Protein 3VWA (pdb70)

B-factor: mean 35.85, std 10.73, range [15.58, 88.43]

Organism: Saccharomyces cerevisiae (strain ATCC 204508 / S288c) (NCBI:txid559292)

Sequence (1046 aa):
PLHSISNFQFPYTIEETAITETALWQCFDGTRKADSLPVTVFKAKRSPENESLILNAVHKSKILKIPGLCTVLETFDSDPQSTFIVTERVVPFPWDNLGSLSQNKFGVELGISQLLATLGFLKNFVLGTLSKDSVFINIKGEWVLFGLELCSSKEGLSAFEFASRARSYYNIIGSQLPCEDPNTIDSGLGLLIKSLAPSCLPKDWIVNVNISDGKITIENFRKRLENTETWRSNPLINFYQELRELHIKDPQGKLVVSNLENLYLESREIFRNLTPGIENFIIPELCEIIKLLTQSISSNASHKLVPFLAIVLDLTSETNTFPVGFNDLITQSFKLPDRQVRFLLLIYLPKLIGPLSKSEISSRIYPHFIQGLTDSDATLRLQTLKTIPCIVSCLTERQLNNELLRFLAKTQVDSDVEIRTWTVIIISKISTILSTSVGNRSNILATAFTKSLKDPQVKPRLAALYGLEKSIELFDVNTIANKILTVIAPGLLDKSPIVRGRAKILFEEYLEKLEKEAQLIQTNPLHSISNFQFPYTIEETAITETALWQCFDGTRKADSLPVTVFKAKRSPENESLILNAVHKSKILKIPGLCTVLETFDSDPQSTFIVTERVVPFPWDNLGSLSQNKFGVELGISQLLATLGFLKNFVLGTLSKDSVFINIKGEWVLFGLELCSSKEGLSAFEFASRARSYYNIIGSQLPCEDPNTIDSGLGLLIKSLAPSCLPKDWIVNVNISDGKITIENFRKRLENTETWRSNPLINFYQELRELHIKDPQGKLVVSNLENLYLESREIFRNLTPGIENFIIPELCEIIKLLTQSISSASHKLVPFLAIVLDLTSETNTFPVGFNDLITQSFKLPDRQVRFLLLIYLPKLIGPLSKSEISSRIYPHFIQGLTDSDATLRLQTLKTIPCIVSCLTERQLNNELLRFLAKTQVDSDVEIRTWTVIIISKISTILSTSVGNRSNILATAFTKSLKDPQVKPRLAALYGLEKSIELFDVNTIANKILTVIAPGLLDKSPIVRGRAKILFEEYLEKLEKEAQLIQT

CATH classification: 3.30.200.20 (+2 more: 1.10.510.10, 1.25.10.10)

GO terms:
  GO:0000049 tRNA binding (F, IDA)
  GO:0005737 cytoplasm (C, IDA)
  GO:0005643 nuclear pore (C, IDA)
  GO:0006409 tRNA export from nucleus (P, IGI)
  GO:0005737 cytoplasm (C, HDA)
  GO:0006409 tRNA export from nucleus (P, IMP)
  GO:0006890 retrograde vesicle-mediated transport, Golgi to endoplasmic reticulum (P, IMP)
  GO:0005643 nuclear pore (C, IPI)
  GO:0006409 tRNA export from nucleus (P, IPI)
  GO:0005515 protein binding (F, IPI)

Radius of gyration: 46.36 Å; Cα contacts (8 Å, |Δi|>4): 1412; chains: 2; bounding box: 74×137×132 Å

Secondary structure (DSSP, 8-state):
----TTTSS-SEEE-SS-SEE-SSEEEEEEEETTT--EEEEEEE---TTTHHHHHHHHHHHHH---BTB--EEEEE-SSTTS-EEEEE--EE--GGGHHHHTT-HHHHHHHHHHHHHHHHHTTTEE----SGGGEEE-TTS-EEE---TT-EESTT--HHHHHHHHHHHHHHHT-----S-TTTS---HHHHHHH--TTTS-GGGHHHH--TTS-S-HHHHHHHHHHSHHHHH-HHHHHHHHHHTGGGS-HHHHHH--HHHHHHHH-GGGGSSPPP--TTTHHHHHHHHHHH--GGGG---GGGHHHHHHHHHHHHHHHT---TTHHHHHHHHHH---HHHHHHHHHHHHHHBTTB-HHHIIIIIHHHHHHGGG-SSHHHHHHHHHHHHHHGGG--HHIIIIIIHHHHHHHTT-SSHHHHHHHHHHHHHHGGGSSS-HHHHHHHHHHHHHHHHT-SSHHHHHHHHHHHHHTGGGS-HHHIIIIIHHHHGGGGG-SSHHHHHHHHHHHHHHHHHHHHHHHH----/----GGGSS-SEEE-SS-SEE-SSEEEEEEEETTTTEEEEEEEE---GGGHHHHHHHHHHHHH---TTB--EEEEE-SSTTS-EEEEE--EE--GGGHHHHTT-HHHHHHHHHHHHHHHHHTTTEE----SGGGEEE-TTS-EEE---SS-EESTT--HHHHHHHHHHHHHHHTS----S-TTTS---HHHHHHH--TTTS-GGGHHHH--TTS-S-HHHHHHHHHHSHHHHT-HHHHHHHHHHTGGGS-HHHHHH--HHHHHHHH-GGGGSSPPP--TTTHHHHHHHHHHH--TTT---GGGHHHHHHHHHHHHHHTT---TTHHHHHHHHHH---HHHHHHHHHHHHHHBTTB-HHHIIIIIHHHHHHGGG-S-HHHHHHHHHHHHHHGGGS-HHIIIIIHHHHHHHHTT-SSHHHHHHHHHHHHHHHTTSSS-HHHHHHHHHHHHHHHHT-SSHHHHHHHHHHHHHTGGGS-HHHIIIIIHHHHGGGGG-SSHHHHHHHHHHHHHHHHHHHHHHHH---

Solvent-accessible surface area: 51357 Å² total

Structure (mmCIF, N/CA/C/O backbone):
data_3VWA
#
_entry.id   3VWA
#
_cell.length_a   34.056
_cell.length_b   182.222
_cell.length_c   112.440
_cell.angle_alpha   90.000
_cell.angle_beta   98.690
_cell.angle_gamma   90.000
#
_symmetry.space_group_name_H-M   'P 1 21 1'
#
loop_
_entity.id
_entity.type
_entity.pdbx_description
1 polymer 'Cytoplasmic export protein 1'
2 water water
#
loop_
_atom_site.group_PDB
_atom_site.id
_atom_site.type_symbol
_atom_site.label_atom_id
_atom_site.label_alt_id
_atom_site.label_comp_id
_atom_site.label_asym_id
_atom_site.label_entity_id
_atom_site.label_seq_id
_atom_site.pdbx_PDB_ins_code
_atom_site.Cartn_x
_atom_site.Cartn_y
_atom_site.Cartn_z
_atom_site.occupancy
_atom_site.B_iso_or_equiv
_atom_site.auth_seq_id
_atom_site.auth_comp_id
_atom_site.auth_asym_id
_atom_site.auth_atom_id
_atom_site.pdbx_PDB_model_num
ATOM 1 N N . PRO A 1 1 ? 10.287 148.789 -45.536 1.00 68.00 5 PRO A N 1
ATOM 2 C CA . PRO A 1 1 ? 9.140 148.157 -46.205 1.00 64.22 5 PRO A CA 1
ATOM 3 C C . PRO A 1 1 ? 7.875 149.014 -46.126 1.00 53.83 5 PRO A C 1
ATOM 4 O O . PRO A 1 1 ? 7.537 149.519 -45.064 1.00 57.35 5 PRO A O 1
ATOM 8 N N . LEU A 1 2 ? 7.191 149.170 -47.253 1.00 60.02 6 LEU A N 1
ATOM 9 C CA . LEU A 1 2 ? 5.929 149.923 -47.350 1.00 48.60 6 LEU A CA 1
ATOM 10 C C . LEU A 1 2 ? 4.794 149.192 -46.702 1.00 45.66 6 LEU A C 1
ATOM 11 O O . LEU A 1 2 ? 4.021 149.767 -45.941 1.00 41.67 6 LEU A O 1
ATOM 16 N N . HIS A 1 3 ? 4.664 147.912 -47.052 1.00 44.69 7 HIS A N 1
ATOM 17 C CA . HIS A 1 3 ? 3.508 147.130 -46.643 1.00 43.39 7 HIS A CA 1
ATOM 18 C C . HIS A 1 3 ? 3.485 146.833 -45.163 1.00 43.17 7 HIS A C 1
ATOM 19 O O . HIS A 1 3 ? 4.499 146.444 -44.555 1.00 46.03 7 HIS A O 1
ATOM 34 N N . SER A 1 5 ? 2.603 145.039 -41.679 1.00 43.44 9 SER A N 1
ATOM 35 C CA . SER A 1 5 ? 2.888 143.654 -41.326 1.00 48.45 9 SER A CA 1
ATOM 36 C C . SER A 1 5 ? 1.658 142.939 -40.825 1.00 44.91 9 SER A C 1
ATOM 37 O O . SER A 1 5 ? 0.858 143.515 -40.080 1.00 49.72 9 SER A O 1
ATOM 40 N N . ILE A 1 6 ? 1.528 141.678 -41.234 1.00 43.81 10 ILE A N 1
ATOM 41 C CA . ILE A 1 6 ? 0.587 140.736 -40.617 1.00 45.47 10 ILE A CA 1
ATOM 42 C C . ILE A 1 6 ? 0.797 140.634 -39.080 1.00 48.85 10 ILE A C 1
ATOM 43 O O . ILE A 1 6 ? -0.188 140.690 -38.306 1.00 46.82 10 ILE A O 1
ATOM 48 N N . SER A 1 7 ? 2.068 140.521 -38.644 1.00 40.81 11 SER A N 1
ATOM 49 C CA . SER A 1 7 ? 2.406 140.531 -37.208 1.00 40.60 11 SER A CA 1
ATOM 50 C C . SER A 1 7 ? 1.982 141.780 -36.376 1.00 44.87 11 SER A C 1
ATOM 51 O O . SER A 1 7 ? 1.799 141.686 -35.147 1.00 39.53 11 SER A O 1
ATOM 54 N N . ASN A 1 8 ? 1.849 142.932 -37.036 1.00 42.33 12 ASN A N 1
ATOM 55 C CA . ASN A 1 8 ? 1.492 144.190 -36.359 1.00 45.01 12 ASN A CA 1
ATOM 56 C C . ASN A 1 8 ? 0.026 144.574 -36.507 1.00 43.90 12 ASN A C 1
ATOM 57 O O . ASN A 1 8 ? -0.398 145.550 -35.922 1.00 44.25 12 ASN A O 1
ATOM 62 N N . PHE A 1 9 ? -0.725 143.774 -37.255 1.00 46.08 13 PHE A N 1
ATOM 63 C CA . PHE A 1 9 ? -2.148 143.979 -37.526 1.00 51.16 13 PHE A CA 1
ATOM 64 C C . PHE A 1 9 ? -2.932 142.756 -37.071 1.00 52.08 13 PHE A C 1
ATOM 65 O O . PHE A 1 9 ? -2.844 141.689 -37.705 1.00 59.49 13 PHE A O 1
ATOM 73 N N . GLN A 1 10 ? -3.685 142.885 -35.984 1.00 49.01 14 GLN A N 1
ATOM 74 C CA . GLN A 1 10 ? -4.645 141.834 -35.582 1.00 49.55 14 GLN A CA 1
ATOM 75 C C . GLN A 1 10 ? -4.036 140.429 -35.321 1.00 49.57 14 GLN A C 1
ATOM 76 O O . GLN A 1 10 ? -4.751 139.409 -35.483 1.00 46.96 14 GLN A O 1
ATOM 82 N N . PHE A 1 11 ? -2.749 140.386 -34.937 1.00 41.30 15 PHE A N 1
ATOM 83 C CA . PHE A 1 11 ? -1.990 139.143 -34.804 1.00 44.14 15 PHE A CA 1
ATOM 84 C C . PHE A 1 11 ? -2.299 138.414 -33.476 1.00 43.53 15 PHE A C 1
ATOM 85 O O . PHE A 1 11 ? -2.216 138.982 -32.407 1.00 43.33 15 PHE A O 1
ATOM 93 N N . PRO A 1 12 ? -2.656 137.134 -33.554 1.00 42.82 16 PRO A N 1
ATOM 94 C CA . PRO A 1 12 ? -3.071 136.384 -32.347 1.00 40.45 16 PRO A CA 1
ATOM 95 C C . PRO A 1 12 ? -1.958 136.111 -31.285 1.00 42.33 16 PRO A C 1
ATOM 96 O O . PRO A 1 12 ? -2.253 135.548 -30.241 1.00 41.47 16 PRO A O 1
ATOM 100 N N . TYR A 1 13 ? -0.714 136.512 -31.531 1.00 34.61 17 TYR A N 1
ATOM 101 C CA . TYR A 1 13 ? 0.354 136.160 -30.622 1.00 36.45 17 TYR A CA 1
ATOM 102 C C . TYR A 1 13 ? 1.220 137.359 -30.372 1.00 39.44 17 TYR A C 1
ATOM 103 O O . TYR A 1 13 ? 1.328 138.252 -31.233 1.00 47.11 17 TYR A O 1
ATOM 112 N N . THR A 1 14 ? 1.816 137.424 -29.197 1.00 36.42 18 THR A N 1
ATOM 113 C CA . THR A 1 14 ? 2.877 138.410 -29.020 1.00 42.41 18 THR A CA 1
ATOM 114 C C . THR A 1 14 ? 4.217 137.709 -29.235 1.00 38.00 18 THR A C 1
ATOM 115 O O . THR A 1 14 ? 4.343 136.524 -28.965 1.00 36.51 18 THR A O 1
ATOM 119 N N . ILE A 1 15 ? 5.213 138.430 -29.700 1.00 35.94 19 ILE A N 1
ATOM 120 C CA . ILE A 1 15 ? 6.497 137.821 -30.005 1.00 37.03 19 ILE A CA 1
ATOM 121 C C . ILE A 1 15 ? 7.557 138.615 -29.302 1.00 38.56 19 ILE A C 1
ATOM 122 O O . ILE A 1 15 ? 7.603 139.865 -29.381 1.00 31.88 19 ILE A O 1
ATOM 127 N N . GLU A 1 16 ? 8.433 137.906 -28.614 1.00 38.04 20 GLU A N 1
ATOM 128 C CA . GLU A 1 16 ? 9.539 138.611 -27.984 1.00 44.81 20 GLU A CA 1
ATOM 129 C C . GLU A 1 16 ? 10.497 139.137 -29.040 1.00 43.30 20 GLU A C 1
ATOM 130 O O . GLU A 1 16 ? 10.513 138.657 -30.188 1.00 37.67 20 GLU A O 1
ATOM 136 N N . GLU A 1 17 ? 11.277 140.132 -28.637 1.00 45.02 21 GLU A N 1
ATOM 137 C CA . GLU A 1 17 ? 12.031 140.967 -29.556 1.00 53.00 21 GLU A CA 1
ATOM 138 C C . GLU A 1 17 ? 13.286 140.307 -30.122 1.00 53.91 21 GLU A C 1
ATOM 139 O O . GLU A 1 17 ? 13.657 140.588 -31.262 1.00 57.93 21 GLU A O 1
ATOM 145 N N . THR A 1 18 ? 13.951 139.463 -29.331 1.00 53.28 22 THR A N 1
ATOM 146 C CA . THR A 1 18 ? 15.202 138.806 -29.761 1.00 52.50 22 THR A CA 1
ATOM 147 C C . THR A 1 18 ? 15.043 137.280 -29.880 1.00 46.97 22 THR A C 1
ATOM 148 O O . THR A 1 18 ? 14.627 136.640 -28.919 1.00 42.21 22 THR A O 1
ATOM 152 N N . ALA A 1 19 ? 15.382 136.712 -31.045 1.00 42.56 23 ALA A N 1
ATOM 153 C CA . ALA A 1 19 ? 15.268 135.278 -31.269 1.00 46.18 23 ALA A CA 1
ATOM 154 C C . ALA A 1 19 ? 16.184 134.562 -30.299 1.00 45.77 23 ALA A C 1
ATOM 155 O O . ALA A 1 19 ? 17.185 135.136 -29.872 1.00 48.95 23 ALA A O 1
ATOM 157 N N . ILE A 1 20 ? 15.826 133.339 -29.913 1.00 46.95 24 ILE A N 1
ATOM 158 C CA . ILE A 1 20 ? 16.643 132.591 -28.949 1.00 48.92 24 ILE A CA 1
ATOM 159 C C . ILE A 1 20 ? 17.623 131.694 -29.705 1.00 49.72 24 ILE A C 1
ATOM 160 O O . ILE A 1 20 ? 18.699 131.363 -29.204 1.00 47.05 24 ILE A O 1
ATOM 165 N N . THR A 1 21 ? 17.209 131.288 -30.902 1.00 50.25 25 THR A N 1
ATOM 166 C CA . THR A 1 21 ? 18.041 130.565 -31.854 1.00 42.30 25 THR A CA 1
ATOM 167 C C . THR A 1 21 ? 17.709 131.144 -33.229 1.00 43.47 25 THR A C 1
ATOM 168 O O . THR A 1 21 ? 16.564 131.625 -33.475 1.00 39.17 25 THR A O 1
ATOM 172 N N . GLU A 1 22 ? 18.700 131.066 -34.109 1.00 41.34 26 GLU A N 1
ATOM 173 C CA . GLU A 1 22 ? 18.641 131.556 -35.457 1.00 45.80 26 GLU A CA 1
ATOM 174 C C . GLU A 1 22 ? 19.260 130.472 -36.293 1.00 47.08 26 GLU A C 1
ATOM 175 O O . GLU A 1 22 ? 20.160 129.808 -35.834 1.00 45.23 26 GLU A O 1
ATOM 181 N N . THR A 1 23 ? 18.808 130.330 -37.533 1.00 44.98 27 THR A N 1
ATOM 182 C CA . THR A 1 23 ? 19.344 129.360 -38.478 1.00 44.22 27 THR A CA 1
ATOM 183 C C . THR A 1 23 ? 19.309 130.075 -39.817 1.00 42.56 27 THR A C 1
ATOM 184 O O . THR A 1 23 ? 18.853 131.200 -39.883 1.00 44.40 27 THR A O 1
ATOM 188 N N . ALA A 1 24 ? 19.830 129.474 -40.872 1.00 46.23 28 ALA A N 1
ATOM 189 C CA . ALA A 1 24 ? 19.794 130.133 -42.158 1.00 45.78 28 ALA A CA 1
ATOM 190 C C . ALA A 1 24 ? 18.362 130.295 -42.657 1.00 48.77 28 ALA A C 1
ATOM 191 O O . ALA A 1 24 ? 18.107 131.190 -43.470 1.00 46.65 28 ALA A O 1
ATOM 193 N N . LEU A 1 25 ? 17.436 129.428 -42.213 1.00 43.26 29 LEU A N 1
ATOM 194 C CA . LEU A 1 25 ? 16.049 129.497 -42.717 1.00 40.22 29 LEU A CA 1
ATOM 195 C C . LEU A 1 25 ? 14.984 130.094 -41.776 1.00 40.29 29 LEU A C 1
ATOM 196 O O . LEU A 1 25 ? 13.899 130.463 -42.232 1.00 37.15 29 LEU A O 1
ATOM 201 N N . TRP A 1 26 ? 15.295 130.160 -40.483 1.00 36.21 30 TRP A N 1
ATOM 202 C CA . TRP A 1 26 ? 14.331 130.502 -39.447 1.00 35.91 30 TRP A CA 1
ATOM 203 C C . TRP A 1 26 ? 14.983 131.233 -38.318 1.00 38.55 30 TRP A C 1
ATOM 204 O O . TRP A 1 26 ? 16.132 130.930 -37.932 1.00 37.66 30 TRP A O 1
ATOM 215 N N . GLN A 1 27 ? 14.230 132.170 -37.750 1.00 33.84 31 GLN A N 1
ATOM 216 C CA . GLN A 1 27 ? 14.481 132.654 -36.379 1.00 35.29 31 GLN A CA 1
ATOM 217 C C . GLN A 1 27 ? 13.477 132.026 -35.428 1.00 34.86 31 GLN A C 1
ATOM 218 O O . GLN A 1 27 ? 12.305 131.840 -35.773 1.00 35.13 31 GLN A O 1
ATOM 224 N N . CYS A 1 28 ? 13.921 131.711 -34.230 1.00 33.94 32 CYS A N 1
ATOM 225 C CA . CYS A 1 28 ? 13.032 131.067 -33.287 1.00 35.78 32 CYS A CA 1
ATOM 226 C C . CYS A 1 28 ? 12.864 131.968 -32.065 1.00 36.34 32 CYS A C 1
ATOM 227 O O . CYS A 1 28 ? 13.845 132.300 -31.390 1.00 29.74 32 CYS A O 1
ATOM 230 N N . PHE A 1 29 ? 11.610 132.366 -31.821 1.00 33.98 33 PHE A N 1
ATOM 231 C CA . PHE A 1 29 ? 11.265 133.356 -30.796 1.00 36.56 33 PHE A CA 1
ATOM 232 C C . PHE A 1 29 ? 10.327 132.731 -29.776 1.00 35.84 33 PHE A C 1
ATOM 233 O O . PHE A 1 29 ? 9.419 131.986 -30.176 1.00 35.60 33 PHE A O 1
ATOM 241 N N . ASP A 1 30 ? 10.501 133.044 -28.480 1.00 36.14 34 ASP A N 1
ATOM 242 C CA . ASP A 1 30 ? 9.396 132.796 -27.512 1.00 38.69 34 ASP A CA 1
ATOM 243 C C . ASP A 1 30 ? 8.270 133.796 -27.767 1.00 40.92 34 ASP A C 1
ATOM 244 O O . ASP A 1 30 ? 8.521 134.928 -28.154 1.00 33.78 34 ASP A O 1
ATOM 249 N N . GLY A 1 31 ? 7.041 133.363 -27.503 1.00 40.15 35 GLY A N 1
ATOM 250 C CA . GLY A 1 31 ? 5.891 134.193 -27.603 1.00 39.07 35 GLY A CA 1
ATOM 251 C C . GLY A 1 31 ? 4.844 133.697 -26.637 1.00 45.53 35 GLY A C 1
ATOM 252 O O . GLY A 1 31 ? 5.084 132.742 -25.875 1.00 45.67 35 GLY A O 1
ATOM 253 N N . THR A 1 32 ? 3.676 134.339 -26.682 1.00 39.89 36 THR A N 1
ATOM 254 C CA . THR A 1 32 ? 2.553 133.956 -25.860 1.00 44.71 36 THR A CA 1
ATOM 255 C C . THR A 1 32 ? 1.350 134.185 -26.752 1.00 43.00 36 THR A C 1
ATOM 256 O O . THR A 1 32 ? 1.329 135.142 -27.549 1.00 44.43 36 THR A O 1
ATOM 260 N N . ARG A 1 33 ? 0.377 133.296 -26.639 1.00 37.59 37 ARG A N 1
ATOM 261 C CA . ARG A 1 33 ? -0.907 133.427 -27.320 1.00 40.22 37 ARG A CA 1
ATOM 262 C C . ARG A 1 33 ? -1.705 134.497 -26.567 1.00 41.88 37 ARG A C 1
ATOM 263 O O . ARG A 1 33 ? -1.823 134.438 -25.324 1.00 41.00 37 ARG A O 1
ATOM 271 N N . LYS A 1 34 ? -2.205 135.502 -27.294 1.00 40.80 38 LYS A N 1
ATOM 272 C CA . LYS A 1 34 ? -2.791 136.698 -26.633 1.00 44.27 38 LYS A CA 1
ATOM 273 C C . LYS A 1 34 ? -4.039 136.452 -25.799 1.00 41.04 38 LYS A C 1
ATOM 274 O O . LYS A 1 34 ? -4.040 136.703 -24.587 1.00 44.43 38 LYS A O 1
ATOM 280 N N . ALA A 1 35 ? -5.065 135.907 -26.443 1.00 42.07 39 ALA A N 1
ATOM 281 C CA . ALA A 1 35 ? -6.368 135.682 -25.816 1.00 45.48 39 ALA A CA 1
ATOM 282 C C . ALA A 1 35 ? -6.191 134.868 -24.547 1.00 50.42 39 ALA A C 1
ATOM 283 O O . ALA A 1 35 ? -6.682 135.224 -23.486 1.00 54.05 39 ALA A O 1
ATOM 285 N N . ASP A 1 36 ? -5.370 133.834 -24.686 1.00 58.46 40 ASP A N 1
ATOM 286 C CA . ASP A 1 36 ? -5.011 132.832 -23.682 1.00 56.47 40 ASP A CA 1
ATOM 287 C C . ASP A 1 36 ? -3.894 133.137 -22.668 1.00 56.59 40 ASP A C 1
ATOM 288 O O . ASP A 1 36 ? -3.875 132.598 -21.566 1.00 54.38 40 ASP A O 1
ATOM 293 N N . SER A 1 37 ? -2.921 133.927 -23.096 1.00 53.23 41 SER A N 1
ATOM 294 C CA . SER A 1 37 ? -1.568 133.891 -22.530 1.00 53.63 41 SER A CA 1
ATOM 295 C C . SER A 1 37 ? -0.887 132.474 -22.510 1.00 47.50 41 SER A C 1
ATOM 296 O O . SER A 1 37 ? 0.035 132.251 -21.739 1.00 45.30 41 SER A O 1
ATOM 299 N N . LEU A 1 38 ? -1.339 131.535 -23.347 1.00 40.60 42 LEU A N 1
ATOM 300 C CA . LEU A 1 38 ? -0.596 130.263 -23.549 1.00 41.86 42 LEU A CA 1
ATOM 301 C C . LEU A 1 38 ? 0.805 130.502 -24.171 1.00 38.95 42 LEU A C 1
ATOM 302 O O . LEU A 1 38 ? 0.874 131.006 -25.275 1.00 37.36 42 LEU A O 1
ATOM 307 N N . PRO A 1 39 ? 1.906 130.113 -23.468 1.00 37.52 43 PRO A N 1
ATOM 308 C CA . PRO A 1 39 ? 3.274 130.201 -24.013 1.00 34.04 43 PRO A CA 1
ATOM 309 C C . PRO A 1 39 ? 3.435 129.441 -25.317 1.00 32.44 43 PRO A C 1
ATOM 310 O O . PRO A 1 39 ? 3.039 128.301 -25.412 1.00 30.18 43 PRO A O 1
ATOM 314 N N . VAL A 1 40 ? 4.014 130.080 -26.327 1.00 35.38 44 VAL A N 1
ATOM 315 C CA . VAL A 1 40 ? 4.163 129.441 -27.628 1.00 31.22 44 VAL A CA 1
ATOM 316 C C . VAL A 1 40 ? 5.544 129.735 -28.161 1.00 28.07 44 VAL A C 1
ATOM 317 O O . VAL A 1 40 ? 6.266 130.576 -27.653 1.00 28.46 44 VAL A O 1
ATOM 321 N N . THR A 1 41 ? 5.911 129.042 -29.210 1.00 27.59 45 THR A N 1
ATOM 322 C CA . THR A 1 41 ? 7.158 129.358 -29.891 1.00 27.31 45 THR A CA 1
ATOM 323 C C . THR A 1 41 ? 6.784 129.722 -31.296 1.00 29.62 45 THR A C 1
ATOM 324 O O . THR A 1 41 ? 6.022 129.016 -31.938 1.00 35.25 45 THR A O 1
ATOM 328 N N . VAL A 1 42 ? 7.345 130.823 -31.764 1.00 30.19 46 VAL A N 1
ATOM 329 C CA . VAL A 1 42 ? 7.098 131.360 -33.072 1.00 28.28 46 VAL A CA 1
ATOM 330 C C . VAL A 1 42 ? 8.362 131.194 -33.945 1.00 29.01 46 VAL A C 1
ATOM 331 O O . VAL A 1 42 ? 9.454 131.739 -33.641 1.00 30.36 46 VAL A O 1
ATOM 335 N N . PHE A 1 43 ? 8.229 130.422 -35.018 1.00 28.64 47 PHE A N 1
ATOM 336 C CA . PHE A 1 43 ? 9.298 130.301 -35.993 1.00 29.36 47 PHE A CA 1
ATOM 337 C C . PHE A 1 43 ? 9.045 131.282 -37.152 1.00 32.44 47 PHE A C 1
ATOM 338 O O . PHE A 1 43 ? 8.013 131.227 -37.862 1.00 27.35 47 PHE A O 1
ATOM 346 N N . LYS A 1 44 ? 9.991 132.196 -37.314 1.00 31.50 48 LYS A N 1
ATOM 347 C CA . LYS A 1 44 ? 9.880 133.231 -38.310 1.00 33.74 48 LYS A CA 1
ATOM 348 C C . LYS A 1 44 ? 10.842 132.882 -39.434 1.00 36.00 48 LYS A C 1
ATOM 349 O O . LYS A 1 44 ? 12.045 132.745 -39.196 1.00 36.24 48 LYS A O 1
ATOM 355 N N . ALA A 1 45 ? 10.291 132.683 -40.631 1.00 34.70 49 ALA A N 1
ATOM 356 C CA . ALA A 1 45 ? 11.047 132.351 -41.842 1.00 36.19 49 ALA A CA 1
ATOM 357 C C . ALA A 1 45 ? 11.890 133.502 -42.321 1.00 41.68 49 ALA A C 1
ATOM 358 O O . ALA A 1 45 ? 11.441 134.671 -42.374 1.00 39.54 49 ALA A O 1
ATOM 360 N N . LYS A 1 46 ? 13.109 133.152 -42.702 1.00 43.18 50 LYS A N 1
ATOM 361 C CA . LYS A 1 46 ? 13.994 134.088 -43.356 1.00 45.37 50 LYS A CA 1
ATOM 362 C C . LYS A 1 46 ? 13.674 133.955 -44.829 1.00 40.06 50 LYS A C 1
ATOM 363 O O . LYS A 1 46 ? 14.462 133.411 -45.600 1.00 39.83 50 LYS A O 1
ATOM 369 N N . ARG A 1 47 ? 12.482 134.420 -45.199 1.00 39.77 51 ARG A N 1
ATOM 370 C CA . ARG A 1 47 ? 11.948 134.158 -46.526 1.00 39.28 51 ARG A CA 1
ATOM 371 C C . ARG A 1 47 ? 12.639 134.989 -47.598 1.00 41.22 51 ARG A C 1
ATOM 372 O O . ARG A 1 47 ? 12.828 136.188 -47.451 1.00 46.42 51 ARG A O 1
ATOM 380 N N . SER A 1 48 ? 13.020 134.337 -48.674 1.00 46.70 52 SER A N 1
ATOM 381 C CA . SER A 1 48 ? 13.712 135.017 -49.749 1.00 48.46 52 SER A CA 1
ATOM 382 C C . SER A 1 48 ? 13.357 134.260 -51.007 1.00 49.43 52 SER A C 1
ATOM 383 O O . SER A 1 48 ? 12.762 133.166 -50.928 1.00 46.67 52 SER A O 1
ATOM 386 N N . PRO A 1 49 ? 13.666 134.845 -52.174 1.00 49.87 53 PRO A N 1
ATOM 387 C CA . PRO A 1 49 ? 13.435 134.162 -53.455 1.00 52.68 53 PRO A CA 1
ATOM 388 C C . PRO A 1 49 ? 14.047 132.740 -53.565 1.00 52.56 53 PRO A C 1
ATOM 389 O O . PRO A 1 49 ? 13.407 131.830 -54.092 1.00 59.84 53 PRO A O 1
ATOM 393 N N . GLU A 1 50 ? 15.260 132.552 -53.065 1.00 51.30 54 GLU A N 1
ATOM 394 C CA . GLU A 1 50 ? 15.928 131.238 -53.131 1.00 53.69 54 GLU A CA 1
ATOM 395 C C . GLU A 1 50 ? 15.366 130.145 -52.181 1.00 49.85 54 GLU A C 1
ATOM 396 O O . GLU A 1 50 ? 15.314 128.977 -52.535 1.00 52.66 54 GLU A O 1
ATOM 402 N N . ASN A 1 51 ? 14.935 130.505 -50.982 1.00 40.80 55 ASN A N 1
ATOM 403 C CA . ASN A 1 51 ? 14.445 129.466 -50.082 1.00 41.88 55 ASN A CA 1
ATOM 404 C C . ASN A 1 51 ? 12.917 129.357 -50.060 1.00 43.30 55 ASN A C 1
ATOM 405 O O . ASN A 1 51 ? 12.360 128.500 -49.384 1.00 37.89 55 ASN A O 1
ATOM 410 N N . GLU A 1 52 ? 12.256 130.211 -50.836 1.00 39.44 56 GLU A N 1
ATOM 411 C CA . GLU A 1 52 ? 10.815 130.343 -50.779 1.00 42.81 56 GLU A CA 1
ATOM 412 C C . GLU A 1 52 ? 10.075 129.004 -50.922 1.00 40.05 56 GLU A C 1
ATOM 413 O O . GLU A 1 52 ? 9.143 128.743 -50.195 1.00 42.90 56 GLU A O 1
ATOM 419 N N . SER A 1 53 ? 10.505 128.141 -51.827 1.00 36.65 57 SER A N 1
ATOM 420 C CA . SER A 1 53 ? 9.849 126.826 -51.934 1.00 38.61 57 SER A CA 1
ATOM 421 C C . SER A 1 53 ? 10.016 125.908 -50.696 1.00 36.77 57 SER A C 1
ATOM 422 O O . SER A 1 53 ? 9.109 125.149 -50.308 1.00 34.41 57 SER A O 1
ATOM 425 N N . LEU A 1 54 ? 11.199 125.974 -50.103 1.00 37.66 58 LEU A N 1
ATOM 426 C CA . LEU A 1 54 ? 11.521 125.241 -48.877 1.00 39.29 58 LEU A CA 1
ATOM 427 C C . LEU A 1 54 ? 10.603 125.731 -47.730 1.00 34.59 58 LEU A C 1
ATOM 428 O O . LEU A 1 54 ? 9.931 124.929 -47.068 1.00 33.10 58 LEU A O 1
ATOM 433 N N . ILE A 1 55 ? 10.560 127.056 -47.564 1.00 31.36 59 ILE A N 1
ATOM 434 C CA . ILE A 1 55 ? 9.722 127.736 -46.582 1.00 35.94 59 ILE A CA 1
ATOM 435 C C . ILE A 1 55 ? 8.240 127.396 -46.723 1.00 35.33 59 ILE A C 1
ATOM 436 O O . ILE A 1 55 ? 7.596 127.106 -45.718 1.00 38.28 59 ILE A O 1
ATOM 441 N N . LEU A 1 56 ? 7.732 127.408 -47.956 1.00 36.65 60 LEU A N 1
ATOM 442 C CA . LEU A 1 56 ? 6.300 127.097 -48.271 1.00 40.42 60 LEU A CA 1
ATOM 443 C C . LEU A 1 56 ? 5.918 125.623 -48.055 1.00 36.30 60 LEU A C 1
ATOM 444 O O . LEU A 1 56 ? 4.838 125.311 -47.566 1.00 32.75 60 LEU A O 1
ATOM 449 N N . ASN A 1 57 ? 6.815 124.711 -48.423 1.00 36.94 61 ASN A N 1
ATOM 450 C CA . ASN A 1 57 ? 6.569 123.296 -48.137 1.00 33.63 61 ASN A CA 1
ATOM 451 C C . ASN A 1 57 ? 6.511 123.086 -46.621 1.00 35.52 61 ASN A C 1
ATOM 452 O O . ASN A 1 57 ? 5.572 122.429 -46.121 1.00 38.04 61 ASN A O 1
ATOM 457 N N . ALA A 1 58 ? 7.459 123.692 -45.882 1.00 33.95 62 ALA A N 1
ATOM 458 C CA . ALA A 1 58 ? 7.454 123.603 -44.417 1.00 33.87 62 ALA A CA 1
ATOM 459 C C . ALA A 1 58 ? 6.156 124.093 -43.828 1.00 32.29 62 ALA A C 1
ATOM 460 O O . ALA A 1 58 ? 5.586 123.402 -42.999 1.00 34.80 62 ALA A O 1
ATOM 462 N N . VAL A 1 59 ? 5.713 125.294 -44.191 1.00 31.71 63 VAL A N 1
ATOM 463 C CA . VAL A 1 59 ? 4.388 125.739 -43.792 1.00 31.37 63 VAL A CA 1
ATOM 464 C C . VAL A 1 59 ? 3.288 124.709 -44.059 1.00 32.95 63 VAL A C 1
ATOM 465 O O . VAL A 1 59 ? 2.477 124.425 -43.181 1.00 34.78 63 VAL A O 1
ATOM 469 N N . HIS A 1 60 ? 3.280 124.141 -45.260 1.00 35.02 64 HIS A N 1
ATOM 470 C CA . HIS A 1 60 ? 2.195 123.247 -45.678 1.00 41.29 64 HIS A CA 1
ATOM 471 C C . HIS A 1 60 ? 2.215 121.960 -44.880 1.00 38.65 64 HIS A C 1
ATOM 472 O O . HIS A 1 60 ? 1.198 121.493 -44.336 1.00 36.88 64 HIS A O 1
ATOM 479 N N . LYS A 1 61 ? 3.391 121.376 -44.759 1.00 38.53 65 LYS A N 1
ATOM 480 C CA . LYS A 1 61 ? 3.515 120.153 -43.951 1.00 35.93 65 LYS A CA 1
ATOM 481 C C . LYS A 1 61 ? 3.176 120.380 -42.467 1.00 31.83 65 LYS A C 1
ATOM 482 O O . LYS A 1 61 ? 2.496 119.601 -41.854 1.00 31.40 65 LYS A O 1
ATOM 488 N N . SER A 1 62 ? 3.618 121.489 -41.912 1.00 35.94 66 SER A N 1
ATOM 489 C CA . SER A 1 62 ? 3.179 121.890 -40.574 1.00 34.10 66 SER A CA 1
ATOM 490 C C . SER A 1 62 ? 1.658 121.854 -40.449 1.00 36.84 66 SER A C 1
ATOM 491 O O . SER A 1 62 ? 1.141 121.272 -39.503 1.00 38.34 66 SER A O 1
ATOM 494 N N . LYS A 1 63 ? 0.966 122.474 -41.406 1.00 36.95 67 LYS A N 1
ATOM 495 C CA . LYS A 1 63 ? -0.489 122.537 -41.401 1.00 43.04 67 LYS A CA 1
ATOM 496 C C . LYS A 1 63 ? -1.100 121.153 -41.479 1.00 42.39 67 LYS A C 1
ATOM 497 O O . LYS A 1 63 ? -2.036 120.863 -40.758 1.00 45.35 67 LYS A O 1
ATOM 503 N N . ILE A 1 64 ? -0.559 120.291 -42.325 1.00 44.41 68 ILE A N 1
ATOM 504 C CA . ILE A 1 64 ? -1.237 119.019 -42.604 1.00 46.15 68 ILE A CA 1
ATOM 505 C C . ILE A 1 64 ? -0.742 117.801 -41.833 1.00 43.88 68 ILE A C 1
ATOM 506 O O . ILE A 1 64 ? -1.464 116.800 -41.736 1.00 44.38 68 ILE A O 1
ATOM 511 N N . LEU A 1 65 ? 0.497 117.826 -41.347 1.00 40.63 69 LEU A N 1
ATOM 512 C CA . LEU A 1 65 ? 1.018 116.607 -40.708 1.00 43.87 69 LEU A CA 1
ATOM 513 C C . LEU A 1 65 ? 0.682 116.547 -39.213 1.00 40.68 69 LEU A C 1
ATOM 514 O O . LEU A 1 65 ? 0.960 117.490 -38.476 1.00 37.51 69 LEU A O 1
ATOM 519 N N . LYS A 1 66 ? 0.047 115.460 -38.794 1.00 39.43 70 LYS A N 1
ATOM 520 C CA . LYS A 1 66 ? -0.375 115.266 -37.407 1.00 45.01 70 LYS A CA 1
ATOM 521 C C . LYS A 1 66 ? 0.433 114.107 -36.873 1.00 47.92 70 LYS A C 1
ATOM 522 O O . LYS A 1 66 ? -0.038 112.955 -36.829 1.00 47.16 70 LYS A O 1
ATOM 528 N N . ILE A 1 67 ? 1.665 114.403 -36.494 1.00 42.03 71 ILE A N 1
ATOM 529 C CA . ILE A 1 67 ? 2.587 113.334 -36.165 1.00 40.88 71 ILE A CA 1
ATOM 530 C C . ILE A 1 67 ? 3.021 113.598 -34.734 1.00 37.47 71 ILE A C 1
ATOM 531 O O . ILE A 1 67 ? 3.595 114.643 -34.424 1.00 37.17 71 ILE A O 1
ATOM 536 N N . PRO A 1 68 ? 2.652 112.689 -33.833 1.00 36.32 72 PRO A N 1
ATOM 537 C CA . PRO A 1 68 ? 3.155 112.792 -32.491 1.00 33.08 72 PRO A CA 1
ATOM 538 C C . PRO A 1 68 ? 4.692 112.734 -32.592 1.00 32.27 72 PRO A C 1
ATOM 539 O O . PRO A 1 68 ? 5.254 111.835 -33.253 1.00 34.50 72 PRO A O 1
ATOM 543 N N . GLY A 1 69 ? 5.361 113.664 -31.944 1.00 30.35 73 GLY A N 1
ATOM 544 C CA . GLY A 1 69 ? 6.796 113.736 -32.032 1.00 32.12 73 GLY A CA 1
ATOM 545 C C . GLY A 1 69 ? 7.309 114.936 -32.796 1.00 31.82 73 GLY A C 1
ATOM 546 O O . GLY A 1 69 ? 8.424 115.356 -32.556 1.00 30.22 73 GLY A O 1
ATOM 547 N N . LEU A 1 70 ? 6.533 115.472 -33.746 1.00 30.46 74 LEU A N 1
ATOM 548 C CA . LEU A 1 70 ? 6.859 116.818 -34.271 1.00 32.11 74 LEU A CA 1
ATOM 549 C C . LEU A 1 70 ? 6.459 117.933 -33.300 1.00 30.37 74 LEU A C 1
ATOM 550 O O . LEU A 1 70 ? 5.589 117.747 -32.454 1.00 30.25 74 LEU A O 1
ATOM 555 N N . CYS A 1 71 ? 7.090 119.093 -33.416 1.00 30.26 75 CYS A N 1
ATOM 556 C CA . CYS A 1 71 ? 6.577 120.262 -32.701 1.00 31.08 75 CYS A CA 1
ATOM 557 C C . CYS A 1 71 ? 5.064 120.438 -33.020 1.00 29.82 75 CYS A C 1
ATOM 558 O O . CYS A 1 71 ? 4.656 120.451 -34.170 1.00 35.20 75 CYS A O 1
ATOM 561 N N . THR A 1 72 ? 4.230 120.556 -32.004 1.00 32.94 76 THR A N 1
ATOM 562 C CA . THR A 1 72 ? 2.755 120.482 -32.217 1.00 29.98 76 THR A CA 1
ATOM 563 C C . THR A 1 72 ? 2.355 121.866 -32.734 1.00 31.93 76 THR A C 1
ATOM 564 O O . THR A 1 72 ? 2.496 122.872 -32.001 1.00 24.84 76 THR A O 1
ATOM 568 N N . VAL A 1 73 ? 1.912 121.938 -33.996 1.00 30.93 77 VAL A N 1
ATOM 569 C CA . VAL A 1 73 ? 1.744 123.239 -34.604 1.00 34.04 77 VAL A CA 1
ATOM 570 C C . VAL A 1 73 ? 0.389 123.809 -34.201 1.00 36.21 77 VAL A C 1
ATOM 571 O O . VAL A 1 73 ? -0.574 123.076 -34.092 1.00 37.34 77 VAL A O 1
ATOM 575 N N . LEU A 1 74 ? 0.337 125.106 -33.920 1.00 37.50 78 LEU A N 1
ATOM 576 C CA . LEU A 1 74 ? -0.924 125.754 -33.514 1.00 36.44 78 LEU A CA 1
ATOM 577 C C . LEU A 1 74 ? -1.529 126.497 -34.683 1.00 34.74 78 LEU A C 1
ATOM 578 O O . LEU A 1 74 ? -2.720 126.355 -34.964 1.00 38.43 78 LEU A O 1
ATOM 583 N N . GLU A 1 75 ? -0.708 127.259 -35.397 1.00 34.75 79 GLU A N 1
ATOM 584 C CA . GLU A 1 75 ? -1.208 128.001 -36.537 1.00 34.31 79 GLU A CA 1
ATOM 585 C C . GLU A 1 75 ? -0.072 128.379 -37.485 1.00 33.96 79 GLU A C 1
ATOM 586 O O . GLU A 1 75 ? 1.049 128.510 -37.034 1.00 36.90 79 GLU A O 1
ATOM 592 N N . THR A 1 76 ? -0.372 128.572 -38.778 1.00 32.31 80 THR A N 1
ATOM 593 C CA . THR A 1 76 ? 0.590 129.075 -39.762 1.00 33.67 80 THR A CA 1
ATOM 594 C C . THR A 1 76 ? 0.118 130.362 -40.475 1.00 39.07 80 THR A C 1
ATOM 595 O O . THR A 1 76 ? -1.116 130.614 -40.565 1.00 37.69 80 THR A O 1
ATOM 599 N N . PHE A 1 77 ? 1.101 131.154 -40.951 1.00 39.18 81 PHE A N 1
ATOM 600 C CA . PHE A 1 77 ? 0.896 132.419 -41.714 1.00 41.32 81 PHE A CA 1
ATOM 601 C C . PHE A 1 77 ? 1.905 132.498 -42.854 1.00 41.79 81 PHE A C 1
ATOM 602 O O . PHE A 1 77 ? 3.092 132.337 -42.605 1.00 38.38 81 PHE A O 1
ATOM 610 N N . ASP A 1 78 ? 1.450 132.738 -44.083 1.00 39.24 82 ASP A N 1
ATOM 611 C CA . ASP A 1 78 ? 2.366 132.806 -45.245 1.00 40.03 82 ASP A CA 1
ATOM 612 C C . ASP A 1 78 ? 2.005 133.888 -46.284 1.00 40.68 82 ASP A C 1
ATOM 613 O O . ASP A 1 78 ? 2.629 133.976 -47.352 1.00 39.11 82 ASP A O 1
ATOM 618 N N . SER A 1 79 ? 0.997 134.699 -45.982 1.00 40.06 83 SER A N 1
ATOM 619 C CA . SER A 1 79 ? 0.598 135.802 -46.876 1.00 41.84 83 SER A CA 1
ATOM 620 C C . SER A 1 79 ? 1.701 136.829 -47.105 1.00 41.54 83 SER A C 1
ATOM 621 O O . SER A 1 79 ? 1.944 137.274 -48.217 1.00 40.72 83 SER A O 1
ATOM 624 N N . ASP A 1 80 ? 2.367 137.158 -46.016 1.00 42.62 84 ASP A N 1
ATOM 625 C CA . ASP A 1 80 ? 3.364 138.197 -45.933 1.00 44.76 84 ASP A CA 1
ATOM 626 C C . ASP A 1 80 ? 4.721 137.493 -45.677 1.00 43.58 84 ASP A C 1
ATOM 627 O O . ASP A 1 80 ? 4.887 136.804 -44.665 1.00 41.11 84 ASP A O 1
ATOM 632 N N . PRO A 1 81 ? 5.674 137.618 -46.631 1.00 45.59 85 PRO A N 1
ATOM 633 C CA . PRO A 1 81 ? 7.043 137.169 -46.345 1.00 43.13 85 PRO A CA 1
ATOM 634 C C . PRO A 1 81 ? 7.504 138.147 -45.282 1.00 47.05 85 PRO A C 1
ATOM 635 O O . PRO A 1 81 ? 6.911 139.206 -45.154 1.00 54.37 85 PRO A O 1
ATOM 639 N N . GLN A 1 82 ? 8.510 137.840 -44.497 1.00 52.33 86 GLN A N 1
ATOM 640 C CA . GLN A 1 82 ? 8.755 138.709 -43.315 1.00 57.09 86 GLN A CA 1
ATOM 641 C C . GLN A 1 82 ? 7.566 138.814 -42.288 1.00 47.95 86 GLN A C 1
ATOM 642 O O . GLN A 1 82 ? 7.743 139.378 -41.225 1.00 53.12 86 GLN A O 1
ATOM 648 N N . SER A 1 83 ? 6.387 138.283 -42.611 1.00 41.68 87 SER A N 1
ATOM 649 C CA . SER A 1 83 ? 5.445 137.791 -41.571 1.00 42.93 87 SER A CA 1
ATOM 650 C C . SER A 1 83 ? 5.112 136.300 -41.780 1.00 38.60 87 SER A C 1
ATOM 651 O O . SER A 1 83 ? 3.972 135.867 -41.575 1.00 34.38 87 SER A O 1
ATOM 654 N N . THR A 1 84 ? 6.099 135.522 -42.203 1.00 36.15 88 THR A N 1
ATOM 655 C CA . THR A 1 84 ? 5.864 134.092 -42.457 1.00 36.82 88 THR A CA 1
ATOM 656 C C . THR A 1 84 ? 6.234 133.259 -41.218 1.00 37.07 88 THR A C 1
ATOM 657 O O . THR A 1 84 ? 7.409 133.171 -40.832 1.00 37.96 88 THR A O 1
ATOM 661 N N . PHE A 1 85 ? 5.209 132.702 -40.575 1.00 33.98 89 PHE A N 1
ATOM 662 C CA . PHE A 1 85 ? 5.372 132.040 -39.283 1.00 33.96 89 PHE A CA 1
ATOM 663 C C . PHE A 1 85 ? 4.807 130.646 -39.240 1.00 31.85 89 PHE A C 1
ATOM 664 O O . PHE A 1 85 ? 3.845 130.312 -39.939 1.00 28.38 89 PHE A O 1
ATOM 672 N N . ILE A 1 86 ? 5.442 129.841 -38.392 1.00 31.33 90 ILE A N 1
ATOM 673 C CA . ILE A 1 86 ? 4.869 128.613 -37.865 1.00 31.04 90 ILE A CA 1
ATOM 674 C C . ILE A 1 86 ? 4.855 128.770 -36.343 1.00 30.05 90 ILE A C 1
ATOM 675 O O . ILE A 1 86 ? 5.914 128.950 -35.667 1.00 31.25 90 ILE A O 1
ATOM 680 N N . VAL A 1 87 ? 3.660 128.690 -35.782 1.00 28.89 91 VAL A N 1
ATOM 681 C CA . VAL A 1 87 ? 3.502 128.876 -34.340 1.00 30.06 91 VAL A CA 1
ATOM 682 C C . VAL A 1 87 ? 3.191 127.540 -33.677 1.00 33.32 91 VAL A C 1
ATOM 683 O O . VAL A 1 87 ? 2.229 126.830 -34.078 1.00 30.56 91 VAL A O 1
ATOM 687 N N . THR A 1 88 ? 4.010 127.180 -32.683 1.00 30.22 92 THR A N 1
ATOM 688 C CA . THR A 1 88 ? 3.907 125.800 -32.090 1.00 31.48 92 THR A CA 1
ATOM 689 C C . THR A 1 88 ? 3.768 125.919 -30.623 1.00 28.25 92 THR A C 1
ATOM 690 O O . THR A 1 88 ? 3.904 127.030 -30.080 1.00 30.11 92 THR A O 1
ATOM 694 N N . GLU A 1 89 ? 3.524 124.796 -29.955 1.00 32.00 93 GLU A N 1
ATOM 695 C CA . GLU A 1 89 ? 3.659 124.782 -28.480 1.00 32.74 93 GLU A CA 1
ATOM 696 C C . GLU A 1 89 ? 5.083 125.291 -28.093 1.00 32.84 93 GLU A C 1
ATOM 697 O O . GLU A 1 89 ? 6.017 125.264 -28.873 1.00 29.65 93 GLU A O 1
ATOM 703 N N . ARG A 1 90 ? 5.214 125.817 -26.898 1.00 31.24 94 ARG A N 1
ATOM 704 C CA . ARG A 1 90 ? 6.482 126.317 -26.486 1.00 32.95 94 ARG A CA 1
ATOM 705 C C . ARG A 1 90 ? 7.471 125.155 -26.537 1.00 33.74 94 ARG A C 1
ATOM 706 O O . ARG A 1 90 ? 7.269 124.120 -25.894 1.00 33.34 94 ARG A O 1
ATOM 714 N N . VAL A 1 91 ? 8.513 125.329 -27.319 1.00 28.92 95 VAL A N 1
ATOM 715 C CA . VAL A 1 91 ? 9.606 124.388 -27.334 1.00 32.62 95 VAL A CA 1
ATOM 716 C C . VAL A 1 91 ? 10.917 125.102 -27.000 1.00 32.72 95 VAL A C 1
ATOM 717 O O . VAL A 1 91 ? 10.987 126.340 -27.037 1.00 33.03 95 VAL A O 1
ATOM 721 N N . VAL A 1 92 ? 11.932 124.290 -26.697 1.00 30.79 96 VAL A N 1
ATOM 722 C CA . VAL A 1 92 ? 13.275 124.720 -26.309 1.00 31.45 96 VAL A CA 1
ATOM 723 C C . VAL A 1 92 ? 14.233 124.023 -27.267 1.00 30.05 96 VAL A C 1
ATOM 724 O O . VAL A 1 92 ? 14.129 122.814 -27.499 1.00 28.37 96 VAL A O 1
ATOM 728 N N . PRO A 1 93 ? 15.106 124.780 -27.922 1.00 30.20 97 PRO A N 1
ATOM 729 C CA . PRO A 1 93 ? 16.032 124.045 -28.785 1.00 30.77 97 PRO A CA 1
ATOM 730 C C . PRO A 1 93 ? 17.048 123.238 -27.958 1.00 27.28 97 PRO A C 1
ATOM 731 O O . PRO A 1 93 ? 17.474 123.676 -26.929 1.00 29.85 97 PRO A O 1
ATOM 735 N N . PHE A 1 94 ? 17.368 122.046 -28.396 1.00 27.62 98 PHE A N 1
ATOM 736 C CA . PHE A 1 94 ? 18.269 121.196 -27.692 1.00 29.88 98 PHE A CA 1
ATOM 737 C C . PHE A 1 94 ? 19.548 121.951 -27.337 1.00 31.76 98 PHE A C 1
ATOM 738 O O . PHE A 1 94 ? 20.133 122.602 -28.190 1.00 31.46 98 PHE A O 1
ATOM 746 N N . PRO A 1 95 ? 19.954 121.899 -26.060 1.00 34.70 99 PRO A N 1
ATOM 747 C CA . PRO A 1 95 ? 21.162 122.628 -25.584 1.00 36.41 99 PRO A CA 1
ATOM 748 C C . PRO A 1 95 ? 22.426 121.866 -25.915 1.00 33.10 99 PRO A C 1
ATOM 749 O O . PRO A 1 95 ? 22.971 121.113 -25.089 1.00 33.99 99 PRO A O 1
ATOM 753 N N . TRP A 1 96 ? 22.861 122.018 -27.150 1.00 34.09 100 TRP A N 1
ATOM 754 C CA . TRP A 1 96 ? 24.104 121.343 -27.588 1.00 37.90 100 TRP A CA 1
ATOM 755 C C . TRP A 1 96 ? 25.274 121.829 -26.802 1.00 36.90 100 TRP A C 1
ATOM 756 O O . TRP A 1 96 ? 26.138 121.044 -26.462 1.00 39.78 100 TRP A O 1
ATOM 767 N N . ASP A 1 97 ? 25.286 123.123 -26.467 1.00 40.97 101 ASP A N 1
ATOM 768 C CA . ASP A 1 97 ? 26.325 123.709 -25.589 1.00 45.20 101 ASP A CA 1
ATOM 769 C C . ASP A 1 97 ? 26.362 123.068 -24.214 1.00 45.32 101 ASP A C 1
ATOM 770 O O . ASP A 1 97 ? 27.218 123.419 -23.393 1.00 47.30 101 ASP A O 1
ATOM 775 N N . ASN A 1 98 ? 25.442 122.143 -23.948 1.00 40.13 102 ASN A N 1
ATOM 776 C CA . ASN A 1 98 ? 25.417 121.510 -22.637 1.00 35.67 102 ASN A CA 1
ATOM 777 C C . ASN A 1 98 ? 25.406 120.009 -22.777 1.00 32.84 102 ASN A C 1
ATOM 778 O O . ASN A 1 98 ? 25.185 119.258 -21.817 1.00 35.25 102 ASN A O 1
ATOM 783 N N . LEU A 1 99 ? 25.665 119.552 -23.991 1.00 33.06 103 LEU A N 1
ATOM 784 C CA . LEU A 1 99 ? 25.602 118.140 -24.269 1.00 31.16 103 LEU A CA 1
ATOM 785 C C . LEU A 1 99 ? 26.555 117.441 -23.299 1.00 36.37 103 LEU A C 1
ATOM 786 O O . LEU A 1 99 ? 26.336 116.307 -22.900 1.00 37.11 103 LEU A O 1
ATOM 791 N N . GLY A 1 100 ? 27.604 118.157 -22.896 1.00 42.95 104 GLY A N 1
ATOM 792 C CA . GLY A 1 100 ? 28.655 117.588 -22.055 1.00 44.70 104 GLY A CA 1
ATOM 793 C C . GLY A 1 100 ? 28.054 117.155 -20.747 1.00 43.88 104 GLY A C 1
ATOM 794 O O . GLY A 1 100 ? 28.347 116.076 -20.257 1.00 48.87 104 GLY A O 1
ATOM 795 N N . SER A 1 101 ? 27.190 117.998 -20.197 1.00 43.71 105 SER A N 1
ATOM 796 C CA . SER A 1 101 ? 26.445 117.630 -19.021 1.00 42.68 105 SER A CA 1
ATOM 797 C C . SER A 1 101 ? 25.509 116.491 -19.259 1.00 38.36 105 SER A C 1
ATOM 798 O O . SER A 1 101 ? 25.561 115.549 -18.499 1.00 36.88 105 SER A O 1
ATOM 801 N N . LEU A 1 102 ? 24.658 116.575 -20.290 1.00 37.75 106 LEU A N 1
ATOM 802 C CA . LEU A 1 102 ? 23.536 115.619 -20.460 1.00 33.72 106 LEU A CA 1
ATOM 803 C C . LEU A 1 102 ? 24.058 114.240 -20.790 1.00 31.87 106 LEU A C 1
ATOM 804 O O . LEU A 1 102 ? 23.453 113.271 -20.417 1.00 28.25 106 LEU A O 1
ATOM 809 N N . SER A 1 103 ? 25.209 114.199 -21.474 1.00 34.48 107 SER A N 1
ATOM 810 C CA . SER A 1 103 ? 25.975 112.982 -21.826 1.00 35.05 107 SER A CA 1
ATOM 811 C C . SER A 1 103 ? 26.317 112.170 -20.607 1.00 33.37 107 SER A C 1
ATOM 812 O O . SER A 1 103 ? 26.508 110.980 -20.695 1.00 37.08 107 SER A O 1
ATOM 815 N N . GLN A 1 104 ? 26.440 112.838 -19.463 1.00 35.42 108 GLN A N 1
ATOM 816 C CA . GLN A 1 104 ? 26.716 112.163 -18.196 1.00 34.23 108 GLN A CA 1
ATOM 817 C C . GLN A 1 104 ? 25.631 111.188 -17.746 1.00 34.59 108 GLN A C 1
ATOM 818 O O . GLN A 1 104 ? 25.912 110.231 -17.047 1.00 38.13 108 GLN A O 1
ATOM 824 N N . ASN A 1 105 ? 24.388 111.401 -18.168 1.00 36.00 109 ASN A N 1
ATOM 825 C CA . ASN A 1 105 ? 23.310 110.434 -17.887 1.00 27.43 109 ASN A CA 1
ATOM 826 C C . ASN A 1 105 ? 22.977 109.708 -19.179 1.00 29.12 109 ASN A C 1
ATOM 827 O O . ASN A 1 105 ? 22.101 110.141 -19.976 1.00 24.06 109 ASN A O 1
ATOM 832 N N . LYS A 1 106 ? 23.681 108.601 -19.415 1.00 27.14 110 LYS A N 1
ATOM 833 C CA . LYS A 1 106 ? 23.493 107.888 -20.671 1.00 29.47 110 LYS A CA 1
ATOM 834 C C . LYS A 1 106 ? 22.030 107.431 -20.845 1.00 26.17 110 LYS A C 1
ATOM 835 O O . LYS A 1 106 ? 21.557 107.345 -21.954 1.00 23.34 110 LYS A O 1
ATOM 841 N N . PHE A 1 107 ? 21.342 107.128 -19.744 1.00 25.40 111 PHE A N 1
ATOM 842 C CA . PHE A 1 107 ? 19.960 106.646 -19.837 1.00 26.19 111 PHE A CA 1
ATOM 843 C C . PHE A 1 107 ? 19.088 107.771 -20.397 1.00 23.77 111 PHE A C 1
ATOM 844 O O . PHE A 1 107 ? 18.190 107.506 -21.190 1.00 24.62 111 PHE A O 1
ATOM 852 N N . GLY A 1 108 ? 19.404 109.007 -19.998 1.00 22.87 112 GLY A N 1
ATOM 853 C CA . GLY A 1 108 ? 18.776 110.220 -20.547 1.00 22.21 112 GLY A CA 1
ATOM 854 C C . GLY A 1 108 ? 18.849 110.304 -22.054 1.00 26.32 112 GLY A C 1
ATOM 855 O O . GLY A 1 108 ? 17.810 110.464 -22.751 1.00 25.77 112 GLY A O 1
ATOM 856 N N . VAL A 1 109 ? 20.095 110.231 -22.565 1.00 28.27 113 VAL A N 1
ATOM 857 C CA . VAL A 1 109 ? 20.399 110.442 -23.975 1.00 26.10 113 VAL A CA 1
ATOM 858 C C . VAL A 1 109 ? 19.679 109.316 -24.744 1.00 25.55 113 VAL A C 1
ATOM 859 O O . VAL A 1 109 ? 19.078 109.549 -25.785 1.00 30.65 113 VAL A O 1
ATOM 863 N N . GLU A 1 110 ? 19.733 108.103 -24.215 1.00 23.78 114 GLU A N 1
ATOM 864 C CA . GLU A 1 110 ? 19.118 106.964 -24.842 1.00 25.75 114 GLU A CA 1
ATOM 865 C C . GLU A 1 110 ? 17.577 107.108 -24.853 1.00 24.82 114 GLU A C 1
ATOM 866 O O . GLU A 1 110 ? 16.930 106.750 -25.816 1.00 25.27 114 GLU A O 1
ATOM 872 N N . LEU A 1 111 ? 17.019 107.594 -23.759 1.00 26.07 115 LEU A N 1
ATOM 873 C CA . LEU A 1 111 ? 15.587 107.922 -23.692 1.00 29.51 115 LEU A CA 1
ATOM 874 C C . LEU A 1 111 ? 15.186 108.933 -24.770 1.00 28.22 115 LEU A C 1
ATOM 875 O O . LEU A 1 111 ? 14.215 108.717 -25.468 1.00 27.06 115 LEU A O 1
ATOM 880 N N . GLY A 1 112 ? 15.975 109.988 -24.974 1.00 29.13 116 GLY A N 1
ATOM 881 C CA . GLY A 1 112 ? 15.610 110.986 -26.000 1.00 25.91 116 GLY A CA 1
ATOM 882 C C . GLY A 1 112 ? 15.680 110.387 -27.383 1.00 27.99 116 GLY A C 1
ATOM 883 O O . GLY A 1 112 ? 14.803 110.571 -28.232 1.00 26.58 116 GLY A O 1
ATOM 884 N N . ILE A 1 113 ? 16.717 109.600 -27.606 1.00 28.65 117 ILE A N 1
ATOM 885 C CA . ILE A 1 113 ? 16.850 108.901 -28.893 1.00 26.79 117 ILE A CA 1
ATOM 886 C C . ILE A 1 113 ? 15.641 108.017 -29.147 1.00 25.79 117 ILE A C 1
ATOM 887 O O . ILE A 1 113 ? 15.152 107.947 -30.271 1.00 25.20 117 ILE A O 1
ATOM 892 N N . SER A 1 114 ? 15.160 107.354 -28.101 1.00 26.00 118 SER A N 1
ATOM 893 C CA . SER A 1 114 ? 13.954 106.510 -28.229 1.00 24.82 118 SER A CA 1
ATOM 894 C C . SER A 1 114 ? 12.689 107.354 -28.583 1.00 27.39 118 SER A C 1
ATOM 895 O O . SER A 1 114 ? 11.808 106.889 -29.325 1.00 26.33 118 SER A O 1
ATOM 898 N N . GLN A 1 115 ? 12.637 108.607 -28.124 1.00 24.23 119 GLN A N 1
ATOM 899 C CA . GLN A 1 115 ? 11.524 109.464 -28.458 1.00 26.10 119 GLN A CA 1
ATOM 900 C C . GLN A 1 115 ? 11.607 109.895 -29.924 1.00 30.03 119 GLN A C 1
ATOM 901 O O . GLN A 1 115 ? 10.588 109.956 -30.606 1.00 33.41 119 GLN A O 1
ATOM 907 N N . LEU A 1 116 ? 12.827 110.125 -30.423 1.00 30.51 120 LEU A N 1
ATOM 908 C CA . LEU A 1 116 ? 13.030 110.529 -31.811 1.00 27.62 120 LEU A CA 1
ATOM 909 C C . LEU A 1 116 ? 12.687 109.362 -32.747 1.00 27.45 120 LEU A C 1
ATOM 910 O O . LEU A 1 116 ? 12.141 109.576 -33.826 1.00 28.34 120 LEU A O 1
ATOM 915 N N . LEU A 1 117 ? 12.989 108.139 -32.311 1.00 24.82 121 LEU A N 1
ATOM 916 C CA . LEU A 1 117 ? 12.656 106.945 -33.063 1.00 24.61 121 LEU A CA 1
ATOM 917 C C . LEU A 1 117 ? 11.147 106.691 -33.152 1.00 25.54 121 LEU A C 1
ATOM 918 O O . LEU A 1 117 ? 10.653 106.281 -34.189 1.00 29.87 121 LEU A O 1
ATOM 923 N N . ALA A 1 118 ? 10.385 106.896 -32.090 1.00 24.00 122 ALA A N 1
ATOM 924 C CA . ALA A 1 118 ? 8.935 106.675 -32.225 1.00 28.09 122 ALA A CA 1
ATOM 925 C C . ALA A 1 118 ? 8.367 107.667 -33.269 1.00 29.81 122 ALA A C 1
ATOM 926 O O . ALA A 1 118 ? 7.484 107.301 -34.060 1.00 30.35 122 ALA A O 1
ATOM 928 N N . THR A 1 119 ? 8.899 108.899 -33.279 1.00 25.45 123 THR A N 1
ATOM 929 C CA . THR A 1 119 ? 8.446 109.898 -34.222 1.00 30.50 123 THR A CA 1
ATOM 930 C C . THR A 1 119 ? 8.787 109.555 -35.676 1.00 33.77 123 THR A C 1
ATOM 931 O O . THR A 1 119 ? 7.925 109.666 -36.547 1.00 31.87 123 THR A O 1
ATOM 935 N N . LEU A 1 120 ? 10.020 109.120 -35.906 1.00 31.59 124 LEU A N 1
ATOM 936 C CA . LEU A 1 120 ? 10.453 108.648 -37.230 1.00 36.25 124 LEU A CA 1
ATOM 937 C C . LEU A 1 120 ? 9.712 107.373 -37.669 1.00 37.03 124 LEU A C 1
ATOM 938 O O . LEU A 1 120 ? 9.619 107.071 -38.872 1.00 40.71 124 LEU A O 1
ATOM 943 N N . GLY A 1 121 ? 9.158 106.645 -36.706 1.00 34.62 125 GLY A N 1
ATOM 944 C CA . GLY A 1 121 ? 8.239 105.531 -37.018 1.00 35.93 125 GLY A CA 1
ATOM 945 C C . GLY A 1 121 ? 6.882 106.002 -37.565 1.00 36.04 125 GLY A C 1
ATOM 946 O O . GLY A 1 121 ? 6.323 105.385 -38.469 1.00 35.85 125 GLY A O 1
ATOM 947 N N . PHE A 1 122 ? 6.354 107.096 -37.022 1.00 36.98 126 PHE A N 1
ATOM 948 C CA . PHE A 1 122 ? 5.110 107.684 -37.538 1.00 38.72 126 PHE A CA 1
ATOM 949 C C . PHE A 1 122 ? 5.355 108.325 -38.905 1.00 39.78 126 PHE A C 1
ATOM 950 O O . PHE A 1 122 ? 4.454 108.420 -39.734 1.00 39.41 126 PHE A O 1
ATOM 958 N N . LEU A 1 123 ? 6.600 108.710 -39.155 1.00 37.05 127 LEU A N 1
ATOM 959 C CA . LEU A 1 123 ? 6.941 109.391 -40.383 1.00 37.06 127 LEU A CA 1
ATOM 960 C C . LEU A 1 123 ? 7.329 108.476 -41.522 1.00 42.06 127 LEU A C 1
ATOM 961 O O . LEU A 1 123 ? 7.720 108.959 -42.593 1.00 49.89 127 LEU A O 1
ATOM 966 N N . LYS A 1 124 ? 7.244 107.166 -41.319 1.00 41.89 128 LYS A N 1
ATOM 967 C CA . LYS A 1 124 ? 7.927 106.217 -42.225 1.00 45.72 128 LYS A CA 1
ATOM 968 C C . LYS A 1 124 ? 7.487 106.252 -43.697 1.00 49.43 128 LYS A C 1
ATOM 969 O O . LYS A 1 124 ? 8.295 105.953 -44.581 1.00 53.24 128 LYS A O 1
ATOM 975 N N . ASN A 1 125 ? 6.220 106.607 -43.934 1.00 51.07 129 ASN A N 1
ATOM 976 C CA . ASN A 1 125 ? 5.671 106.879 -45.270 1.00 53.83 129 ASN A CA 1
ATOM 977 C C . ASN A 1 125 ? 6.191 108.179 -45.885 1.00 56.73 129 ASN A C 1
ATOM 978 O O . ASN A 1 125 ? 5.969 108.426 -47.085 1.00 62.16 129 ASN A O 1
ATOM 983 N N . PHE A 1 126 ? 6.842 109.023 -45.081 1.00 46.64 130 PHE A N 1
ATOM 984 C CA . PHE A 1 126 ? 7.342 110.312 -45.585 1.00 45.17 130 PHE A CA 1
ATOM 985 C C . PHE A 1 126 ? 8.860 110.276 -45.658 1.00 43.52 130 PHE A C 1
ATOM 986 O O . PHE A 1 126 ? 9.487 109.385 -45.083 1.00 42.90 130 PHE A O 1
ATOM 994 N N . VAL A 1 127 ? 9.443 111.200 -46.427 1.00 44.30 131 VAL A N 1
ATOM 995 C CA . VAL A 1 127 ? 10.874 111.494 -46.336 1.00 43.79 131 VAL A CA 1
ATOM 996 C C . VAL A 1 127 ? 10.975 112.778 -45.551 1.00 41.51 131 VAL A C 1
ATOM 997 O O . VAL A 1 127 ? 10.147 113.693 -45.738 1.00 42.13 131 VAL A O 1
ATOM 1001 N N . LEU A 1 128 ? 11.980 112.857 -44.685 1.00 41.19 132 LEU A N 1
ATOM 1002 C CA . LEU A 1 128 ? 12.140 114.043 -43.845 1.00 36.59 132 LEU A CA 1
ATOM 1003 C C . LEU A 1 128 ? 13.242 114.845 -44.453 1.00 37.92 132 LEU A C 1
ATOM 1004 O O . LEU A 1 128 ? 13.031 115.991 -44.814 1.00 39.87 132 LEU A O 1
ATOM 1009 N N . GLY A 1 129 ? 14.425 114.235 -44.538 1.00 39.26 133 GLY A N 1
ATOM 1010 C CA . GLY A 1 129 ? 15.515 114.747 -45.325 1.00 35.06 133 GLY A CA 1
ATOM 1011 C C . GLY A 1 129 ? 16.397 115.778 -44.682 1.00 38.07 133 GLY A C 1
ATOM 1012 O O . GLY A 1 129 ? 17.522 116.039 -45.168 1.00 34.72 133 GLY A O 1
ATOM 1013 N N . THR A 1 130 ? 15.915 116.347 -43.576 1.00 38.06 134 THR A N 1
ATOM 1014 C CA . THR A 1 130 ? 16.547 117.501 -42.929 1.00 34.50 134 THR A CA 1
ATOM 1015 C C . THR A 1 130 ? 17.139 117.183 -41.525 1.00 35.48 134 THR A C 1
ATOM 1016 O O . THR A 1 130 ? 17.501 118.110 -40.789 1.00 30.98 134 THR A O 1
ATOM 1020 N N . LEU A 1 131 ? 17.195 115.914 -41.141 1.00 34.92 135 LEU A N 1
ATOM 1021 C CA . LEU A 1 131 ? 17.698 115.527 -39.791 1.00 39.63 135 LEU A CA 1
ATOM 1022 C C . LEU A 1 131 ? 19.077 116.107 -39.462 1.00 38.17 135 LEU A C 1
ATOM 1023 O O . LEU A 1 131 ? 20.049 115.858 -40.158 1.00 36.85 135 LEU A O 1
ATOM 1028 N N . SER A 1 132 ? 19.168 116.876 -38.389 1.00 40.15 136 SER A N 1
ATOM 1029 C CA . SER A 1 132 ? 20.425 117.530 -38.063 1.00 37.03 136 SER A CA 1
ATOM 1030 C C . SER A 1 132 ? 20.347 118.003 -36.613 1.00 35.16 136 SER A C 1
ATOM 1031 O O . SER A 1 132 ? 19.347 117.797 -35.931 1.00 33.67 136 SER A O 1
ATOM 1034 N N . LYS A 1 133 ? 21.381 118.671 -36.134 1.00 31.77 137 LYS A N 1
ATOM 1035 C CA . LYS A 1 133 ? 21.350 119.120 -34.777 1.00 34.30 137 LYS A CA 1
ATOM 1036 C C . LYS A 1 133 ? 20.248 120.162 -34.606 1.00 35.73 137 LYS A C 1
ATOM 1037 O O . LYS A 1 133 ? 19.615 120.263 -33.546 1.00 29.17 137 LYS A O 1
ATOM 1043 N N . ASP A 1 134 ? 19.989 120.873 -35.696 1.00 34.20 138 ASP A N 1
ATOM 1044 C CA . ASP A 1 134 ? 19.003 121.912 -35.715 1.00 36.56 138 ASP A CA 1
ATOM 1045 C C . ASP A 1 134 ? 17.586 121.336 -35.724 1.00 33.01 138 ASP A C 1
ATOM 1046 O O . ASP A 1 134 ? 16.621 122.070 -35.519 1.00 28.88 138 ASP A O 1
ATOM 1051 N N . SER A 1 135 ? 17.449 120.047 -36.006 1.00 28.67 139 SER A N 1
ATOM 1052 C CA . SER A 1 135 ? 16.129 119.469 -35.946 1.00 29.58 139 SER A CA 1
ATOM 1053 C C . SER A 1 135 ? 15.553 119.402 -34.538 1.00 32.87 139 SER A C 1
ATOM 1054 O O . SER A 1 135 ? 14.348 119.242 -34.397 1.00 32.28 139 SER A O 1
ATOM 1057 N N . VAL A 1 136 ? 16.396 119.458 -33.495 1.00 32.44 140 VAL A N 1
ATOM 1058 C CA . VAL A 1 136 ? 15.946 118.890 -32.216 1.00 30.59 140 VAL A CA 1
ATOM 1059 C C . VAL A 1 136 ? 15.476 119.896 -31.192 1.00 28.87 140 VAL A C 1
ATOM 1060 O O . VAL A 1 136 ? 16.225 120.812 -30.807 1.00 23.45 140 VAL A O 1
ATOM 1064 N N . PHE A 1 137 ? 14.234 119.694 -30.730 1.00 23.36 141 PHE A N 1
ATOM 1065 C CA . PHE A 1 137 ? 13.698 120.549 -29.679 1.00 25.80 141 PHE A CA 1
ATOM 1066 C C . PHE A 1 137 ? 13.149 119.713 -28.554 1.00 26.12 141 PHE A C 1
ATOM 1067 O O . PHE A 1 137 ? 12.881 118.522 -28.727 1.00 26.80 141 PHE A O 1
ATOM 1075 N N . ILE A 1 138 ? 12.971 120.359 -27.417 1.00 27.79 142 ILE A N 1
ATOM 1076 C CA . ILE A 1 138 ? 12.338 119.754 -26.226 1.00 29.17 142 ILE A CA 1
ATOM 1077 C C . ILE A 1 138 ? 10.996 120.420 -25.939 1.00 28.71 142 ILE A C 1
ATOM 1078 O O . ILE A 1 138 ? 10.933 121.645 -25.858 1.00 28.70 142 ILE A O 1
ATOM 1083 N N . ASN A 1 139 ? 9.952 119.641 -25.690 1.00 27.60 143 ASN A N 1
ATOM 1084 C CA . ASN A 1 139 ? 8.706 120.298 -25.290 1.00 31.07 143 ASN A CA 1
ATOM 1085 C C . ASN A 1 139 ? 8.721 120.620 -23.809 1.00 31.09 143 ASN A C 1
ATOM 1086 O O . ASN A 1 139 ? 9.763 120.377 -23.171 1.00 27.57 143 ASN A O 1
ATOM 1091 N N . ILE A 1 140 ? 7.594 121.113 -23.237 1.00 28.55 144 ILE A N 1
ATOM 1092 C CA . ILE A 1 140 ? 7.567 121.406 -21.784 1.00 30.84 144 ILE A CA 1
ATOM 1093 C C . ILE A 1 140 ? 7.720 120.154 -20.902 1.00 28.12 144 ILE A C 1
ATOM 1094 O O . ILE A 1 140 ? 8.073 120.279 -19.760 1.00 26.52 144 ILE A O 1
ATOM 1099 N N . LYS A 1 141 ? 7.405 118.976 -21.428 1.00 28.94 145 LYS A N 1
ATOM 1100 C CA . LYS A 1 141 ? 7.505 117.745 -20.649 1.00 28.43 145 LYS A CA 1
ATOM 1101 C C . LYS A 1 141 ? 8.843 117.055 -20.867 1.00 28.26 145 LYS A C 1
ATOM 1102 O O . LYS A 1 141 ? 9.021 115.888 -20.532 1.00 27.41 145 LYS A O 1
ATOM 1108 N N . GLY A 1 142 ? 9.794 117.766 -21.470 1.00 28.66 146 GLY A N 1
ATOM 1109 C CA . GLY A 1 142 ? 11.181 117.275 -21.522 1.00 26.36 146 GLY A CA 1
ATOM 1110 C C . GLY A 1 142 ? 11.396 116.244 -22.620 1.00 29.25 146 GLY A C 1
ATOM 1111 O O . GLY A 1 142 ? 12.479 115.667 -22.726 1.00 27.68 146 GLY A O 1
ATOM 1112 N N . GLU A 1 143 ? 10.375 116.040 -23.451 1.00 25.36 147 GLU A N 1
ATOM 1113 C CA . GLU A 1 143 ? 10.411 115.020 -24.473 1.00 28.69 147 GLU A CA 1
ATOM 1114 C C . GLU A 1 143 ? 10.985 115.657 -25.730 1.00 24.93 147 GLU A C 1
ATOM 1115 O O . GLU A 1 143 ? 10.727 116.841 -26.047 1.00 25.75 147 GLU A O 1
ATOM 1121 N N . TRP A 1 144 ? 11.679 114.833 -26.493 1.00 23.38 148 TRP A N 1
ATOM 1122 C CA . TRP A 1 144 ? 12.422 115.338 -27.653 1.00 26.91 148 TRP A CA 1
ATOM 1123 C C . TRP A 1 144 ? 11.487 115.338 -28.795 1.00 25.79 148 TRP A C 1
ATOM 1124 O O . TRP A 1 144 ? 10.951 114.286 -29.115 1.00 24.27 148 TRP A O 1
ATOM 1135 N N . VAL A 1 145 ? 11.320 116.517 -29.407 1.00 26.13 149 VAL A N 1
ATOM 1136 C CA . VAL A 1 145 ? 10.474 116.767 -30.586 1.00 26.14 149 VAL A CA 1
ATOM 1137 C C . VAL A 1 145 ? 11.242 117.325 -31.850 1.00 29.98 149 VAL A C 1
ATOM 1138 O O . VAL A 1 145 ? 12.340 117.883 -31.729 1.00 29.33 149 VAL A O 1
ATOM 1142 N N . LEU A 1 146 ? 10.646 117.189 -33.042 1.00 26.90 150 LEU A N 1
ATOM 1143 C CA . LEU A 1 146 ? 11.345 117.457 -34.292 1.00 28.95 150 LEU A CA 1
ATOM 1144 C C . LEU A 1 146 ? 10.765 118.634 -35.047 1.00 32.51 150 LEU A C 1
ATOM 1145 O O . LEU A 1 146 ? 9.555 118.847 -35.103 1.00 33.04 150 LEU A O 1
ATOM 1150 N N . PHE A 1 147 ? 11.673 119.415 -35.587 1.00 30.27 151 PHE A N 1
ATOM 1151 C CA . PHE A 1 147 ? 11.303 120.524 -36.393 1.00 32.48 151 PHE A CA 1
ATOM 1152 C C . PHE A 1 147 ? 11.974 120.434 -37.763 1.00 32.71 151 PHE A C 1
ATOM 1153 O O . PHE A 1 147 ? 13.003 119.768 -37.926 1.00 33.70 151 PHE A O 1
ATOM 1161 N N . GLY A 1 148 ? 11.406 121.127 -38.748 1.00 30.20 152 GLY A N 1
ATOM 1162 C CA . GLY A 1 148 ? 12.102 121.282 -40.027 1.00 28.45 152 GLY A CA 1
ATOM 1163 C C . GLY A 1 148 ? 11.574 120.408 -41.133 1.00 31.67 152 GLY A C 1
ATOM 1164 O O . GLY A 1 148 ? 12.149 119.362 -41.497 1.00 27.91 152 GLY A O 1
ATOM 1165 N N . LEU A 1 149 ? 10.535 120.925 -41.756 1.00 34.13 153 LEU A N 1
ATOM 1166 C CA . LEU A 1 149 ? 9.709 120.165 -42.652 1.00 31.95 153 LEU A CA 1
ATOM 1167 C C . LEU A 1 149 ? 9.929 120.689 -44.100 1.00 34.05 153 LEU A C 1
ATOM 1168 O O . LEU A 1 149 ? 9.176 120.360 -45.032 1.00 33.74 153 LEU A O 1
ATOM 1173 N N . GLU A 1 150 ? 11.001 121.466 -44.287 1.00 31.91 154 GLU A N 1
ATOM 1174 C CA . GLU A 1 150 ? 11.331 122.080 -45.604 1.00 36.11 154 GLU A CA 1
ATOM 1175 C C . GLU A 1 150 ? 11.332 121.120 -46.795 1.00 39.41 154 GLU A C 1
ATOM 1176 O O . GLU A 1 150 ? 10.854 121.458 -47.888 1.00 38.70 154 GLU A O 1
ATOM 1182 N N . LEU A 1 151 ? 11.876 119.927 -46.583 1.00 39.70 155 LEU A N 1
ATOM 1183 C CA . LEU A 1 151 ? 12.046 118.957 -47.658 1.00 38.73 155 LEU A CA 1
ATOM 1184 C C . LEU A 1 151 ? 10.981 117.858 -47.596 1.00 36.17 155 LEU A C 1
ATOM 1185 O O . LEU A 1 151 ? 10.916 116.996 -48.445 1.00 35.43 155 LEU A O 1
ATOM 1190 N N . CYS A 1 152 ? 10.159 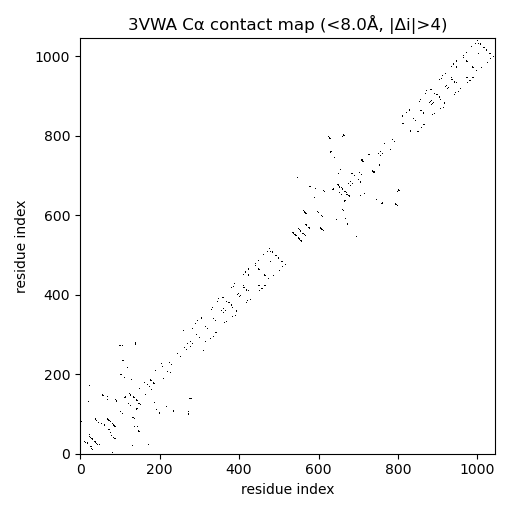117.888 -46.562 1.00 39.84 156 CYS A N 1
ATOM 1191 C CA . CYS A 1 152 ? 9.280 116.780 -46.267 1.00 41.02 156 CYS A CA 1
ATOM 1192 C C . CYS A 1 152 ? 8.244 116.537 -47.364 1.00 40.55 156 CYS A C 1
ATOM 1193 O O . CYS A 1 152 ? 7.510 117.453 -47.788 1.00 42.64 156 CYS A O 1
ATOM 1196 N N . SER A 1 153 ? 8.181 115.294 -47.797 1.00 37.88 157 SER A N 1
ATOM 1197 C CA . SER A 1 153 ? 7.175 114.831 -48.771 1.00 40.33 157 SER A CA 1
ATOM 1198 C C . SER A 1 153 ? 6.856 113.323 -48.580 1.00 46.87 157 SER A C 1
ATOM 1199 O O . SER A 1 153 ? 7.621 112.561 -47.950 1.00 42.91 157 SER A O 1
ATOM 1202 N N . SER A 1 154 ? 5.713 112.921 -49.119 1.00 47.97 158 SER A N 1
ATOM 1203 C CA . SER A 1 154 ? 5.261 111.545 -49.111 1.00 46.46 158 SER A CA 1
ATOM 1204 C C . SER A 1 154 ? 6.096 110.684 -50.052 1.00 49.35 158 SER A C 1
ATOM 1205 O O . SER A 1 154 ? 6.576 111.142 -51.088 1.00 52.06 158 SER A O 1
ATOM 1208 N N . LYS A 1 155 ? 6.298 109.429 -49.698 1.00 49.63 159 LYS A N 1
ATOM 1209 C CA . LYS A 1 155 ? 7.105 108.595 -50.563 1.00 49.65 159 LYS A CA 1
ATOM 1210 C C . LYS A 1 155 ? 6.292 108.130 -51.775 1.00 51.51 159 LYS A C 1
ATOM 1211 O O . LYS A 1 155 ? 6.859 107.868 -52.844 1.00 47.65 159 LYS A O 1
ATOM 1217 N N . GLU A 1 156 ? 4.965 108.096 -51.631 1.00 53.82 160 GLU A N 1
ATOM 1218 C CA . GLU A 1 156 ? 4.103 107.573 -52.700 1.00 57.57 160 GLU A CA 1
ATOM 1219 C C . GLU A 1 156 ? 4.064 108.511 -53.892 1.00 60.85 160 GLU A C 1
ATOM 1220 O O . GLU A 1 156 ? 3.676 109.686 -53.774 1.00 60.03 160 GLU A O 1
ATOM 1226 N N . GLY A 1 157 ? 4.502 107.982 -55.033 1.00 60.66 161 GLY A N 1
ATOM 1227 C CA . GLY A 1 157 ? 4.521 108.720 -56.277 1.00 58.13 161 GLY A CA 1
ATOM 1228 C C . GLY A 1 157 ? 5.538 109.825 -56.190 1.00 61.19 161 GLY A C 1
ATOM 1229 O O . GLY A 1 157 ? 5.213 111.001 -56.394 1.00 69.14 161 GLY A O 1
ATOM 1230 N N . LEU A 1 158 ? 6.768 109.458 -55.867 1.00 51.28 162 LEU A N 1
ATOM 1231 C CA . LEU A 1 158 ? 7.768 110.458 -55.583 1.00 48.72 162 LEU A CA 1
ATOM 1232 C C . LEU A 1 158 ? 8.967 110.238 -56.450 1.00 46.02 162 LEU A C 1
ATOM 1233 O O . LEU A 1 158 ? 9.551 109.151 -56.485 1.00 51.35 162 LEU A O 1
ATOM 1238 N N . SER A 1 159 ? 9.325 111.295 -57.161 1.00 46.11 163 SER A N 1
ATOM 1239 C CA . SER A 1 159 ? 10.415 111.253 -58.085 1.00 43.58 163 SER A CA 1
ATOM 1240 C C . SER A 1 159 ? 11.701 111.526 -57.321 1.00 43.46 163 SER A C 1
ATOM 1241 O O . SER A 1 159 ? 11.896 112.622 -56.784 1.00 43.64 163 SER A O 1
ATOM 1244 N N . ALA A 1 160 ? 12.551 110.511 -57.247 1.00 43.51 164 ALA A N 1
ATOM 1245 C CA . ALA A 1 160 ? 13.895 110.642 -56.707 1.00 48.91 164 ALA A CA 1
ATOM 1246 C C . ALA A 1 160 ? 14.604 111.856 -57.293 1.00 53.88 164 ALA A C 1
ATOM 1247 O O . ALA A 1 160 ? 15.289 112.618 -56.579 1.00 48.19 164 ALA A O 1
ATOM 1249 N N . PHE A 1 161 ? 14.456 112.014 -58.610 1.00 55.85 165 PHE A N 1
ATOM 1250 C CA . PHE A 1 161 ? 15.138 113.077 -59.330 1.00 60.19 165 PHE A CA 1
ATOM 1251 C C . PHE A 1 161 ? 14.715 114.447 -58.777 1.00 53.70 165 PHE A C 1
ATOM 1252 O O . PHE A 1 161 ? 15.543 115.274 -58.415 1.00 49.71 165 PHE A O 1
ATOM 1260 N N . GLU A 1 162 ? 13.412 114.651 -58.694 1.00 56.36 166 GLU A N 1
ATOM 1261 C CA . GLU A 1 162 ? 12.813 115.895 -58.205 1.00 59.15 166 GLU A CA 1
ATOM 1262 C C . GLU A 1 162 ? 13.306 116.231 -56.763 1.00 58.04 166 GLU A C 1
ATOM 1263 O O . GLU A 1 162 ? 13.757 117.357 -56.474 1.00 44.55 166 GLU A O 1
ATOM 1269 N N . PHE A 1 163 ? 13.265 115.224 -55.890 1.00 50.05 167 PHE A N 1
ATOM 1270 C CA . PHE A 1 163 ? 13.650 115.388 -54.496 1.00 43.98 167 PHE A CA 1
ATOM 1271 C C . PHE A 1 163 ? 15.147 115.753 -54.343 1.00 39.38 167 PHE A C 1
ATOM 1272 O O . PHE A 1 163 ? 15.510 116.597 -53.551 1.00 34.02 167 PHE A O 1
ATOM 1280 N N . ALA A 1 164 ? 15.993 115.081 -55.107 1.00 37.88 168 ALA A N 1
ATOM 1281 C CA . ALA A 1 164 ? 17.409 115.351 -55.117 1.00 40.34 168 ALA A CA 1
ATOM 1282 C C . ALA A 1 164 ? 17.772 116.829 -55.383 1.00 41.58 168 ALA A C 1
ATOM 1283 O O . ALA A 1 164 ? 18.732 117.325 -54.794 1.00 51.31 168 ALA A O 1
ATOM 1285 N N . SER A 1 165 ? 17.013 117.543 -56.224 1.00 40.53 169 SER A N 1
ATOM 1286 C CA . SER A 1 165 ? 17.323 118.963 -56.519 1.00 48.00 169 SER A CA 1
ATOM 1287 C C . SER A 1 165 ? 16.995 119.858 -55.323 1.00 43.92 169 SER A C 1
ATOM 1288 O O . SER A 1 165 ? 17.826 120.682 -54.902 1.00 46.60 169 SER A O 1
ATOM 1291 N N . ARG A 1 166 ? 15.797 119.658 -54.775 1.00 40.78 170 ARG A N 1
ATOM 1292 C CA . ARG A 1 166 ? 15.404 120.273 -53.525 1.00 41.27 170 ARG A CA 1
ATOM 1293 C C . ARG A 1 166 ? 16.441 119.970 -52.457 1.00 39.35 170 ARG A C 1
ATOM 1294 O O . ARG A 1 166 ? 17.007 120.877 -51.850 1.00 46.08 170 ARG A O 1
ATOM 1302 N N . ALA A 1 167 ? 16.745 118.699 -52.288 1.00 37.39 171 ALA A N 1
ATOM 1303 C CA . ALA A 1 167 ? 17.711 118.305 -51.288 1.00 41.22 171 ALA A CA 1
ATOM 1304 C C . ALA A 1 167 ? 19.064 119.005 -51.471 1.00 43.42 171 ALA A C 1
ATOM 1305 O O . ALA A 1 167 ? 19.619 119.515 -50.505 1.00 40.26 171 ALA A O 1
ATOM 1307 N N . ARG A 1 168 ? 19.557 119.056 -52.714 1.00 41.68 172 ARG A N 1
ATOM 1308 C CA . ARG A 1 168 ? 20.734 119.844 -53.052 1.00 43.79 172 ARG A CA 1
ATOM 1309 C C . ARG A 1 168 ? 20.565 121.345 -52.711 1.00 43.91 172 ARG A C 1
ATOM 1310 O O . ARG A 1 168 ? 21.416 121.945 -52.062 1.00 37.40 172 ARG A O 1
ATOM 1312 N N . SER A 1 169 ? 19.451 121.952 -53.102 1.00 48.36 173 SER A N 1
ATOM 1313 C CA . SER A 1 169 ? 19.321 123.399 -52.833 1.00 46.92 173 SER A CA 1
ATOM 1314 C C . SER A 1 169 ? 19.261 123.642 -51.301 1.00 46.30 173 SER A C 1
ATOM 1315 O O . SER A 1 169 ? 19.959 124.523 -50.767 1.00 45.70 173 SER A O 1
ATOM 1318 N N . TYR A 1 170 ? 18.479 122.814 -50.600 1.00 40.99 174 TYR A N 1
ATOM 1319 C CA . TYR A 1 170 ? 18.390 122.876 -49.133 1.00 38.19 174 TYR A CA 1
ATOM 1320 C C . TYR A 1 170 ? 19.766 122.820 -48.455 1.00 36.49 174 TYR A C 1
ATOM 1321 O O . TYR A 1 170 ? 20.138 123.708 -47.703 1.00 37.76 174 TYR A O 1
ATOM 1330 N N . TYR A 1 171 ? 20.523 121.777 -48.746 1.00 40.76 175 TYR A N 1
ATOM 1331 C CA . TYR A 1 171 ? 21.865 121.610 -48.177 1.00 45.88 175 TYR A CA 1
ATOM 1332 C C . TYR A 1 171 ? 22.853 122.696 -48.582 1.00 46.33 175 TYR A C 1
ATOM 1333 O O . TYR A 1 171 ? 23.709 123.058 -47.796 1.00 49.13 175 TYR A O 1
ATOM 1342 N N . ASN A 1 172 ? 22.701 123.235 -49.795 1.00 52.51 176 ASN A N 1
ATOM 1343 C CA . ASN A 1 172 ? 23.488 124.390 -50.236 1.00 49.17 176 ASN A CA 1
ATOM 1344 C C . ASN A 1 172 ? 23.160 125.663 -49.455 1.00 49.81 176 ASN A C 1
ATOM 1345 O O . ASN A 1 172 ? 24.062 126.450 -49.126 1.00 42.24 176 ASN A O 1
ATOM 1347 N N . ILE A 1 173 ? 21.867 125.866 -49.174 1.00 48.82 177 ILE A N 1
ATOM 1348 C CA . ILE A 1 173 ? 21.426 127.016 -48.404 1.00 45.43 177 ILE A CA 1
ATOM 1349 C C . ILE A 1 173 ? 21.999 126.885 -47.002 1.00 47.67 177 ILE A C 1
ATOM 1350 O O . ILE A 1 173 ? 22.633 127.805 -46.496 1.00 47.64 177 ILE A O 1
ATOM 1355 N N . ILE A 1 174 ? 21.802 125.726 -46.383 1.00 48.46 178 ILE A N 1
ATOM 1356 C CA . ILE A 1 174 ? 22.276 125.528 -45.020 1.00 49.38 178 ILE A CA 1
ATOM 1357 C C . ILE A 1 174 ? 23.801 125.433 -44.903 1.00 52.97 178 ILE A C 1
ATOM 1358 O O . ILE A 1 174 ? 24.320 125.463 -43.788 1.00 54.54 178 ILE A O 1
ATOM 1363 N N . GLY A 1 175 ? 24.511 125.334 -46.031 1.00 54.36 179 GLY A N 1
ATOM 1364 C CA . GLY A 1 175 ? 25.976 125.319 -46.007 1.00 55.69 179 GLY A CA 1
ATOM 1365 C C . GLY A 1 175 ? 26.406 124.068 -45.281 1.00 60.65 179 GLY A C 1
ATOM 1366 O O . GLY A 1 175 ? 27.234 124.106 -44.370 1.00 69.96 179 GLY A O 1
ATOM 1367 N N . SER A 1 176 ? 25.808 122.955 -45.688 1.00 60.05 180 SER A N 1
ATOM 1368 C CA . SER A 1 176 ? 25.993 121.668 -45.039 1.00 59.92 180 SER A CA 1
ATOM 1369 C C . SER A 1 176 ? 26.139 120.562 -46.077 1.00 58.79 180 SER A C 1
ATOM 1370 O O . SER A 1 176 ? 25.687 120.699 -47.236 1.00 53.15 180 SER A O 1
ATOM 1373 N N . GLN A 1 177 ? 26.744 119.466 -45.631 1.00 50.16 181 GLN A N 1
ATOM 1374 C CA . GLN A 1 177 ? 26.948 118.292 -46.451 1.00 58.42 181 GLN A CA 1
ATOM 1375 C C . GLN A 1 177 ? 25.673 117.474 -46.684 1.00 51.85 181 GLN A C 1
ATOM 1376 O O . GLN A 1 177 ? 25.107 116.927 -45.752 1.00 56.66 181 GLN A O 1
ATOM 1382 N N . LEU A 1 178 ? 25.255 117.360 -47.936 1.00 50.01 182 LEU A N 1
ATOM 1383 C CA . LEU A 1 178 ? 24.118 116.508 -48.290 1.00 54.32 182 LEU A CA 1
ATOM 1384 C C . LEU A 1 178 ? 24.526 115.072 -48.092 1.00 53.74 182 LEU A C 1
ATOM 1385 O O . LEU A 1 178 ? 25.450 114.620 -48.752 1.00 51.74 182 LEU A O 1
ATOM 1390 N N . PRO A 1 179 ? 23.843 114.344 -47.187 1.00 58.73 183 PRO A N 1
ATOM 1391 C CA . PRO A 1 179 ? 24.235 112.953 -46.883 1.00 55.16 183 PRO A CA 1
ATOM 1392 C C . PRO A 1 179 ? 24.108 112.034 -48.086 1.00 58.06 183 PRO A C 1
ATOM 1393 O O . PRO A 1 179 ? 24.897 111.101 -48.230 1.00 61.03 183 PRO A O 1
ATOM 1397 N N . CYS A 1 180 ? 23.134 112.292 -48.950 1.00 55.27 184 CYS A N 1
ATOM 1398 C CA . CYS A 1 180 ? 22.970 111.505 -50.166 1.00 57.24 184 CYS A CA 1
ATOM 1399 C C . CYS A 1 180 ? 21.804 112.066 -50.951 1.00 58.28 184 CYS A C 1
ATOM 1400 O O . CYS A 1 180 ? 21.118 112.981 -50.495 1.00 66.12 184 CYS A O 1
ATOM 1403 N N . GLU A 1 181 ? 21.568 111.500 -52.125 1.00 56.32 185 GLU A N 1
ATOM 1404 C CA . GLU A 1 181 ? 20.480 111.963 -52.981 1.00 54.36 185 GLU A CA 1
ATOM 1405 C C . GLU A 1 181 ? 19.335 110.968 -52.957 1.00 50.14 185 GLU A C 1
ATOM 1406 O O . GLU A 1 181 ? 18.271 111.196 -53.514 1.00 55.04 185 GLU A O 1
ATOM 1412 N N . ASP A 1 182 ? 19.566 109.848 -52.305 1.00 45.93 186 ASP A N 1
ATOM 1413 C CA . ASP A 1 182 ? 18.561 108.833 -52.274 1.00 47.02 186 ASP A CA 1
ATOM 1414 C C . ASP A 1 182 ? 17.569 109.174 -51.159 1.00 45.39 186 ASP A C 1
ATOM 1415 O O . ASP A 1 182 ? 17.954 109.259 -49.982 1.00 39.67 186 ASP A O 1
ATOM 1420 N N . PRO A 1 183 ? 16.307 109.419 -51.539 1.00 44.95 187 PRO A N 1
ATOM 1421 C CA . PRO A 1 183 ? 15.188 109.621 -50.621 1.00 49.51 187 PRO A CA 1
ATOM 1422 C C . PRO A 1 183 ? 14.915 108.431 -49.708 1.00 54.14 187 PRO A C 1
ATOM 1423 O O . PRO A 1 183 ? 14.247 108.588 -48.686 1.00 63.63 187 PRO A O 1
ATOM 1427 N N . ASN A 1 184 ? 15.415 107.248 -50.066 1.00 52.90 188 ASN A N 1
ATOM 1428 C CA . ASN A 1 184 ? 15.067 106.044 -49.330 1.00 50.92 188 ASN A CA 1
ATOM 1429 C C . ASN A 1 184 ? 16.062 105.728 -48.261 1.00 48.59 188 ASN A C 1
ATOM 1430 O O . ASN A 1 184 ? 15.843 104.858 -47.415 1.00 49.77 188 ASN A O 1
ATOM 1435 N N . THR A 1 185 ? 17.176 106.441 -48.328 1.00 48.26 189 THR A N 1
ATOM 1436 C CA . THR A 1 185 ? 18.285 106.234 -47.448 1.00 44.75 189 THR A CA 1
ATOM 1437 C C . THR A 1 185 ? 18.735 107.554 -46.800 1.00 46.08 189 THR A C 1
ATOM 1438 O O . THR A 1 185 ? 19.603 107.550 -45.895 1.00 43.85 189 THR A O 1
ATOM 1442 N N . ILE A 1 186 ? 18.199 108.683 -47.268 1.00 40.11 190 ILE A N 1
ATOM 1443 C CA . ILE A 1 186 ? 18.602 109.953 -46.664 1.00 39.88 190 ILE A CA 1
ATOM 1444 C C . ILE A 1 186 ? 18.248 110.041 -45.152 1.00 37.79 190 ILE A C 1
ATOM 1445 O O . ILE A 1 186 ? 19.056 110.512 -44.357 1.00 39.39 190 ILE A O 1
ATOM 1450 N N . ASP A 1 187 ? 17.083 109.554 -44.754 1.00 36.28 191 ASP A N 1
ATOM 1451 C CA . ASP A 1 187 ? 16.722 109.643 -43.328 1.00 39.14 191 ASP A CA 1
ATOM 1452 C C . ASP A 1 187 ? 17.566 108.746 -42.400 1.00 41.06 191 ASP A C 1
ATOM 1453 O O . ASP A 1 187 ? 18.039 109.218 -41.364 1.00 38.71 191 ASP A O 1
ATOM 1458 N N . SER A 1 188 ? 17.753 107.467 -42.774 1.00 42.49 192 SER A N 1
ATOM 1459 C CA . SER A 1 188 ? 18.681 106.567 -42.083 1.00 38.69 192 SER A CA 1
ATOM 1460 C C . SER A 1 188 ? 20.065 107.162 -41.922 1.00 40.99 192 SER A C 1
ATOM 1461 O O . SER A 1 188 ? 20.691 107.013 -40.861 1.00 40.05 192 SER A O 1
ATOM 1472 N N . GLY A 1 190 ? 20.866 110.390 -42.105 1.00 37.36 194 GLY A N 1
ATOM 1473 C CA . GLY A 1 190 ? 20.781 111.578 -41.254 1.00 35.39 194 GLY A CA 1
ATOM 1474 C C . GLY A 1 190 ? 20.580 111.227 -39.784 1.00 35.66 194 GLY A C 1
ATOM 1475 O O . GLY A 1 190 ? 21.082 111.923 -38.893 1.00 33.53 194 GLY A O 1
ATOM 1476 N N . LEU A 1 191 ? 19.869 110.129 -39.529 1.00 35.06 195 LEU A N 1
ATOM 1477 C CA . LEU A 1 191 ? 19.679 109.632 -38.162 1.00 35.90 195 LEU A CA 1
ATOM 1478 C C . LEU A 1 191 ? 21.016 109.200 -37.553 1.00 33.98 195 LEU A C 1
ATOM 1479 O O . LEU A 1 191 ? 21.297 109.533 -36.409 1.00 36.67 195 LEU A O 1
ATOM 1484 N N . GLY A 1 192 ? 21.835 108.475 -38.325 1.00 33.10 196 GLY A N 1
ATOM 1485 C CA . GLY A 1 192 ? 23.192 108.065 -37.881 1.00 32.50 196 GLY A CA 1
ATOM 1486 C C . GLY A 1 192 ? 24.075 109.245 -37.473 1.00 30.84 196 GLY A C 1
ATOM 1487 O O . GLY A 1 192 ? 24.619 109.285 -36.381 1.00 31.29 196 GLY A O 1
ATOM 1488 N N . LEU A 1 193 ? 24.193 110.229 -38.346 1.00 32.17 197 LEU A N 1
ATOM 1489 C CA . LEU A 1 193 ? 24.899 111.464 -38.000 1.00 35.46 197 LEU A CA 1
ATOM 1490 C C . LEU A 1 193 ? 24.444 112.059 -36.656 1.00 36.03 197 LEU A C 1
ATOM 1491 O O . LEU A 1 193 ? 25.283 112.398 -35.808 1.00 40.23 197 LEU A O 1
ATOM 1496 N N . LEU A 1 194 ? 23.125 112.176 -36.451 1.00 35.10 198 LEU A N 1
ATOM 1497 C CA . LEU A 1 194 ? 22.567 112.757 -35.210 1.00 33.49 198 LEU A CA 1
ATOM 1498 C C . LEU A 1 194 ? 22.911 111.969 -33.974 1.00 28.52 198 LEU A C 1
ATOM 1499 O O . LEU A 1 194 ? 23.314 112.532 -32.956 1.00 30.07 198 LEU A O 1
ATOM 1504 N N . ILE A 1 195 ? 22.706 110.657 -34.044 1.00 29.60 199 ILE A N 1
ATOM 1505 C CA . ILE A 1 195 ? 23.046 109.783 -32.920 1.00 29.85 199 ILE A CA 1
ATOM 1506 C C . ILE A 1 195 ? 24.534 109.858 -32.615 1.00 31.39 199 ILE A C 1
ATOM 1507 O O . ILE A 1 195 ? 24.932 109.923 -31.448 1.00 39.38 199 ILE A O 1
ATOM 1512 N N . LYS A 1 196 ? 25.361 109.905 -33.648 1.00 32.18 200 LYS A N 1
ATOM 1513 C CA . LYS A 1 196 ? 26.807 110.039 -33.409 1.00 34.81 200 LYS A CA 1
ATOM 1514 C C . LYS A 1 196 ? 27.107 111.370 -32.767 1.00 36.34 200 LYS A C 1
ATOM 1515 O O . LYS A 1 196 ? 27.993 111.433 -31.911 1.00 36.11 200 LYS A O 1
ATOM 1521 N N . SER A 1 197 ? 26.364 112.420 -33.145 1.00 33.87 201 SER A N 1
ATOM 1522 C CA . SER A 1 197 ? 26.595 113.738 -32.533 1.00 36.31 201 SER A CA 1
ATOM 1523 C C . SER A 1 197 ? 26.111 113.767 -31.077 1.00 37.05 201 SER A C 1
ATOM 1524 O O . SER A 1 197 ? 26.673 114.482 -30.262 1.00 36.46 201 SER A O 1
ATOM 1527 N N . LEU A 1 198 ? 25.067 112.998 -30.769 1.00 36.10 202 LEU A N 1
ATOM 1528 C CA . LEU A 1 198 ? 24.536 112.911 -29.408 1.00 33.95 202 LEU A CA 1
ATOM 1529 C C . LEU A 1 198 ? 25.460 112.163 -28.467 1.00 39.33 202 LEU A C 1
ATOM 1530 O O . LEU A 1 198 ? 25.558 112.518 -27.291 1.00 32.95 202 LEU A O 1
ATOM 1543 N N . ALA A 1 200 ? 29.270 110.548 -28.148 1.00 59.10 204 ALA A N 1
ATOM 1544 C CA . ALA A 1 200 ? 30.679 110.334 -28.572 1.00 64.12 204 ALA A CA 1
ATOM 1545 C C . ALA A 1 200 ? 31.098 108.830 -28.573 1.00 69.68 204 ALA A C 1
ATOM 1546 O O . ALA A 1 200 ? 30.616 108.053 -27.735 1.00 73.86 204 ALA A O 1
ATOM 1548 N N . PRO A 1 201 ? 31.982 108.411 -29.517 1.00 73.35 205 PRO A N 1
ATOM 1549 C CA . PRO A 1 201 ? 32.339 106.975 -29.702 1.00 74.39 205 PRO A CA 1
ATOM 1550 C C . PRO A 1 201 ? 32.765 106.181 -28.455 1.00 71.93 205 PRO A C 1
ATOM 1551 O O . PRO A 1 201 ? 32.685 104.948 -28.474 1.00 72.40 205 PRO A O 1
ATOM 1555 N N . SER A 1 202 ? 33.213 106.871 -27.401 1.00 74.83 206 SER A N 1
ATOM 1556 C CA . SER A 1 202 ? 33.472 106.229 -26.099 1.00 74.77 206 SER A CA 1
ATOM 1557 C C . SER A 1 202 ? 32.248 106.168 -25.153 1.00 76.43 206 SER A C 1
ATOM 1558 O O . SER A 1 202 ? 32.315 105.550 -24.089 1.00 69.33 206 SER A O 1
ATOM 1561 N N . CYS A 1 203 ? 31.142 106.804 -25.553 1.00 75.59 207 CYS A N 1
ATOM 1562 C CA . CYS A 1 203 ? 29.874 106.758 -24.808 1.00 70.55 207 CYS A CA 1
ATOM 1563 C C . CYS A 1 203 ? 28.733 106.014 -25.536 1.00 63.19 207 CYS A C 1
ATOM 1564 O O . CYS A 1 203 ? 27.649 105.847 -24.985 1.00 66.01 207 CYS A O 1
ATOM 1567 N N . LEU A 1 204 ? 28.994 105.574 -26.765 1.00 50.77 208 LEU A N 1
ATOM 1568 C CA . LEU A 1 204 ? 28.042 104.829 -27.571 1.00 47.42 208 LEU A CA 1
ATOM 1569 C C . LEU A 1 204 ? 28.039 103.386 -27.097 1.00 39.11 208 LEU A C 1
ATOM 1570 O O . LEU A 1 204 ? 29.081 102.796 -26.916 1.00 42.65 208 LEU A O 1
ATOM 1575 N N . PRO A 1 205 ? 26.855 102.811 -26.884 1.00 36.90 209 PRO A N 1
ATOM 1576 C CA . PRO A 1 205 ? 26.789 101.450 -26.413 1.00 37.38 209 PRO A CA 1
ATOM 1577 C C . PRO A 1 205 ? 27.525 100.535 -27.389 1.00 40.24 209 PRO A C 1
ATOM 1578 O O . PRO A 1 205 ? 27.377 100.677 -28.609 1.00 37.28 209 PRO A O 1
ATOM 1582 N N . LYS A 1 206 ? 28.288 99.600 -26.835 1.00 46.86 210 LYS A N 1
ATOM 1583 C CA . LYS A 1 206 ? 28.996 98.572 -27.606 1.00 45.86 210 LYS A CA 1
ATOM 1584 C C . LYS A 1 206 ? 28.009 97.866 -28.510 1.00 43.05 210 LYS A C 1
ATOM 1585 O O . LYS A 1 206 ? 28.246 97.749 -29.713 1.00 42.00 210 LYS A O 1
ATOM 1591 N N . ASP A 1 207 ? 26.875 97.462 -27.935 1.00 39.60 211 ASP A N 1
ATOM 1592 C CA . ASP A 1 207 ? 25.866 96.713 -28.686 1.00 37.19 211 ASP A CA 1
ATOM 1593 C C . ASP A 1 207 ? 25.028 97.588 -29.616 1.00 35.88 211 ASP A C 1
ATOM 1594 O O . ASP A 1 207 ? 24.088 97.101 -30.259 1.00 37.73 211 ASP A O 1
ATOM 1599 N N . TRP A 1 208 ? 25.369 98.870 -29.702 1.00 34.40 212 TRP A N 1
ATOM 1600 C CA . TRP A 1 208 ? 24.738 99.742 -30.696 1.00 36.77 212 TRP A CA 1
ATOM 1601 C C . TRP A 1 208 ? 25.681 100.108 -31.803 1.00 37.92 212 TRP A C 1
ATOM 1602 O O . TRP A 1 208 ? 25.278 100.729 -32.782 1.00 33.82 212 TRP A O 1
ATOM 1613 N N . ILE A 1 209 ? 26.961 99.756 -31.653 1.00 39.51 213 ILE A N 1
ATOM 1614 C CA . ILE A 1 209 ? 27.947 100.206 -32.631 1.00 40.53 213 ILE A CA 1
ATOM 1615 C C . ILE A 1 209 ? 27.586 99.816 -34.063 1.00 40.43 213 ILE A C 1
ATOM 1616 O O . ILE A 1 209 ? 27.636 100.640 -34.981 1.00 43.61 213 ILE A O 1
ATOM 1621 N N . VAL A 1 210 ? 27.169 98.579 -34.263 1.00 44.01 214 VAL A N 1
ATOM 1622 C CA . VAL A 1 210 ? 27.056 98.116 -35.632 1.00 44.83 214 VAL A CA 1
ATOM 1623 C C . VAL A 1 210 ? 25.785 98.679 -36.212 1.00 44.80 214 VAL A C 1
ATOM 1624 O O . VAL A 1 210 ? 25.764 99.134 -37.370 1.00 48.42 214 VAL A O 1
ATOM 1628 N N . ASN A 1 211 ? 24.723 98.624 -35.422 1.00 43.10 215 ASN A N 1
ATOM 1629 C CA . ASN A 1 211 ? 23.444 99.139 -35.870 1.00 41.64 215 ASN A CA 1
ATOM 1630 C C . ASN A 1 211 ? 23.559 100.589 -36.343 1.00 41.48 215 ASN A C 1
ATOM 1631 O O . ASN A 1 211 ? 23.125 100.920 -37.447 1.00 45.57 215 ASN A O 1
ATOM 1636 N N . VAL A 1 212 ? 24.200 101.437 -35.546 1.00 39.21 216 VAL A N 1
ATOM 1637 C CA . VAL A 1 212 ? 24.367 102.848 -35.900 1.00 40.82 216 VAL A CA 1
ATOM 1638 C C . VAL A 1 212 ? 25.173 103.033 -37.190 1.00 46.27 216 VAL A C 1
ATOM 1639 O O . VAL A 1 212 ? 24.892 103.955 -37.990 1.00 41.31 216 VAL A O 1
ATOM 1643 N N . ASN A 1 213 ? 26.177 102.166 -37.390 1.00 45.97 217 ASN A N 1
ATOM 1644 C CA . ASN A 1 213 ? 26.998 102.218 -38.595 1.00 44.34 217 ASN A CA 1
ATOM 1645 C C . ASN A 1 213 ? 26.201 101.894 -39.821 1.00 42.17 217 ASN A C 1
ATOM 1646 O O . ASN A 1 213 ? 26.363 102.516 -40.857 1.00 43.89 217 ASN A O 1
ATOM 1659 N N . ILE A 1 215 ? 22.918 102.337 -40.308 1.00 46.42 219 ILE A N 1
ATOM 1660 C CA . ILE A 1 215 ? 22.057 103.449 -40.717 1.00 47.05 219 ILE A CA 1
ATOM 1661 C C . ILE A 1 215 ? 22.918 104.610 -41.208 1.00 40.33 219 ILE A C 1
ATOM 1662 O O . ILE A 1 215 ? 22.503 105.370 -42.075 1.00 39.52 219 ILE A O 1
ATOM 1667 N N . SER A 1 216 ? 24.123 104.721 -40.671 1.00 40.18 220 SER A N 1
ATOM 1668 C CA . SER A 1 216 ? 25.041 105.805 -41.039 1.00 42.88 220 SER A CA 1
ATOM 1669 C C . SER A 1 216 ? 25.447 105.718 -42.496 1.00 45.22 220 SER A C 1
ATOM 1670 O O . SER A 1 216 ? 25.715 106.733 -43.120 1.00 43.21 220 SER A O 1
ATOM 1673 N N . ASP A 1 217 ? 25.458 104.496 -43.019 1.00 48.68 221 ASP A N 1
ATOM 1674 C CA . ASP A 1 217 ? 25.772 104.228 -44.417 1.00 52.87 221 ASP A CA 1
ATOM 1675 C C . ASP A 1 217 ? 24.532 103.886 -45.207 1.00 56.18 221 ASP A C 1
ATOM 1676 O O . ASP A 1 217 ? 24.649 103.431 -46.340 1.00 62.47 221 ASP A O 1
ATOM 1681 N N . GLY A 1 218 ? 23.358 104.061 -44.598 1.00 50.75 222 GLY A N 1
ATOM 1682 C CA . GLY A 1 218 ? 22.088 103.911 -45.304 1.00 54.22 222 GLY A CA 1
ATOM 1683 C C . GLY A 1 218 ? 21.799 102.492 -45.761 1.00 58.89 222 GLY A C 1
ATOM 1684 O O . GLY A 1 218 ? 21.036 102.271 -46.703 1.00 59.29 222 GLY A O 1
ATOM 1685 N N . LYS A 1 219 ? 22.393 101.524 -45.084 1.00 54.62 223 LYS A N 1
ATOM 1686 C CA . LYS A 1 219 ? 22.166 100.143 -45.439 1.00 55.10 223 LYS A CA 1
ATOM 1687 C C . LYS A 1 219 ? 20.805 99.655 -44.979 1.00 56.00 223 LYS A C 1
ATOM 1688 O O . LYS A 1 219 ? 20.193 98.853 -45.670 1.00 57.35 223 LYS A O 1
ATOM 1694 N N . ILE A 1 220 ? 20.314 100.123 -43.829 1.00 52.39 224 ILE A N 1
ATOM 1695 C CA . ILE A 1 220 ? 19.023 99.620 -43.319 1.00 47.56 224 ILE A CA 1
ATOM 1696 C C . ILE A 1 220 ? 18.009 100.730 -43.031 1.00 48.96 224 ILE A C 1
ATOM 1697 O O . ILE A 1 220 ? 18.380 101.907 -42.907 1.00 38.46 224 ILE A O 1
ATOM 1702 N N . THR A 1 221 ? 16.736 100.357 -42.915 1.00 44.16 225 THR A N 1
ATOM 1703 C CA . THR A 1 221 ? 15.699 101.365 -42.659 1.00 44.78 225 THR A CA 1
ATOM 1704 C C . THR A 1 221 ? 15.669 101.781 -41.188 1.00 47.87 225 THR A C 1
ATOM 1705 O O . THR A 1 221 ? 16.207 101.079 -40.305 1.00 47.18 225 THR A O 1
ATOM 1709 N N . ILE A 1 222 ? 15.028 102.920 -40.927 1.00 45.53 226 ILE A N 1
ATOM 1710 C CA . ILE A 1 222 ? 14.882 103.396 -39.575 1.00 41.15 226 ILE A CA 1
ATOM 1711 C C . ILE A 1 222 ? 14.099 102.379 -38.780 1.00 42.32 226 ILE A C 1
ATOM 1712 O O . ILE A 1 222 ? 14.534 101.986 -37.690 1.00 40.45 226 ILE A O 1
ATOM 1717 N N . GLU A 1 223 ? 12.964 101.937 -39.322 1.00 50.06 227 GLU A N 1
ATOM 1718 C CA . GLU A 1 223 ? 12.121 100.959 -38.607 1.00 53.12 227 GLU A CA 1
ATOM 1719 C C . GLU A 1 223 ? 12.908 99.675 -38.323 1.00 46.88 227 GLU A C 1
ATOM 1720 O O . GLU A 1 223 ? 12.708 99.042 -37.292 1.00 47.63 227 GLU A O 1
ATOM 1726 N N . ASN A 1 224 ? 13.817 99.319 -39.227 1.00 44.36 228 ASN A N 1
ATOM 1727 C CA . ASN A 1 224 ? 14.622 98.114 -39.054 1.00 40.17 228 ASN A CA 1
ATOM 1728 C C . ASN A 1 224 ? 15.608 98.367 -37.938 1.00 41.07 228 ASN A C 1
ATOM 1729 O O . ASN A 1 224 ? 15.769 97.531 -37.059 1.00 44.88 228 ASN A O 1
ATOM 1734 N N . PHE A 1 225 ? 16.237 99.554 -37.960 1.00 42.06 229 PHE A N 1
ATOM 1735 C CA . PHE A 1 225 ? 17.198 99.972 -36.930 1.00 40.86 229 PHE A CA 1
ATOM 1736 C C . PHE A 1 225 ? 16.535 99.970 -35.566 1.00 42.49 229 PHE A C 1
ATOM 1737 O O . PHE A 1 225 ? 17.125 99.549 -34.578 1.00 44.30 229 PHE A O 1
ATOM 1745 N N . ARG A 1 226 ? 15.275 100.371 -35.542 1.00 41.45 230 ARG A N 1
ATOM 1746 C CA . ARG A 1 226 ? 14.508 100.438 -34.312 1.00 43.36 230 ARG A CA 1
ATOM 1747 C C . ARG A 1 226 ? 14.288 99.038 -33.644 1.00 41.64 230 ARG A C 1
ATOM 1748 O O . ARG A 1 226 ? 14.488 98.868 -32.450 1.00 39.85 230 ARG A O 1
ATOM 1756 N N . LYS A 1 227 ? 13.851 98.052 -34.415 1.00 42.17 231 LYS A N 1
ATOM 1757 C CA . LYS A 1 227 ? 13.665 96.691 -33.904 1.00 44.81 231 LYS A CA 1
ATOM 1758 C C . LYS A 1 227 ? 14.963 96.062 -33.390 1.00 43.73 231 LYS A C 1
ATOM 1759 O O . LYS A 1 227 ? 14.910 95.224 -32.512 1.00 47.02 231 LYS A O 1
ATOM 1765 N N . ARG A 1 228 ? 16.116 96.462 -33.932 1.00 39.60 232 ARG A N 1
ATOM 1766 C CA . ARG A 1 228 ? 17.399 95.870 -33.522 1.00 43.09 232 ARG A CA 1
ATOM 1767 C C . ARG A 1 228 ? 17.794 96.393 -32.155 1.00 39.47 232 ARG A C 1
ATOM 1768 O O . ARG A 1 228 ? 18.126 95.629 -31.221 1.00 44.38 232 ARG A O 1
ATOM 1776 N N . LEU A 1 229 ? 17.717 97.711 -32.042 1.00 35.06 233 LEU A N 1
ATOM 1777 C CA . LEU A 1 229 ? 18.034 98.431 -30.835 1.00 32.77 233 LEU A CA 1
ATOM 1778 C C . LEU A 1 229 ? 17.092 97.995 -29.712 1.00 33.41 233 LEU A C 1
ATOM 1779 O O . LEU A 1 229 ? 17.525 97.745 -28.583 1.00 32.91 233 LEU A O 1
ATOM 1784 N N . GLU A 1 230 ? 15.805 97.880 -30.029 1.00 33.42 234 GLU A N 1
ATOM 1785 C CA . GLU A 1 230 ? 14.819 97.450 -29.039 1.00 37.52 234 GLU A CA 1
ATOM 1786 C C . GLU A 1 230 ? 15.167 96.093 -28.452 1.00 40.62 234 GLU A C 1
ATOM 1787 O O . GLU A 1 230 ? 14.788 95.776 -27.313 1.00 38.03 234 GLU A O 1
ATOM 1793 N N . ASN A 1 231 ? 15.924 95.319 -29.225 1.00 42.25 235 ASN A N 1
ATOM 1794 C CA . ASN A 1 231 ? 16.339 94.013 -28.799 1.00 44.18 235 ASN A CA 1
ATOM 1795 C C . ASN A 1 231 ? 17.614 93.970 -27.972 1.00 46.84 235 ASN A C 1
ATOM 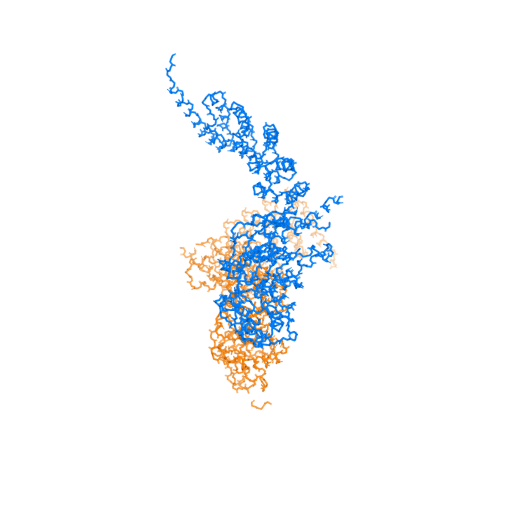1796 O O . ASN A 1 231 ? 17.884 92.970 -27.298 1.00 51.19 235 ASN A O 1
ATOM 1801 N N . THR A 1 232 ? 18.383 95.048 -27.987 1.00 41.48 236 THR A N 1
ATOM 1802 C CA . THR A 1 232 ? 19.693 94.983 -27.381 1.00 37.58 236 THR A CA 1
ATOM 1803 C C . THR A 1 232 ? 19.580 95.023 -25.854 1.00 41.18 236 THR A C 1
ATOM 1804 O O . THR A 1 232 ? 18.554 95.440 -25.293 1.00 41.23 236 THR A O 1
ATOM 1808 N N . GLU A 1 233 ? 20.641 94.590 -25.189 1.00 39.73 237 GLU A N 1
ATOM 1809 C CA . GLU A 1 233 ? 20.675 94.591 -23.730 1.00 41.11 237 GLU A CA 1
ATOM 1810 C C . GLU A 1 233 ? 20.584 96.034 -23.208 1.00 35.17 237 GLU A C 1
ATOM 1811 O O . GLU A 1 233 ? 19.920 96.286 -22.219 1.00 33.04 237 GLU A O 1
ATOM 1817 N N . THR A 1 234 ? 21.237 96.966 -23.900 1.00 34.45 238 THR A N 1
ATOM 1818 C CA . THR A 1 234 ? 21.223 98.392 -23.516 1.00 34.63 238 THR A CA 1
ATOM 1819 C C . THR A 1 234 ? 19.811 98.947 -23.412 1.00 32.62 238 THR A C 1
ATOM 1820 O O . THR A 1 234 ? 19.406 99.503 -22.385 1.00 27.76 238 THR A O 1
ATOM 1824 N N . TRP A 1 235 ? 19.063 98.762 -24.486 1.00 31.67 239 TRP A N 1
ATOM 1825 C CA . TRP A 1 235 ? 17.708 99.207 -24.535 1.00 32.76 239 TRP A CA 1
ATOM 1826 C C . TRP A 1 235 ? 16.863 98.678 -23.408 1.00 34.35 239 TRP A C 1
ATOM 1827 O O . TRP A 1 235 ? 16.106 99.431 -22.829 1.00 40.04 239 TRP A O 1
ATOM 1838 N N . ARG A 1 236 ? 16.999 97.394 -23.081 1.00 38.86 240 ARG A N 1
ATOM 1839 C CA . ARG A 1 236 ? 16.104 96.690 -22.167 1.00 37.92 240 ARG A CA 1
ATOM 1840 C C . ARG A 1 236 ? 16.533 96.943 -20.737 1.00 36.21 240 ARG A C 1
ATOM 1841 O O . ARG A 1 236 ? 15.741 96.802 -19.825 1.00 34.58 240 ARG A O 1
ATOM 1849 N N . SER A 1 237 ? 17.815 97.260 -20.556 1.00 34.49 241 SER A N 1
ATOM 1850 C CA . SER A 1 237 ? 18.398 97.691 -19.271 1.00 32.65 241 SER A CA 1
ATOM 1851 C C . SER A 1 237 ? 17.989 99.125 -18.865 1.00 33.24 241 SER A C 1
ATOM 1852 O O . SER A 1 237 ? 18.018 99.451 -17.671 1.00 28.95 241 SER A O 1
ATOM 1855 N N . ASN A 1 238 ? 17.623 99.966 -19.841 1.00 28.13 242 ASN A N 1
ATOM 1856 C CA . ASN A 1 238 ? 17.411 101.356 -19.549 1.00 25.91 242 ASN A CA 1
ATOM 1857 C C . ASN A 1 238 ? 16.125 101.493 -18.733 1.00 26.84 242 ASN A C 1
ATOM 1858 O O . ASN A 1 238 ? 15.038 101.267 -19.247 1.00 29.35 242 ASN A O 1
ATOM 1863 N N . PRO A 1 239 ? 16.252 101.825 -17.441 1.00 25.52 243 PRO A N 1
ATOM 1864 C CA . PRO A 1 239 ? 15.120 101.966 -16.557 1.00 26.14 243 PRO A CA 1
ATOM 1865 C C . PRO A 1 239 ? 14.297 103.227 -16.882 1.00 30.71 243 PRO A C 1
ATOM 1866 O O . PRO A 1 239 ? 13.144 103.312 -16.494 1.00 30.94 243 PRO A O 1
ATOM 1870 N N . LEU A 1 240 ? 14.884 104.204 -17.551 1.00 27.53 244 LEU A N 1
ATOM 1871 C CA . LEU A 1 240 ? 14.107 105.385 -17.906 1.00 32.83 244 LEU A CA 1
ATOM 1872 C C . LEU A 1 240 ? 13.232 105.074 -19.134 1.00 31.70 244 LEU A C 1
ATOM 1873 O O . LEU A 1 240 ? 12.143 105.535 -19.220 1.00 28.50 244 LEU A O 1
ATOM 1878 N N . ILE A 1 241 ? 13.697 104.239 -20.047 1.00 31.56 245 ILE A N 1
ATOM 1879 C CA . ILE A 1 241 ? 12.875 103.899 -21.190 1.00 34.56 245 ILE A CA 1
ATOM 1880 C C . ILE A 1 241 ? 11.554 103.237 -20.729 1.00 38.01 245 ILE A C 1
ATOM 1881 O O . ILE A 1 241 ? 10.453 103.640 -21.153 1.00 31.15 245 ILE A O 1
ATOM 1886 N N . ASN A 1 242 ? 11.672 102.261 -19.824 1.00 36.34 246 ASN A N 1
ATOM 1887 C CA . ASN A 1 242 ? 10.494 101.605 -19.249 1.00 37.02 246 ASN A CA 1
ATOM 1888 C C . ASN A 1 242 ? 9.663 102.559 -18.388 1.00 31.17 246 ASN A C 1
ATOM 1889 O O . ASN A 1 242 ? 8.447 102.563 -18.430 1.00 29.96 246 ASN A O 1
ATOM 1894 N N . PHE A 1 243 ? 10.306 103.355 -17.563 1.00 27.07 247 PHE A N 1
ATOM 1895 C CA . PHE A 1 243 ? 9.510 104.176 -16.683 1.00 25.80 247 PHE A CA 1
ATOM 1896 C C . PHE A 1 243 ? 8.667 105.227 -17.468 1.00 26.47 247 PHE A C 1
ATOM 1897 O O . PHE A 1 243 ? 7.502 105.491 -17.148 1.00 22.25 247 PHE A O 1
ATOM 1905 N N . TYR A 1 244 ? 9.260 105.758 -18.522 1.00 24.71 248 TYR A N 1
ATOM 1906 C CA . TYR A 1 244 ? 8.639 106.714 -19.348 1.00 26.79 248 TYR A CA 1
ATOM 1907 C C . TYR A 1 244 ? 7.362 106.124 -20.018 1.00 27.09 248 TYR A C 1
ATOM 1908 O O . TYR A 1 244 ? 6.368 106.773 -20.110 1.00 27.13 248 TYR A O 1
ATOM 1917 N N . GLN A 1 245 ? 7.415 104.888 -20.464 1.00 29.06 249 GLN A N 1
ATOM 1918 C CA . GLN A 1 245 ? 6.255 104.223 -20.977 1.00 34.71 249 GLN A CA 1
ATOM 1919 C C . GLN A 1 245 ? 5.091 104.124 -19.961 1.00 36.66 249 GLN A C 1
ATOM 1920 O O . GLN A 1 245 ? 3.928 104.334 -20.348 1.00 34.34 249 GLN A O 1
ATOM 1926 N N . GLU A 1 246 ? 5.407 103.797 -18.701 1.00 29.54 250 GLU A N 1
ATOM 1927 C CA . GLU A 1 246 ? 4.435 103.808 -17.611 1.00 31.39 250 GLU A CA 1
ATOM 1928 C C . GLU A 1 246 ? 3.849 105.197 -17.443 1.00 31.06 250 GLU A C 1
ATOM 1929 O O . GLU A 1 246 ? 2.626 105.359 -17.363 1.00 29.45 250 GLU A O 1
ATOM 1935 N N . LEU A 1 247 ? 4.729 106.197 -17.404 1.00 27.48 251 LEU A N 1
ATOM 1936 C CA . LEU A 1 247 ? 4.345 107.557 -17.172 1.00 29.42 251 LEU A CA 1
ATOM 1937 C C . LEU A 1 247 ? 3.357 108.045 -18.221 1.00 31.04 251 LEU A C 1
ATOM 1938 O O . LEU A 1 247 ? 2.298 108.587 -17.876 1.00 30.23 251 LEU A O 1
ATOM 1943 N N . ARG A 1 248 ? 3.707 107.849 -19.486 1.00 28.68 252 ARG A N 1
ATOM 1944 C CA . ARG A 1 248 ? 2.859 108.204 -20.614 1.00 35.34 252 ARG A CA 1
ATOM 1945 C C . ARG A 1 248 ? 1.478 107.589 -20.583 1.00 32.75 252 ARG A C 1
ATOM 1946 O O . ARG A 1 248 ? 0.593 108.138 -21.183 1.00 36.24 252 ARG A O 1
ATOM 1954 N N . GLU A 1 249 ? 1.337 106.443 -19.923 1.00 31.81 253 GLU A N 1
ATOM 1955 C CA . GLU A 1 249 ? 0.095 105.692 -19.855 1.00 31.78 253 GLU A CA 1
ATOM 1956 C C . GLU A 1 249 ? -0.598 105.942 -18.546 1.00 27.23 253 GLU A C 1
ATOM 1957 O O . GLU A 1 249 ? -1.626 105.338 -18.243 1.00 26.99 253 GLU A O 1
ATOM 1963 N N . LEU A 1 250 ? -0.042 106.845 -17.759 1.00 26.21 254 LEU A N 1
ATOM 1964 C CA . LEU A 1 250 ? -0.556 107.064 -16.431 1.00 28.39 254 LEU A CA 1
ATOM 1965 C C . LEU A 1 250 ? -2.075 107.258 -16.425 1.00 31.31 254 LEU A C 1
ATOM 1966 O O . LEU A 1 250 ? -2.743 106.683 -15.597 1.00 27.33 254 LEU A O 1
ATOM 1971 N N . HIS A 1 251 ? -2.606 108.055 -17.349 1.00 30.99 255 HIS A N 1
ATOM 1972 C CA . HIS A 1 251 ? -4.018 108.372 -17.284 1.00 36.25 255 HIS A CA 1
ATOM 1973 C C . HIS A 1 251 ? -4.970 107.378 -17.882 1.00 35.29 255 HIS A C 1
ATOM 1974 O O . HIS A 1 251 ? -6.146 107.625 -17.955 1.00 41.15 255 HIS A O 1
ATOM 1981 N N . ILE A 1 252 ? -4.473 106.242 -18.330 1.00 30.11 256 ILE A N 1
ATOM 1982 C CA . ILE A 1 252 ? -5.357 105.173 -18.679 1.00 28.91 256 ILE A CA 1
ATOM 1983 C C . ILE A 1 252 ? -5.383 104.103 -17.616 1.00 30.23 256 ILE A C 1
ATOM 1984 O O . ILE A 1 252 ? -6.136 103.175 -17.725 1.00 33.56 256 ILE A O 1
ATOM 1989 N N . LYS A 1 253 ? -4.603 104.260 -16.556 1.00 28.65 257 LYS A N 1
ATOM 1990 C CA . LYS A 1 253 ? -4.589 103.277 -15.512 1.00 28.29 257 LYS A CA 1
ATOM 1991 C C . LYS A 1 253 ? -5.656 103.631 -14.484 1.00 26.43 257 LYS A C 1
ATOM 1992 O O . LYS A 1 253 ? -5.949 104.773 -14.245 1.00 24.91 257 LYS A O 1
ATOM 1998 N N . ASP A 1 254 ? -6.150 102.627 -13.806 1.00 24.86 258 ASP A N 1
ATOM 1999 C CA . ASP A 1 254 ? -6.986 102.826 -12.625 1.00 27.09 258 ASP A CA 1
ATOM 2000 C C . ASP A 1 254 ? -6.154 103.353 -11.409 1.00 26.64 258 ASP A C 1
ATOM 2001 O O . ASP A 1 254 ? -4.929 103.418 -11.514 1.00 28.04 258 ASP A O 1
ATOM 2006 N N . PRO A 1 255 ? -6.798 103.751 -10.253 1.00 27.53 259 PRO A N 1
ATOM 2007 C CA . PRO A 1 255 ? -5.964 104.422 -9.207 1.00 26.08 259 PRO A CA 1
ATOM 2008 C C . PRO A 1 255 ? -4.856 103.533 -8.554 1.00 25.17 259 PRO A C 1
ATOM 2009 O O . PRO A 1 255 ? -3.783 104.030 -8.157 1.00 21.31 259 PRO A O 1
ATOM 2013 N N . GLN A 1 256 ? -5.097 102.249 -8.489 1.00 22.71 260 GLN A N 1
ATOM 2014 C CA . GLN A 1 256 ? -4.087 101.338 -7.953 1.00 23.91 260 GLN A CA 1
ATOM 2015 C C . GLN A 1 256 ? -2.910 101.191 -8.920 1.00 22.62 260 GLN A C 1
ATOM 2016 O O . GLN A 1 256 ? -1.762 101.076 -8.492 1.00 21.54 260 GLN A O 1
ATOM 2022 N N . GLY A 1 257 ? -3.228 101.231 -10.220 1.00 20.33 261 GLY A N 1
ATOM 2023 C CA . GLY A 1 257 ? -2.311 101.192 -11.295 1.00 19.60 261 GLY A CA 1
ATOM 2024 C C . GLY A 1 257 ? -1.379 102.408 -11.295 1.00 23.28 261 GLY A C 1
ATOM 2025 O O . GLY A 1 257 ? -0.151 102.268 -11.368 1.00 23.01 261 GLY A O 1
ATOM 2026 N N . LYS A 1 258 ? -1.953 103.590 -11.162 1.00 19.96 262 LYS A N 1
ATOM 2027 C CA . LYS A 1 258 ? -1.165 104.830 -11.018 1.00 21.99 262 LYS A CA 1
ATOM 2028 C C . LYS A 1 258 ? -0.197 104.856 -9.843 1.00 20.75 262 LYS A C 1
ATOM 2029 O O . LYS A 1 258 ? 0.949 105.329 -9.965 1.00 15.58 262 LYS A O 1
ATOM 2035 N N . LEU A 1 259 ? -0.712 104.376 -8.711 1.00 19.80 263 LEU A N 1
ATOM 2036 C CA . LEU A 1 259 ? 0.035 104.214 -7.503 1.00 21.98 263 LEU A CA 1
ATOM 2037 C C . LEU A 1 259 ? 1.238 103.267 -7.687 1.00 21.88 263 LEU A C 1
ATOM 2038 O O . LEU A 1 259 ? 2.300 103.473 -7.055 1.00 21.87 263 LEU A O 1
ATOM 2043 N N . VAL A 1 260 ? 1.076 102.205 -8.482 1.00 17.82 264 VAL A N 1
ATOM 2044 C CA . VAL A 1 260 ? 2.238 101.357 -8.781 1.00 19.34 264 VAL A CA 1
ATOM 2045 C C . VAL A 1 260 ? 3.346 102.150 -9.548 1.00 22.69 264 VAL A C 1
ATOM 2046 O O . VAL A 1 260 ? 4.537 102.015 -9.260 1.00 22.61 264 VAL A O 1
ATOM 2050 N N . VAL A 1 261 ? 2.939 102.927 -10.544 1.00 22.07 265 VAL A N 1
ATOM 2051 C CA . VAL A 1 261 ? 3.850 103.787 -11.315 1.00 22.13 265 VAL A CA 1
ATOM 2052 C C . VAL A 1 261 ? 4.658 104.701 -10.391 1.00 23.03 265 VAL A C 1
ATOM 2053 O O . VAL A 1 261 ? 5.877 104.804 -10.509 1.00 21.31 265 VAL A O 1
ATOM 2065 N N . SER A 1 263 ? 5.004 104.121 -7.117 1.00 22.05 267 SER A N 1
ATOM 2066 C CA . SER A 1 263 ? 5.849 103.162 -6.395 1.00 22.04 267 SER A CA 1
ATOM 2067 C C . SER A 1 263 ? 7.117 102.738 -7.136 1.00 19.84 267 SER A C 1
ATOM 2068 O O . SER A 1 263 ? 8.214 102.586 -6.527 1.00 19.39 267 SER A O 1
ATOM 2071 N N . ASN A 1 264 ? 6.987 102.567 -8.437 1.00 18.68 268 ASN A N 1
ATOM 2072 C CA . ASN A 1 264 ? 8.148 102.297 -9.277 1.00 21.91 268 ASN A CA 1
ATOM 2073 C C . ASN A 1 264 ? 9.083 103.511 -9.295 1.00 24.63 268 ASN A C 1
ATOM 2074 O O . ASN A 1 264 ? 10.315 103.374 -9.197 1.00 22.85 268 ASN A O 1
ATOM 2079 N N . LEU A 1 265 ? 8.485 104.705 -9.348 1.00 22.42 269 LEU A N 1
ATOM 2080 C CA . LEU A 1 265 ? 9.278 105.927 -9.336 1.00 22.23 269 LEU A CA 1
ATOM 2081 C C . LEU A 1 265 ? 10.056 106.002 -8.045 1.00 23.03 269 LEU A C 1
ATOM 2082 O O . LEU A 1 265 ? 11.246 106.297 -8.061 1.00 23.07 269 LEU A O 1
ATOM 2087 N N . GLU A 1 266 ? 9.390 105.731 -6.935 1.00 20.65 270 GLU A N 1
ATOM 2088 C CA . GLU A 1 266 ? 10.063 105.760 -5.655 1.00 23.38 270 GLU A CA 1
ATOM 2089 C C . GLU A 1 266 ? 11.258 104.794 -5.537 1.00 25.21 270 GLU A C 1
ATOM 2090 O O . GLU A 1 266 ? 12.209 105.120 -4.858 1.00 21.74 270 GLU A O 1
ATOM 2096 N N . ASN A 1 267 ? 11.161 103.590 -6.110 1.00 27.01 271 ASN A N 1
ATOM 2097 C CA . ASN A 1 267 ? 12.219 102.570 -5.925 1.00 29.79 271 ASN A CA 1
ATOM 2098 C C . ASN A 1 267 ? 13.454 102.918 -6.733 1.00 28.57 271 ASN A C 1
ATOM 2099 O O . ASN A 1 267 ? 14.594 102.681 -6.302 1.00 25.05 271 ASN A O 1
ATOM 2104 N N . LEU A 1 268 ? 13.202 103.416 -7.930 1.00 23.89 272 LEU A N 1
ATOM 2105 C CA . LEU A 1 268 ? 14.250 103.995 -8.743 1.00 26.05 272 LEU A CA 1
ATOM 2106 C C . LEU A 1 268 ? 14.937 105.207 -8.104 1.00 25.53 272 LEU A C 1
ATOM 2107 O O . LEU A 1 268 ? 16.161 105.396 -8.272 1.00 22.15 272 LEU A O 1
ATOM 2112 N N . TYR A 1 269 ? 14.142 106.073 -7.455 1.00 23.81 273 TYR A N 1
ATOM 2113 C CA . TYR A 1 269 ? 14.708 107.188 -6.683 1.00 29.19 273 TYR A CA 1
ATOM 2114 C C . TYR A 1 269 ? 15.577 106.739 -5.504 1.00 29.44 273 TYR A C 1
ATOM 2115 O O . TYR A 1 269 ? 16.639 107.299 -5.276 1.00 35.19 273 TYR A O 1
ATOM 2124 N N . LEU A 1 270 ? 15.117 105.735 -4.760 1.00 31.41 274 LEU A N 1
ATOM 2125 C CA . LEU A 1 270 ? 15.916 105.101 -3.703 1.00 32.39 274 LEU A CA 1
ATOM 2126 C C . LEU A 1 270 ? 17.197 104.335 -4.199 1.00 33.07 274 LEU A C 1
ATOM 2127 O O . LEU A 1 270 ? 18.327 104.588 -3.685 1.00 28.67 274 LEU A O 1
ATOM 2132 N N . GLU A 1 271 ? 17.031 103.481 -5.219 1.00 29.33 275 GLU A N 1
ATOM 2133 C CA . GLU A 1 271 ? 18.098 102.582 -5.659 1.00 31.27 275 GLU A CA 1
ATOM 2134 C C . GLU A 1 271 ? 19.091 103.206 -6.671 1.00 32.43 275 GLU A C 1
ATOM 2135 O O . GLU A 1 271 ? 20.221 102.705 -6.795 1.00 31.69 275 GLU A O 1
ATOM 2141 N N . SER A 1 272 ? 18.644 104.207 -7.439 1.00 27.13 276 SER A N 1
ATOM 2142 C CA . SER A 1 272 ? 19.462 104.927 -8.459 1.00 29.25 276 SER A CA 1
ATOM 2143 C C . SER A 1 272 ? 19.041 106.366 -8.615 1.00 26.15 276 SER A C 1
ATOM 2144 O O . SER A 1 272 ? 18.631 106.818 -9.696 1.00 25.38 276 SER A O 1
ATOM 2147 N N . ARG A 1 273 ? 19.174 107.085 -7.528 1.00 24.52 277 ARG A N 1
ATOM 2148 C CA . ARG A 1 273 ? 18.983 108.539 -7.564 1.00 24.96 277 ARG A CA 1
ATOM 2149 C C . ARG A 1 273 ? 19.592 109.206 -8.792 1.00 26.72 277 ARG A C 1
ATOM 2150 O O . ARG A 1 273 ? 18.970 110.113 -9.420 1.00 25.10 277 ARG A O 1
ATOM 2158 N N . GLU A 1 274 ? 20.805 108.757 -9.177 1.00 27.64 278 GLU A N 1
ATOM 2159 C CA . GLU A 1 274 ? 21.558 109.440 -10.262 1.00 25.99 278 GLU A CA 1
ATOM 2160 C C . GLU A 1 274 ? 20.812 109.443 -11.591 1.00 26.07 278 GLU A C 1
ATOM 2161 O O . GLU A 1 274 ? 21.034 110.313 -12.480 1.00 27.11 278 GLU A O 1
ATOM 2167 N N . ILE A 1 275 ? 19.898 108.500 -11.780 1.00 24.80 279 ILE A N 1
ATOM 2168 C CA . ILE A 1 275 ? 19.298 108.426 -13.097 1.00 23.76 279 ILE A CA 1
ATOM 2169 C C . ILE A 1 275 ? 18.341 109.622 -13.348 1.00 24.68 279 ILE A C 1
ATOM 2170 O O . ILE A 1 275 ? 18.009 109.911 -14.454 1.00 20.95 279 ILE A O 1
ATOM 2175 N N . PHE A 1 276 ? 18.022 110.368 -12.324 1.00 25.95 280 PHE A N 1
ATOM 2176 C CA . PHE A 1 276 ? 17.172 111.533 -12.495 1.00 27.03 280 PHE A CA 1
ATOM 2177 C C . PHE A 1 276 ? 17.993 112.836 -12.536 1.00 28.80 280 PHE A C 1
ATOM 2178 O O . PHE A 1 276 ? 17.423 113.940 -12.474 1.00 26.98 280 PHE A O 1
ATOM 2186 N N . ARG A 1 277 ? 19.307 112.733 -12.711 1.00 28.71 281 ARG A N 1
ATOM 2187 C CA . ARG A 1 277 ? 20.135 113.974 -12.768 1.00 31.32 281 ARG A CA 1
ATOM 2188 C C . ARG A 1 277 ? 20.640 114.125 -14.151 1.00 28.27 281 ARG A C 1
ATOM 2189 O O . ARG A 1 277 ? 20.765 113.128 -14.842 1.00 27.11 281 ARG A O 1
ATOM 2197 N N . ASN A 1 278 ? 20.920 115.365 -14.562 1.00 28.07 282 ASN A N 1
ATOM 2198 C CA . ASN A 1 278 ? 21.478 115.655 -15.888 1.00 30.13 282 ASN A CA 1
ATOM 2199 C C . ASN A 1 278 ? 20.527 115.204 -16.978 1.00 29.74 282 ASN A C 1
ATOM 2200 O O . ASN A 1 278 ? 20.960 114.799 -18.051 1.00 25.51 282 ASN A O 1
ATOM 2205 N N . LEU A 1 279 ? 19.222 115.271 -16.695 1.00 27.23 283 LEU A N 1
ATOM 2206 C CA . LEU A 1 279 ? 18.237 115.031 -17.760 1.00 27.60 283 LEU A CA 1
ATOM 2207 C C . LEU A 1 279 ? 17.863 116.329 -18.481 1.00 26.21 283 LEU A C 1
ATOM 2208 O O . LEU A 1 279 ? 17.970 117.421 -17.898 1.00 25.30 283 LEU A O 1
ATOM 2213 N N . THR A 1 280 ? 17.398 116.258 -19.726 1.00 30.80 284 THR A N 1
ATOM 2214 C CA . THR A 1 280 ? 16.812 117.488 -20.339 1.00 31.93 284 THR A CA 1
ATOM 2215 C C . THR A 1 280 ? 15.684 118.071 -19.502 1.00 28.40 284 THR A C 1
ATOM 2216 O O . THR A 1 280 ? 14.822 117.327 -18.995 1.00 30.37 284 THR A O 1
ATOM 2220 N N . PRO A 1 281 ? 15.738 119.387 -19.258 1.00 30.24 285 PRO A N 1
ATOM 2221 C CA . PRO A 1 281 ? 14.703 120.023 -18.447 1.00 29.08 285 PRO A CA 1
ATOM 2222 C C . PRO A 1 281 ? 13.311 119.738 -18.963 1.00 28.31 285 PRO A C 1
ATOM 2223 O O . PRO A 1 281 ? 13.068 119.684 -20.172 1.00 27.89 285 PRO A O 1
ATOM 2227 N N . GLY A 1 282 ? 12.398 119.518 -18.039 1.00 31.49 286 GLY A N 1
ATOM 2228 C CA . GLY A 1 282 ? 10.993 119.389 -18.413 1.00 27.11 286 GLY A CA 1
ATOM 2229 C C . GLY A 1 282 ? 10.393 118.155 -17.856 1.00 24.76 286 GLY A C 1
ATOM 2230 O O . GLY A 1 282 ? 9.293 118.236 -17.307 1.00 21.51 286 GLY A O 1
ATOM 2239 N N . ILE A 1 284 ? 11.268 116.104 -15.337 1.00 26.18 288 ILE A N 1
ATOM 2240 C CA . ILE A 1 284 ? 11.129 116.135 -13.901 1.00 27.24 288 ILE A CA 1
ATOM 2241 C C . ILE A 1 284 ? 10.169 117.243 -13.458 1.00 26.05 288 ILE A C 1
ATOM 2242 O O . ILE A 1 284 ? 9.206 116.984 -12.712 1.00 24.95 288 ILE A O 1
ATOM 2247 N N . GLU A 1 285 ? 10.449 118.464 -13.915 1.00 24.95 289 GLU A N 1
ATOM 2248 C CA . GLU A 1 285 ? 9.710 119.669 -13.510 1.00 23.63 289 GLU A CA 1
ATOM 2249 C C . GLU A 1 285 ? 8.251 119.643 -13.922 1.00 23.62 289 GLU A C 1
ATOM 2250 O O . GLU A 1 285 ? 7.385 119.997 -13.130 1.00 24.76 289 GLU A O 1
ATOM 2256 N N . ASN A 1 286 ? 7.969 119.255 -15.158 1.00 22.11 290 ASN A N 1
ATOM 2257 C CA . ASN A 1 286 ? 6.636 119.443 -15.712 1.00 24.20 290 ASN A CA 1
ATOM 2258 C C . ASN A 1 286 ? 5.908 118.155 -16.042 1.00 26.98 290 ASN A C 1
ATOM 2259 O O . ASN A 1 286 ? 4.813 118.208 -16.556 1.00 26.18 290 ASN A O 1
ATOM 2264 N N . PHE A 1 287 ? 6.496 117.000 -15.764 1.00 27.68 291 PHE A N 1
ATOM 2265 C CA . PHE A 1 287 ? 5.784 115.753 -16.007 1.00 27.31 291 PHE A CA 1
ATOM 2266 C C . PHE A 1 287 ? 5.760 115.007 -14.696 1.00 31.63 291 PHE A C 1
ATOM 2267 O O . PHE A 1 287 ? 4.682 114.832 -14.084 1.00 32.00 291 PHE A O 1
ATOM 2275 N N . ILE A 1 288 ? 6.946 114.590 -14.229 1.00 30.54 292 ILE A N 1
ATOM 2276 C CA . ILE A 1 288 ? 6.997 113.774 -13.018 1.00 27.73 292 ILE A CA 1
ATOM 2277 C C . ILE A 1 288 ? 6.403 114.458 -11.765 1.00 28.39 292 ILE A C 1
ATOM 2278 O O . ILE A 1 288 ? 5.504 113.903 -11.105 1.00 28.13 292 ILE A O 1
ATOM 2283 N N . ILE A 1 289 ? 6.907 115.644 -11.426 1.00 24.75 293 ILE A N 1
ATOM 2284 C CA . ILE A 1 289 ? 6.495 116.325 -10.192 1.00 24.03 293 ILE A CA 1
ATOM 2285 C C . ILE A 1 289 ? 4.977 116.629 -10.095 1.00 26.32 293 ILE A C 1
ATOM 2286 O O . ILE A 1 289 ? 4.374 116.399 -9.056 1.00 30.06 293 ILE A O 1
ATOM 2291 N N . PRO A 1 290 ? 4.380 117.238 -11.138 1.00 27.39 294 PRO A N 1
ATOM 2292 C CA . PRO A 1 290 ? 2.981 117.514 -11.067 1.00 26.09 294 PRO A CA 1
ATOM 2293 C C . PRO A 1 290 ? 2.130 116.254 -11.001 1.00 28.28 294 PRO A C 1
ATOM 2294 O O . PRO A 1 290 ? 1.135 116.274 -10.288 1.00 27.31 294 PRO A O 1
ATOM 2298 N N . GLU A 1 291 ? 2.499 115.173 -11.697 1.00 25.77 295 GLU A N 1
ATOM 2299 C CA . GLU A 1 291 ? 1.762 113.901 -11.530 1.00 27.12 295 GLU A CA 1
ATOM 2300 C C . GLU A 1 291 ? 1.866 113.309 -10.115 1.00 31.73 295 GLU A C 1
ATOM 2301 O O . GLU A 1 291 ? 0.838 112.880 -9.540 1.00 32.51 295 GLU A O 1
ATOM 2307 N N . LEU A 1 292 ? 3.075 113.290 -9.532 1.00 25.24 296 LEU A N 1
ATOM 2308 C CA . LEU A 1 292 ? 3.196 112.885 -8.123 1.00 25.93 296 LEU A CA 1
ATOM 2309 C C . LEU A 1 292 ? 2.352 113.736 -7.227 1.00 23.02 296 LEU A C 1
ATOM 2310 O O . LEU A 1 292 ? 1.645 113.245 -6.366 1.00 22.86 296 LEU A O 1
ATOM 2315 N N . CYS A 1 293 ? 2.476 115.035 -7.390 1.00 26.36 297 CYS A N 1
ATOM 2316 C CA . CYS A 1 293 ? 1.697 115.957 -6.570 1.00 28.66 297 CYS A CA 1
ATOM 2317 C C . CYS A 1 293 ? 0.217 115.596 -6.640 1.00 28.55 297 CYS A C 1
ATOM 2318 O O . CYS A 1 293 ? -0.424 115.465 -5.606 1.00 34.61 297 CYS A O 1
ATOM 2321 N N . GLU A 1 294 ? -0.310 115.360 -7.835 1.00 30.31 298 GLU A N 1
ATOM 2322 C CA . GLU A 1 294 ? -1.705 114.922 -7.967 1.00 31.64 298 GLU A CA 1
ATOM 2323 C C . GLU A 1 294 ? -1.989 113.650 -7.176 1.00 30.34 298 GLU A C 1
ATOM 2324 O O . GLU A 1 294 ? -3.041 113.518 -6.525 1.00 29.48 298 GLU A O 1
ATOM 2330 N N . ILE A 1 295 ? -1.066 112.681 -7.246 1.00 30.48 299 ILE A N 1
ATOM 2331 C CA . ILE A 1 295 ? -1.301 111.413 -6.534 1.00 26.99 299 ILE A CA 1
ATOM 2332 C C . ILE A 1 295 ? -1.218 111.607 -5.047 1.00 27.45 299 ILE A C 1
ATOM 2333 O O . ILE A 1 295 ? -1.998 111.007 -4.317 1.00 30.19 299 ILE A O 1
ATOM 2338 N N . ILE A 1 296 ? -0.331 112.509 -4.606 1.00 25.73 300 ILE A N 1
ATOM 2339 C CA . ILE A 1 296 ? -0.217 112.854 -3.197 1.00 26.91 300 ILE A CA 1
ATOM 2340 C C . ILE A 1 296 ? -1.494 113.485 -2.609 1.00 32.81 300 ILE A C 1
ATOM 2341 O O . ILE A 1 296 ? -1.923 113.133 -1.483 1.00 29.08 300 ILE A O 1
ATOM 2346 N N . LYS A 1 297 ? -2.085 114.427 -3.341 1.00 36.01 301 LYS A N 1
ATOM 2347 C CA . LYS A 1 297 ? -3.347 115.059 -2.882 1.00 36.18 301 LYS A CA 1
ATOM 2348 C C . LYS A 1 297 ? -4.428 114.001 -2.700 1.00 36.44 301 LYS A C 1
ATOM 2349 O O . LYS A 1 297 ? -5.122 113.994 -1.680 1.00 39.11 301 LYS A O 1
ATOM 2355 N N . LEU A 1 298 ? -4.551 113.085 -3.658 1.00 35.71 302 LEU A N 1
ATOM 2356 C CA . LEU A 1 298 ? -5.532 112.013 -3.516 1.00 40.54 302 LEU A CA 1
ATOM 2357 C C . LEU A 1 298 ? -5.314 111.233 -2.232 1.00 37.54 302 LEU A C 1
ATOM 2358 O O . LEU A 1 298 ? -6.246 111.022 -1.460 1.00 38.30 302 LEU A O 1
ATOM 2363 N N . LEU A 1 299 ? -4.075 110.825 -1.982 1.00 37.70 303 LEU A N 1
ATOM 2364 C CA . LEU A 1 299 ? -3.768 110.049 -0.788 1.00 34.60 303 LEU A CA 1
ATOM 2365 C C . LEU A 1 299 ? -4.069 110.813 0.511 1.00 34.17 303 LEU A C 1
ATOM 2366 O O . LEU A 1 299 ? -4.391 110.213 1.529 1.00 32.05 303 LEU A O 1
ATOM 2379 N N . THR A 1 301 ? -6.381 113.200 0.896 1.00 48.88 305 THR A N 1
ATOM 2380 C CA . THR A 1 301 ? -7.822 113.075 1.108 1.00 54.46 305 THR A CA 1
ATOM 2381 C C . THR A 1 301 ? -8.220 111.686 1.694 1.00 57.26 305 THR A C 1
ATOM 2382 O O . THR A 1 301 ? -9.033 111.604 2.621 1.00 62.46 305 THR A O 1
ATOM 2386 N N . GLN A 1 302 ? -7.620 110.612 1.181 1.00 61.26 306 GLN A N 1
ATOM 2387 C CA . GLN A 1 302 ? -7.801 109.257 1.720 1.00 63.49 306 GLN A CA 1
ATOM 2388 C C . GLN A 1 302 ? -7.449 109.174 3.195 1.00 70.03 306 GLN A C 1
ATOM 2389 O O . GLN A 1 302 ? -8.015 108.359 3.923 1.00 68.32 306 GLN A O 1
ATOM 2395 N N . SER A 1 303 ? -6.461 109.974 3.606 1.00 74.36 307 SER A N 1
ATOM 2396 C CA . SER A 1 303 ? -5.908 109.966 4.964 1.00 71.51 307 SER A CA 1
ATOM 2397 C C . SER A 1 303 ? -6.988 110.318 5.993 1.00 75.46 307 SER A C 1
ATOM 2398 O O . SER A 1 303 ? -7.039 109.736 7.077 1.00 76.81 307 SER A O 1
ATOM 2401 N N . ILE A 1 304 ? -7.855 111.265 5.634 1.00 83.41 308 ILE A N 1
ATOM 2402 C CA . ILE A 1 304 ? -8.978 111.686 6.486 1.00 85.16 308 ILE A CA 1
ATOM 2403 C C . ILE A 1 304 ? -10.198 110.736 6.395 1.00 84.61 308 ILE A C 1
ATOM 2404 O O . ILE A 1 304 ? -11.198 110.958 7.072 1.00 83.65 308 ILE A O 1
ATOM 2409 N N . SER A 1 305 ? -10.105 109.681 5.576 1.00 84.57 309 SER A N 1
ATOM 2410 C CA . SER A 1 305 ? -11.173 108.658 5.457 1.00 83.61 309 SER A CA 1
ATOM 2411 C C . SER A 1 305 ? -11.416 107.862 6.746 1.00 82.63 309 SER A C 1
ATOM 2412 O O . SER A 1 305 ? -12.495 107.296 6.936 1.00 79.43 309 SER A O 1
ATOM 2415 N N . SER A 1 306 ? -10.405 107.808 7.607 1.00 78.54 310 SER A N 1
ATOM 2416 C CA . SER A 1 306 ? -10.538 107.210 8.928 1.00 81.35 310 SER A CA 1
ATOM 2417 C C . SER A 1 306 ? -11.530 108.015 9.760 1.00 77.35 310 SER A C 1
ATOM 2418 O O . SER A 1 306 ? -12.731 107.759 9.729 1.00 74.08 310 SER A O 1
ATOM 2421 N N . ASN A 1 316 ? -6.027 103.623 2.758 1.00 52.38 320 ASN A N 1
ATOM 2422 C CA . ASN A 1 316 ? -5.752 102.918 1.515 1.00 51.33 320 ASN A CA 1
ATOM 2423 C C . ASN A 1 316 ? -4.268 102.818 1.153 1.00 45.64 320 ASN A C 1
ATOM 2424 O O . ASN A 1 316 ? -3.767 101.716 1.081 1.00 43.20 320 ASN A O 1
ATOM 2429 N N . ALA A 1 317 ? -3.566 103.933 0.919 1.00 42.30 321 ALA A N 1
ATOM 2430 C CA . ALA A 1 317 ? -2.098 103.852 0.689 1.00 42.56 321 ALA A CA 1
ATOM 2431 C C . ALA A 1 317 ? -1.335 104.958 1.365 1.00 43.75 321 ALA A C 1
ATOM 2432 O O . ALA A 1 317 ? -0.390 105.547 0.793 1.00 38.73 321 ALA A O 1
ATOM 2434 N N . SER A 1 318 ? -1.740 105.220 2.605 1.00 44.48 322 SER A N 1
ATOM 2435 C CA . SER A 1 318 ? -1.213 106.336 3.376 1.00 41.60 322 SER A CA 1
ATOM 2436 C C . SER A 1 318 ? 0.294 106.203 3.732 1.00 36.63 322 SER A C 1
ATOM 2437 O O . SER A 1 318 ? 0.956 107.186 4.014 1.00 35.83 322 SER A O 1
ATOM 2440 N N . HIS A 1 319 ? 0.845 105.006 3.649 1.00 31.04 323 HIS A N 1
ATOM 2441 C CA . HIS A 1 319 ? 2.277 104.786 3.933 1.00 33.31 323 HIS A CA 1
ATOM 2442 C C . HIS A 1 319 ? 3.172 105.339 2.836 1.00 31.23 323 HIS A C 1
ATOM 2443 O O . HIS A 1 319 ? 4.380 105.380 2.974 1.00 31.20 323 HIS A O 1
ATOM 2450 N N . LYS A 1 320 ? 2.598 105.688 1.694 1.00 27.70 324 LYS A N 1
ATOM 2451 C CA . LYS A 1 320 ? 3.368 106.328 0.642 1.00 29.96 324 LYS A CA 1
ATOM 2452 C C . LYS A 1 320 ? 3.437 107.865 0.796 1.00 28.27 324 LYS A C 1
ATOM 2453 O O . LYS A 1 320 ? 4.133 108.528 0.036 1.00 25.73 324 LYS A O 1
ATOM 2459 N N . LEU A 1 321 ? 2.716 108.416 1.775 1.00 29.45 325 LEU A N 1
ATOM 2460 C CA . LEU A 1 321 ? 2.699 109.880 1.974 1.00 29.92 325 LEU A CA 1
ATOM 2461 C C . LEU A 1 321 ? 4.072 110.495 2.197 1.00 27.30 325 LEU A C 1
ATOM 2462 O O . LEU A 1 321 ? 4.457 111.398 1.495 1.00 29.68 325 LEU A O 1
ATOM 2467 N N . VAL A 1 322 ? 4.787 110.004 3.190 1.00 29.22 326 VAL A N 1
ATOM 2468 C CA . VAL A 1 322 ? 6.171 110.412 3.485 1.00 28.74 326 VAL A CA 1
ATOM 2469 C C . VAL A 1 322 ? 7.124 110.177 2.309 1.00 27.54 326 VAL A C 1
ATOM 2470 O O . VAL A 1 322 ? 7.807 111.094 1.894 1.00 27.97 326 VAL A O 1
ATOM 2474 N N . PRO A 1 323 ? 7.162 108.957 1.730 1.00 28.23 327 PRO A N 1
ATOM 2475 C CA . PRO A 1 323 ? 8.169 108.810 0.645 1.00 27.58 327 PRO A CA 1
ATOM 2476 C C . PRO A 1 323 ? 7.913 109.666 -0.586 1.00 25.28 327 PRO A C 1
ATOM 2477 O O . PRO A 1 323 ? 8.845 110.276 -1.077 1.00 24.78 327 PRO A O 1
ATOM 2481 N N . PHE A 1 324 ? 6.661 109.729 -1.069 1.00 24.50 328 PHE A N 1
ATOM 2482 C CA . PHE A 1 324 ? 6.327 110.504 -2.242 1.00 24.24 328 PHE A CA 1
ATOM 2483 C C . PHE A 1 324 ? 6.558 111.995 -1.978 1.00 24.27 328 PHE A C 1
ATOM 2484 O O . PHE A 1 324 ? 7.056 112.702 -2.837 1.00 25.03 328 PHE A O 1
ATOM 2492 N N . LEU A 1 325 ? 6.173 112.477 -0.809 1.00 23.06 329 LEU A N 1
ATOM 2493 C CA . LEU A 1 325 ? 6.280 113.935 -0.534 1.00 21.62 329 LEU A CA 1
ATOM 2494 C C . LEU A 1 325 ? 7.770 114.260 -0.448 1.00 22.78 329 LEU A C 1
ATOM 2495 O O . LEU A 1 325 ? 8.202 115.383 -0.809 1.00 25.46 329 LEU A O 1
ATOM 2500 N N . ALA A 1 326 ? 8.574 113.303 0.029 1.00 22.10 330 ALA A N 1
ATOM 2501 C CA . ALA A 1 326 ? 10.053 113.500 0.113 1.00 23.48 330 ALA A CA 1
ATOM 2502 C C . ALA A 1 326 ? 10.640 113.711 -1.285 1.00 25.73 330 ALA A C 1
ATOM 2503 O O . ALA A 1 326 ? 11.469 114.625 -1.521 1.00 31.10 330 ALA A O 1
ATOM 2505 N N . ILE A 1 327 ? 10.129 112.958 -2.248 1.00 25.01 331 ILE A N 1
ATOM 2506 C CA . ILE A 1 327 ? 10.563 113.118 -3.616 1.00 25.15 331 ILE A CA 1
ATOM 2507 C C . ILE A 1 327 ? 10.183 114.477 -4.127 1.00 28.84 331 ILE A C 1
ATOM 2508 O O . ILE A 1 327 ? 10.948 115.129 -4.843 1.00 29.90 331 ILE A O 1
ATOM 2513 N N . VAL A 1 328 ? 8.960 114.905 -3.830 1.00 28.60 332 VAL A N 1
ATOM 2514 C CA . VAL A 1 328 ? 8.482 116.117 -4.432 1.00 27.90 332 VAL A CA 1
ATOM 2515 C C . VAL A 1 328 ? 9.311 117.287 -3.832 1.00 26.77 332 VAL A C 1
ATOM 2516 O O . VAL A 1 328 ? 9.752 118.177 -4.564 1.00 25.24 332 VAL A O 1
ATOM 2520 N N . LEU A 1 329 ? 9.496 117.267 -2.517 1.00 28.68 333 LEU A N 1
ATOM 2521 C CA . LEU A 1 329 ? 10.189 118.368 -1.804 1.00 28.97 333 LEU A CA 1
ATOM 2522 C C . LEU A 1 329 ? 11.627 118.445 -2.232 1.00 26.34 333 LEU A C 1
ATOM 2523 O O . LEU A 1 329 ? 12.137 119.545 -2.429 1.00 25.40 333 LEU A O 1
ATOM 2528 N N . ASP A 1 330 ? 12.258 117.281 -2.355 1.00 26.20 334 ASP A N 1
ATOM 2529 C CA . ASP A 1 330 ? 13.605 117.171 -2.942 1.00 28.70 334 ASP A CA 1
ATOM 2530 C C . ASP A 1 330 ? 13.674 117.695 -4.360 1.00 29.49 334 ASP A C 1
ATOM 2531 O O . ASP A 1 330 ? 14.447 118.584 -4.658 1.00 28.53 334 ASP A O 1
ATOM 2536 N N . LEU A 1 331 ? 12.860 117.164 -5.256 1.00 31.29 335 LEU A N 1
ATOM 2537 C CA . LEU A 1 331 ? 13.060 117.500 -6.668 1.00 30.80 335 LEU A CA 1
ATOM 2538 C C . LEU A 1 331 ? 12.634 118.925 -7.015 1.00 28.98 335 LEU A C 1
ATOM 2539 O O . LEU A 1 331 ? 13.200 119.511 -7.936 1.00 28.94 335 LEU A O 1
ATOM 2544 N N . THR A 1 332 ? 11.605 119.433 -6.329 1.00 29.94 336 THR A N 1
ATOM 2545 C CA . THR A 1 332 ? 11.101 120.804 -6.561 1.00 28.66 336 THR A CA 1
ATOM 2546 C C . THR A 1 332 ? 12.206 121.752 -6.136 1.00 31.59 336 THR A C 1
ATOM 2547 O O . THR A 1 332 ? 12.557 122.661 -6.881 1.00 37.28 336 THR A O 1
ATOM 2551 N N . SER A 1 333 ? 12.778 121.507 -4.970 1.00 34.31 337 SER A N 1
ATOM 2552 C CA . SER A 1 333 ? 13.876 122.330 -4.486 1.00 37.92 337 SER A CA 1
ATOM 2553 C C . SER A 1 333 ? 15.065 122.259 -5.438 1.00 42.08 337 SER A C 1
ATOM 2554 O O . SER A 1 333 ? 15.586 123.287 -5.837 1.00 37.16 337 SER A O 1
ATOM 2557 N N . GLU A 1 334 ? 15.480 121.043 -5.805 1.00 40.79 338 GLU A N 1
ATOM 2558 C CA . GLU A 1 334 ? 16.642 120.889 -6.640 1.00 38.82 338 GLU A CA 1
ATOM 2559 C C . GLU A 1 334 ? 16.482 121.656 -7.953 1.00 39.23 338 GLU A C 1
ATOM 2560 O O . GLU A 1 334 ? 17.437 122.273 -8.426 1.00 36.57 338 GLU A O 1
ATOM 2566 N N . THR A 1 335 ? 15.279 121.624 -8.530 1.00 34.72 339 THR A N 1
ATOM 2567 C CA . THR A 1 335 ? 15.040 122.233 -9.837 1.00 31.22 339 THR A CA 1
ATOM 2568 C C . THR A 1 335 ? 14.523 123.657 -9.674 1.00 33.90 339 THR A C 1
ATOM 2569 O O . THR A 1 335 ? 14.221 124.335 -10.652 1.00 35.57 339 THR A O 1
ATOM 2573 N N . ASN A 1 336 ? 14.362 124.102 -8.439 1.00 35.65 340 ASN A N 1
ATOM 2574 C CA . ASN A 1 336 ? 13.728 125.386 -8.231 1.00 38.81 340 ASN A CA 1
ATOM 2575 C C . ASN A 1 336 ? 12.469 125.626 -9.106 1.00 40.81 340 ASN A C 1
ATOM 2576 O O . ASN A 1 336 ? 12.307 126.709 -9.658 1.00 42.54 340 ASN A O 1
ATOM 2581 N N . THR A 1 337 ? 11.602 124.610 -9.221 1.00 37.34 341 THR A N 1
ATOM 2582 C CA . THR A 1 337 ? 10.308 124.698 -9.896 1.00 38.18 341 THR A CA 1
ATOM 2583 C C . THR A 1 337 ? 9.234 124.120 -8.974 1.00 34.56 341 THR A C 1
ATOM 2584 O O . THR A 1 337 ? 9.498 123.203 -8.222 1.00 33.98 341 THR A O 1
ATOM 2588 N N . PHE A 1 338 ? 8.011 124.597 -9.105 1.00 32.54 342 PHE A N 1
ATOM 2589 C CA . PHE A 1 338 ? 6.964 124.364 -8.134 1.00 35.30 342 PHE A CA 1
ATOM 2590 C C . PHE A 1 338 ? 5.667 124.419 -8.889 1.00 34.56 342 PHE A C 1
ATOM 2591 O O . PHE A 1 338 ? 5.400 125.411 -9.539 1.00 39.08 342 PHE A O 1
ATOM 2599 N N . PRO A 1 339 ? 4.860 123.355 -8.833 1.00 37.12 343 PRO A N 1
ATOM 2600 C CA . PRO A 1 339 ? 3.659 123.354 -9.687 1.00 37.74 343 PRO A CA 1
ATOM 2601 C C . PRO A 1 339 ? 2.537 124.204 -9.115 1.00 38.17 343 PRO A C 1
ATOM 2602 O O . PRO A 1 339 ? 2.513 124.473 -7.922 1.00 38.47 343 PRO A O 1
ATOM 2606 N N . VAL A 1 340 ? 1.610 124.612 -9.976 1.00 41.89 344 VAL A N 1
ATOM 2607 C CA . VAL A 1 340 ? 0.419 125.333 -9.545 1.00 41.63 344 VAL A CA 1
ATOM 2608 C C . VAL A 1 340 ? -0.235 124.551 -8.424 1.00 37.04 344 VAL A C 1
ATOM 2609 O O . VAL A 1 340 ? -0.497 123.375 -8.554 1.00 40.15 344 VAL A O 1
ATOM 2613 N N . GLY A 1 341 ? -0.441 125.207 -7.292 1.00 41.33 345 GLY A N 1
ATOM 2614 C CA . GLY A 1 341 ? -1.102 124.570 -6.162 1.00 35.95 345 GLY A CA 1
ATOM 2615 C C . GLY A 1 341 ? -0.165 123.880 -5.188 1.00 34.06 345 GLY A C 1
ATOM 2616 O O . GLY A 1 341 ? -0.623 123.319 -4.191 1.00 33.88 345 GLY A O 1
ATOM 2617 N N . PHE A 1 342 ? 1.139 123.888 -5.479 1.00 31.35 346 PHE A N 1
ATOM 2618 C CA . PHE A 1 342 ? 2.129 123.430 -4.537 1.00 28.98 346 PHE A CA 1
ATOM 2619 C C . PHE A 1 342 ? 1.814 124.049 -3.164 1.00 30.21 346 PHE A C 1
ATOM 2620 O O . PHE A 1 342 ? 1.718 123.366 -2.127 1.00 30.26 346 PHE A O 1
ATOM 2628 N N . ASN A 1 343 ? 1.600 125.355 -3.166 1.00 29.84 347 ASN A N 1
ATOM 2629 C CA . ASN A 1 343 ? 1.197 126.034 -1.959 1.00 33.59 347 ASN A CA 1
ATOM 2630 C C . ASN A 1 343 ? 0.053 125.292 -1.241 1.00 33.74 347 ASN A C 1
ATOM 2631 O O . ASN A 1 343 ? 0.161 125.057 -0.035 1.00 32.92 347 ASN A O 1
ATOM 2636 N N . ASP A 1 344 ? -1.004 124.871 -1.976 1.00 32.70 348 ASP A N 1
ATOM 2637 C CA . ASP A 1 344 ? -2.127 124.144 -1.358 1.00 31.36 348 ASP A CA 1
ATOM 2638 C C . ASP A 1 344 ? -1.743 122.768 -0.884 1.00 32.42 348 ASP A C 1
ATOM 2639 O O . ASP A 1 344 ? -2.241 122.304 0.138 1.00 33.88 348 ASP A O 1
ATOM 2644 N N . LEU A 1 345 ? -0.797 122.144 -1.587 1.00 34.43 349 LEU A N 1
ATOM 2645 C CA . LEU A 1 345 ? -0.293 120.824 -1.244 1.00 35.45 349 LEU A CA 1
ATOM 2646 C C . LEU A 1 345 ? 0.385 120.860 0.111 1.00 34.80 349 LEU A C 1
ATOM 2647 O O . LEU A 1 345 ? 0.138 120.023 0.968 1.00 33.10 349 LEU A O 1
ATOM 2652 N N . ILE A 1 346 ? 1.207 121.881 0.305 1.00 35.07 350 ILE A N 1
ATOM 2653 C CA . ILE A 1 346 ? 2.028 122.000 1.493 1.00 31.36 350 ILE A CA 1
ATOM 2654 C C . ILE A 1 346 ? 1.122 122.330 2.667 1.00 30.09 350 ILE A C 1
ATOM 2655 O O . ILE A 1 346 ? 1.260 121.749 3.714 1.00 27.89 350 ILE A O 1
ATOM 2660 N N . THR A 1 347 ? 0.151 123.204 2.446 1.00 32.01 351 THR A N 1
ATOM 2661 C CA . THR A 1 347 ? -0.930 123.472 3.450 1.00 30.56 351 THR A CA 1
ATOM 2662 C C . THR A 1 347 ? -1.672 122.245 3.961 1.00 27.88 351 THR A C 1
ATOM 2663 O O . THR A 1 347 ? -1.829 122.041 5.175 1.00 29.33 351 THR A O 1
ATOM 2667 N N . GLN A 1 348 ? -2.114 121.420 3.023 1.00 29.91 352 GLN A N 1
ATOM 2668 C CA . GLN A 1 348 ? -2.846 120.196 3.292 1.00 28.17 352 GLN A CA 1
ATOM 2669 C C . GLN A 1 348 ? -1.972 119.243 4.082 1.00 28.78 352 GLN A C 1
ATOM 2670 O O . GLN A 1 348 ? -2.392 118.576 5.062 1.00 25.32 352 GLN A O 1
ATOM 2676 N N . SER A 1 349 ? -0.706 119.185 3.688 1.00 29.15 353 SER A N 1
ATOM 2677 C CA . SER A 1 349 ? 0.192 118.307 4.387 1.00 27.10 353 SER A CA 1
ATOM 2678 C C . SER A 1 349 ? 0.489 118.751 5.824 1.00 28.29 353 SER A C 1
ATOM 2679 O O . SER A 1 349 ? 0.663 117.906 6.671 1.00 30.66 353 SER A O 1
ATOM 2682 N N . PHE A 1 350 ? 0.448 120.058 6.104 1.00 28.24 354 PHE A N 1
ATOM 2683 C CA . PHE A 1 350 ? 0.553 120.593 7.487 1.00 29.47 354 PHE A CA 1
ATOM 2684 C C . PHE A 1 350 ? -0.663 120.291 8.365 1.00 31.42 354 PHE A C 1
ATOM 2685 O O . PHE A 1 350 ? -0.528 120.081 9.577 1.00 29.86 354 PHE A O 1
ATOM 2693 N N . LYS A 1 351 ? -1.836 120.223 7.743 1.00 36.33 355 LYS A N 1
ATOM 2694 C CA . LYS A 1 351 ? -3.061 119.828 8.428 1.00 37.03 355 LYS A CA 1
ATOM 2695 C C . LYS A 1 351 ? -3.098 118.317 8.676 1.00 40.25 355 LYS A C 1
ATOM 2696 O O . LYS A 1 351 ? -3.890 117.858 9.481 1.00 40.67 355 LYS A O 1
ATOM 2702 N N . LEU A 1 352 ? -2.279 117.528 7.982 1.00 42.94 356 LEU A N 1
ATOM 2703 C CA . LEU A 1 352 ? -2.277 116.064 8.236 1.00 45.02 356 LEU A CA 1
ATOM 2704 C C . LEU A 1 352 ? -1.827 115.699 9.654 1.00 46.95 356 LEU A C 1
ATOM 2705 O O . LEU A 1 352 ? -0.827 116.196 10.125 1.00 46.85 356 LEU A O 1
ATOM 2710 N N . PRO A 1 353 ? -2.569 114.821 10.344 1.00 51.68 357 PRO A N 1
ATOM 2711 C CA . PRO A 1 353 ? -2.054 114.657 11.708 1.00 50.53 357 PRO A CA 1
ATOM 2712 C C . PRO A 1 353 ? -0.883 113.671 11.798 1.00 50.72 357 PRO A C 1
ATOM 2713 O O . PRO A 1 353 ? -0.418 113.385 12.905 1.00 58.65 357 PRO A O 1
ATOM 2717 N N . ASP A 1 354 ? -0.382 113.190 10.657 1.00 47.18 358 ASP A N 1
ATOM 2718 C CA . ASP A 1 354 ? 0.764 112.272 10.678 1.00 44.85 358 ASP A CA 1
ATOM 2719 C C . ASP A 1 354 ? 2.109 112.895 11.126 1.00 35.90 358 ASP A C 1
ATOM 2720 O O . ASP A 1 354 ? 2.585 113.837 10.535 1.00 33.35 358 ASP A O 1
ATOM 2725 N N . ARG A 1 355 ? 2.707 112.301 12.139 1.00 31.87 359 ARG A N 1
ATOM 2726 C CA . ARG A 1 355 ? 3.946 112.752 12.772 1.00 33.29 359 ARG A CA 1
ATOM 2727 C C . ARG A 1 355 ? 5.142 112.667 11.833 1.00 32.72 359 ARG A C 1
ATOM 2728 O O . ARG A 1 355 ? 5.976 113.549 11.792 1.00 37.40 359 ARG A O 1
ATOM 2736 N N . GLN A 1 356 ? 5.231 111.577 11.087 1.00 31.55 360 GLN A N 1
ATOM 2737 C CA . GLN A 1 356 ? 6.332 111.372 10.172 1.00 31.08 360 GLN A CA 1
ATOM 2738 C C . GLN A 1 356 ? 6.303 112.348 8.973 1.00 29.01 360 GLN A C 1
ATOM 2739 O O . GLN A 1 356 ? 7.342 112.695 8.397 1.00 26.48 360 GLN A O 1
ATOM 2745 N N . VAL A 1 357 ? 5.099 112.754 8.584 1.00 25.58 361 VAL A N 1
ATOM 2746 C CA . VAL A 1 357 ? 4.926 113.800 7.625 1.00 27.35 361 VAL A CA 1
ATOM 2747 C C . VAL A 1 357 ? 5.506 115.122 8.162 1.00 28.43 361 VAL A C 1
ATOM 2748 O O . VAL A 1 357 ? 6.287 115.788 7.493 1.00 27.11 361 VAL A O 1
ATOM 2752 N N . ARG A 1 358 ? 5.044 115.501 9.341 1.00 29.57 362 ARG A N 1
ATOM 2753 C CA . ARG A 1 358 ? 5.430 116.734 9.982 1.00 30.81 362 ARG A CA 1
ATOM 2754 C C . ARG A 1 358 ? 6.969 116.788 10.210 1.00 29.34 362 ARG A C 1
ATOM 2755 O O . ARG A 1 358 ? 7.575 117.812 9.936 1.00 27.33 362 ARG A O 1
ATOM 2763 N N . PHE A 1 359 ? 7.603 115.702 10.657 1.00 28.31 363 PHE A N 1
ATOM 2764 C CA . PHE A 1 359 ? 9.092 115.717 10.708 1.00 29.69 363 PHE A CA 1
ATOM 2765 C C . PHE A 1 359 ? 9.674 116.058 9.301 1.00 29.68 363 PHE A C 1
ATOM 2766 O O . PHE A 1 359 ? 10.655 116.810 9.142 1.00 25.40 363 PHE A O 1
ATOM 2774 N N . LEU A 1 360 ? 9.069 115.477 8.257 1.00 25.52 364 LEU A N 1
ATOM 2775 C CA . LEU A 1 360 ? 9.611 115.719 6.927 1.00 26.31 364 LEU A CA 1
ATOM 2776 C C . LEU A 1 360 ? 9.487 117.220 6.556 1.00 27.81 364 LEU A C 1
ATOM 2777 O O . LEU A 1 360 ? 10.444 117.796 5.977 1.00 22.96 364 LEU A O 1
ATOM 2782 N N . LEU A 1 361 ? 8.324 117.815 6.886 1.00 22.94 365 LEU A N 1
ATOM 2783 C CA . LEU A 1 361 ? 8.027 119.192 6.550 1.00 26.38 365 LEU A CA 1
ATOM 2784 C C . LEU A 1 361 ? 8.914 120.147 7.355 1.00 26.03 365 LEU A C 1
ATOM 2785 O O . LEU A 1 361 ? 9.339 121.195 6.867 1.00 27.22 365 LEU A O 1
ATOM 2790 N N . LEU A 1 362 ? 9.175 119.787 8.609 1.00 26.42 366 LEU A N 1
ATOM 2791 C CA . LEU A 1 362 ? 10.021 120.625 9.417 1.00 28.08 366 LEU A CA 1
ATOM 2792 C C . LEU A 1 362 ? 11.399 120.734 8.781 1.00 28.22 366 LEU A C 1
ATOM 2793 O O . LEU A 1 362 ? 11.926 121.828 8.728 1.00 30.49 366 LEU A O 1
ATOM 2798 N N . ILE A 1 363 ? 11.943 119.611 8.300 1.00 28.09 367 ILE A N 1
ATOM 2799 C CA . ILE A 1 363 ? 13.197 119.581 7.517 1.00 30.58 367 ILE A CA 1
ATOM 2800 C C . ILE A 1 363 ? 13.230 120.490 6.301 1.00 30.76 367 ILE A C 1
ATOM 2801 O O . ILE A 1 363 ? 14.274 121.059 6.032 1.00 28.74 367 ILE A O 1
ATOM 2806 N N . TYR A 1 364 ? 12.111 120.624 5.569 1.00 30.69 368 TYR A N 1
ATOM 2807 C CA . TYR A 1 364 ? 12.110 121.429 4.361 1.00 28.36 368 TYR A CA 1
ATOM 2808 C C . TYR A 1 364 ? 11.528 122.860 4.541 1.00 27.93 368 TYR A C 1
ATOM 2809 O O . TYR A 1 364 ? 11.480 123.573 3.568 1.00 31.28 368 TYR A O 1
ATOM 2818 N N . LEU A 1 365 ? 11.091 123.260 5.752 1.00 25.89 369 LEU A N 1
ATOM 2819 C CA . LEU A 1 365 ? 10.373 124.536 5.959 1.00 28.50 369 LEU A CA 1
ATOM 2820 C C . LEU A 1 365 ? 11.168 125.761 5.549 1.00 27.30 369 LEU A C 1
ATOM 2821 O O . LEU A 1 365 ? 10.643 126.596 4.842 1.00 30.72 369 LEU A O 1
ATOM 2826 N N . PRO A 1 366 ? 12.442 125.870 6.000 1.00 29.62 370 PRO A N 1
ATOM 2827 C CA . PRO A 1 366 ? 13.297 127.006 5.568 1.00 32.22 370 PRO A CA 1
ATOM 2828 C C . PRO A 1 366 ? 13.377 127.102 4.052 1.00 29.58 370 PRO A C 1
ATOM 2829 O O . PRO A 1 366 ? 13.261 128.158 3.509 1.00 37.02 370 PRO A O 1
ATOM 2833 N N . LYS A 1 367 ? 13.472 125.982 3.369 1.00 31.61 371 LYS A N 1
ATOM 2834 C CA . LYS A 1 367 ? 13.413 125.997 1.919 1.00 30.93 371 LYS A CA 1
ATOM 2835 C C . LYS A 1 367 ? 12.027 126.233 1.371 1.00 30.94 371 LYS A C 1
ATOM 2836 O O . LYS A 1 367 ? 11.923 126.522 0.219 1.00 29.11 371 LYS A O 1
ATOM 2842 N N . LEU A 1 368 ? 10.947 126.048 2.150 1.00 31.54 372 LEU A N 1
ATOM 2843 C CA . LEU A 1 368 ? 9.621 126.298 1.579 1.00 31.81 372 LEU A CA 1
ATOM 2844 C C . LEU A 1 368 ? 9.245 127.782 1.614 1.00 34.15 372 LEU A C 1
ATOM 2845 O O . LEU A 1 368 ? 8.274 128.200 1.012 1.00 30.77 372 LEU A O 1
ATOM 2850 N N . ILE A 1 369 ? 10.035 128.589 2.322 1.00 38.93 373 ILE A N 1
ATOM 2851 C CA . ILE A 1 369 ? 9.784 130.030 2.369 1.00 34.25 373 ILE A CA 1
ATOM 2852 C C . ILE A 1 369 ? 10.346 130.666 1.120 1.00 35.67 373 ILE A C 1
ATOM 2853 O O . ILE A 1 369 ? 11.552 130.644 0.900 1.00 37.74 373 ILE A O 1
ATOM 2858 N N . GLY A 1 370 ? 9.450 131.186 0.287 1.00 35.45 374 GLY A N 1
ATOM 2859 C CA . GLY A 1 370 ? 9.763 131.570 -1.068 1.00 34.77 374 GLY A CA 1
ATOM 2860 C C . GLY A 1 370 ? 8.726 130.965 -2.001 1.00 36.12 374 GLY A C 1
ATOM 2861 O O . GLY A 1 370 ? 7.794 131.633 -2.434 1.00 40.77 374 GLY A O 1
ATOM 2862 N N . PRO A 1 371 ? 8.890 129.683 -2.333 1.00 33.90 375 PRO A N 1
ATOM 2863 C CA . PRO A 1 371 ? 7.854 128.983 -3.046 1.00 35.69 375 PRO A CA 1
ATOM 2864 C C . PRO A 1 371 ? 6.513 129.374 -2.467 1.00 36.44 375 PRO A C 1
ATOM 2865 O O . PRO A 1 371 ? 5.522 129.522 -3.198 1.00 37.79 375 PRO A O 1
ATOM 2869 N N . LEU A 1 372 ? 6.481 129.478 -1.141 1.00 34.62 376 LEU A N 1
ATOM 2870 C CA . LEU A 1 372 ? 5.331 129.964 -0.426 1.00 33.84 376 LEU A CA 1
ATOM 2871 C C . LEU A 1 372 ? 5.693 131.346 0.128 1.00 32.49 376 LEU A C 1
ATOM 2872 O O . LEU A 1 372 ? 6.785 131.537 0.662 1.00 29.72 376 LEU A O 1
ATOM 2877 N N . SER A 1 373 ? 4.767 132.287 0.035 1.00 31.13 377 SER A N 1
ATOM 2878 C CA . SER A 1 373 ? 5.014 133.652 0.502 1.00 35.68 377 SER A CA 1
ATOM 2879 C C . SER A 1 373 ? 4.952 133.688 2.036 1.00 35.04 377 SER A C 1
ATOM 2880 O O . SER A 1 373 ? 4.300 132.847 2.646 1.00 36.25 377 SER A O 1
ATOM 2883 N N . LYS A 1 374 ? 5.603 134.689 2.628 1.00 35.56 378 LYS A N 1
ATOM 2884 C CA . LYS A 1 374 ? 5.500 135.012 4.061 1.00 34.17 378 LYS A CA 1
ATOM 2885 C C . LYS A 1 374 ? 4.068 135.112 4.594 1.00 35.36 378 LYS A C 1
ATOM 2886 O O . LYS A 1 374 ? 3.737 134.539 5.655 1.00 34.56 378 LYS A O 1
ATOM 2892 N N . SER A 1 375 ? 3.200 135.771 3.843 1.00 36.12 379 SER A N 1
ATOM 2893 C CA . SER A 1 375 ? 1.794 135.849 4.221 1.00 41.57 379 SER A CA 1
ATOM 2894 C C . SER A 1 375 ? 1.143 134.474 4.223 1.00 41.50 379 SER A C 1
ATOM 2895 O O . SER A 1 375 ? 0.341 134.152 5.107 1.00 37.28 379 SER A O 1
ATOM 2898 N N . GLU A 1 376 ? 1.487 133.640 3.246 1.00 43.59 380 GLU A N 1
ATOM 2899 C CA . GLU A 1 376 ? 0.961 132.263 3.214 1.00 38.80 380 GLU A CA 1
ATOM 2900 C C . GLU A 1 376 ? 1.534 131.434 4.378 1.00 36.08 380 GLU A C 1
ATOM 2901 O O . GLU A 1 376 ? 0.821 130.668 5.061 1.00 31.77 380 GLU A O 1
ATOM 2907 N N . ILE A 1 377 ? 2.828 131.594 4.629 1.00 34.69 381 ILE A N 1
ATOM 2908 C CA . ILE A 1 377 ? 3.423 130.861 5.751 1.00 34.61 381 ILE A CA 1
ATOM 2909 C C . ILE A 1 377 ? 2.761 131.206 7.094 1.00 33.45 381 ILE A C 1
ATOM 2910 O O . ILE A 1 377 ? 2.379 130.324 7.894 1.00 31.96 381 ILE A O 1
ATOM 2915 N N . SER A 1 378 ? 2.606 132.498 7.312 1.00 33.77 382 SER A N 1
ATOM 2916 C CA . SER A 1 378 ? 2.065 133.007 8.543 1.00 33.82 382 SER A CA 1
ATOM 2917 C C . SER A 1 378 ? 0.587 132.641 8.622 1.00 35.90 382 SER A C 1
ATOM 2918 O O . SER A 1 378 ? 0.075 132.186 9.648 1.00 35.53 382 SER A O 1
ATOM 2921 N N . SER A 1 379 ? -0.072 132.787 7.490 1.00 36.34 383 SER A N 1
ATOM 2922 C CA . SER A 1 379 ? -1.509 132.660 7.428 1.00 41.36 383 SER A CA 1
ATOM 2923 C C . SER A 1 379 ? -1.968 131.212 7.439 1.00 43.26 383 SER A C 1
ATOM 2924 O O . SER A 1 379 ? -2.869 130.863 8.187 1.00 39.72 383 SER A O 1
ATOM 2927 N N . ARG A 1 380 ? -1.321 130.365 6.637 1.00 39.53 384 ARG A N 1
ATOM 2928 C CA . ARG A 1 380 ? -1.802 129.007 6.457 1.00 38.73 384 ARG A CA 1
ATOM 2929 C C . ARG A 1 380 ? -0.905 127.924 7.086 1.00 36.27 384 ARG A C 1
ATOM 2930 O O . ARG A 1 380 ? -1.370 126.821 7.309 1.00 34.71 384 ARG A O 1
ATOM 2938 N N . ILE A 1 381 ? 0.366 128.230 7.362 1.00 34.38 385 ILE A N 1
ATOM 2939 C CA . ILE A 1 381 ? 1.318 127.203 7.779 1.00 32.59 385 ILE A CA 1
ATOM 2940 C C . ILE A 1 381 ? 1.610 127.240 9.268 1.00 33.69 385 ILE A C 1
ATOM 2941 O O . ILE A 1 381 ? 1.550 126.204 9.923 1.00 32.06 385 ILE A O 1
ATOM 2946 N N . TYR A 1 382 ? 1.894 128.435 9.799 1.00 29.42 386 TYR A N 1
ATOM 2947 C CA . TYR A 1 382 ? 2.315 128.582 11.175 1.00 28.42 386 TYR A CA 1
ATOM 2948 C C . TYR A 1 382 ? 1.332 128.007 12.185 1.00 30.86 386 TYR A C 1
ATOM 2949 O O . TYR A 1 382 ? 1.743 127.299 13.090 1.00 30.43 386 TYR A O 1
ATOM 2958 N N . PRO A 1 383 ? 0.029 128.323 12.055 1.00 32.72 387 PRO A N 1
ATOM 2959 C CA . PRO A 1 383 ? -0.895 127.867 13.085 1.00 33.74 387 PRO A CA 1
ATOM 2960 C C . PRO A 1 383 ? -0.855 126.344 13.261 1.00 33.81 387 PRO A C 1
ATOM 2961 O O . PRO A 1 383 ? -1.115 125.864 14.346 1.00 36.09 387 PRO A O 1
ATOM 2965 N N . HIS A 1 384 ? -0.531 125.587 12.225 1.00 33.04 388 HIS A N 1
ATOM 2966 C CA . HIS A 1 384 ? -0.413 124.112 12.396 1.00 33.95 388 HIS A CA 1
ATOM 2967 C C . HIS A 1 384 ? 0.973 123.779 12.804 1.00 29.05 388 HIS A C 1
ATOM 2968 O O . HIS A 1 384 ? 1.231 122.904 13.657 1.00 27.81 388 HIS A O 1
ATOM 2975 N N . PHE A 1 385 ? 1.916 124.488 12.199 1.00 30.48 389 PHE A N 1
ATOM 2976 C CA . PHE A 1 385 ? 3.295 124.292 12.541 1.00 29.75 389 PHE A CA 1
ATOM 2977 C C . PHE A 1 385 ? 3.505 124.315 14.063 1.00 34.12 389 PHE A C 1
ATOM 2978 O O . PHE A 1 385 ? 4.149 123.432 14.656 1.00 32.26 389 PHE A O 1
ATOM 2986 N N . ILE A 1 386 ? 2.931 125.331 14.690 1.00 31.95 390 ILE A N 1
ATOM 2987 C CA . ILE A 1 386 ? 3.228 125.649 16.085 1.00 31.68 390 ILE A CA 1
ATOM 2988 C C . ILE A 1 386 ? 2.620 124.681 17.080 1.00 29.25 390 ILE A C 1
ATOM 2989 O O . ILE A 1 386 ? 3.176 124.466 18.134 1.00 33.14 390 ILE A O 1
ATOM 2994 N N . GLN A 1 387 ? 1.485 124.093 16.736 1.00 34.05 391 GLN A N 1
ATOM 2995 C CA . GLN A 1 387 ? 0.868 123.035 17.553 1.00 36.21 391 GLN A CA 1
ATOM 2996 C C . GLN A 1 387 ? 1.841 121.903 17.718 1.00 34.42 391 GLN A C 1
ATOM 2997 O O . GLN A 1 387 ? 1.729 121.122 18.667 1.00 36.68 391 GLN A O 1
ATOM 3003 N N . GLY A 1 388 ? 2.800 121.794 16.807 1.00 29.96 392 GLY A N 1
ATOM 3004 C CA . GLY A 1 388 ? 3.886 120.791 17.023 1.00 35.49 392 GLY A CA 1
ATOM 3005 C C . GLY A 1 388 ? 4.454 120.854 18.449 1.00 35.42 392 GLY A C 1
ATOM 3006 O O . GLY A 1 388 ? 4.948 119.852 18.994 1.00 32.80 392 GLY A O 1
ATOM 3007 N N . LEU A 1 389 ? 4.354 122.023 19.086 1.00 32.95 393 LEU A N 1
ATOM 3008 C CA . LEU A 1 389 ? 4.996 122.162 20.425 1.00 33.61 393 LEU A CA 1
ATOM 3009 C C . LEU A 1 389 ? 4.242 121.454 21.493 1.00 32.50 393 LEU A C 1
ATOM 3010 O O . LEU A 1 389 ? 4.797 121.144 22.558 1.00 30.66 393 LEU A O 1
ATOM 3015 N N . THR A 1 390 ? 2.974 121.170 21.194 1.00 36.73 394 THR A N 1
ATOM 3016 C CA . THR A 1 390 ? 2.089 120.596 22.187 1.00 41.39 394 THR A CA 1
ATOM 3017 C C . THR A 1 390 ? 1.786 119.134 21.905 1.00 43.16 394 THR A C 1
ATOM 3018 O O . THR A 1 390 ? 0.992 118.531 22.611 1.00 50.16 394 THR A O 1
ATOM 3022 N N . ASP A 1 391 ? 2.420 118.569 20.879 1.00 44.76 395 ASP A N 1
ATOM 3023 C CA . ASP A 1 391 ? 2.295 117.153 20.510 1.00 39.38 395 ASP A CA 1
ATOM 3024 C C . ASP A 1 391 ? 2.892 116.269 21.617 1.00 39.81 395 ASP A C 1
ATOM 3025 O O . ASP A 1 391 ? 3.760 116.717 22.358 1.00 35.61 395 ASP A O 1
ATOM 3030 N N . SER A 1 392 ? 2.443 115.003 21.705 1.00 40.47 396 SER A N 1
ATOM 3031 C CA . SER A 1 392 ? 2.818 114.121 22.793 1.00 37.49 396 SER A CA 1
ATOM 3032 C C . SER A 1 392 ? 4.190 113.556 22.621 1.00 38.13 396 SER A C 1
ATOM 3033 O O . SER A 1 392 ? 4.807 113.157 23.595 1.00 34.54 396 SER A O 1
ATOM 3036 N N . ASP A 1 393 ? 4.663 113.481 21.381 1.00 42.00 397 ASP A N 1
ATOM 3037 C CA . ASP A 1 393 ? 6.007 112.958 21.103 1.00 37.32 397 ASP A CA 1
ATOM 3038 C C . ASP A 1 393 ? 7.020 114.103 21.364 1.00 38.73 397 ASP A C 1
ATOM 3039 O O . ASP A 1 393 ? 6.937 115.180 20.761 1.00 40.44 397 ASP A O 1
ATOM 3044 N N . ALA A 1 394 ? 7.953 113.885 22.287 1.00 38.75 398 ALA A N 1
ATOM 3045 C CA . ALA A 1 394 ? 8.880 114.923 22.721 1.00 32.99 398 ALA A CA 1
ATOM 3046 C C . ALA A 1 394 ? 9.817 115.306 21.597 1.00 35.37 398 ALA A C 1
ATOM 3047 O O . ALA A 1 394 ? 10.289 116.460 21.502 1.00 37.60 398 ALA A O 1
ATOM 3049 N N . THR A 1 395 ? 10.057 114.364 20.699 1.00 35.76 399 THR A N 1
ATOM 3050 C CA . THR A 1 395 ? 10.956 114.644 19.564 1.00 33.04 399 THR A CA 1
ATOM 3051 C C . THR A 1 395 ? 10.279 115.569 18.524 1.00 29.70 399 THR A C 1
ATOM 3052 O O . THR A 1 395 ? 10.955 116.460 17.917 1.00 24.79 399 THR A O 1
ATOM 3056 N N . LEU A 1 396 ? 8.961 115.420 18.330 1.00 30.62 400 LEU A N 1
ATOM 3057 C CA . LEU A 1 396 ? 8.280 116.388 17.454 1.00 29.85 400 LEU A CA 1
ATOM 3058 C C . LEU A 1 396 ? 8.283 117.779 18.125 1.00 29.68 400 LEU A C 1
ATOM 3059 O O . LEU A 1 396 ? 8.546 118.800 17.461 1.00 31.24 400 LEU A O 1
ATOM 3064 N N . ARG A 1 397 ? 8.001 117.824 19.426 1.00 27.87 401 ARG A N 1
ATOM 3065 C CA . ARG A 1 397 ? 8.064 119.118 20.158 1.00 28.38 401 ARG A CA 1
ATOM 3066 C C . ARG A 1 397 ? 9.433 119.759 20.081 1.00 25.69 401 ARG A C 1
ATOM 3067 O O . ARG A 1 397 ? 9.528 120.936 19.722 1.00 27.51 401 ARG A O 1
ATOM 3075 N N . LEU A 1 398 ? 10.488 119.005 20.386 1.00 25.08 402 LEU A N 1
ATOM 3076 C CA . LEU A 1 398 ? 11.857 119.532 20.242 1.00 26.46 402 LEU A CA 1
ATOM 3077 C C . LEU A 1 398 ? 12.133 120.018 18.820 1.00 26.60 402 LEU A C 1
ATOM 3078 O O . LEU A 1 398 ? 12.560 121.127 18.619 1.00 25.55 402 LEU A O 1
ATOM 3083 N N . GLN A 1 399 ? 11.869 119.199 17.813 1.00 31.46 403 GLN A N 1
ATOM 3084 C CA . GLN A 1 399 ? 12.159 119.698 16.471 1.00 28.52 403 GLN A CA 1
ATOM 3085 C C . GLN A 1 399 ? 11.344 120.921 16.108 1.00 26.77 403 GLN A C 1
ATOM 3086 O O . GLN A 1 399 ? 11.868 121.801 15.418 1.00 27.11 403 GLN A O 1
ATOM 3092 N N . THR A 1 400 ? 10.064 120.971 16.497 1.00 26.07 404 THR A N 1
ATOM 3093 C CA . THR A 1 400 ? 9.284 122.166 16.197 1.00 25.41 404 THR A CA 1
ATOM 3094 C C . THR A 1 400 ? 10.042 123.327 16.856 1.00 27.94 404 THR A C 1
ATOM 3095 O O . THR A 1 400 ? 10.312 124.327 16.235 1.00 34.65 404 THR A O 1
ATOM 3099 N N . LEU A 1 401 ? 10.415 123.154 18.116 1.00 30.57 405 LEU A N 1
ATOM 3100 C CA . LEU A 1 401 ? 11.094 124.182 18.855 1.00 30.42 405 LEU A CA 1
ATOM 3101 C C . LEU A 1 401 ? 12.318 124.717 18.140 1.00 28.87 405 LEU A C 1
ATOM 3102 O O . LEU A 1 401 ? 12.431 125.927 17.930 1.00 29.09 405 LEU A O 1
ATOM 3107 N N . LYS A 1 402 ? 13.186 123.828 17.710 1.00 28.94 406 LYS A N 1
ATOM 3108 C CA . LYS A 1 402 ? 14.437 124.214 17.039 1.00 29.34 406 LYS A CA 1
ATOM 3109 C C . LYS A 1 402 ? 14.225 124.848 15.654 1.00 30.63 406 LYS A C 1
ATOM 3110 O O . LYS A 1 402 ? 15.176 125.285 14.984 1.00 28.99 406 LYS A O 1
ATOM 3116 N N . THR A 1 403 ? 13.003 124.805 15.163 1.00 26.59 407 THR A N 1
ATOM 3117 C CA . THR A 1 403 ? 12.736 125.301 13.824 1.00 23.64 407 THR A CA 1
ATOM 3118 C C . THR A 1 403 ? 12.171 126.724 13.895 1.00 23.58 407 THR A C 1
ATOM 3119 O O . THR A 1 403 ? 12.058 127.368 12.891 1.00 23.94 407 THR A O 1
ATOM 3123 N N . ILE A 1 404 ? 11.791 127.189 15.084 1.00 22.65 408 ILE A N 1
ATOM 3124 C CA . ILE A 1 404 ? 11.109 128.465 15.250 1.00 25.66 408 ILE A CA 1
ATOM 3125 C C . ILE A 1 404 ? 11.918 129.633 14.691 1.00 26.19 408 ILE A C 1
ATOM 3126 O O . ILE A 1 404 ? 11.356 130.511 14.028 1.00 26.32 408 ILE A O 1
ATOM 3131 N N . PRO A 1 405 ? 13.234 129.655 14.954 1.00 25.25 409 PRO A N 1
ATOM 3132 C CA . PRO A 1 405 ? 14.012 130.754 14.426 1.00 26.68 409 PRO A CA 1
ATOM 3133 C C . PRO A 1 405 ? 13.970 130.912 12.900 1.00 30.26 409 PRO A C 1
ATOM 3134 O O . PRO A 1 405 ? 14.145 132.008 12.394 1.00 31.45 409 PRO A O 1
ATOM 3138 N N . CYS A 1 406 ? 13.789 129.835 12.163 1.00 32.75 410 CYS A N 1
ATOM 3139 C CA . CYS A 1 406 ? 13.809 129.922 10.686 1.00 33.19 410 CYS A CA 1
ATOM 3140 C C . CYS A 1 406 ? 12.492 130.487 10.138 1.00 32.47 410 CYS A C 1
ATOM 3141 O O . CYS A 1 406 ? 12.418 130.981 9.023 1.00 37.55 410 CYS A O 1
ATOM 3144 N N . ILE A 1 407 ? 11.411 130.413 10.876 1.00 31.08 411 ILE A N 1
ATOM 3145 C CA . ILE A 1 407 ? 10.209 130.957 10.244 1.00 30.89 411 ILE A CA 1
ATOM 3146 C C . ILE A 1 407 ? 9.731 132.254 10.855 1.00 32.47 411 ILE A C 1
ATOM 3147 O O . ILE A 1 407 ? 8.801 132.898 10.380 1.00 34.83 411 ILE A O 1
ATOM 3152 N N . VAL A 1 408 ? 10.419 132.660 11.892 1.00 30.68 412 VAL A N 1
ATOM 3153 C CA . VAL A 1 408 ? 9.999 133.797 12.659 1.00 32.92 412 VAL A CA 1
ATOM 3154 C C . VAL A 1 408 ? 9.902 135.086 11.825 1.00 30.25 412 VAL A C 1
ATOM 3155 O O . VAL A 1 408 ? 9.092 135.984 12.119 1.00 33.05 412 VAL A O 1
ATOM 3159 N N . SER A 1 409 ? 10.653 135.190 10.743 1.00 34.41 413 SER A N 1
ATOM 3160 C CA . SER A 1 409 ? 10.567 136.459 9.943 1.00 36.62 413 SER A CA 1
ATOM 3161 C C . SER A 1 409 ? 9.337 136.524 9.051 1.00 37.73 413 SER A C 1
ATOM 3162 O O . SER A 1 409 ? 8.990 137.580 8.505 1.00 40.89 413 SER A O 1
ATOM 3165 N N . CYS A 1 410 ? 8.647 135.399 8.934 1.00 33.01 414 CYS A N 1
ATOM 3166 C CA . CYS A 1 410 ? 7.339 135.403 8.332 1.00 34.97 414 CYS A CA 1
ATOM 3167 C C . CYS A 1 410 ? 6.195 135.934 9.194 1.00 31.74 414 CYS A C 1
ATOM 3168 O O . CYS A 1 410 ? 5.150 136.237 8.641 1.00 34.80 414 CYS A O 1
ATOM 3171 N N . LEU A 1 411 ? 6.331 135.984 10.522 1.00 30.33 415 LEU A N 1
ATOM 3172 C CA . LEU A 1 411 ? 5.108 136.090 11.391 1.00 31.82 415 LEU A CA 1
ATOM 3173 C C . LEU A 1 411 ? 4.515 137.472 11.521 1.00 36.91 415 LEU A C 1
ATOM 3174 O O . LEU A 1 411 ? 5.268 138.441 11.517 1.00 34.13 415 LEU A O 1
ATOM 3179 N N . THR A 1 412 ? 3.178 137.574 11.679 1.00 42.20 416 THR A N 1
ATOM 3180 C CA . THR A 1 412 ? 2.551 138.892 12.027 1.00 47.51 416 THR A CA 1
ATOM 3181 C C . THR A 1 412 ? 3.003 139.339 13.420 1.00 46.95 416 THR A C 1
ATOM 3182 O O . THR A 1 412 ? 3.665 138.579 14.142 1.00 43.30 416 THR A O 1
ATOM 3186 N N . GLU A 1 413 ? 2.631 140.561 13.797 1.00 51.53 417 GLU A N 1
ATOM 3187 C CA . GLU A 1 413 ? 3.059 141.158 15.069 1.00 52.69 417 GLU A CA 1
ATOM 3188 C C . GLU A 1 413 ? 2.372 140.519 16.244 1.00 42.76 417 GLU A C 1
ATOM 3189 O O . GLU A 1 413 ? 2.967 140.367 17.283 1.00 46.08 417 GLU A O 1
ATOM 3195 N N . ARG A 1 414 ? 1.107 140.179 16.080 1.00 49.16 418 ARG A N 1
ATOM 3196 C CA . ARG A 1 414 ? 0.411 139.359 17.055 1.00 50.34 418 ARG A CA 1
ATOM 3197 C C . ARG A 1 414 ? 1.119 138.000 17.277 1.00 46.76 418 ARG A C 1
ATOM 3198 O O . ARG A 1 414 ? 1.523 137.696 18.397 1.00 44.20 418 ARG A O 1
ATOM 3203 N N . GLN A 1 415 ? 1.258 137.204 16.216 1.00 42.52 419 GLN A N 1
ATOM 3204 C CA . GLN A 1 415 ? 1.975 135.914 16.261 1.00 40.15 419 GLN A CA 1
ATOM 3205 C C . GLN A 1 415 ? 3.279 135.945 17.015 1.00 35.89 419 GLN A C 1
ATOM 3206 O O . GLN A 1 415 ? 3.500 135.142 17.900 1.00 33.05 419 GLN A O 1
ATOM 3212 N N . LEU A 1 416 ? 4.116 136.915 16.692 1.00 38.11 420 LEU A N 1
ATOM 3213 C CA . LEU A 1 416 ? 5.462 136.963 17.247 1.00 35.79 420 LEU A CA 1
ATOM 3214 C C . LEU A 1 416 ? 5.527 137.472 18.703 1.00 38.91 420 LEU A C 1
ATOM 3215 O O . LEU A 1 416 ? 6.189 136.876 19.580 1.00 34.88 420 LEU A O 1
ATOM 3220 N N . ASN A 1 417 ? 4.816 138.571 18.937 1.00 36.09 421 ASN A N 1
ATOM 3221 C CA . ASN A 1 417 ? 5.024 139.420 20.080 1.00 41.85 421 ASN A CA 1
ATOM 3222 C C . ASN A 1 417 ? 4.040 139.154 21.165 1.00 42.08 421 ASN A C 1
ATOM 3223 O O . ASN A 1 417 ? 4.204 139.636 22.263 1.00 40.09 421 ASN A O 1
ATOM 3228 N N . ASN A 1 418 ? 3.010 138.386 20.849 1.00 40.88 422 ASN A N 1
ATOM 3229 C CA . ASN A 1 418 ? 1.993 138.080 21.808 1.00 40.99 422 ASN A CA 1
ATOM 3230 C C . ASN A 1 418 ? 2.017 136.597 22.047 1.00 37.38 422 ASN A C 1
ATOM 3231 O O . ASN A 1 418 ? 2.302 136.159 23.140 1.00 42.02 422 ASN A O 1
ATOM 3236 N N . GLU A 1 419 ? 1.756 135.824 21.008 1.00 41.99 423 GLU A N 1
ATOM 3237 C CA . GLU A 1 419 ? 1.543 134.395 21.185 1.00 44.97 423 GLU A CA 1
ATOM 3238 C C . GLU A 1 419 ? 2.844 133.594 21.344 1.00 38.05 423 GLU A C 1
ATOM 3239 O O . GLU A 1 419 ? 2.871 132.694 22.158 1.00 39.25 423 GLU A O 1
ATOM 3245 N N . LEU A 1 420 ? 3.900 133.914 20.588 1.00 37.45 424 LEU A N 1
ATOM 3246 C CA . LEU A 1 420 ? 5.133 133.072 20.579 1.00 36.83 424 LEU A CA 1
ATOM 3247 C C . LEU A 1 420 ? 5.701 132.808 21.953 1.00 31.01 424 LEU A C 1
ATOM 3248 O O . LEU A 1 420 ? 5.991 131.646 22.319 1.00 26.90 424 LEU A O 1
ATOM 3253 N N . LEU A 1 421 ? 5.885 133.878 22.708 1.00 25.30 425 LEU A N 1
ATOM 3254 C CA . LEU A 1 421 ? 6.433 133.725 24.049 1.00 28.04 425 LEU A CA 1
ATOM 3255 C C . LEU A 1 421 ? 5.520 132.965 25.028 1.00 29.30 425 LEU A C 1
ATOM 3256 O O . LEU A 1 421 ? 6.046 132.395 26.003 1.00 27.14 425 LEU A O 1
ATOM 3261 N N . ARG A 1 422 ? 4.189 132.976 24.806 1.00 28.26 426 ARG A N 1
ATOM 3262 C CA . ARG A 1 422 ? 3.263 132.153 25.652 1.00 31.09 426 ARG A CA 1
ATOM 3263 C C . ARG A 1 422 ? 3.542 130.673 25.442 1.00 31.55 426 ARG A C 1
ATOM 3264 O O . ARG A 1 422 ? 3.565 129.900 26.404 1.00 34.93 426 ARG A O 1
ATOM 3272 N N . PHE A 1 423 ? 3.816 130.292 24.192 1.00 30.30 427 PHE A N 1
ATOM 3273 C CA . PHE A 1 423 ? 4.226 128.921 23.886 1.00 32.85 427 PHE A CA 1
ATOM 3274 C C . PHE A 1 423 ? 5.570 128.594 24.557 1.00 32.76 427 PHE A C 1
ATOM 3275 O O . PHE A 1 423 ? 5.739 127.515 25.136 1.00 37.47 427 PHE A O 1
ATOM 3283 N N . LEU A 1 424 ? 6.524 129.516 24.456 1.00 28.50 428 LEU A N 1
ATOM 3284 C CA . LEU A 1 424 ? 7.877 129.257 24.958 1.00 28.31 428 LEU A CA 1
ATOM 3285 C C . LEU A 1 424 ? 7.907 129.182 26.483 1.00 26.35 428 LEU A C 1
ATOM 3286 O O . LEU A 1 424 ? 8.643 128.390 27.030 1.00 29.73 428 LEU A O 1
ATOM 3291 N N . ALA A 1 425 ? 7.099 129.997 27.152 1.00 24.90 429 ALA A N 1
ATOM 3292 C CA . ALA A 1 425 ? 6.942 129.921 28.594 1.00 29.26 429 ALA A CA 1
ATOM 3293 C C . ALA A 1 425 ? 6.475 128.532 29.019 1.00 32.44 429 ALA A C 1
ATOM 3294 O O . ALA A 1 425 ? 6.880 128.043 30.068 1.00 35.87 429 ALA A O 1
ATOM 3296 N N . LYS A 1 426 ? 5.659 127.883 28.185 1.00 37.88 430 LYS A N 1
ATOM 3297 C CA . LYS A 1 426 ? 5.245 126.527 28.476 1.00 39.21 430 LYS A CA 1
ATOM 3298 C C . LYS A 1 426 ? 6.339 125.512 28.225 1.00 34.41 430 LYS A C 1
ATOM 3299 O O . LYS A 1 426 ? 6.608 124.692 29.064 1.00 34.50 430 LYS A O 1
ATOM 3305 N N . THR A 1 427 ? 6.998 125.575 27.080 1.00 31.87 431 THR A N 1
ATOM 3306 C CA . THR A 1 427 ? 8.059 124.618 26.818 1.00 30.50 431 THR A CA 1
ATOM 3307 C C . THR A 1 427 ? 9.273 124.740 27.763 1.00 29.35 431 THR A C 1
ATOM 3308 O O . THR A 1 427 ? 10.035 123.832 27.892 1.00 27.57 431 THR A O 1
ATOM 3312 N N . GLN A 1 428 ? 9.410 125.854 28.454 1.00 30.77 432 GLN A N 1
ATOM 3313 C CA . GLN A 1 428 ? 10.451 125.997 29.434 1.00 33.02 432 GLN A CA 1
ATOM 3314 C C . GLN A 1 428 ? 10.202 125.126 30.699 1.00 36.75 432 GLN A C 1
ATOM 3315 O O . GLN A 1 428 ? 11.128 124.867 31.497 1.00 32.23 432 GLN A O 1
ATOM 3321 N N . VAL A 1 429 ? 8.967 124.666 30.878 1.00 36.43 433 VAL A N 1
ATOM 3322 C CA . VAL A 1 429 ? 8.662 123.776 32.019 1.00 40.36 433 VAL A CA 1
ATOM 3323 C C . VAL A 1 429 ? 8.307 122.344 31.511 1.00 42.18 433 VAL A C 1
ATOM 3324 O O . VAL A 1 429 ? 7.699 121.507 32.210 1.00 37.45 433 VAL A O 1
ATOM 3328 N N . ASP A 1 430 ? 8.703 122.073 30.271 1.00 36.37 434 ASP A N 1
ATOM 3329 C CA . ASP A 1 430 ? 8.343 120.839 29.604 1.00 32.78 434 ASP A CA 1
ATOM 3330 C C . ASP A 1 430 ? 8.913 119.690 30.381 1.00 34.37 434 ASP A C 1
ATOM 3331 O O . ASP A 1 430 ? 10.022 119.796 30.930 1.00 32.22 434 ASP A O 1
ATOM 3336 N N . SER A 1 431 ? 8.198 118.560 30.369 1.00 32.99 435 SER A N 1
ATOM 3337 C CA . SER A 1 431 ? 8.697 117.344 30.972 1.00 32.92 435 SER A CA 1
ATOM 3338 C C . SER A 1 431 ? 10.051 116.854 30.428 1.00 31.40 435 SER A C 1
ATOM 3339 O O . SER A 1 431 ? 10.805 116.250 31.164 1.00 33.00 435 SER A O 1
ATOM 3342 N N . ASP A 1 432 ? 10.379 117.136 29.167 1.00 28.98 436 ASP A N 1
ATOM 3343 C CA . ASP A 1 432 ? 11.681 116.785 28.607 1.00 28.47 436 ASP A CA 1
ATOM 3344 C C . ASP A 1 432 ? 12.779 117.859 28.878 1.00 30.30 436 ASP A C 1
ATOM 3345 O O . ASP A 1 432 ? 12.589 119.058 28.611 1.00 28.30 436 ASP A O 1
ATOM 3350 N N . VAL A 1 433 ? 13.925 117.415 29.407 1.00 29.38 437 VAL A N 1
ATOM 3351 C CA . VAL A 1 433 ? 15.033 118.301 29.758 1.00 34.18 437 VAL A CA 1
ATOM 3352 C C . VAL A 1 433 ? 15.621 118.948 28.507 1.00 32.39 437 VAL A C 1
ATOM 3353 O O . VAL A 1 433 ? 16.052 120.124 28.515 1.00 35.19 437 VAL A O 1
ATOM 3357 N N . GLU A 1 434 ? 15.626 118.184 27.421 1.00 30.42 438 GLU A N 1
ATOM 3358 C CA . GLU A 1 434 ? 16.181 118.672 26.175 1.00 29.08 438 GLU A CA 1
ATOM 3359 C C . GLU A 1 434 ? 15.380 119.927 25.648 1.00 27.70 438 GLU A C 1
ATOM 3360 O O . GLU A 1 434 ? 15.966 120.932 25.228 1.00 28.80 438 GLU A O 1
ATOM 3366 N N . ILE A 1 435 ? 14.069 119.880 25.794 1.00 25.54 439 ILE A N 1
ATOM 3367 C CA . ILE A 1 435 ? 13.176 120.925 25.378 1.00 25.07 439 ILE A CA 1
ATOM 3368 C C . ILE A 1 435 ? 13.336 122.114 26.274 1.00 24.81 439 ILE A C 1
ATOM 3369 O O . ILE A 1 435 ? 13.370 123.242 25.780 1.00 25.81 439 ILE A O 1
ATOM 3374 N N . ARG A 1 436 ? 13.429 121.880 27.589 1.00 25.09 440 ARG A N 1
ATOM 3375 C CA . ARG A 1 436 ? 13.780 122.967 28.537 1.00 24.03 440 ARG A CA 1
ATOM 3376 C C . ARG A 1 436 ? 15.080 123.700 28.233 1.00 24.12 440 ARG A C 1
ATOM 3377 O O . ARG A 1 436 ? 15.106 124.949 28.280 1.00 21.47 440 ARG A O 1
ATOM 3385 N N . THR A 1 437 ? 16.130 122.932 27.934 1.00 25.91 441 THR A N 1
ATOM 3386 C CA . THR A 1 437 ? 17.463 123.439 27.582 1.00 25.67 441 THR A CA 1
ATOM 3387 C C . THR A 1 437 ? 17.351 124.314 26.317 1.00 28.37 441 THR A C 1
ATOM 3388 O O . THR A 1 437 ? 17.792 125.486 26.308 1.00 28.08 441 THR A O 1
ATOM 3392 N N . TRP A 1 438 ? 16.727 123.776 25.268 1.00 27.30 442 TRP A N 1
ATOM 3393 C CA . TRP A 1 438 ? 16.637 124.478 23.992 1.00 24.92 442 TRP A CA 1
ATOM 3394 C C . TRP A 1 438 ? 15.716 125.691 24.070 1.00 27.76 442 TRP A C 1
ATOM 3395 O O . TRP A 1 438 ? 15.972 126.689 23.388 1.00 27.12 442 TRP A O 1
ATOM 3406 N N . THR A 1 439 ? 14.654 125.628 24.877 1.00 22.77 443 THR A N 1
ATOM 3407 C CA . THR A 1 439 ? 13.768 126.780 24.986 1.00 24.92 443 THR A CA 1
ATOM 3408 C C . THR A 1 439 ? 14.479 128.076 25.368 1.00 27.01 443 THR A C 1
ATOM 3409 O O . THR A 1 439 ? 14.194 129.134 24.800 1.00 25.34 443 THR A O 1
ATOM 3413 N N . VAL A 1 440 ? 15.393 127.997 26.331 1.00 27.05 444 VAL A N 1
ATOM 3414 C CA . VAL A 1 440 ? 16.096 129.210 26.752 1.00 30.71 444 VAL A CA 1
ATOM 3415 C C . VAL A 1 440 ? 17.060 129.776 25.656 1.00 29.32 444 VAL A C 1
ATOM 3416 O O . VAL A 1 440 ? 17.246 131.011 25.533 1.00 27.90 444 VAL A O 1
ATOM 3420 N N . ILE A 1 441 ? 17.640 128.862 24.888 1.00 30.19 445 ILE A N 1
ATOM 3421 C CA . ILE A 1 441 ? 18.479 129.155 23.701 1.00 31.49 445 ILE A CA 1
ATOM 3422 C C . ILE A 1 441 ? 17.602 129.862 22.687 1.00 29.18 445 ILE A C 1
ATOM 3423 O O . ILE A 1 441 ? 17.926 130.967 22.269 1.00 29.88 445 ILE A O 1
ATOM 3428 N N . ILE A 1 442 ? 16.426 129.290 22.390 1.00 26.84 446 ILE A N 1
ATOM 3429 C CA . ILE A 1 442 ? 15.547 129.889 21.361 1.00 26.21 446 ILE A CA 1
ATOM 3430 C C . ILE A 1 442 ? 15.036 131.267 21.789 1.00 27.53 446 ILE A C 1
ATOM 3431 O O . ILE A 1 442 ? 14.926 132.200 20.945 1.00 25.72 446 ILE A O 1
ATOM 3436 N N . ILE A 1 443 ? 14.664 131.385 23.071 1.00 23.35 447 ILE A N 1
ATOM 3437 C CA . ILE A 1 443 ? 14.219 132.672 23.560 1.00 24.19 447 ILE A CA 1
ATOM 3438 C C . ILE A 1 443 ? 15.357 133.747 23.438 1.00 27.78 447 ILE A C 1
ATOM 3439 O O . ILE A 1 443 ? 15.067 134.880 23.098 1.00 27.02 447 ILE A O 1
ATOM 3444 N N . SER A 1 444 ? 16.612 133.384 23.744 1.00 25.25 448 SER A N 1
ATOM 3445 C CA . SER A 1 444 ? 17.720 134.312 23.598 1.00 28.07 448 SER A CA 1
ATOM 3446 C C . SER A 1 444 ? 17.866 134.727 22.172 1.00 31.96 448 SER A C 1
ATOM 3447 O O . SER A 1 444 ? 17.978 135.917 21.857 1.00 33.62 448 SER A O 1
ATOM 3450 N N . LYS A 1 445 ? 17.806 133.724 21.301 1.00 35.01 449 LYS A N 1
ATOM 3451 C CA . LYS A 1 445 ? 17.904 133.919 19.884 1.00 34.75 449 LYS A CA 1
ATOM 3452 C C . LYS A 1 445 ? 16.918 134.953 19.356 1.00 35.40 449 LYS A C 1
ATOM 3453 O O . LYS A 1 445 ? 17.330 135.884 18.659 1.00 36.19 449 LYS A O 1
ATOM 3459 N N . ILE A 1 446 ? 15.641 134.825 19.707 1.00 33.39 450 ILE A N 1
ATOM 3460 C CA . ILE A 1 446 ? 14.618 135.666 19.129 1.00 34.20 450 ILE A CA 1
ATOM 3461 C C . ILE A 1 446 ? 14.321 136.982 19.864 1.00 31.51 450 ILE A C 1
ATOM 3462 O O . ILE A 1 446 ? 13.535 137.751 19.365 1.00 30.17 450 ILE A O 1
ATOM 3467 N N . SER A 1 447 ? 14.905 137.188 21.041 1.00 28.37 451 SER A N 1
ATOM 3468 C CA . SER A 1 447 ? 14.651 138.345 21.907 1.00 26.08 451 SER A CA 1
ATOM 3469 C C . SER A 1 447 ? 14.777 139.696 21.237 1.00 27.84 451 SER A C 1
ATOM 3470 O O . SER A 1 447 ? 13.988 140.577 21.503 1.00 31.17 451 SER A O 1
ATOM 3473 N N . THR A 1 448 ? 15.736 139.827 20.337 1.00 27.54 452 THR A N 1
ATOM 3474 C CA . THR A 1 448 ? 15.992 141.063 19.644 1.00 31.31 452 THR A CA 1
ATOM 3475 C C . THR A 1 448 ? 15.128 141.257 18.408 1.00 36.85 452 THR A C 1
ATOM 3476 O O . THR A 1 448 ? 15.226 142.334 17.797 1.00 30.52 452 THR A O 1
ATOM 3480 N N . ILE A 1 449 ? 14.334 140.251 17.997 1.00 31.90 453 ILE A N 1
ATOM 3481 C CA . ILE A 1 449 ? 13.380 140.516 16.874 1.00 35.70 453 ILE A CA 1
ATOM 3482 C C . ILE A 1 449 ? 11.929 140.768 17.291 1.00 37.54 453 ILE A C 1
ATOM 3483 O O . ILE A 1 449 ? 11.075 140.983 16.444 1.00 35.92 453 ILE A O 1
ATOM 3488 N N . LEU A 1 450 ? 11.667 140.746 18.586 1.00 41.41 454 LEU A N 1
ATOM 3489 C CA . LEU A 1 450 ? 10.391 141.189 19.093 1.00 44.01 454 LEU A CA 1
ATOM 3490 C C . LEU A 1 450 ? 10.217 142.686 18.804 1.00 49.14 454 LEU A C 1
ATOM 3491 O O . LEU A 1 450 ? 11.180 143.468 18.796 1.00 44.35 454 LEU A O 1
ATOM 3496 N N . SER A 1 451 ? 8.999 143.095 18.503 1.00 45.13 455 SER A N 1
ATOM 3497 C CA . SER A 1 451 ? 8.769 144.535 18.464 1.00 51.70 455 SER A CA 1
ATOM 3498 C C . SER A 1 451 ? 8.338 145.022 19.880 1.00 49.54 455 SER A C 1
ATOM 3499 O O . SER A 1 451 ? 7.170 145.260 20.152 1.00 56.13 455 SER A O 1
ATOM 3502 N N . THR A 1 452 ? 9.284 145.069 20.807 1.00 43.59 456 THR A N 1
ATOM 3503 C CA . THR A 1 452 ? 9.077 145.818 22.049 1.00 45.43 456 THR A CA 1
ATOM 3504 C C . THR A 1 452 ? 10.312 146.631 22.363 1.00 39.79 456 THR A C 1
ATOM 3505 O O . THR A 1 452 ? 11.304 146.598 21.638 1.00 39.19 456 THR A O 1
ATOM 3509 N N . SER A 1 453 ? 10.253 147.282 23.508 1.00 36.08 457 SER A N 1
ATOM 3510 C CA . SER A 1 453 ? 11.277 148.182 23.932 1.00 35.30 457 SER A CA 1
ATOM 3511 C C . SER A 1 453 ? 12.477 147.374 24.399 1.00 37.41 457 SER A C 1
ATOM 3512 O O . SER A 1 453 ? 12.387 146.175 24.702 1.00 34.07 457 SER A O 1
ATOM 3515 N N . VAL A 1 454 ? 13.614 148.038 24.426 1.00 37.08 458 VAL A N 1
ATOM 3516 C CA . VAL A 1 454 ? 14.799 147.453 25.021 1.00 35.35 458 VAL A CA 1
ATOM 3517 C C . VAL A 1 454 ? 14.416 147.016 26.458 1.00 30.85 458 VAL A C 1
ATOM 3518 O O . VAL A 1 454 ? 14.695 145.884 26.859 1.00 29.94 458 VAL A O 1
ATOM 3522 N N . GLY A 1 455 ? 13.722 147.888 27.191 1.00 32.62 459 GLY A N 1
ATOM 3523 C CA . GLY A 1 455 ? 13.307 147.589 28.600 1.00 31.00 459 GLY A CA 1
ATOM 3524 C C . GLY A 1 455 ? 12.598 146.230 28.683 1.00 35.16 459 GLY A C 1
ATOM 3525 O O . GLY A 1 455 ? 12.930 145.358 29.507 1.00 29.99 459 GLY A O 1
ATOM 3526 N N . ASN A 1 456 ? 11.628 146.033 27.806 1.00 30.10 460 ASN A N 1
ATOM 3527 C CA . ASN A 1 456 ? 10.868 144.817 27.900 1.00 33.03 460 ASN A CA 1
ATOM 3528 C C . ASN A 1 456 ? 11.660 143.625 27.409 1.00 28.00 460 ASN A C 1
ATOM 3529 O O . ASN A 1 456 ? 11.528 142.537 27.925 1.00 24.74 460 ASN A O 1
ATOM 3534 N N . ARG A 1 457 ? 12.500 143.849 26.417 1.00 25.11 461 ARG A N 1
ATOM 3535 C CA . ARG A 1 457 ? 13.398 142.785 25.970 1.00 24.54 461 ARG A CA 1
ATOM 3536 C C . ARG A 1 457 ? 14.213 142.282 27.152 1.00 23.01 461 ARG A C 1
ATOM 3537 O O . ARG A 1 457 ? 14.366 141.057 27.354 1.00 20.73 461 ARG A O 1
ATOM 3545 N N . SER A 1 458 ? 14.773 143.246 27.894 1.00 25.01 462 SER A N 1
ATOM 3546 C CA . SER A 1 458 ? 15.489 142.967 29.166 1.00 27.61 462 SER A CA 1
ATOM 3547 C C . SER A 1 458 ? 14.674 142.183 30.166 1.00 26.28 462 SER A C 1
ATOM 3548 O O . SER A 1 458 ? 15.181 141.224 30.766 1.00 24.66 462 SER A O 1
ATOM 3551 N N . ASN A 1 459 ? 13.423 142.581 30.373 1.00 27.18 463 ASN A N 1
ATOM 3552 C CA . ASN A 1 459 ? 12.524 141.813 31.286 1.00 27.90 463 ASN A CA 1
ATOM 3553 C C . ASN A 1 459 ? 12.258 140.396 30.810 1.00 25.45 463 ASN A C 1
ATOM 3554 O O . ASN A 1 459 ? 12.275 139.484 31.576 1.00 26.98 463 ASN A O 1
ATOM 3559 N N . ILE A 1 460 ? 12.014 140.242 29.527 1.00 25.53 464 ILE A N 1
ATOM 3560 C CA . ILE A 1 460 ? 11.929 138.934 28.913 1.00 28.32 464 ILE A CA 1
ATOM 3561 C C . ILE A 1 460 ? 13.152 138.049 29.129 1.00 27.84 464 ILE A C 1
ATOM 3562 O O . ILE A 1 460 ? 13.038 136.872 29.498 1.00 23.58 464 ILE A O 1
ATOM 3567 N N . LEU A 1 461 ? 14.328 138.614 28.919 1.00 26.40 465 LEU A N 1
ATOM 3568 C CA . LEU A 1 461 ? 15.523 137.811 29.105 1.00 25.62 465 LEU A CA 1
ATOM 3569 C C . LEU A 1 461 ? 15.749 137.462 30.574 1.00 26.06 465 LEU A C 1
ATOM 3570 O O . LEU A 1 461 ? 16.017 136.269 30.913 1.00 25.33 465 LEU A O 1
ATOM 3575 N N . ALA A 1 462 ? 15.659 138.478 31.447 1.00 26.91 466 ALA A N 1
ATOM 3576 C CA . ALA A 1 462 ? 15.940 138.242 32.891 1.00 27.26 466 ALA A CA 1
ATOM 3577 C C . ALA A 1 462 ? 15.025 137.184 33.421 1.00 27.31 466 ALA A C 1
ATOM 3578 O O . ALA A 1 462 ? 15.471 136.298 34.162 1.00 24.78 466 ALA A O 1
ATOM 3580 N N . THR A 1 463 ? 13.740 137.276 33.054 1.00 28.42 467 THR A N 1
ATOM 3581 C CA . THR A 1 463 ? 12.743 136.298 33.531 1.00 25.48 467 THR A CA 1
ATOM 3582 C C . THR A 1 463 ? 13.026 134.856 33.019 1.00 24.21 467 THR A C 1
ATOM 3583 O O . THR A 1 463 ? 12.898 133.874 33.752 1.00 24.58 467 THR A O 1
ATOM 3587 N N . ALA A 1 464 ? 13.343 134.734 31.745 1.00 24.38 468 ALA A N 1
ATOM 3588 C CA . ALA A 1 464 ? 13.596 133.429 31.160 1.00 25.99 468 ALA A CA 1
ATOM 3589 C C . ALA A 1 464 ? 14.856 132.801 31.756 1.00 27.59 468 ALA A C 1
ATOM 3590 O O . ALA A 1 464 ? 14.882 131.588 32.011 1.00 25.94 468 ALA A O 1
ATOM 3592 N N . PHE A 1 465 ? 15.902 133.610 31.966 1.00 25.45 469 PHE A N 1
ATOM 3593 C CA . PHE A 1 465 ? 17.151 133.091 32.543 1.00 25.74 469 PHE A CA 1
ATOM 3594 C C . PHE A 1 465 ? 17.023 132.710 34.033 1.00 26.51 469 PHE A C 1
ATOM 3595 O O . PHE A 1 465 ? 17.588 131.723 34.494 1.00 26.99 469 PHE A O 1
ATOM 3603 N N . THR A 1 466 ? 16.304 133.510 34.793 1.00 26.33 470 THR A N 1
ATOM 3604 C CA . THR A 1 466 ? 15.997 133.216 36.207 1.00 28.55 470 THR A CA 1
ATOM 3605 C C . THR A 1 466 ? 15.263 131.868 36.348 1.00 32.53 470 THR A C 1
ATOM 3606 O O . THR A 1 466 ? 15.657 131.018 37.165 1.00 32.46 470 THR A O 1
ATOM 3610 N N . LYS A 1 467 ? 14.226 131.675 35.520 1.00 30.04 471 LYS A N 1
ATOM 3611 C CA . LYS A 1 467 ? 13.512 130.390 35.448 1.00 32.73 471 LYS A CA 1
ATOM 3612 C C . LYS A 1 467 ? 14.420 129.188 35.189 1.00 28.59 471 LYS A C 1
ATOM 3613 O O . LYS A 1 467 ? 14.348 128.199 35.903 1.00 27.47 471 LYS A O 1
ATOM 3619 N N . SER A 1 468 ? 15.294 129.292 34.202 1.00 24.84 472 SER A N 1
ATOM 3620 C CA . SER A 1 468 ? 16.137 128.167 33.795 1.00 29.09 472 SER A CA 1
ATOM 3621 C C . SER A 1 468 ? 17.189 127.844 34.861 1.00 28.17 472 SER A C 1
ATOM 3622 O O . SER A 1 468 ? 17.573 126.695 35.021 1.00 28.37 472 SER A O 1
ATOM 3625 N N . LEU A 1 469 ? 17.614 128.847 35.594 1.00 29.44 473 LEU A N 1
ATOM 3626 C CA . LEU A 1 469 ? 18.675 128.651 36.599 1.00 30.12 473 LEU A CA 1
ATOM 3627 C C . LEU A 1 469 ? 18.140 128.079 37.897 1.00 30.21 473 LEU A C 1
ATOM 3628 O O . LEU A 1 469 ? 18.933 127.683 38.751 1.00 32.63 473 LEU A O 1
ATOM 3633 N N . LYS A 1 470 ? 16.812 128.015 38.028 1.00 27.32 474 LYS A N 1
ATOM 3634 C CA . LYS A 1 470 ? 16.175 127.225 39.072 1.00 30.99 474 LYS A CA 1
ATOM 3635 C C . LYS A 1 470 ? 15.896 125.802 38.598 1.00 34.98 474 LYS A C 1
ATOM 3636 O O . LYS A 1 470 ? 15.244 125.059 39.320 1.00 33.76 474 LYS A O 1
ATOM 3642 N N . ASP A 1 471 ? 16.328 125.411 37.403 1.00 31.81 475 ASP A N 1
ATOM 3643 C CA . ASP A 1 471 ? 15.854 124.119 36.888 1.00 33.90 475 ASP A CA 1
ATOM 3644 C C . ASP A 1 471 ? 16.465 123.015 37.771 1.00 31.35 475 ASP A C 1
ATOM 3645 O O . ASP A 1 471 ? 17.638 123.149 38.175 1.00 33.50 475 ASP A O 1
ATOM 3650 N N . PRO A 1 472 ? 15.690 121.945 38.069 1.00 32.15 476 PRO A N 1
ATOM 3651 C CA . PRO A 1 472 ? 16.244 120.756 38.775 1.00 35.38 476 PRO A CA 1
ATOM 3652 C C . PRO A 1 472 ? 17.393 120.085 38.014 1.00 39.33 476 PRO A C 1
ATOM 3653 O O . PRO A 1 472 ? 18.321 119.567 38.628 1.00 40.59 476 PRO A O 1
ATOM 3657 N N . GLN A 1 473 ? 17.353 120.102 36.686 1.00 37.58 477 GLN A N 1
ATOM 3658 C CA . GLN A 1 473 ? 18.446 119.512 35.940 1.00 35.25 477 GLN A CA 1
ATOM 3659 C C . GLN A 1 473 ? 19.532 120.522 35.615 1.00 34.70 477 GLN A C 1
ATOM 3660 O O . GLN A 1 473 ? 19.245 121.706 35.498 1.00 32.74 477 GLN A O 1
ATOM 3666 N N . VAL A 1 474 ? 20.774 120.042 35.486 1.00 31.51 478 VAL A N 1
ATOM 3667 C CA . VAL A 1 474 ? 21.942 120.884 35.244 1.00 31.48 478 VAL A CA 1
ATOM 3668 C C . VAL A 1 474 ? 21.957 121.479 33.832 1.00 33.65 478 VAL A C 1
ATOM 3669 O O . VAL A 1 474 ? 22.415 122.608 33.633 1.00 34.98 478 VAL A O 1
ATOM 3673 N N . LYS A 1 475 ? 21.434 120.760 32.850 1.00 29.56 479 LYS A N 1
ATOM 3674 C CA . LYS A 1 475 ? 21.608 121.200 31.472 1.00 30.44 479 LYS A CA 1
ATOM 3675 C C . LYS A 1 475 ? 20.974 122.581 31.164 1.00 27.59 479 LYS A C 1
ATOM 3676 O O . LYS A 1 475 ? 21.610 123.379 30.493 1.00 29.16 479 LYS A O 1
ATOM 3682 N N . PRO A 1 476 ? 19.736 122.844 31.626 1.00 24.87 480 PRO A N 1
ATOM 3683 C CA . PRO A 1 476 ? 19.067 124.135 31.373 1.00 27.36 480 PRO A CA 1
ATOM 3684 C C . PRO A 1 476 ? 19.678 125.309 32.143 1.00 30.16 480 PRO A C 1
ATOM 3685 O O . PRO A 1 476 ? 19.616 126.455 31.682 1.00 29.07 480 PRO A O 1
ATOM 3689 N N . ARG A 1 477 ? 20.321 125.013 33.271 1.00 31.88 481 ARG A N 1
ATOM 3690 C CA . ARG A 1 477 ? 21.074 126.018 34.017 1.00 29.02 481 ARG A CA 1
ATOM 3691 C C . ARG A 1 477 ? 22.278 126.444 33.206 1.00 29.24 481 ARG A C 1
ATOM 3692 O O . ARG A 1 477 ? 22.505 127.653 32.975 1.00 31.94 481 ARG A O 1
ATOM 3700 N N . LEU A 1 478 ? 23.023 125.463 32.702 1.00 29.51 482 LEU A N 1
ATOM 3701 C CA . LEU A 1 478 ? 24.148 125.732 31.799 1.00 27.72 482 LEU A CA 1
ATOM 3702 C C . LEU A 1 478 ? 23.725 126.489 30.543 1.00 28.13 482 LEU A C 1
ATOM 3703 O O . LEU A 1 478 ? 24.503 127.224 29.972 1.00 28.39 482 LEU A O 1
ATOM 3708 N N . ALA A 1 479 ? 22.509 126.249 30.070 1.00 27.62 483 ALA A N 1
ATOM 3709 C CA . ALA A 1 479 ? 22.024 126.928 28.895 1.00 28.89 483 ALA A CA 1
ATOM 3710 C C . ALA A 1 479 ? 21.670 128.384 29.261 1.00 27.01 483 ALA A C 1
ATOM 3711 O O . ALA A 1 479 ? 21.733 129.255 28.432 1.00 26.67 483 ALA A O 1
ATOM 3713 N N . ALA A 1 480 ? 21.231 128.636 30.476 1.00 26.70 484 ALA A N 1
ATOM 3714 C CA . ALA A 1 480 ? 20.993 130.022 30.891 1.00 25.11 484 ALA A CA 1
ATOM 3715 C C . ALA A 1 480 ? 22.306 130.812 30.899 1.00 24.53 484 ALA A C 1
ATOM 3716 O O . ALA A 1 480 ? 22.407 131.891 30.316 1.00 25.67 484 ALA A O 1
ATOM 3718 N N . LEU A 1 481 ? 23.324 130.238 31.516 1.00 23.89 485 LEU A N 1
ATOM 3719 C CA . LEU A 1 481 ? 24.602 130.926 31.625 1.00 25.12 485 LEU A CA 1
ATOM 3720 C C . LEU A 1 481 ? 25.123 131.227 30.252 1.00 27.15 485 LEU A C 1
ATOM 3721 O O . LEU A 1 481 ? 25.773 132.255 30.039 1.00 26.32 485 LEU A O 1
ATOM 3726 N N . TYR A 1 482 ? 24.855 130.314 29.317 1.00 28.28 486 TYR A N 1
ATOM 3727 C CA . TYR A 1 482 ? 25.327 130.516 27.939 1.00 30.34 486 TYR A CA 1
ATOM 3728 C C . TYR A 1 482 ? 24.646 131.731 27.277 1.00 29.94 486 TYR A C 1
ATOM 3729 O O . TYR A 1 482 ? 25.283 132.610 26.688 1.00 28.17 486 TYR A O 1
ATOM 3738 N N . GLY A 1 483 ? 23.325 131.742 27.356 1.00 27.84 487 GLY A N 1
ATOM 3739 C CA . GLY A 1 483 ? 22.569 132.829 26.782 1.00 28.30 487 GLY A CA 1
ATOM 3740 C C . GLY A 1 483 ? 22.871 134.130 27.462 1.00 25.90 487 GLY A C 1
ATOM 3741 O O . GLY A 1 483 ? 22.777 135.183 26.836 1.00 29.30 487 GLY A O 1
ATOM 3742 N N . LEU A 1 484 ? 23.239 134.090 28.743 1.00 28.70 488 LEU A N 1
ATOM 3743 C CA . LEU A 1 484 ? 23.659 135.335 29.451 1.00 26.52 488 LEU A CA 1
ATOM 3744 C C . LEU A 1 484 ? 25.001 135.828 28.969 1.00 28.66 488 LEU A C 1
ATOM 3745 O O . LEU A 1 484 ? 25.241 137.052 28.877 1.00 28.58 488 LEU A O 1
ATOM 3750 N N . GLU A 1 485 ? 25.897 134.888 28.646 1.00 27.54 489 GLU A N 1
ATOM 3751 C CA . GLU A 1 485 ? 27.201 135.294 28.107 1.00 30.75 489 GLU A CA 1
ATOM 3752 C C . GLU A 1 485 ? 26.999 135.986 26.759 1.00 30.63 489 GLU A C 1
ATOM 3753 O O . GLU A 1 485 ? 27.511 137.081 26.512 1.00 30.65 489 GLU A O 1
ATOM 3759 N N . LYS A 1 486 ? 26.215 135.349 25.897 1.00 28.71 490 LYS A N 1
ATOM 3760 C CA . LYS A 1 486 ? 25.920 135.945 24.619 1.00 30.49 490 LYS A CA 1
ATOM 3761 C C . LYS A 1 486 ? 25.059 137.198 24.724 1.00 28.25 490 LYS A C 1
ATOM 3762 O O . LYS A 1 486 ? 25.020 137.935 23.795 1.00 32.39 490 LYS A O 1
ATOM 3768 N N . SER A 1 487 ? 24.386 137.444 25.832 1.00 26.52 491 SER A N 1
ATOM 3769 C CA . SER A 1 487 ? 23.426 138.566 25.877 1.00 24.23 491 SER A CA 1
ATOM 3770 C C . SER A 1 487 ? 23.967 139.819 26.446 1.00 25.07 491 SER A C 1
ATOM 3771 O O . SER A 1 487 ? 23.243 140.818 26.534 1.00 23.65 491 SER A O 1
ATOM 3774 N N . ILE A 1 488 ? 25.234 139.771 26.857 1.00 25.78 492 ILE A N 1
ATOM 3775 C CA . ILE A 1 488 ? 25.813 140.882 27.586 1.00 24.80 492 ILE A CA 1
ATOM 3776 C C . ILE A 1 488 ? 25.719 142.165 26.777 1.00 24.55 492 ILE A C 1
ATOM 3777 O O . ILE A 1 488 ? 25.451 143.227 27.320 1.00 23.74 492 ILE A O 1
ATOM 3782 N N . GLU A 1 489 ? 25.917 142.076 25.474 1.00 25.75 493 GLU A N 1
ATOM 3783 C CA . GLU A 1 489 ? 25.779 143.276 24.647 1.00 29.83 493 GLU A CA 1
ATOM 3784 C C . GLU A 1 489 ? 24.362 143.829 24.581 1.00 29.45 493 GLU A C 1
ATOM 3785 O O . GLU A 1 489 ? 24.184 144.957 24.110 1.00 26.90 493 GLU A O 1
ATOM 3791 N N . LEU A 1 490 ? 23.365 143.050 25.027 1.00 28.14 494 LEU A N 1
ATOM 3792 C CA . LEU A 1 490 ? 21.958 143.546 25.005 1.00 28.94 494 LEU A CA 1
ATOM 3793 C C . LEU A 1 490 ? 21.531 144.201 26.321 1.00 27.89 494 LEU A C 1
ATOM 3794 O O . LEU A 1 490 ? 20.407 144.716 26.431 1.00 24.71 494 LEU A O 1
ATOM 3799 N N . PHE A 1 491 ? 22.421 144.150 27.316 1.00 25.41 495 PHE A N 1
ATOM 3800 C CA . PHE A 1 491 ? 22.200 144.805 28.608 1.00 25.84 495 PHE A CA 1
ATOM 3801 C C . PHE A 1 491 ? 23.162 145.965 28.802 1.00 27.73 495 PHE A C 1
ATOM 3802 O O . PHE A 1 491 ? 24.450 145.778 28.882 1.00 23.49 495 PHE A O 1
ATOM 3810 N N . ASP A 1 492 ? 22.589 147.167 28.867 1.00 24.35 496 ASP A N 1
ATOM 3811 C CA . ASP A 1 492 ? 23.408 148.328 29.233 1.00 26.75 496 ASP A CA 1
ATOM 3812 C C . ASP A 1 492 ? 23.701 148.261 30.751 1.00 29.64 496 ASP A C 1
ATOM 3813 O O . ASP A 1 492 ? 23.154 147.398 31.466 1.00 30.72 496 ASP A O 1
ATOM 3818 N N . VAL A 1 493 ? 24.578 149.137 31.242 1.00 26.28 497 VAL A N 1
ATOM 3819 C CA . VAL A 1 493 ? 25.112 148.937 32.586 1.00 27.65 497 VAL A CA 1
ATOM 3820 C C . VAL A 1 493 ? 24.054 149.223 33.582 1.00 26.68 497 VAL A C 1
ATOM 3821 O O . VAL A 1 493 ? 24.074 148.704 34.675 1.00 27.63 497 VAL A O 1
ATOM 3825 N N . ASN A 1 494 ? 23.140 150.091 33.210 1.00 27.25 498 ASN A N 1
ATOM 3826 C CA . ASN A 1 494 ? 22.019 150.338 34.049 1.00 28.78 498 ASN A CA 1
ATOM 3827 C C . ASN A 1 494 ? 21.170 149.090 34.344 1.00 25.07 498 ASN A C 1
ATOM 3828 O O . ASN A 1 494 ? 20.753 148.852 35.458 1.00 24.71 498 ASN A O 1
ATOM 3833 N N . THR A 1 495 ? 20.907 148.302 33.322 1.00 23.35 499 THR A N 1
ATOM 3834 C CA . THR A 1 495 ? 20.094 147.117 33.524 1.00 26.02 499 THR A CA 1
ATOM 3835 C C . THR A 1 495 ? 20.897 146.065 34.284 1.00 24.44 499 THR A C 1
ATOM 3836 O O . THR A 1 495 ? 20.384 145.435 35.161 1.00 28.35 499 THR A O 1
ATOM 3840 N N . ILE A 1 496 ? 22.181 145.937 33.972 1.00 24.74 500 ILE A N 1
ATOM 3841 C CA . ILE A 1 496 ? 23.065 145.088 34.729 1.00 24.27 500 ILE A CA 1
ATOM 3842 C C . ILE A 1 496 ? 22.945 145.349 36.224 1.00 23.61 500 ILE A C 1
ATOM 3843 O O . ILE A 1 496 ? 22.677 144.423 36.991 1.00 26.91 500 ILE A O 1
ATOM 3848 N N . ALA A 1 497 ? 23.126 146.604 36.610 1.00 24.72 501 ALA A N 1
ATOM 3849 C CA . ALA A 1 497 ? 23.080 147.088 37.976 1.00 25.66 501 ALA A CA 1
ATOM 3850 C C . ALA A 1 497 ? 21.701 147.023 38.624 1.00 27.79 501 ALA A C 1
ATOM 3851 O O . ALA A 1 497 ? 21.615 146.750 39.834 1.00 28.35 501 ALA A O 1
ATOM 3853 N N . ASN A 1 498 ? 20.653 147.307 37.838 1.00 26.19 502 ASN A N 1
ATOM 3854 C CA . ASN A 1 498 ? 19.262 147.307 38.322 1.00 31.34 502 ASN A CA 1
ATOM 3855 C C . ASN A 1 498 ? 18.826 145.867 38.519 1.00 30.21 502 ASN A C 1
ATOM 3856 O O . ASN A 1 498 ? 17.920 145.623 39.280 1.00 27.67 502 ASN A O 1
ATOM 3861 N N . LYS A 1 499 ? 19.375 144.932 37.740 1.00 29.83 503 LYS A N 1
ATOM 3862 C CA . LYS A 1 499 ? 18.656 143.667 37.548 1.00 27.72 503 LYS A CA 1
ATOM 3863 C C . LYS A 1 499 ? 19.483 142.422 37.262 1.00 25.83 503 LYS A C 1
ATOM 3864 O O . LYS A 1 499 ? 19.343 141.409 37.930 1.00 24.51 503 LYS A O 1
ATOM 3870 N N . ILE A 1 500 ? 20.335 142.472 36.239 1.00 24.91 504 ILE A N 1
ATOM 3871 C CA . ILE A 1 500 ? 21.034 141.239 35.753 1.00 22.70 504 ILE A CA 1
ATOM 3872 C C . ILE A 1 500 ? 22.035 140.623 36.765 1.00 25.47 504 ILE A C 1
ATOM 3873 O O . ILE A 1 500 ? 22.207 139.358 36.818 1.00 21.56 504 ILE A O 1
ATOM 3878 N N . LEU A 1 501 ? 22.689 141.465 37.584 1.00 23.13 505 LEU A N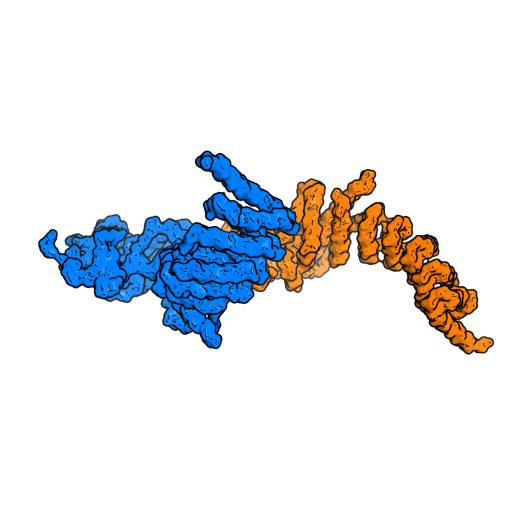 1
ATOM 3879 C CA . LEU A 1 501 ? 23.646 140.918 38.590 1.00 24.66 505 LEU A CA 1
ATOM 3880 C C . LEU A 1 501 ? 23.059 139.842 39.478 1.00 24.72 505 LEU A C 1
ATOM 3881 O O . LEU A 1 501 ? 23.693 138.823 39.672 1.00 27.61 505 LEU A O 1
ATOM 3886 N N . THR A 1 502 ? 21.852 140.088 39.993 1.00 23.64 506 THR A N 1
ATOM 3887 C CA . THR A 1 502 ? 21.122 139.154 40.813 1.00 24.04 506 THR A CA 1
ATOM 3888 C C . THR A 1 502 ? 20.387 138.034 40.061 1.00 25.61 506 THR A C 1
ATOM 3889 O O . THR A 1 502 ? 19.876 137.093 40.687 1.00 24.18 506 THR A O 1
ATOM 3893 N N . VAL A 1 503 ? 20.296 138.130 38.727 1.00 28.12 507 VAL A N 1
ATOM 3894 C CA . VAL A 1 503 ? 19.932 136.972 37.893 1.00 24.69 507 VAL A CA 1
ATOM 3895 C C . VAL A 1 503 ? 21.142 136.017 37.785 1.00 27.47 507 VAL A C 1
ATOM 3896 O O . VAL A 1 503 ? 20.993 134.807 37.851 1.00 25.29 507 VAL A O 1
ATOM 3900 N N . ILE A 1 504 ? 22.332 136.556 37.545 1.00 25.95 508 ILE A N 1
ATOM 3901 C CA . ILE A 1 504 ? 23.541 135.723 37.518 1.00 26.90 508 ILE A CA 1
ATOM 3902 C C . ILE A 1 504 ? 23.936 135.170 38.857 1.00 28.88 508 ILE A C 1
ATOM 3903 O O . ILE A 1 504 ? 24.146 133.960 38.998 1.00 31.26 508 ILE A O 1
ATOM 3908 N N . ALA A 1 505 ? 24.011 136.028 39.858 1.00 26.67 509 ALA A N 1
ATOM 3909 C CA . ALA A 1 505 ? 24.744 135.649 41.050 1.00 26.93 509 ALA A CA 1
ATOM 3910 C C . ALA A 1 505 ? 24.348 134.343 41.770 1.00 26.82 509 ALA A C 1
ATOM 3911 O O . ALA A 1 505 ? 25.193 133.695 42.346 1.00 27.33 509 ALA A O 1
ATOM 3913 N N . PRO A 1 506 ? 23.050 133.964 41.774 1.00 27.16 510 PRO A N 1
ATOM 3914 C CA . PRO A 1 506 ? 22.686 132.709 42.432 1.00 24.49 510 PRO A CA 1
ATOM 3915 C C . PRO A 1 506 ? 23.419 131.455 41.920 1.00 26.42 510 PRO A C 1
ATOM 3916 O O . PRO A 1 506 ? 23.616 130.476 42.665 1.00 27.09 510 PRO A O 1
ATOM 3920 N N . GLY A 1 507 ? 23.789 131.469 40.645 1.00 25.80 511 GLY A N 1
ATOM 3921 C CA . GLY A 1 507 ? 24.450 130.341 40.017 1.00 26.58 511 GLY A CA 1
ATOM 3922 C C . GLY A 1 507 ? 25.854 130.132 40.584 1.00 27.42 511 GLY A C 1
ATOM 3923 O O . GLY A 1 507 ? 26.396 129.002 40.546 1.00 23.86 511 GLY A O 1
ATOM 3924 N N . LEU A 1 508 ? 26.423 131.219 41.087 1.00 26.85 512 LEU A N 1
ATOM 3925 C CA . LEU A 1 508 ? 27.626 131.182 41.925 1.00 31.40 512 LEU A CA 1
ATOM 3926 C C . LEU A 1 508 ? 27.487 130.213 43.090 1.00 31.62 512 LEU A C 1
ATOM 3927 O O . LEU A 1 508 ? 28.502 129.637 43.554 1.00 28.44 512 LEU A O 1
ATOM 3932 N N . LEU A 1 509 ? 26.244 130.011 43.534 1.00 27.23 513 LEU A N 1
ATOM 3933 C CA . LEU A 1 509 ? 26.012 129.155 44.691 1.00 31.76 513 LEU A CA 1
ATOM 3934 C C . LEU A 1 509 ? 25.330 127.811 44.409 1.00 32.37 513 LEU A C 1
ATOM 3935 O O . LEU A 1 509 ? 24.817 127.144 45.332 1.00 28.82 513 LEU A O 1
ATOM 3940 N N . ASP A 1 510 ? 25.339 127.431 43.136 1.00 31.34 514 ASP A N 1
ATOM 3941 C CA . ASP A 1 510 ? 24.654 126.263 42.634 1.00 33.68 514 ASP A CA 1
ATOM 3942 C C . ASP A 1 510 ? 25.333 125.004 43.194 1.00 34.31 514 ASP A C 1
ATOM 3943 O O . ASP A 1 510 ? 26.537 125.018 43.434 1.00 31.84 514 ASP A O 1
ATOM 3948 N N . LYS A 1 511 ? 24.564 123.936 43.364 1.00 35.45 515 LYS A N 1
ATOM 3949 C CA . LYS A 1 511 ? 25.105 122.626 43.823 1.00 40.01 515 LYS A CA 1
ATOM 3950 C C . LYS A 1 511 ? 26.025 121.982 42.807 1.00 40.75 515 LYS A C 1
ATOM 3951 O O . LYS A 1 511 ? 26.832 121.130 43.157 1.00 43.02 515 LYS A O 1
ATOM 3957 N N . SER A 1 512 ? 25.900 122.361 41.538 1.00 40.55 516 SER A N 1
ATOM 3958 C CA . SER A 1 512 ? 26.678 121.711 40.493 1.00 38.27 516 SER A CA 1
ATOM 3959 C C . SER A 1 512 ? 28.029 122.410 40.351 1.00 36.69 516 SER A C 1
ATOM 3960 O O . SER A 1 512 ? 28.084 123.614 40.124 1.00 37.01 516 SER A O 1
ATOM 3963 N N . PRO A 1 513 ? 29.148 121.669 40.497 1.00 43.78 517 PRO A N 1
ATOM 3964 C CA . PRO A 1 513 ? 30.425 122.431 40.413 1.00 40.38 517 PRO A CA 1
ATOM 3965 C C . PRO A 1 513 ? 30.601 123.119 39.054 1.00 41.70 517 PRO A C 1
ATOM 3966 O O . PRO A 1 513 ? 31.196 124.208 38.964 1.00 43.23 517 PRO A O 1
ATOM 3970 N N . ILE A 1 514 ? 30.068 122.506 38.002 1.00 40.92 518 ILE A N 1
ATOM 3971 C CA . ILE A 1 514 ? 30.299 123.055 36.674 1.00 36.51 518 ILE A CA 1
ATOM 3972 C C . ILE A 1 514 ? 29.516 124.382 36.484 1.00 34.22 518 ILE A C 1
ATOM 3973 O O . ILE A 1 514 ? 29.999 125.298 35.832 1.00 29.52 518 ILE A O 1
ATOM 3978 N N . VAL A 1 515 ? 28.342 124.494 37.115 1.00 32.00 519 VAL A N 1
ATOM 3979 C CA . VAL A 1 515 ? 27.580 125.741 37.045 1.00 29.30 519 VAL A CA 1
ATOM 3980 C C . VAL A 1 515 ? 28.265 126.808 37.838 1.00 29.47 519 VAL A C 1
ATOM 3981 O O . VAL A 1 515 ? 28.368 127.957 37.374 1.00 28.99 519 VAL A O 1
ATOM 3985 N N . ARG A 1 516 ? 28.678 126.471 39.060 1.00 30.52 520 ARG A N 1
ATOM 3986 C CA . ARG A 1 516 ? 29.375 127.450 39.897 1.00 30.92 520 ARG A CA 1
ATOM 3987 C C . ARG A 1 516 ? 30.555 127.974 39.152 1.00 29.00 520 ARG A C 1
ATOM 3988 O O . ARG A 1 516 ? 30.808 129.163 39.183 1.00 26.87 520 ARG A O 1
ATOM 3996 N N . GLY A 1 517 ? 31.308 127.078 38.492 1.00 30.26 521 GLY A N 1
ATOM 3997 C CA . GLY A 1 517 ? 32.558 127.500 37.784 1.00 25.82 521 GLY A CA 1
ATOM 3998 C C . GLY A 1 517 ? 32.219 128.445 36.622 1.00 25.04 521 GLY A C 1
ATOM 3999 O O . GLY A 1 517 ? 32.833 129.512 36.440 1.00 22.89 521 GLY A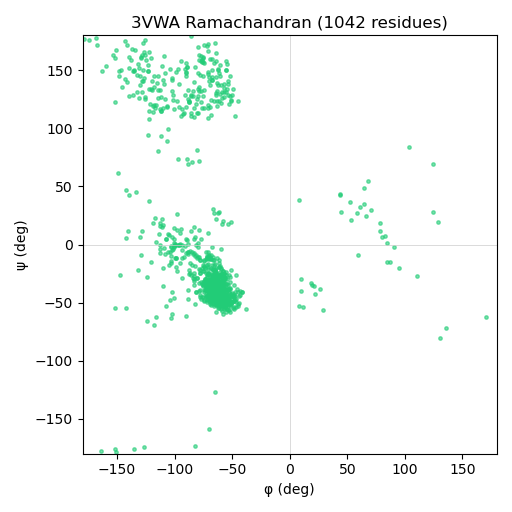 O 1
ATOM 4000 N N . ARG A 1 518 ? 31.236 128.063 35.804 1.00 26.82 522 ARG A N 1
ATOM 4001 C CA . ARG A 1 518 ? 30.848 128.963 34.688 1.00 27.55 522 ARG A CA 1
ATOM 4002 C C . ARG A 1 518 ? 30.201 130.233 35.170 1.00 25.88 522 ARG A C 1
ATOM 4003 O O . ARG A 1 518 ? 30.410 131.260 34.582 1.00 26.56 522 ARG A O 1
ATOM 4011 N N . ALA A 1 519 ? 29.450 130.182 36.268 1.00 27.55 523 ALA A N 1
ATOM 4012 C CA . ALA A 1 519 ? 28.719 131.373 36.693 1.00 26.72 523 ALA A CA 1
ATOM 4013 C C . ALA A 1 519 ? 29.714 132.404 37.168 1.00 30.90 523 ALA A C 1
ATOM 4014 O O . ALA A 1 519 ? 29.481 133.606 37.036 1.00 27.72 523 ALA A O 1
ATOM 4016 N N . LYS A 1 520 ? 30.779 131.936 37.825 1.00 32.52 524 LYS A N 1
ATOM 4017 C CA . LYS A 1 520 ? 31.793 132.858 38.348 1.00 34.05 524 LYS A CA 1
ATOM 4018 C C . LYS A 1 520 ? 32.464 133.648 37.203 1.00 31.06 524 LYS A C 1
ATOM 4019 O O . LYS A 1 520 ? 32.679 134.855 37.302 1.00 29.45 524 LYS A O 1
ATOM 4025 N N . ILE A 1 521 ? 32.731 132.964 36.100 1.00 31.37 525 ILE A N 1
ATOM 4026 C CA . ILE A 1 521 ? 33.450 133.574 35.006 1.00 31.83 525 ILE A CA 1
ATOM 4027 C C . ILE A 1 521 ? 32.517 134.580 34.323 1.00 30.63 525 ILE A C 1
ATOM 4028 O O . ILE A 1 521 ? 32.906 135.647 33.959 1.00 31.43 525 ILE A O 1
ATOM 4033 N N . LEU A 1 522 ? 31.254 134.220 34.202 1.00 32.34 526 LEU A N 1
ATOM 4034 C CA . LEU A 1 522 ? 30.244 135.064 33.614 1.00 29.45 526 LEU A CA 1
ATOM 4035 C C . LEU A 1 522 ? 30.021 136.312 34.432 1.00 25.85 526 LEU A C 1
ATOM 4036 O O . LEU A 1 522 ? 30.035 137.435 33.927 1.00 23.74 526 LEU A O 1
ATOM 4041 N N . PHE A 1 523 ? 29.802 136.104 35.726 1.00 24.67 527 PHE A N 1
ATOM 4042 C CA . PHE A 1 523 ? 29.659 137.170 36.686 1.00 23.58 527 PHE A CA 1
ATOM 4043 C C . PHE A 1 523 ? 30.760 138.214 36.609 1.00 27.20 527 PHE A C 1
ATOM 4044 O O . PHE A 1 523 ? 30.480 139.434 36.635 1.00 27.63 527 PHE A O 1
ATOM 4052 N N . GLU A 1 524 ? 32.015 137.759 36.572 1.00 27.32 528 GLU A N 1
ATOM 4053 C CA . GLU A 1 524 ? 33.156 138.707 36.517 1.00 31.88 528 GLU A CA 1
ATOM 4054 C C . GLU A 1 524 ? 33.101 139.544 35.271 1.00 29.75 528 GLU A C 1
ATOM 4055 O O . GLU A 1 524 ? 33.388 140.743 35.283 1.00 31.69 528 GLU A O 1
ATOM 4061 N N . GLU A 1 525 ? 32.779 138.899 34.163 1.00 30.49 529 GLU A N 1
ATOM 4062 C CA . GLU A 1 525 ? 32.713 139.647 32.917 1.00 28.59 529 GLU A CA 1
ATOM 4063 C C . GLU A 1 525 ? 31.594 140.743 32.996 1.00 29.63 529 GLU A C 1
ATOM 4064 O O . GLU A 1 525 ? 31.769 141.866 32.505 1.00 26.36 529 GLU A O 1
ATOM 4070 N N . TYR A 1 526 ? 30.478 140.455 33.686 1.00 26.65 530 TYR A N 1
ATOM 4071 C CA . TYR A 1 526 ? 29.414 141.471 33.812 1.00 26.70 530 TYR A CA 1
ATOM 4072 C C . TYR A 1 526 ? 29.816 142.564 34.791 1.00 26.62 530 TYR A C 1
ATOM 4073 O O . TYR A 1 526 ? 29.505 143.733 34.582 1.00 25.58 530 TYR A O 1
ATOM 4082 N N . LEU A 1 527 ? 30.477 142.159 35.878 1.00 25.00 531 LEU A N 1
ATOM 4083 C CA . LEU A 1 527 ? 31.089 143.073 36.840 1.00 27.64 531 LEU A CA 1
ATOM 4084 C C . LEU A 1 527 ? 32.083 144.028 36.222 1.00 28.55 531 LEU A C 1
ATOM 4085 O O . LEU A 1 527 ? 32.121 145.228 36.584 1.00 26.16 531 LEU A O 1
ATOM 4090 N N . GLU A 1 528 ? 32.908 143.478 35.337 1.00 28.99 532 GLU A N 1
ATOM 4091 C CA . GLU A 1 528 ? 33.929 144.267 34.619 1.00 30.13 532 GLU A CA 1
ATOM 4092 C C . GLU A 1 528 ? 33.263 145.281 33.738 1.00 25.68 532 GLU A C 1
ATOM 4093 O O . GLU A 1 528 ? 33.655 146.461 33.713 1.00 25.62 532 GLU A O 1
ATOM 4099 N N . LYS A 1 529 ? 32.213 144.847 33.026 1.00 26.14 533 LYS A N 1
ATOM 4100 C CA . LYS A 1 529 ? 31.489 145.791 32.189 1.00 25.18 533 LYS A CA 1
ATOM 4101 C C . LYS A 1 529 ? 30.932 146.944 33.020 1.00 24.93 533 LYS A C 1
ATOM 4102 O O . LYS A 1 529 ? 31.118 148.111 32.671 1.00 22.43 533 LYS A O 1
ATOM 4108 N N . LEU A 1 530 ? 30.312 146.616 34.158 1.00 27.75 534 LEU A N 1
ATOM 4109 C CA . LEU A 1 530 ? 29.759 147.639 35.073 1.00 27.57 534 LEU A CA 1
ATOM 4110 C C . LEU A 1 530 ? 30.813 148.541 35.643 1.00 30.46 534 LEU A C 1
ATOM 4111 O O . LEU A 1 530 ? 30.615 149.770 35.704 1.00 25.67 534 LEU A O 1
ATOM 4116 N N . GLU A 1 531 ? 31.914 147.935 36.097 1.00 29.69 535 GLU A N 1
ATOM 4117 C CA . GLU A 1 531 ? 33.025 148.702 36.688 1.00 29.83 535 GLU A CA 1
ATOM 4118 C C . GLU A 1 531 ? 33.620 149.735 35.723 1.00 32.43 535 GLU A C 1
ATOM 4119 O O . GLU A 1 531 ? 33.954 150.862 36.145 1.00 34.11 535 GLU A O 1
ATOM 4121 N N . LYS A 1 532 ? 33.737 149.344 34.447 1.00 36.32 536 LYS A N 1
ATOM 4122 C CA . LYS A 1 532 ? 34.329 150.184 33.400 1.00 37.99 536 LYS A CA 1
ATOM 4123 C C . LYS A 1 532 ? 33.483 151.402 33.134 1.00 38.30 536 LYS A C 1
ATOM 4124 O O . LYS A 1 532 ? 34.020 152.489 32.955 1.00 42.77 536 LYS A O 1
ATOM 4126 N N . GLU A 1 533 ? 32.163 151.213 33.089 1.00 36.41 537 GLU A N 1
ATOM 4127 C CA . GLU A 1 533 ? 31.288 152.330 32.806 1.00 36.12 537 GLU A CA 1
ATOM 4128 C C . GLU A 1 533 ? 31.229 153.287 34.001 1.00 38.64 537 GLU A C 1
ATOM 4129 O O . GLU A 1 533 ? 31.237 154.513 33.828 1.00 37.81 537 GLU A O 1
ATOM 4131 N N . ALA A 1 534 ? 31.222 152.730 35.216 1.00 36.24 538 ALA A N 1
ATOM 4132 C CA . ALA A 1 534 ? 31.210 153.558 36.418 1.00 37.72 538 ALA A CA 1
ATOM 4133 C C . ALA A 1 534 ? 32.448 154.468 36.487 1.00 39.29 538 ALA A C 1
ATOM 4134 O O . ALA A 1 534 ? 32.324 155.640 36.832 1.00 36.53 538 ALA A O 1
ATOM 4136 N N . GLN A 1 535 ? 33.630 153.905 36.175 1.00 38.34 539 GLN A N 1
ATOM 4137 C CA . GLN A 1 535 ? 34.882 154.634 36.268 1.00 42.28 539 GLN A CA 1
ATOM 4138 C C . GLN A 1 535 ? 34.925 155.819 35.284 1.00 45.90 539 GLN A C 1
ATOM 4139 O O . GLN A 1 535 ? 35.569 156.841 35.558 1.00 44.29 539 GLN A O 1
ATOM 4145 N N . LEU A 1 536 ? 34.237 155.674 34.150 1.00 43.56 540 LEU A N 1
ATOM 4146 C CA . LEU A 1 536 ? 34.243 156.697 33.124 1.00 42.67 540 LEU A CA 1
ATOM 4147 C C . LEU A 1 536 ? 33.340 157.857 33.459 1.00 46.70 540 LEU A C 1
ATOM 4148 O O . LEU A 1 536 ? 33.429 158.899 32.794 1.00 51.60 540 LEU A O 1
ATOM 4153 N N . ILE A 1 537 ? 32.460 157.719 34.457 1.00 42.55 541 ILE A N 1
ATOM 4154 C CA . ILE A 1 537 ? 31.674 158.902 34.824 1.00 43.20 541 ILE A CA 1
ATOM 4155 C C . ILE A 1 537 ? 32.517 159.900 35.619 1.00 47.07 541 ILE A C 1
ATOM 4156 O O . ILE A 1 537 ? 33.420 159.509 36.353 1.00 40.99 541 ILE A O 1
ATOM 4161 N N . GLN A 1 538 ? 32.282 161.196 35.426 1.00 51.61 542 GLN A N 1
ATOM 4162 C CA . GLN A 1 538 ? 33.123 162.183 36.108 1.00 52.65 542 GLN A CA 1
ATOM 4163 C C . GLN A 1 538 ? 32.432 163.468 36.479 1.00 56.05 542 GLN A C 1
ATOM 4164 O O . GLN A 1 538 ? 32.861 164.157 37.419 1.00 63.66 542 GLN A O 1
ATOM 4170 N N . THR A 1 539 ? 31.387 163.798 35.730 1.00 61.27 543 THR A N 1
ATOM 4171 C CA . THR A 1 539 ? 30.475 164.860 36.119 1.00 66.65 543 THR A CA 1
ATOM 4172 C C . THR A 1 539 ? 30.089 164.664 37.592 1.00 68.25 543 THR A C 1
ATOM 4173 O O . THR A 1 539 ? 29.440 163.675 37.979 1.00 61.07 543 THR A O 1
ATOM 4177 N N . ASN A 1 540 ? 30.589 165.596 38.400 1.00 75.61 544 ASN A N 1
ATOM 4178 C CA . ASN A 1 540 ? 30.365 165.617 39.830 1.00 77.35 544 ASN A CA 1
ATOM 4179 C C . ASN A 1 540 ? 29.280 166.635 40.208 1.00 77.57 544 ASN A C 1
ATOM 4180 O O . ASN A 1 540 ? 28.349 166.327 40.960 1.00 76.46 544 ASN A O 1
ATOM 4185 N N . PRO B 1 1 ? 40.501 43.877 -18.784 1.00 48.80 5 PRO B N 1
ATOM 4186 C CA . PRO B 1 1 ? 41.513 44.815 -18.255 1.00 58.90 5 PRO B CA 1
ATOM 4187 C C . PRO B 1 1 ? 42.893 44.114 -18.163 1.00 55.35 5 PRO B C 1
ATOM 4188 O O . PRO B 1 1 ? 43.297 43.603 -17.116 1.00 49.73 5 PRO B O 1
ATOM 4192 N N . LEU B 1 2 ? 43.586 44.096 -19.296 1.00 53.98 6 LEU B N 1
ATOM 4193 C CA . LEU B 1 2 ? 44.728 43.207 -19.500 1.00 46.15 6 LEU B CA 1
ATOM 4194 C C . LEU B 1 2 ? 46.037 43.820 -19.033 1.00 44.34 6 LEU B C 1
ATOM 4195 O O . LEU B 1 2 ? 46.863 43.160 -18.363 1.00 46.63 6 LEU B O 1
ATOM 4200 N N . HIS B 1 3 ? 46.255 45.069 -19.419 1.00 40.15 7 HIS B N 1
ATOM 4201 C CA . HIS B 1 3 ? 47.511 45.731 -19.079 1.00 47.45 7 HIS B CA 1
ATOM 4202 C C . HIS B 1 3 ? 47.626 45.905 -17.566 1.00 43.02 7 HIS B C 1
ATOM 4203 O O . HIS B 1 3 ? 46.593 46.003 -16.873 1.00 47.17 7 HIS B O 1
ATOM 4218 N N . SER B 1 5 ? 48.183 47.913 -14.152 1.00 34.94 9 SER B N 1
ATOM 4219 C CA . SER B 1 5 ? 47.981 49.335 -13.826 1.00 39.01 9 SER B CA 1
ATOM 4220 C C . SER B 1 5 ? 49.193 49.937 -13.134 1.00 38.40 9 SER B C 1
ATOM 4221 O O . SER B 1 5 ? 49.791 49.332 -12.222 1.00 40.91 9 SER B O 1
ATOM 4224 N N . ILE B 1 6 ? 49.514 51.145 -13.568 1.00 36.62 10 ILE B N 1
ATOM 4225 C CA . ILE B 1 6 ? 50.425 52.051 -12.891 1.00 36.68 10 ILE B CA 1
ATOM 4226 C C . ILE B 1 6 ? 50.157 52.236 -11.387 1.00 39.88 10 ILE B C 1
ATOM 4227 O O . ILE B 1 6 ? 51.110 52.390 -10.598 1.00 42.41 10 ILE B O 1
ATOM 4232 N N . SER B 1 7 ? 48.890 52.218 -10.971 1.00 39.74 11 SER B N 1
ATOM 4233 C CA . SER B 1 7 ? 48.574 52.276 -9.528 1.00 39.06 11 SER B CA 1
ATOM 4234 C C . SER B 1 7 ? 49.105 51.096 -8.663 1.00 40.39 11 SER B C 1
ATOM 4235 O O . SER B 1 7 ? 49.356 51.272 -7.464 1.00 41.64 11 SER B O 1
ATOM 4238 N N . ASN B 1 8 ? 49.275 49.905 -9.238 1.00 43.75 12 ASN B N 1
ATOM 4239 C CA . ASN B 1 8 ? 49.868 48.783 -8.462 1.00 41.67 12 ASN B CA 1
ATOM 4240 C C . ASN B 1 8 ? 51.352 48.577 -8.709 1.00 41.55 12 ASN B C 1
ATOM 4241 O O . ASN B 1 8 ? 51.895 47.547 -8.314 1.00 38.53 12 ASN B O 1
ATOM 4246 N N . PHE B 1 9 ? 51.996 49.542 -9.359 1.00 41.79 13 PHE B N 1
ATOM 4247 C CA . PHE B 1 9 ? 53.394 49.401 -9.768 1.00 44.61 13 PHE B CA 1
ATOM 4248 C C . PHE B 1 9 ? 54.276 50.518 -9.194 1.00 45.48 13 PHE B C 1
ATOM 4249 O O . PHE B 1 9 ? 54.372 51.621 -9.770 1.00 45.36 13 PHE B O 1
ATOM 4257 N N . GLN B 1 10 ? 54.900 50.240 -8.057 1.00 41.76 14 GLN B N 1
ATOM 4258 C CA . GLN B 1 10 ? 55.838 51.188 -7.431 1.00 43.11 14 GLN B CA 1
ATOM 4259 C C . GLN B 1 10 ? 55.174 52.565 -7.269 1.00 42.68 14 GLN B C 1
ATOM 4260 O O . GLN B 1 10 ? 55.825 53.614 -7.446 1.00 41.62 14 GLN B O 1
ATOM 4266 N N . PHE B 1 11 ? 53.881 52.549 -6.955 1.00 38.50 15 PHE B N 1
ATOM 4267 C CA . PHE B 1 11 ? 53.073 53.789 -6.913 1.00 42.05 15 PHE B CA 1
ATOM 4268 C C . PHE B 1 11 ? 53.172 54.497 -5.545 1.00 37.21 15 PHE B C 1
ATOM 4269 O O . PHE B 1 11 ? 52.936 53.878 -4.500 1.00 37.83 15 PHE B O 1
ATOM 4277 N N . PRO B 1 12 ? 53.503 55.797 -5.545 1.00 36.87 16 PRO B N 1
ATOM 4278 C CA . PRO B 1 12 ? 53.980 56.427 -4.301 1.00 36.73 16 PRO B CA 1
ATOM 4279 C C . PRO B 1 12 ? 52.888 56.597 -3.261 1.00 34.91 16 PRO B C 1
ATOM 4280 O O . PRO B 1 12 ? 53.172 56.985 -2.138 1.00 33.62 16 PRO B O 1
ATOM 4284 N N . TYR B 1 13 ? 51.651 56.288 -3.638 1.00 30.22 17 TYR B N 1
ATOM 4285 C CA . TYR B 1 13 ? 50.504 56.642 -2.818 1.00 31.83 17 TYR B CA 1
ATOM 4286 C C . TYR B 1 13 ? 49.614 55.462 -2.567 1.00 33.15 17 TYR B C 1
ATOM 4287 O O . TYR B 1 13 ? 49.350 54.672 -3.451 1.00 31.06 17 TYR B O 1
ATOM 4296 N N . THR B 1 14 ? 49.123 55.407 -1.348 1.00 32.85 18 THR B N 1
ATOM 4297 C CA . THR B 1 14 ? 48.096 54.488 -1.012 1.00 38.68 18 THR B CA 1
ATOM 4298 C C . THR B 1 14 ? 46.750 55.152 -1.255 1.00 40.22 18 THR B C 1
ATOM 4299 O O . THR B 1 14 ? 46.594 56.357 -1.071 1.00 39.85 18 THR B O 1
ATOM 4303 N N . ILE B 1 15 ? 45.773 54.358 -1.647 1.00 38.47 19 ILE B N 1
ATOM 4304 C CA . ILE B 1 15 ? 44.477 54.893 -2.045 1.00 38.51 19 ILE B CA 1
ATOM 4305 C C . ILE B 1 15 ? 43.371 54.129 -1.329 1.00 40.21 19 ILE B C 1
ATOM 4306 O O . ILE B 1 15 ? 43.304 52.885 -1.380 1.00 40.02 19 ILE B O 1
ATOM 4311 N N . GLU B 1 16 ? 42.505 54.855 -0.645 1.00 42.21 20 GLU B N 1
ATOM 4312 C CA . GLU B 1 16 ? 41.414 54.197 0.072 1.00 43.45 20 GLU B CA 1
ATOM 4313 C C . GLU B 1 16 ? 40.462 53.489 -0.943 1.00 44.77 20 GLU B C 1
ATOM 4314 O O . GLU B 1 16 ? 40.511 53.726 -2.148 1.00 39.26 20 GLU B O 1
ATOM 4320 N N . GLU B 1 17 ? 39.606 52.606 -0.453 1.00 50.08 21 GLU B N 1
ATOM 4321 C CA . GLU B 1 17 ? 38.798 51.775 -1.327 1.00 51.46 21 GLU B CA 1
ATOM 4322 C C . GLU B 1 17 ? 37.676 52.518 -2.019 1.00 52.62 21 GLU B C 1
ATOM 4323 O O . GLU B 1 17 ? 37.460 52.334 -3.212 1.00 59.72 21 GLU B O 1
ATOM 4329 N N . THR B 1 18 ? 36.981 53.376 -1.278 1.00 51.97 22 THR B N 1
ATOM 4330 C CA . THR B 1 18 ? 35.756 54.001 -1.757 1.00 50.10 22 THR B CA 1
ATOM 4331 C C . THR B 1 18 ? 35.908 55.513 -1.923 1.00 49.15 22 THR B C 1
ATOM 4332 O O . THR B 1 18 ? 36.424 56.191 -1.012 1.00 46.36 22 THR B O 1
ATOM 4336 N N . ALA B 1 19 ? 35.458 56.022 -3.081 1.00 45.43 23 ALA B N 1
ATOM 4337 C CA . ALA B 1 19 ? 35.457 57.463 -3.365 1.00 48.15 23 ALA B CA 1
ATOM 4338 C C . ALA B 1 19 ? 34.606 58.123 -2.324 1.00 48.46 23 ALA B C 1
ATOM 4339 O O . ALA B 1 19 ? 33.569 57.587 -1.933 1.00 51.23 23 ALA B O 1
ATOM 4341 N N . ILE B 1 20 ? 35.079 59.249 -1.811 1.00 48.20 24 ILE B N 1
ATOM 4342 C CA . ILE B 1 20 ? 34.257 60.033 -0.910 1.00 46.98 24 ILE B CA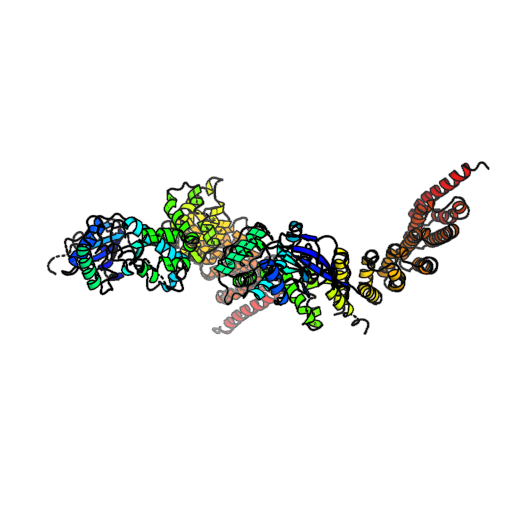 1
ATOM 4343 C C . ILE B 1 20 ? 33.353 60.881 -1.797 1.00 48.35 24 ILE B C 1
ATOM 4344 O O . ILE B 1 20 ? 32.263 61.234 -1.390 1.00 48.12 24 ILE B O 1
ATOM 4349 N N . THR B 1 21 ? 33.811 61.183 -3.016 1.00 44.99 25 THR B N 1
ATOM 4350 C CA . THR B 1 21 ? 33.017 61.952 -3.971 1.00 42.90 25 THR B CA 1
ATOM 4351 C C . THR B 1 21 ? 33.271 61.528 -5.439 1.00 41.03 25 THR B C 1
ATOM 4352 O O . THR B 1 21 ? 34.373 61.069 -5.816 1.00 38.29 25 THR B O 1
ATOM 4356 N N . GLU B 1 22 ? 32.238 61.678 -6.259 1.00 43.33 26 GLU B N 1
ATOM 4357 C CA . GLU B 1 22 ? 32.306 61.325 -7.676 1.00 42.81 26 GLU B CA 1
ATOM 4358 C C . GLU B 1 22 ? 31.535 62.341 -8.507 1.00 41.73 26 GLU B C 1
ATOM 4359 O O . GLU B 1 22 ? 30.470 62.784 -8.090 1.00 44.62 26 GLU B O 1
ATOM 4365 N N . THR B 1 23 ? 32.077 62.708 -9.672 1.00 34.36 27 THR B N 1
ATOM 4366 C CA . THR B 1 23 ? 31.381 63.528 -10.638 1.00 36.21 27 THR B CA 1
ATOM 4367 C C . THR B 1 23 ? 31.460 62.755 -11.923 1.00 32.80 27 THR B C 1
ATOM 4368 O O . THR B 1 23 ? 31.950 61.642 -11.931 1.00 34.55 27 THR B O 1
ATOM 4372 N N . ALA B 1 24 ? 30.993 63.325 -13.015 1.00 28.99 28 ALA B N 1
ATOM 4373 C CA . ALA B 1 24 ? 30.982 62.614 -14.291 1.00 30.60 28 ALA B CA 1
ATOM 4374 C C . ALA B 1 24 ? 32.377 62.376 -14.845 1.00 32.10 28 ALA B C 1
ATOM 4375 O O . ALA B 1 24 ? 32.561 61.626 -15.835 1.00 30.39 28 ALA B O 1
ATOM 4377 N N . LEU B 1 25 ? 33.360 63.041 -14.256 1.00 30.00 29 LEU B N 1
ATOM 4378 C CA . LEU B 1 25 ? 34.667 63.130 -14.891 1.00 31.15 29 LEU B CA 1
ATOM 4379 C C . LEU B 1 25 ? 35.741 62.599 -13.945 1.00 28.33 29 LEU B C 1
ATOM 4380 O O . LEU B 1 25 ? 36.717 61.995 -14.389 1.00 26.29 29 LEU B O 1
ATOM 4385 N N . TRP B 1 26 ? 35.482 62.714 -12.639 1.00 28.53 30 TRP B N 1
ATOM 4386 C CA . TRP B 1 26 ? 36.450 62.309 -11.621 1.00 30.64 30 TRP B CA 1
ATOM 4387 C C . TRP B 1 26 ? 35.896 61.507 -10.473 1.00 31.93 30 TRP B C 1
ATOM 4388 O O . TRP B 1 26 ? 34.745 61.712 -10.013 1.00 29.58 30 TRP B O 1
ATOM 4399 N N . GLN B 1 27 ? 36.714 60.624 -9.921 1.00 28.00 31 GLN B N 1
ATOM 4400 C CA . GLN B 1 27 ? 36.370 60.191 -8.564 1.00 30.39 31 GLN B CA 1
ATOM 4401 C C . GLN B 1 27 ? 37.358 60.772 -7.592 1.00 27.95 31 GLN B C 1
ATOM 4402 O O . GLN B 1 27 ? 38.575 60.857 -7.902 1.00 27.21 31 GLN B O 1
ATOM 4408 N N . CYS B 1 28 ? 36.889 61.057 -6.388 1.00 25.85 32 CYS B N 1
ATOM 4409 C CA . CYS B 1 28 ? 37.798 61.692 -5.413 1.00 30.30 32 CYS B CA 1
ATOM 4410 C C . CYS B 1 28 ? 38.022 60.783 -4.206 1.00 28.92 32 CYS B C 1
ATOM 4411 O O . CYS B 1 28 ? 37.070 60.478 -3.515 1.00 27.47 32 CYS B O 1
ATOM 4414 N N . PHE B 1 29 ? 39.280 60.353 -3.987 1.00 26.50 33 PHE B N 1
ATOM 4415 C CA . PHE B 1 29 ? 39.593 59.398 -2.913 1.00 30.13 33 PHE B CA 1
ATOM 4416 C C . PHE B 1 29 ? 40.471 60.065 -1.866 1.00 30.67 33 PHE B C 1
ATOM 4417 O O . PHE B 1 29 ? 41.348 60.880 -2.225 1.00 34.56 33 PHE B O 1
ATOM 4425 N N . ASP B 1 30 ? 40.284 59.704 -0.595 1.00 33.25 34 ASP B N 1
ATOM 4426 C CA . ASP B 1 30 ? 41.357 59.891 0.392 1.00 36.17 34 ASP B CA 1
ATOM 4427 C C . ASP B 1 30 ? 42.503 58.915 0.106 1.00 36.65 34 ASP B C 1
ATOM 4428 O O . ASP B 1 30 ? 42.292 57.774 -0.324 1.00 38.09 34 ASP B O 1
ATOM 4433 N N . GLY B 1 31 ? 43.718 59.396 0.349 1.00 36.97 35 GLY B N 1
ATOM 4434 C CA . GLY B 1 31 ? 44.939 58.622 0.148 1.00 33.35 35 GLY B CA 1
ATOM 4435 C C . GLY B 1 31 ? 46.036 59.070 1.099 1.00 32.16 35 GLY B C 1
ATOM 4436 O O . GLY B 1 31 ? 45.834 59.948 1.917 1.00 30.29 35 GLY B O 1
ATOM 4437 N N . THR B 1 32 ? 47.208 58.451 0.988 1.00 32.32 36 THR B N 1
ATOM 4438 C CA . THR B 1 32 ? 48.321 58.740 1.868 1.00 32.65 36 THR B CA 1
ATOM 4439 C C . THR B 1 32 ? 49.577 58.584 1.021 1.00 32.98 36 THR B C 1
ATOM 4440 O O . THR B 1 32 ? 49.663 57.677 0.192 1.00 33.01 36 THR B O 1
ATOM 4444 N N . ARG B 1 33 ? 50.500 59.528 1.157 1.00 30.53 37 ARG B N 1
ATOM 4445 C CA . ARG B 1 33 ? 51.842 59.394 0.611 1.00 35.43 37 ARG B CA 1
ATOM 4446 C C . ARG B 1 33 ? 52.641 58.346 1.407 1.00 36.13 37 ARG B C 1
ATOM 4447 O O . ARG B 1 33 ? 52.824 58.482 2.630 1.00 35.57 37 ARG B O 1
ATOM 4455 N N . LYS B 1 34 ? 53.053 57.264 0.747 1.00 37.41 38 LYS B N 1
ATOM 4456 C CA . LYS B 1 34 ? 53.649 56.119 1.515 1.00 39.37 38 LYS B CA 1
ATOM 4457 C C . LYS B 1 34 ? 54.893 56.509 2.302 1.00 36.34 38 LYS B C 1
ATOM 4458 O O . LYS B 1 34 ? 55.006 56.261 3.497 1.00 41.16 38 LYS B O 1
ATOM 4464 N N . ALA B 1 35 ? 55.795 57.179 1.630 1.00 38.40 39 ALA B N 1
ATOM 4465 C CA . ALA B 1 35 ? 57.095 57.495 2.207 1.00 45.82 39 ALA B CA 1
ATOM 4466 C C . ALA B 1 35 ? 56.989 58.382 3.471 1.00 51.85 39 ALA B C 1
ATOM 4467 O O . ALA B 1 35 ? 57.946 58.470 4.234 1.00 51.27 39 ALA B O 1
ATOM 4469 N N . ASP B 1 36 ? 55.805 58.960 3.717 1.00 47.68 40 ASP B N 1
ATOM 4470 C CA . ASP B 1 36 ? 55.646 60.176 4.533 1.00 45.46 40 ASP B CA 1
ATOM 4471 C C . ASP B 1 36 ? 54.556 59.940 5.524 1.00 40.74 40 ASP B C 1
ATOM 4472 O O . ASP B 1 36 ? 54.428 60.666 6.492 1.00 38.40 40 ASP B O 1
ATOM 4477 N N . SER B 1 37 ? 53.704 58.987 5.190 1.00 34.73 41 SER B N 1
ATOM 4478 C CA . SER B 1 37 ? 52.302 59.015 5.599 1.00 38.56 41 SER B CA 1
ATOM 4479 C C . SER B 1 37 ? 51.567 60.359 5.460 1.00 32.74 41 SER B C 1
ATOM 4480 O O . SER B 1 37 ? 50.658 60.659 6.234 1.00 32.69 41 SER B O 1
ATOM 4483 N N . LEU B 1 38 ? 51.996 61.190 4.522 1.00 30.99 42 LEU B N 1
ATOM 4484 C CA . LEU B 1 38 ? 51.309 62.489 4.339 1.00 36.75 42 LEU B CA 1
ATOM 4485 C C . LEU B 1 38 ? 49.849 62.241 3.831 1.00 29.97 42 LEU B C 1
ATOM 4486 O O . LEU B 1 38 ? 49.673 61.604 2.807 1.00 30.34 42 LEU B O 1
ATOM 4491 N N . PRO B 1 39 ? 48.818 62.748 4.534 1.00 30.80 43 PRO B N 1
ATOM 4492 C CA . PRO B 1 39 ? 47.464 62.600 3.938 1.00 30.18 43 PRO B CA 1
ATOM 4493 C C . PRO B 1 39 ? 47.345 63.356 2.624 1.00 30.35 43 PRO B C 1
ATOM 4494 O O . PRO B 1 39 ? 47.852 64.467 2.480 1.00 28.98 43 PRO B O 1
ATOM 4498 N N . VAL B 1 40 ? 46.687 62.733 1.660 1.00 31.92 44 VAL B N 1
ATOM 4499 C CA . VAL B 1 40 ? 46.675 63.223 0.292 1.00 28.72 44 VAL B CA 1
ATOM 4500 C C . VAL B 1 40 ? 45.269 63.059 -0.304 1.00 27.12 44 VAL B C 1
ATOM 4501 O O . VAL B 1 40 ? 44.455 62.328 0.227 1.00 25.44 44 VAL B O 1
ATOM 4505 N N . THR B 1 41 ? 44.957 63.769 -1.383 1.00 26.08 45 THR B N 1
ATOM 4506 C CA . THR B 1 41 ? 43.685 63.522 -2.032 1.00 23.54 45 THR B CA 1
ATOM 4507 C C . THR B 1 41 ? 44.033 63.056 -3.397 1.00 24.44 45 THR B C 1
ATOM 4508 O O . THR B 1 41 ? 44.904 63.619 -4.011 1.00 26.28 45 THR B O 1
ATOM 4512 N N . VAL B 1 42 ? 43.371 61.996 -3.864 1.00 29.55 46 VAL B N 1
ATOM 4513 C CA . VAL B 1 42 ? 43.671 61.420 -5.178 1.00 26.71 46 VAL B CA 1
ATOM 4514 C C . VAL B 1 42 ? 42.420 61.601 -6.047 1.00 26.98 46 VAL B C 1
ATOM 4515 O O . VAL B 1 42 ? 41.351 61.117 -5.700 1.00 24.92 46 VAL B O 1
ATOM 4519 N N . PHE B 1 43 ? 42.586 62.326 -7.158 1.00 26.41 47 PHE B N 1
ATOM 4520 C CA . PHE B 1 43 ? 41.557 62.513 -8.153 1.00 27.64 47 PHE B CA 1
ATOM 4521 C C . PHE B 1 43 ? 41.827 61.577 -9.319 1.00 29.28 47 PHE B C 1
ATOM 4522 O O . PHE B 1 43 ? 42.890 61.651 -10.008 1.00 27.14 47 PHE B O 1
ATOM 4530 N N . LYS B 1 44 ? 40.903 60.657 -9.528 1.00 26.91 48 LYS B N 1
ATOM 4531 C CA . LYS B 1 44 ? 41.108 59.666 -10.550 1.00 27.79 48 LYS B CA 1
ATOM 4532 C C . LYS B 1 44 ? 40.142 59.867 -11.692 1.00 27.61 48 LYS B C 1
ATOM 4533 O O . LYS B 1 44 ? 38.941 59.914 -11.478 1.00 24.87 48 LYS B O 1
ATOM 4539 N N . ALA B 1 45 ? 40.669 59.959 -12.905 1.00 27.09 49 ALA B N 1
ATOM 4540 C CA . ALA B 1 45 ? 39.827 60.263 -14.063 1.00 28.81 49 ALA B CA 1
ATOM 4541 C C . ALA B 1 45 ? 39.077 59.057 -14.534 1.00 31.78 49 ALA B C 1
ATOM 4542 O O . ALA B 1 45 ? 39.667 57.988 -14.692 1.00 28.59 49 ALA B O 1
ATOM 4544 N N . LYS B 1 46 ? 37.796 59.266 -14.819 1.00 32.17 50 LYS B N 1
ATOM 4545 C CA . LYS B 1 46 ? 36.976 58.316 -15.554 1.00 33.38 50 LYS B CA 1
ATOM 4546 C C . LYS B 1 46 ? 37.181 58.564 -17.064 1.00 34.61 50 LYS B C 1
ATOM 4547 O O . LYS B 1 46 ? 36.300 59.074 -17.772 1.00 40.29 50 LYS B O 1
ATOM 4553 N N . ARG B 1 47 ? 38.361 58.204 -17.534 1.00 34.00 51 ARG B N 1
ATOM 4554 C CA . ARG B 1 47 ? 38.881 58.607 -18.807 1.00 32.50 51 ARG B CA 1
ATOM 4555 C C . ARG B 1 47 ? 38.366 57.704 -19.927 1.00 35.87 51 ARG B C 1
ATOM 4556 O O . ARG B 1 47 ? 38.398 56.483 -19.826 1.00 38.75 51 ARG B O 1
ATOM 4564 N N . SER B 1 48 ? 37.887 58.316 -20.998 1.00 35.99 52 SER B N 1
ATOM 4565 C CA . SER B 1 48 ? 37.265 57.583 -22.099 1.00 35.47 52 SER B CA 1
ATOM 4566 C C . SER B 1 48 ? 37.465 58.436 -23.299 1.00 39.76 52 SER B C 1
ATOM 4567 O O . SER B 1 48 ? 37.756 59.638 -23.161 1.00 44.30 52 SER B O 1
ATOM 4570 N N . PRO B 1 49 ? 37.305 57.842 -24.484 1.00 40.81 53 PRO B N 1
ATOM 4571 C CA . PRO B 1 49 ? 37.423 58.609 -25.725 1.00 42.53 53 PRO B CA 1
ATOM 4572 C C . PRO B 1 49 ? 36.663 59.969 -25.740 1.00 43.93 53 PRO B C 1
ATOM 4573 O O . PRO B 1 49 ? 37.198 60.949 -26.249 1.00 47.41 53 PRO B O 1
ATOM 4577 N N . GLU B 1 50 ? 35.476 60.041 -25.161 1.00 39.50 54 GLU B N 1
ATOM 4578 C CA . GLU B 1 50 ? 34.673 61.259 -25.278 1.00 47.81 54 GLU B CA 1
ATOM 4579 C C . GLU B 1 50 ? 35.162 62.429 -24.381 1.00 47.17 54 GLU B C 1
ATOM 4580 O O . GLU B 1 50 ? 34.869 63.579 -24.649 1.00 48.00 54 GLU B O 1
ATOM 4586 N N . ASN B 1 51 ? 35.885 62.121 -23.312 1.00 40.51 55 ASN B N 1
ATOM 4587 C CA . ASN B 1 51 ? 36.390 63.146 -22.433 1.00 34.76 55 ASN B CA 1
ATOM 4588 C C . ASN B 1 51 ? 37.910 63.215 -22.373 1.00 35.43 55 ASN B C 1
ATOM 4589 O O . ASN B 1 51 ? 38.485 63.776 -21.453 1.00 35.79 55 ASN B O 1
ATOM 4594 N N . GLU B 1 52 ? 38.547 62.711 -23.413 1.00 32.52 56 GLU B N 1
ATOM 4595 C CA . GLU B 1 52 ? 39.954 62.479 -23.377 1.00 31.55 56 GLU B CA 1
ATOM 4596 C C . GLU B 1 52 ? 40.747 63.764 -23.309 1.00 31.43 56 GLU B C 1
ATOM 4597 O O . GLU B 1 52 ? 41.667 63.845 -22.526 1.00 30.54 56 GLU B O 1
ATOM 4603 N N . SER B 1 53 ? 40.419 64.739 -24.160 1.00 29.25 57 SER B N 1
ATOM 4604 C CA . SER B 1 53 ? 41.160 66.021 -24.183 1.00 28.27 57 SER B CA 1
ATOM 4605 C C . SER B 1 53 ? 40.890 66.827 -22.904 1.00 25.91 57 SER B C 1
ATOM 4606 O O . SER B 1 53 ? 41.811 67.499 -22.387 1.00 21.91 57 SER B O 1
ATOM 4609 N N . LEU B 1 54 ? 39.659 66.746 -22.378 1.00 24.57 58 LEU B N 1
ATOM 4610 C CA . LEU B 1 54 ? 39.338 67.397 -21.109 1.00 26.00 58 LEU B CA 1
ATOM 4611 C C . LEU B 1 54 ? 40.227 66.928 -19.965 1.00 25.75 58 LEU B C 1
ATOM 4612 O O . LEU B 1 54 ? 40.781 67.775 -19.273 1.00 28.60 58 LEU B O 1
ATOM 4617 N N . ILE B 1 55 ? 40.322 65.609 -19.774 1.00 23.26 59 ILE B N 1
ATOM 4618 C CA . ILE B 1 55 ? 41.090 64.959 -18.710 1.00 25.65 59 ILE B CA 1
ATOM 4619 C C . ILE B 1 55 ? 42.552 65.357 -18.859 1.00 27.02 59 ILE B C 1
ATOM 4620 O O . ILE B 1 55 ? 43.133 65.907 -17.942 1.00 25.45 59 ILE B O 1
ATOM 4625 N N . LEU B 1 56 ? 43.098 65.172 -20.063 1.00 28.53 60 LEU B N 1
ATOM 4626 C CA . LEU B 1 56 ? 44.479 65.548 -20.389 1.00 31.89 60 LEU B CA 1
ATOM 4627 C C . LEU B 1 56 ? 44.836 67.040 -20.173 1.00 33.40 60 LEU B C 1
ATOM 4628 O O . LEU B 1 56 ? 45.978 67.341 -19.738 1.00 29.02 60 LEU B O 1
ATOM 4633 N N . ASN B 1 57 ? 43.874 67.933 -20.434 1.00 25.82 61 ASN B N 1
ATOM 4634 C CA . ASN B 1 57 ? 44.086 69.367 -20.196 1.00 28.91 61 ASN B CA 1
ATOM 4635 C C . ASN B 1 57 ? 44.150 69.670 -18.706 1.00 28.67 61 ASN B C 1
ATOM 4636 O O . ASN B 1 57 ? 45.031 70.414 -18.281 1.00 26.44 61 ASN B O 1
ATOM 4641 N N . ALA B 1 58 ? 43.213 69.085 -17.935 1.00 24.92 62 ALA B N 1
ATOM 4642 C CA . ALA B 1 58 ? 43.256 69.142 -16.485 1.00 27.49 62 ALA B CA 1
ATOM 4643 C C . ALA B 1 58 ? 44.621 68.696 -15.885 1.00 26.12 62 ALA B C 1
ATOM 4644 O O . ALA B 1 58 ? 45.161 69.343 -15.006 1.00 20.99 62 ALA B O 1
ATOM 4646 N N . VAL B 1 59 ? 45.111 67.548 -16.305 1.00 28.32 63 VAL B N 1
ATOM 4647 C CA . VAL B 1 59 ? 46.358 67.033 -15.754 1.00 27.33 63 VAL B CA 1
ATOM 4648 C C . VAL B 1 59 ? 47.446 68.048 -16.072 1.00 28.67 63 VAL B C 1
ATOM 4649 O O . VAL B 1 59 ? 48.184 68.474 -15.180 1.00 29.71 63 VAL B O 1
ATOM 4653 N N . HIS B 1 60 ? 47.494 68.504 -17.316 1.00 28.11 64 HIS B N 1
ATOM 4654 C CA . HIS B 1 60 ? 48.595 69.328 -17.741 1.00 29.30 64 HIS B CA 1
ATOM 4655 C C . HIS B 1 60 ? 48.588 70.687 -17.063 1.00 32.43 64 HIS B C 1
ATOM 4656 O O . HIS B 1 60 ? 49.643 71.189 -16.605 1.00 30.25 64 HIS B O 1
ATOM 4663 N N . LYS B 1 61 ? 47.429 71.323 -16.986 1.00 28.30 65 LYS B N 1
ATOM 4664 C CA . LYS B 1 61 ? 47.373 72.663 -16.328 1.00 28.89 65 LYS B CA 1
ATOM 4665 C C . LYS B 1 61 ? 47.665 72.481 -14.839 1.00 27.53 65 LYS B C 1
ATOM 4666 O O . LYS B 1 61 ? 48.111 73.391 -14.177 1.00 24.96 65 LYS B O 1
ATOM 4672 N N . SER B 1 62 ? 47.354 71.298 -14.333 1.00 29.24 66 SER B N 1
ATOM 4673 C CA . SER B 1 62 ? 47.629 70.927 -12.951 1.00 29.53 66 SER B CA 1
ATOM 4674 C C . SER B 1 62 ? 49.137 70.924 -12.705 1.00 31.98 66 SER B C 1
ATOM 4675 O O . SER B 1 62 ? 49.574 71.489 -11.710 1.00 29.19 66 SER B O 1
ATOM 4678 N N . LYS B 1 63 ? 49.905 70.303 -13.614 1.00 33.39 67 LYS B N 1
ATOM 4679 C CA . LYS B 1 63 ? 51.366 70.302 -13.548 1.00 38.97 67 LYS B CA 1
ATOM 4680 C C . LYS B 1 63 ? 51.866 71.739 -13.556 1.00 41.06 67 LYS B C 1
ATOM 4681 O O . LYS B 1 63 ? 52.694 72.099 -12.741 1.00 41.75 67 LYS B O 1
ATOM 4687 N N . ILE B 1 64 ? 51.335 72.577 -14.437 1.00 37.21 68 ILE B N 1
ATOM 4688 C CA . ILE B 1 64 ? 52.031 73.825 -14.718 1.00 43.29 68 ILE B CA 1
ATOM 4689 C C . ILE B 1 64 ? 51.524 75.084 -13.993 1.00 43.62 68 ILE B C 1
ATOM 4690 O O . ILE B 1 64 ? 52.246 76.079 -13.925 1.00 43.02 68 ILE B O 1
ATOM 4695 N N . LEU B 1 65 ? 50.286 75.077 -13.487 1.00 38.41 69 LEU B N 1
ATOM 4696 C CA . LEU B 1 65 ? 49.761 76.302 -12.863 1.00 35.34 69 LEU B CA 1
ATOM 4697 C C . LEU B 1 65 ? 50.048 76.294 -11.379 1.00 33.72 69 LEU B C 1
ATOM 4698 O O . LEU B 1 65 ? 49.493 75.468 -10.672 1.00 34.57 69 LEU B O 1
ATOM 4703 N N . LYS B 1 66 ? 50.907 77.209 -10.904 1.00 31.20 70 LYS B N 1
ATOM 4704 C CA . LYS B 1 66 ? 51.138 77.360 -9.466 1.00 31.74 70 LYS B CA 1
ATOM 4705 C C . LYS B 1 66 ? 50.297 78.486 -8.921 1.00 37.22 70 LYS B C 1
ATOM 4706 O O . LYS B 1 66 ? 50.809 79.596 -8.629 1.00 38.12 70 LYS B O 1
ATOM 4712 N N . ILE B 1 67 ? 48.995 78.231 -8.816 1.00 36.23 71 ILE B N 1
ATOM 4713 C CA . ILE B 1 67 ? 48.071 79.299 -8.438 1.00 32.63 71 ILE B CA 1
ATOM 4714 C C . ILE B 1 67 ? 47.634 79.041 -7.003 1.00 31.30 71 ILE B C 1
ATOM 4715 O O . ILE B 1 67 ? 47.066 78.013 -6.715 1.00 23.86 71 ILE B O 1
ATOM 4720 N N . PRO B 1 68 ? 47.934 79.973 -6.078 1.00 31.04 72 PRO B N 1
ATOM 4721 C CA . PRO B 1 68 ? 47.506 79.763 -4.704 1.00 30.17 72 PRO B CA 1
ATOM 4722 C C . PRO B 1 68 ? 45.964 79.852 -4.695 1.00 28.49 72 PRO B C 1
ATOM 4723 O O . PRO B 1 68 ? 45.403 80.627 -5.442 1.00 28.91 72 PRO B O 1
ATOM 4727 N N . GLY B 1 69 ? 45.293 79.063 -3.885 1.00 28.46 73 GLY B N 1
ATOM 4728 C CA . GLY B 1 69 ? 43.817 78.924 -4.029 1.00 28.34 73 GLY B CA 1
ATOM 4729 C C . GLY B 1 69 ? 43.327 77.737 -4.868 1.00 27.90 73 GLY B C 1
ATOM 4730 O O . GLY B 1 69 ? 42.115 77.385 -4.830 1.00 27.63 73 GLY B O 1
ATOM 4731 N N . LEU B 1 70 ? 44.196 77.178 -5.725 1.00 23.19 74 LEU B N 1
ATOM 4732 C CA . LEU B 1 70 ? 43.849 75.898 -6.368 1.00 24.41 74 LEU B CA 1
ATOM 4733 C C . LEU B 1 70 ? 44.180 74.751 -5.412 1.00 24.17 74 LEU B C 1
ATOM 4734 O O . LEU B 1 70 ? 45.014 74.912 -4.519 1.00 25.73 74 LEU B O 1
ATOM 4739 N N . CYS B 1 71 ? 43.501 73.613 -5.486 1.00 24.34 75 CYS B N 1
ATOM 4740 C CA . CYS B 1 71 ? 44.028 72.433 -4.732 1.00 23.64 75 CYS B CA 1
ATOM 4741 C C . CYS B 1 71 ? 45.529 72.232 -5.081 1.00 24.99 75 CYS B C 1
ATOM 4742 O O . CYS B 1 71 ? 45.877 72.099 -6.248 1.00 24.90 75 CYS B O 1
ATOM 4745 N N . THR B 1 72 ? 46.395 72.225 -4.075 1.00 26.68 76 THR B N 1
ATOM 4746 C CA . THR B 1 72 ? 47.841 72.178 -4.297 1.00 28.03 76 THR B CA 1
ATOM 4747 C C . THR B 1 72 ? 48.232 70.827 -4.880 1.00 26.57 76 THR B C 1
ATOM 4748 O O . THR B 1 72 ? 48.135 69.783 -4.220 1.00 25.30 76 THR B O 1
ATOM 4752 N N . VAL B 1 73 ? 48.649 70.860 -6.134 1.00 23.31 77 VAL B N 1
ATOM 4753 C CA . VAL B 1 73 ? 49.056 69.630 -6.794 1.00 26.35 77 VAL B CA 1
ATOM 4754 C C . VAL B 1 73 ? 50.463 69.156 -6.356 1.00 29.19 77 VAL B C 1
ATOM 4755 O O . VAL B 1 73 ? 51.429 69.922 -6.332 1.00 25.75 77 VAL B O 1
ATOM 4759 N N . LEU B 1 74 ? 50.535 67.863 -6.022 1.00 29.89 78 LEU B N 1
ATOM 4760 C CA . LEU B 1 74 ? 51.745 67.204 -5.651 1.00 26.75 78 LEU B CA 1
ATOM 4761 C C . LEU B 1 74 ? 52.279 66.370 -6.794 1.00 26.19 78 LEU B C 1
ATOM 4762 O O . LEU B 1 74 ? 53.470 66.307 -6.996 1.00 25.80 78 LEU B O 1
ATOM 4767 N N . GLU B 1 75 ? 51.413 65.675 -7.522 1.00 26.72 79 GLU B N 1
ATOM 4768 C CA . GLU B 1 75 ? 51.909 64.828 -8.595 1.00 29.17 79 GLU B CA 1
ATOM 4769 C C . GLU B 1 75 ? 50.775 64.468 -9.541 1.00 27.63 79 GLU B C 1
ATOM 4770 O O . GLU B 1 75 ? 49.646 64.394 -9.134 1.00 31.36 79 GLU B O 1
ATOM 4776 N N . THR B 1 76 ? 51.090 64.276 -10.822 1.00 32.17 80 THR B N 1
ATOM 4777 C CA . THR B 1 76 ? 50.114 63.850 -11.800 1.00 32.49 80 THR B CA 1
ATOM 4778 C C . THR B 1 76 ? 50.553 62.541 -12.498 1.00 35.03 80 THR B C 1
ATOM 4779 O O . THR B 1 76 ? 51.757 62.297 -12.652 1.00 35.82 80 THR B O 1
ATOM 4783 N N . PHE B 1 77 ? 49.587 61.715 -12.916 1.00 31.35 81 PHE B N 1
ATOM 4784 C CA . PHE B 1 77 ? 49.870 60.514 -13.746 1.00 32.08 81 PHE B CA 1
ATOM 4785 C C . PHE B 1 77 ? 48.838 60.422 -14.875 1.00 34.90 81 PHE B C 1
ATOM 4786 O O . PHE B 1 77 ? 47.625 60.473 -14.614 1.00 36.90 81 PHE B O 1
ATOM 4794 N N . ASP B 1 78 ? 49.298 60.273 -16.111 1.00 34.58 82 ASP B N 1
ATOM 4795 C CA . ASP B 1 78 ? 48.398 60.198 -17.260 1.00 32.90 82 ASP B CA 1
ATOM 4796 C C . ASP B 1 78 ? 48.872 59.143 -18.290 1.00 35.00 82 ASP B C 1
ATOM 4797 O O . ASP B 1 78 ? 48.356 59.048 -19.412 1.00 29.89 82 ASP B O 1
ATOM 4802 N N . SER B 1 79 ? 49.834 58.312 -17.912 1.00 36.61 83 SER B N 1
ATOM 4803 C CA . SER B 1 79 ? 50.339 57.373 -18.909 1.00 37.68 83 SER B CA 1
ATOM 4804 C C . SER B 1 79 ? 49.351 56.217 -19.138 1.00 37.39 83 SER B C 1
ATOM 4805 O O . SER B 1 79 ? 49.220 55.696 -20.267 1.00 40.42 83 SER B O 1
ATOM 4808 N N . ASP B 1 80 ? 48.638 55.845 -18.083 1.00 35.19 84 ASP B N 1
ATOM 4809 C CA . ASP B 1 80 ? 47.762 54.685 -18.132 1.00 37.15 84 ASP B CA 1
ATOM 4810 C C . ASP B 1 80 ? 46.341 55.146 -17.866 1.00 33.41 84 ASP B C 1
ATOM 4811 O O . ASP B 1 80 ? 46.080 55.693 -16.807 1.00 32.11 84 ASP B O 1
ATOM 4816 N N . PRO B 1 81 ? 45.428 54.939 -18.828 1.00 33.15 85 PRO B N 1
ATOM 4817 C CA . PRO B 1 81 ? 44.071 55.529 -18.754 1.00 33.71 85 PRO B CA 1
ATOM 4818 C C . PRO B 1 81 ? 43.230 54.991 -17.645 1.00 37.82 85 PRO B C 1
ATOM 4819 O O . PRO B 1 81 ? 42.183 55.560 -17.372 1.00 40.26 85 PRO B O 1
ATOM 4823 N N . GLN B 1 82 ? 43.663 53.891 -17.036 1.00 37.05 86 GLN B N 1
ATOM 4824 C CA . GLN B 1 82 ? 43.010 53.311 -15.872 1.00 41.36 86 GLN B CA 1
ATOM 4825 C C . GLN B 1 82 ? 43.635 53.862 -14.582 1.00 40.39 86 GLN B C 1
ATOM 4826 O O . GLN B 1 82 ? 43.142 53.594 -13.490 1.00 41.88 86 GLN B O 1
ATOM 4832 N N . SER B 1 83 ? 44.756 54.556 -14.720 1.00 33.40 87 SER B N 1
ATOM 4833 C CA . SER B 1 83 ? 45.512 55.072 -13.579 1.00 38.36 87 SER B CA 1
ATOM 4834 C C . SER B 1 83 ? 45.882 56.519 -13.858 1.00 35.27 87 SER B C 1
ATOM 4835 O O . SER B 1 83 ? 47.010 56.912 -13.666 1.00 42.70 87 SER B O 1
ATOM 4838 N N . THR B 1 84 ? 44.919 57.297 -14.339 1.00 33.54 88 THR B N 1
ATOM 4839 C CA . THR B 1 84 ? 45.162 58.715 -14.610 1.00 33.26 88 THR B CA 1
ATOM 4840 C C . THR B 1 84 ? 44.762 59.490 -13.393 1.00 30.69 88 THR B C 1
ATOM 4841 O O . THR B 1 84 ? 43.609 59.473 -13.014 1.00 31.86 88 THR B O 1
ATOM 4845 N N . PHE B 1 85 ? 45.737 60.085 -12.719 1.00 31.05 89 PHE B N 1
ATOM 4846 C CA . PHE B 1 85 ? 45.458 60.709 -11.397 1.00 30.05 89 PHE B CA 1
ATOM 4847 C C . PHE B 1 85 ? 45.995 62.147 -11.298 1.00 29.43 89 PHE B C 1
ATOM 4848 O O . PHE B 1 85 ? 47.063 62.476 -11.840 1.00 26.43 89 PHE B O 1
ATOM 4856 N N . ILE B 1 86 ? 45.247 62.978 -10.584 1.00 27.06 90 ILE B N 1
ATOM 4857 C CA . ILE B 1 86 ? 45.797 64.218 -10.078 1.00 26.65 90 ILE B CA 1
ATOM 4858 C C . ILE B 1 86 ? 45.855 64.054 -8.552 1.00 29.08 90 ILE B C 1
ATOM 4859 O O . ILE B 1 86 ? 44.826 63.829 -7.892 1.00 27.18 90 ILE B O 1
ATOM 4864 N N . VAL B 1 87 ? 47.086 64.053 -8.014 1.00 28.09 91 VAL B N 1
ATOM 4865 C CA . VAL B 1 87 ? 47.299 63.946 -6.554 1.00 29.76 91 VAL B CA 1
ATOM 4866 C C . VAL B 1 87 ? 47.523 65.315 -5.907 1.00 26.51 91 VAL B C 1
ATOM 4867 O O . VAL B 1 87 ? 48.409 66.049 -6.286 1.00 27.62 91 VAL B O 1
ATOM 4871 N N . THR B 1 88 ? 46.710 65.651 -4.919 1.00 26.89 92 THR B N 1
ATOM 4872 C CA . THR B 1 88 ? 46.856 66.967 -4.288 1.00 27.25 92 THR B CA 1
ATOM 4873 C C . THR B 1 88 ? 47.029 66.817 -2.780 1.00 26.18 92 THR B C 1
ATOM 4874 O O . THR B 1 88 ? 46.894 65.728 -2.214 1.00 24.79 92 THR B O 1
ATOM 4878 N N . GLU B 1 89 ? 47.244 67.934 -2.111 1.00 27.79 93 GLU B N 1
ATOM 4879 C CA . GLU B 1 89 ? 47.121 67.939 -0.658 1.00 29.67 93 GLU B CA 1
ATOM 4880 C C . GLU B 1 89 ? 45.713 67.548 -0.293 1.00 29.43 93 GLU B C 1
ATOM 4881 O O . GLU B 1 89 ? 44.781 67.708 -1.103 1.00 26.05 93 GLU B O 1
ATOM 4887 N N . ARG B 1 90 ? 45.576 67.009 0.913 1.00 26.01 94 ARG B N 1
ATOM 4888 C CA . ARG B 1 90 ? 44.346 66.417 1.322 1.00 25.49 94 ARG B CA 1
ATOM 4889 C C . ARG B 1 90 ? 43.270 67.522 1.349 1.00 27.01 94 ARG B C 1
ATOM 4890 O O . ARG B 1 90 ? 43.416 68.518 2.059 1.00 23.37 94 ARG B O 1
ATOM 4898 N N . VAL B 1 91 ? 42.197 67.307 0.611 1.00 21.98 95 VAL B N 1
ATOM 4899 C CA . VAL B 1 91 ? 41.106 68.262 0.612 1.00 25.23 95 VAL B CA 1
ATOM 4900 C C . VAL B 1 91 ? 39.802 67.523 0.874 1.00 25.53 95 VAL B C 1
ATOM 4901 O O . VAL B 1 91 ? 39.746 66.303 0.733 1.00 31.21 95 VAL B O 1
ATOM 4905 N N . VAL B 1 92 ? 38.793 68.273 1.283 1.00 24.89 96 VAL B N 1
ATOM 4906 C CA . VAL B 1 92 ? 37.443 67.758 1.436 1.00 26.53 96 VAL B CA 1
ATOM 4907 C C . VAL B 1 92 ? 36.405 68.537 0.583 1.00 24.92 96 VAL B C 1
ATOM 4908 O O . VAL B 1 92 ? 36.388 69.793 0.475 1.00 22.27 96 VAL B O 1
ATOM 4912 N N . PRO B 1 93 ? 35.557 67.772 -0.091 1.00 24.69 97 PRO B N 1
ATOM 4913 C CA . PRO B 1 93 ? 34.527 68.358 -0.952 1.00 24.12 97 PRO B CA 1
ATOM 4914 C C . PRO B 1 93 ? 33.686 69.384 -0.165 1.00 20.45 97 PRO B C 1
ATOM 4915 O O . PRO B 1 93 ? 33.356 69.175 0.981 1.00 20.46 97 PRO B O 1
ATOM 4919 N N . PHE B 1 94 ? 33.370 70.509 -0.744 1.00 21.60 98 PHE B N 1
ATOM 4920 C CA . PHE B 1 94 ? 32.520 71.449 -0.012 1.00 23.37 98 PHE B CA 1
ATOM 4921 C C . PHE B 1 94 ? 31.187 70.738 0.368 1.00 22.53 98 PHE B C 1
ATOM 4922 O O . PHE B 1 94 ? 30.548 70.120 -0.452 1.00 22.50 98 PHE B O 1
ATOM 4930 N N . PRO B 1 95 ? 30.826 70.760 1.642 1.00 23.36 99 PRO B N 1
ATOM 4931 C CA . PRO B 1 95 ? 29.675 69.992 2.104 1.00 21.94 99 PRO B CA 1
ATOM 4932 C C . PRO B 1 95 ? 28.391 70.714 1.766 1.00 20.48 99 PRO B C 1
ATOM 4933 O O . PRO B 1 95 ? 27.751 71.313 2.642 1.00 23.67 99 PRO B O 1
ATOM 4937 N N . TRP B 1 96 ? 28.044 70.725 0.491 1.00 20.43 100 TRP B N 1
ATOM 4938 C CA . TRP B 1 96 ? 26.766 71.296 0.070 1.00 28.04 100 TRP B CA 1
ATOM 4939 C C . TRP B 1 96 ? 25.598 70.904 0.956 1.00 32.38 100 TRP B C 1
ATOM 4940 O O . TRP B 1 96 ? 24.765 71.754 1.291 1.00 34.98 100 TRP B O 1
ATOM 4951 N N . ASP B 1 97 ? 25.562 69.636 1.389 1.00 33.61 101 ASP B N 1
ATOM 4952 C CA . ASP B 1 97 ? 24.528 69.162 2.314 1.00 39.56 101 ASP B CA 1
ATOM 4953 C C . ASP B 1 97 ? 24.443 69.798 3.700 1.00 36.84 101 ASP B C 1
ATOM 4954 O O . ASP B 1 97 ? 23.452 69.652 4.356 1.00 35.57 101 ASP B O 1
ATOM 4959 N N . ASN B 1 98 ? 25.471 70.502 4.146 1.00 38.99 102 ASN B N 1
ATOM 4960 C CA . ASN B 1 98 ? 25.353 71.225 5.399 1.00 36.54 102 ASN B CA 1
ATOM 4961 C C . ASN B 1 98 ? 25.331 72.731 5.214 1.00 31.08 102 ASN B C 1
ATOM 4962 O O . ASN B 1 98 ? 25.566 73.477 6.149 1.00 30.14 102 ASN B O 1
ATOM 4967 N N . LEU B 1 99 ? 24.963 73.167 4.008 1.00 34.09 103 LEU B N 1
ATOM 4968 C CA . LEU B 1 99 ? 24.903 74.584 3.665 1.00 34.51 103 LEU B CA 1
ATOM 4969 C C . LEU B 1 99 ? 23.961 75.357 4.591 1.00 34.96 103 LEU B C 1
ATOM 4970 O O . LEU B 1 99 ? 24.262 76.474 5.015 1.00 35.42 103 LEU B O 1
ATOM 4975 N N . GLY B 1 100 ? 22.817 74.764 4.925 1.00 32.12 104 GLY B N 1
ATOM 4976 C CA . GLY B 1 100 ? 21.896 75.405 5.871 1.00 32.58 104 GLY B CA 1
ATOM 4977 C C . GLY B 1 100 ? 22.550 75.814 7.179 1.00 35.20 104 GLY B C 1
ATOM 4978 O O . GLY B 1 100 ? 22.350 76.931 7.695 1.00 36.19 104 GLY B O 1
ATOM 4979 N N . SER B 1 101 ? 23.356 74.910 7.710 1.00 33.98 105 SER B N 1
ATOM 4980 C CA . SER B 1 101 ? 24.095 75.180 8.926 1.00 30.78 105 SER B CA 1
ATOM 4981 C C . SER B 1 101 ? 25.235 76.209 8.691 1.00 31.18 105 SER B C 1
ATOM 4982 O O . SER B 1 101 ? 25.368 77.131 9.479 1.00 30.89 105 SER B O 1
ATOM 4985 N N . LEU B 1 102 ? 26.035 76.074 7.619 1.00 26.37 106 LEU B N 1
ATOM 4986 C CA . LEU B 1 102 ? 27.086 77.074 7.361 1.00 28.37 106 LEU B CA 1
ATOM 4987 C C . LEU B 1 102 ? 26.506 78.487 7.113 1.00 26.53 106 LEU B C 1
ATOM 4988 O O . LEU B 1 102 ? 27.087 79.467 7.512 1.00 24.94 106 LEU B O 1
ATOM 4993 N N . SER B 1 103 ? 25.320 78.549 6.488 1.00 30.56 107 SER B N 1
ATOM 4994 C CA . SER B 1 103 ? 24.599 79.799 6.176 1.00 29.27 107 SER B CA 1
ATOM 4995 C C . SER B 1 103 ? 24.246 80.570 7.396 1.00 29.40 107 SER B C 1
ATOM 4996 O O . SER B 1 103 ? 23.941 81.735 7.287 1.00 34.60 107 SER B O 1
ATOM 4999 N N . GLN B 1 104 ? 24.251 79.909 8.542 1.00 30.22 108 GLN B N 1
ATOM 5000 C CA . GLN B 1 104 ? 24.090 80.559 9.847 1.00 31.77 108 GLN B CA 1
ATOM 5001 C C . GLN B 1 104 ? 25.230 81.485 10.230 1.00 31.64 108 GLN B C 1
ATOM 5002 O O . GLN B 1 104 ? 25.069 82.361 11.097 1.00 33.40 108 GLN B O 1
ATOM 5008 N N . ASN B 1 105 ? 26.393 81.288 9.644 1.00 28.94 109 ASN B N 1
ATOM 5009 C CA . ASN B 1 105 ? 27.442 82.285 9.844 1.00 28.43 109 ASN B CA 1
ATOM 5010 C C . ASN B 1 105 ? 27.696 83.002 8.545 1.00 29.24 109 ASN B C 1
ATOM 5011 O O . ASN B 1 105 ? 28.476 82.534 7.721 1.00 27.51 109 ASN B O 1
ATOM 5016 N N . LYS B 1 106 ? 27.022 84.137 8.356 1.00 29.05 110 LYS B N 1
ATOM 5017 C CA . LYS B 1 106 ? 27.156 84.904 7.099 1.00 27.67 110 LYS B CA 1
ATOM 5018 C C . LYS B 1 106 ? 28.608 85.359 6.889 1.00 21.15 110 LYS B C 1
ATOM 5019 O O . LYS B 1 106 ? 29.032 85.425 5.805 1.00 19.29 110 LYS B O 1
ATOM 5025 N N . PHE B 1 107 ? 29.326 85.689 7.944 1.00 22.15 111 PHE B N 1
ATOM 5026 C CA . PHE B 1 107 ? 30.705 86.120 7.844 1.00 21.37 111 PHE B CA 1
ATOM 5027 C C . PHE B 1 107 ? 31.526 85.001 7.269 1.00 21.10 111 PHE B C 1
ATOM 5028 O O . PHE B 1 107 ? 32.268 85.230 6.316 1.00 24.02 111 PHE B O 1
ATOM 5036 N N . GLY B 1 108 ? 31.266 83.775 7.749 1.00 20.80 112 GLY B N 1
ATOM 5037 C CA . GLY B 1 108 ? 31.859 82.547 7.219 1.00 22.52 112 GLY B CA 1
ATOM 5038 C C . GLY B 1 108 ? 31.739 82.272 5.727 1.00 25.10 112 GLY B C 1
ATOM 5039 O O . GLY B 1 108 ? 32.712 81.860 5.051 1.00 24.43 112 GLY B O 1
ATOM 5040 N N . VAL B 1 109 ? 30.526 82.449 5.208 1.00 23.04 113 VAL B N 1
ATOM 5041 C CA . VAL B 1 109 ? 30.268 82.241 3.798 1.00 20.57 113 VAL B CA 1
ATOM 5042 C C . VAL B 1 109 ? 30.892 83.412 2.987 1.00 17.76 113 VAL B C 1
ATOM 5043 O O . VAL B 1 109 ? 31.466 83.216 1.952 1.00 19.00 113 VAL B O 1
ATOM 5047 N N . GLU B 1 110 ? 30.722 84.633 3.433 1.00 17.90 114 GLU B N 1
ATOM 5048 C CA . GLU B 1 110 ? 31.457 85.744 2.803 1.00 21.03 114 GLU B CA 1
ATOM 5049 C C . GLU B 1 110 ? 33.012 85.559 2.812 1.00 21.77 114 GLU B C 1
ATOM 5050 O O . GLU B 1 110 ? 33.669 85.854 1.838 1.00 25.00 114 GLU B O 1
ATOM 5056 N N . LEU B 1 111 ? 33.588 85.101 3.913 1.00 21.12 115 LEU B N 1
ATOM 5057 C CA . LEU B 1 111 ? 35.057 84.767 3.941 1.00 23.79 115 LEU B CA 1
ATOM 5058 C C . LEU B 1 111 ? 35.435 83.751 2.851 1.00 24.13 115 LEU B C 1
ATOM 5059 O O . LEU B 1 111 ? 36.379 83.955 2.059 1.00 21.58 115 LEU B O 1
ATOM 5064 N N . GLY B 1 112 ? 34.626 82.691 2.736 1.00 24.49 116 GLY B N 1
ATOM 5065 C CA . GLY B 1 112 ? 34.850 81.664 1.729 1.00 21.92 116 GLY B CA 1
ATOM 5066 C C . GLY B 1 112 ? 34.816 82.241 0.329 1.00 22.45 116 GLY B C 1
ATOM 5067 O O . GLY B 1 112 ? 35.651 81.931 -0.531 1.00 22.97 116 GLY B O 1
ATOM 5068 N N . ILE B 1 113 ? 33.908 83.176 0.124 1.00 21.94 117 ILE B N 1
ATOM 5069 C CA . ILE B 1 113 ? 33.814 83.862 -1.162 1.00 21.18 117 ILE B CA 1
ATOM 5070 C C . ILE B 1 113 ? 35.045 84.713 -1.414 1.00 19.56 117 ILE B C 1
ATOM 5071 O O . ILE B 1 113 ? 35.577 84.714 -2.511 1.00 18.38 117 ILE B O 1
ATOM 5076 N N . SER B 1 114 ? 35.487 85.444 -0.415 1.00 20.67 118 SER B N 1
ATOM 5077 C CA . SER B 1 114 ? 36.758 86.285 -0.602 1.00 21.88 118 SER B CA 1
ATOM 5078 C C . SER B 1 114 ? 37.949 85.433 -0.964 1.00 20.75 118 SER B C 1
ATOM 5079 O O . SER B 1 114 ? 38.709 85.742 -1.855 1.00 22.98 118 SER B O 1
ATOM 5082 N N . GLN B 1 115 ? 38.008 84.249 -0.372 1.00 20.65 119 GLN B N 1
ATOM 5083 C CA . GLN B 1 115 ? 39.018 83.271 -0.738 1.00 19.36 119 GLN B CA 1
ATOM 5084 C C . GLN B 1 115 ? 38.911 82.889 -2.212 1.00 20.61 119 GLN B C 1
ATOM 5085 O O . GLN B 1 115 ? 39.899 82.931 -2.968 1.00 21.46 119 GLN B O 1
ATOM 5091 N N . LEU B 1 116 ? 37.705 82.582 -2.667 1.00 20.92 120 LEU B N 1
ATOM 5092 C CA . LEU B 1 116 ? 37.557 82.266 -4.076 1.00 22.04 120 LEU B CA 1
ATOM 5093 C C . LEU B 1 116 ? 37.942 83.405 -4.972 1.00 19.94 120 LEU B C 1
ATOM 5094 O O . LEU B 1 116 ? 38.486 83.171 -6.019 1.00 21.50 120 LEU B O 1
ATOM 5099 N N . LEU B 1 117 ? 37.570 84.625 -4.599 1.00 20.80 121 LEU B N 1
ATOM 5100 C CA . LEU B 1 117 ? 37.942 85.833 -5.330 1.00 21.07 121 LEU B CA 1
ATOM 5101 C C . LEU B 1 117 ? 39.464 86.044 -5.425 1.00 21.07 121 LEU B C 1
ATOM 5102 O O . LEU B 1 117 ? 39.963 86.334 -6.508 1.00 20.24 121 LEU B O 1
ATOM 5107 N N . ALA B 1 118 ? 40.204 85.901 -4.313 1.00 19.56 122 ALA B N 1
ATOM 5108 C CA . ALA B 1 118 ? 41.687 85.968 -4.399 1.00 21.01 122 ALA B CA 1
ATOM 5109 C C . ALA B 1 118 ? 42.216 85.028 -5.479 1.00 21.39 122 ALA B C 1
ATOM 5110 O O . ALA B 1 118 ? 42.948 85.439 -6.357 1.00 24.16 122 ALA B O 1
ATOM 5112 N N . THR B 1 119 ? 41.777 83.777 -5.470 1.00 22.70 123 THR B N 1
ATOM 5113 C CA . THR B 1 119 ? 42.289 82.790 -6.423 1.00 20.94 123 THR B CA 1
ATOM 5114 C C . THR B 1 119 ? 42.000 83.119 -7.877 1.00 23.74 123 THR B C 1
ATOM 5115 O O . THR B 1 119 ? 42.885 82.976 -8.737 1.00 20.02 123 THR B O 1
ATOM 5119 N N . LEU B 1 120 ? 40.747 83.543 -8.123 1.00 21.94 124 LEU B N 1
ATOM 5120 C CA . LEU B 1 120 ? 40.299 84.046 -9.405 1.00 22.68 124 LEU B CA 1
ATOM 5121 C C . LEU B 1 120 ? 41.100 85.286 -9.807 1.00 20.94 124 LEU B C 1
ATOM 5122 O O . LEU B 1 120 ? 41.251 85.535 -10.977 1.00 22.06 124 LEU B O 1
ATOM 5127 N N . GLY B 1 121 ? 41.625 86.048 -8.861 1.00 20.83 125 GLY B N 1
ATOM 5128 C CA . GLY B 1 121 ? 42.475 87.239 -9.273 1.00 23.72 125 GLY B CA 1
ATOM 5129 C C . GLY B 1 121 ? 43.788 86.672 -9.874 1.00 24.10 125 GLY B C 1
ATOM 5130 O O . GLY B 1 121 ? 44.225 87.114 -10.946 1.00 22.69 125 GLY B O 1
ATOM 5131 N N . PHE B 1 122 ? 44.350 85.623 -9.248 1.00 22.52 126 PHE B N 1
ATOM 5132 C CA . PHE B 1 122 ? 45.565 84.985 -9.787 1.00 25.48 126 PHE B CA 1
ATOM 5133 C C . PHE B 1 122 ? 45.366 84.420 -11.215 1.00 27.63 126 PHE B C 1
ATOM 5134 O O . PHE B 1 122 ? 46.291 84.327 -12.039 1.00 29.01 126 PHE B O 1
ATOM 5142 N N . LEU B 1 123 ? 44.128 84.107 -11.523 1.00 25.88 127 LEU B N 1
ATOM 5143 C CA . LEU B 1 123 ? 43.788 83.390 -12.713 1.00 26.25 127 LEU B CA 1
ATOM 5144 C C . LEU B 1 123 ? 43.219 84.263 -13.816 1.00 28.12 127 LEU B C 1
ATOM 5145 O O . LEU B 1 123 ? 42.714 83.740 -14.825 1.00 26.87 127 LEU B O 1
ATOM 5150 N N . LYS B 1 124 ? 43.224 85.577 -13.622 1.00 28.82 128 LYS B N 1
ATOM 5151 C CA . LYS B 1 124 ? 42.484 86.490 -14.513 1.00 30.18 128 LYS B CA 1
ATOM 5152 C C . LYS B 1 124 ? 43.018 86.551 -15.934 1.00 30.82 128 LYS B C 1
ATOM 5153 O O . LYS B 1 124 ? 42.364 87.119 -16.817 1.00 28.45 128 LYS B O 1
ATOM 5159 N N . ASN B 1 125 ? 44.190 85.972 -16.161 1.00 30.63 129 ASN B N 1
ATOM 5160 C CA . ASN B 1 125 ? 44.728 85.924 -17.508 1.00 35.22 129 ASN B CA 1
ATOM 5161 C C . ASN B 1 125 ? 44.363 84.592 -18.158 1.00 34.12 129 ASN B C 1
ATOM 5162 O O . ASN B 1 125 ? 44.745 84.349 -19.298 1.00 33.84 129 ASN B O 1
ATOM 5167 N N . PHE B 1 126 ? 43.639 83.744 -17.411 1.00 32.12 130 PHE B N 1
ATOM 5168 C CA . PHE B 1 126 ? 43.207 82.430 -17.869 1.00 29.84 130 PHE B CA 1
ATOM 5169 C C . PHE B 1 126 ? 41.683 82.399 -17.890 1.00 33.09 130 PHE B C 1
ATOM 5170 O O . PHE B 1 126 ? 41.034 83.055 -17.058 1.00 32.79 130 PHE B O 1
ATOM 5178 N N . VAL B 1 127 ? 41.103 81.691 -18.863 1.00 29.73 131 VAL B N 1
ATOM 5179 C CA . VAL B 1 127 ? 39.723 81.323 -18.761 1.00 30.62 131 VAL B CA 1
ATOM 5180 C C . VAL B 1 127 ? 39.705 79.996 -18.030 1.00 30.97 131 VAL B C 1
ATOM 5181 O O . VAL B 1 127 ? 40.476 79.094 -18.359 1.00 37.99 131 VAL B O 1
ATOM 5185 N N . LEU B 1 128 ? 38.831 79.882 -17.031 1.00 29.41 132 LEU B N 1
ATOM 5186 C CA . LEU B 1 128 ? 38.618 78.624 -16.295 1.00 26.73 132 LEU B CA 1
ATOM 5187 C C . LEU B 1 128 ? 37.536 77.794 -16.925 1.00 27.39 132 LEU B C 1
ATOM 5188 O O . LEU B 1 128 ? 37.767 76.618 -17.341 1.00 25.92 132 LEU B O 1
ATOM 5193 N N . GLY B 1 129 ? 36.333 78.374 -16.946 1.00 29.04 133 GLY B N 1
ATOM 5194 C CA . GLY B 1 129 ? 35.191 77.808 -17.702 1.00 27.54 133 GLY B CA 1
ATOM 5195 C C . GLY B 1 129 ? 34.340 76.778 -17.002 1.00 30.76 133 GLY B C 1
ATOM 5196 O O . GLY B 1 129 ? 33.237 76.462 -17.482 1.00 32.56 133 GLY B O 1
ATOM 5197 N N . THR B 1 130 ? 34.817 76.216 -15.883 1.00 28.23 134 THR B N 1
ATOM 5198 C CA . THR B 1 130 ? 34.120 75.097 -15.252 1.00 23.93 134 THR B CA 1
ATOM 5199 C C . THR B 1 130 ? 33.515 75.421 -13.882 1.00 25.01 134 THR B C 1
ATOM 5200 O O . THR B 1 130 ? 33.223 74.531 -13.134 1.00 24.19 134 THR B O 1
ATOM 5204 N N . LEU B 1 131 ? 33.372 76.688 -13.525 1.00 25.18 135 LEU B N 1
ATOM 5205 C CA . LEU B 1 131 ? 33.009 77.048 -12.167 1.00 28.32 135 LEU B CA 1
ATOM 5206 C C . LEU B 1 131 ? 31.610 76.536 -11.817 1.00 29.07 135 LEU B C 1
ATOM 5207 O O . LEU B 1 131 ? 30.673 76.698 -12.604 1.00 26.33 135 LEU B O 1
ATOM 5212 N N . SER B 1 132 ? 31.493 75.868 -10.673 1.00 29.19 136 SER B N 1
ATOM 5213 C CA . SER B 1 132 ? 30.269 75.145 -10.312 1.00 29.44 136 SER B CA 1
ATOM 5214 C C . SER B 1 132 ? 30.423 74.612 -8.894 1.00 31.11 136 SER B C 1
ATOM 5215 O O . SER B 1 132 ? 31.484 74.782 -8.246 1.00 26.48 136 SER B O 1
ATOM 5218 N N . LYS B 1 133 ? 29.353 74.004 -8.411 1.00 27.05 137 LYS B N 1
ATOM 5219 C CA . LYS B 1 133 ? 29.322 73.442 -7.106 1.00 29.71 137 LYS B CA 1
ATOM 5220 C C . LYS B 1 133 ? 30.377 72.335 -6.926 1.00 28.74 137 LYS B C 1
ATOM 5221 O O . LYS B 1 133 ? 30.951 72.179 -5.846 1.00 26.48 137 LYS B O 1
ATOM 5227 N N . ASP B 1 134 ? 30.654 71.598 -7.980 1.00 25.27 138 ASP B N 1
ATOM 5228 C CA . ASP B 1 134 ? 31.727 70.599 -7.922 1.00 28.55 138 ASP B CA 1
ATOM 5229 C C . ASP B 1 134 ? 33.137 71.252 -7.913 1.00 27.73 138 ASP B C 1
ATOM 5230 O O . ASP B 1 134 ? 34.148 70.586 -7.741 1.00 26.86 138 ASP B O 1
ATOM 5235 N N . SER B 1 135 ? 33.211 72.562 -8.081 1.00 24.49 139 SER B N 1
ATOM 5236 C CA . SER B 1 135 ? 34.512 73.194 -8.042 1.00 26.30 139 SER B CA 1
ATOM 5237 C C . SER B 1 135 ? 35.149 73.327 -6.680 1.00 24.53 139 SER B C 1
ATOM 5238 O O . SER B 1 135 ? 36.351 73.481 -6.579 1.00 26.83 139 SER B O 1
ATOM 5241 N N . VAL B 1 136 ? 34.344 73.303 -5.637 1.00 22.25 140 VAL B N 1
ATOM 5242 C CA . VAL B 1 136 ? 34.794 73.797 -4.372 1.00 22.86 140 VAL B CA 1
ATOM 5243 C C . VAL B 1 136 ? 35.181 72.724 -3.377 1.00 23.39 140 VAL B C 1
ATOM 5244 O O . VAL B 1 136 ? 34.414 71.788 -3.137 1.00 20.19 140 VAL B O 1
ATOM 5248 N N . PHE B 1 137 ? 36.358 72.921 -2.778 1.00 20.70 141 PHE B N 1
ATOM 5249 C CA . PHE B 1 137 ? 36.917 71.969 -1.840 1.00 24.95 141 PHE B CA 1
ATOM 5250 C C . PHE B 1 137 ? 37.414 72.773 -0.661 1.00 24.15 141 PHE B C 1
ATOM 5251 O O . PHE B 1 137 ? 37.440 74.002 -0.712 1.00 24.76 141 PHE B O 1
ATOM 5259 N N . ILE B 1 138 ? 37.730 72.093 0.432 1.00 25.06 142 ILE B N 1
ATOM 5260 C CA . ILE B 1 138 ? 38.290 72.786 1.585 1.00 25.56 142 ILE B CA 1
ATOM 5261 C C . ILE B 1 138 ? 39.676 72.235 1.947 1.00 24.36 142 ILE B C 1
ATOM 5262 O O . ILE B 1 138 ? 39.817 71.027 2.065 1.00 20.01 142 ILE B O 1
ATOM 5267 N N . ASN B 1 139 ? 40.660 73.104 2.192 1.00 23.77 143 ASN B N 1
ATOM 5268 C CA . ASN B 1 139 ? 41.969 72.567 2.604 1.00 27.01 143 ASN B CA 1
ATOM 5269 C C . ASN B 1 139 ? 42.010 72.341 4.100 1.00 27.76 143 ASN B C 1
ATOM 5270 O O . ASN B 1 139 ? 40.990 72.622 4.752 1.00 25.17 143 ASN B O 1
ATOM 5275 N N . ILE B 1 140 ? 43.138 71.838 4.651 1.00 28.41 144 ILE B N 1
ATOM 5276 C CA . ILE B 1 140 ? 43.195 71.536 6.110 1.00 30.88 144 ILE B CA 1
ATOM 5277 C C . ILE B 1 140 ? 42.992 72.759 6.968 1.00 27.57 144 ILE B C 1
ATOM 5278 O O . ILE B 1 140 ? 42.565 72.613 8.085 1.00 29.26 144 ILE B O 1
ATOM 5283 N N . LYS B 1 141 ? 43.357 73.925 6.450 1.00 26.77 145 LYS B N 1
ATOM 5284 C CA . LYS B 1 141 ? 43.209 75.175 7.156 1.00 30.74 145 LYS B CA 1
ATOM 5285 C C . LYS B 1 141 ? 41.810 75.787 6.978 1.00 30.28 145 LYS B C 1
ATOM 5286 O O . LYS B 1 141 ? 41.570 76.915 7.364 1.00 26.41 145 LYS B O 1
ATOM 5292 N N . GLY B 1 142 ? 40.860 75.041 6.439 1.00 26.91 146 GLY B N 1
ATOM 5293 C CA . GLY B 1 142 ? 39.536 75.646 6.352 1.00 27.33 146 GLY B CA 1
ATOM 5294 C C . GLY B 1 142 ? 39.296 76.523 5.142 1.00 25.95 146 GLY B C 1
ATOM 5295 O O . GLY B 1 142 ? 38.185 77.041 4.976 1.00 26.48 146 GLY B O 1
ATOM 5296 N N . GLU B 1 143 ? 40.303 76.634 4.275 1.00 22.72 147 GLU B N 1
ATOM 5297 C CA . GLU B 1 143 ? 40.257 77.566 3.168 1.00 24.31 147 GLU B CA 1
ATOM 5298 C C . GLU B 1 143 ? 39.652 76.885 1.974 1.00 23.88 147 GLU B C 1
ATOM 5299 O O . GLU B 1 143 ? 39.949 75.745 1.702 1.00 22.29 147 GLU B O 1
ATOM 5305 N N . TRP B 1 144 ? 38.907 77.646 1.188 1.00 24.45 148 TRP B N 1
ATOM 5306 C CA . TRP B 1 144 ? 38.194 77.071 0.067 1.00 22.07 148 TRP B CA 1
ATOM 5307 C C . TRP B 1 144 ? 39.063 77.151 -1.102 1.00 21.28 148 TRP B C 1
ATOM 5308 O O . TRP B 1 144 ? 39.560 78.219 -1.462 1.00 23.25 148 TRP B O 1
ATOM 5319 N N . VAL B 1 145 ? 39.223 76.030 -1.764 1.00 22.57 149 VAL B N 1
ATOM 5320 C CA . VAL B 1 145 ? 40.145 75.960 -2.879 1.00 22.94 149 VAL B CA 1
ATOM 5321 C C . VAL B 1 145 ? 39.388 75.349 -4.062 1.00 21.06 149 VAL B C 1
ATOM 5322 O O . VAL B 1 145 ? 38.420 74.697 -3.846 1.00 20.44 149 VAL B O 1
ATOM 5326 N N . LEU B 1 146 ? 39.883 75.538 -5.277 1.00 20.31 150 LEU B N 1
ATOM 5327 C CA . LEU B 1 146 ? 39.180 75.204 -6.502 1.00 22.54 150 LEU B CA 1
ATOM 5328 C C . LEU B 1 146 ? 39.811 74.001 -7.226 1.00 21.93 150 LEU B C 1
ATOM 5329 O O . LEU B 1 146 ? 41.022 73.846 -7.250 1.00 21.63 150 LEU B O 1
ATOM 5334 N N . PHE B 1 147 ? 38.963 73.161 -7.780 1.00 23.20 151 PHE B N 1
ATOM 5335 C CA . PHE B 1 147 ? 39.362 72.063 -8.627 1.00 24.51 151 PHE B CA 1
ATOM 5336 C C . PHE B 1 147 ? 38.655 72.228 -9.959 1.00 25.03 151 PHE B C 1
ATOM 5337 O O . PHE B 1 147 ? 37.526 72.740 -9.985 1.00 27.79 151 PHE B O 1
ATOM 5345 N N . GLY B 1 148 ? 39.274 71.784 -11.064 1.00 22.74 152 GLY B N 1
ATOM 5346 C CA . GLY B 1 148 ? 38.530 71.640 -12.343 1.00 20.59 152 GLY B CA 1
ATOM 5347 C C . GLY B 1 148 ? 39.133 72.386 -13.496 1.00 25.59 152 GLY B C 1
ATOM 5348 O O . GLY B 1 148 ? 38.595 73.380 -13.999 1.00 25.77 152 GLY B O 1
ATOM 5349 N N . LEU B 1 149 ? 40.285 71.904 -13.933 1.00 26.77 153 LEU B N 1
ATOM 5350 C CA . LEU B 1 149 ? 41.106 72.587 -14.928 1.00 25.13 153 LEU B CA 1
ATOM 5351 C C . LEU B 1 149 ? 40.878 72.033 -16.338 1.00 27.99 153 LEU B C 1
ATOM 5352 O O . LEU B 1 149 ? 41.764 72.134 -17.213 1.00 28.15 153 LEU B O 1
ATOM 5357 N N . GLU B 1 150 ? 39.693 71.461 -16.595 1.00 27.94 154 GLU B N 1
ATOM 5358 C CA . GLU B 1 150 ? 39.484 70.728 -17.858 1.00 27.57 154 GLU B CA 1
ATOM 5359 C C . GLU B 1 150 ? 39.452 71.635 -19.069 1.00 28.52 154 GLU B C 1
ATOM 5360 O O . GLU B 1 150 ? 39.813 71.222 -20.152 1.00 29.02 154 GLU B O 1
ATOM 5366 N N . LEU B 1 151 ? 39.044 72.880 -18.884 1.00 27.77 155 LEU B N 1
ATOM 5367 C CA . LEU B 1 151 ? 38.877 73.811 -19.975 1.00 24.91 155 LEU B CA 1
ATOM 5368 C C . LEU B 1 151 ? 39.876 74.944 -19.915 1.00 26.27 155 LEU B C 1
ATOM 5369 O O . LEU B 1 151 ? 39.970 75.733 -20.867 1.00 26.11 155 LEU B O 1
ATOM 5374 N N . CYS B 1 152 ? 40.628 75.004 -18.816 1.00 25.38 156 CYS B N 1
ATOM 5375 C CA . CYS B 1 152 ? 41.515 76.116 -18.530 1.00 24.50 156 CYS B CA 1
ATOM 5376 C C . CYS B 1 152 ? 42.456 76.366 -19.678 1.00 26.76 156 CYS B C 1
ATOM 5377 O O . CYS B 1 152 ? 43.125 75.466 -20.119 1.00 25.22 156 CYS B O 1
ATOM 5380 N N . SER B 1 153 ? 42.519 77.614 -20.127 1.00 29.01 157 SER B N 1
ATOM 5381 C CA . SER B 1 153 ? 43.433 78.012 -21.165 1.00 31.40 157 SER B CA 1
ATOM 5382 C C . SER B 1 153 ? 43.841 79.473 -20.919 1.00 35.68 157 SER B C 1
ATOM 5383 O O . SER B 1 153 ? 43.063 80.292 -20.380 1.00 32.80 157 SER B O 1
ATOM 5386 N N . SER B 1 154 ? 45.065 79.798 -21.317 1.00 34.58 158 SER B N 1
ATOM 5387 C CA . SER B 1 154 ? 45.533 81.169 -21.274 1.00 37.85 158 SER B CA 1
ATOM 5388 C C . SER B 1 154 ? 44.654 81.980 -22.203 1.00 37.82 158 SER B C 1
ATOM 5389 O O . SER B 1 154 ? 44.136 81.452 -23.182 1.00 37.14 158 SER B O 1
ATOM 5392 N N . LYS B 1 155 ? 44.462 83.261 -21.904 1.00 37.23 159 LYS B N 1
ATOM 5393 C CA . LYS B 1 155 ? 43.653 84.073 -22.799 1.00 38.82 159 LYS B CA 1
ATOM 5394 C C . LYS B 1 155 ? 44.424 84.505 -24.030 1.00 38.03 159 LYS B C 1
ATOM 5395 O O . LYS B 1 155 ? 43.829 84.833 -25.041 1.00 34.82 159 LYS B O 1
ATOM 5401 N N . GLU B 1 156 ? 45.750 84.497 -23.950 1.00 40.58 160 GLU B N 1
ATOM 5402 C CA . GLU B 1 156 ? 46.573 85.042 -25.033 1.00 41.13 160 GLU B CA 1
ATOM 5403 C C . GLU B 1 156 ? 46.600 84.047 -26.190 1.00 47.49 160 GLU B C 1
ATOM 5404 O O . GLU B 1 156 ? 47.045 82.894 -26.018 1.00 39.30 160 GLU B O 1
ATOM 5410 N N . GLY B 1 157 ? 46.080 84.479 -27.346 1.00 45.38 161 GLY B N 1
ATOM 5411 C CA . GLY B 1 157 ? 46.006 83.624 -28.539 1.00 48.95 161 GLY B CA 1
ATOM 5412 C C . GLY B 1 157 ? 44.880 82.588 -28.565 1.00 47.35 161 GLY B C 1
ATOM 5413 O O . GLY B 1 157 ? 44.885 81.675 -29.398 1.00 50.31 161 GLY B O 1
ATOM 5414 N N . LEU B 1 158 ? 43.935 82.711 -27.643 1.00 43.69 162 LEU B N 1
ATOM 5415 C CA . LEU B 1 158 ? 42.839 81.750 -27.473 1.00 40.12 162 LEU B CA 1
ATOM 5416 C C . LEU B 1 158 ? 41.792 82.063 -28.533 1.00 37.13 162 LEU B C 1
ATOM 5417 O O . LEU B 1 158 ? 41.462 83.212 -28.696 1.00 34.69 162 LEU B O 1
ATOM 5422 N N . SER B 1 159 ? 41.251 81.087 -29.258 1.00 38.14 163 SER B N 1
ATOM 5423 C CA . SER B 1 159 ? 40.154 81.460 -30.142 1.00 39.69 163 SER B CA 1
ATOM 5424 C C . SER B 1 159 ? 38.845 81.079 -29.531 1.00 38.13 163 SER B C 1
ATOM 5425 O O . SER B 1 159 ? 38.618 79.938 -29.075 1.00 40.40 163 SER B O 1
ATOM 5428 N N . ALA B 1 160 ? 37.996 82.073 -29.511 1.00 35.35 164 ALA B N 1
ATOM 5429 C CA . ALA B 1 160 ? 36.663 81.940 -28.995 1.00 38.80 164 ALA B CA 1
ATOM 5430 C C . ALA B 1 160 ? 35.905 80.746 -29.556 1.00 36.62 164 ALA B C 1
ATOM 5431 O O . ALA B 1 160 ? 35.274 80.057 -28.801 1.00 38.30 164 ALA B O 1
ATOM 5433 N N . PHE B 1 161 ? 35.976 80.500 -30.867 1.00 42.38 165 PHE B N 1
ATOM 5434 C CA . PHE B 1 161 ? 35.298 79.333 -31.487 1.00 40.15 165 PHE B CA 1
ATOM 5435 C C . PHE B 1 161 ? 35.828 77.976 -30.945 1.00 37.55 165 PHE B C 1
ATOM 5436 O O . PHE B 1 161 ? 35.039 77.094 -30.555 1.00 35.51 165 PHE B O 1
ATOM 5444 N N . GLU B 1 162 ? 37.154 77.817 -30.936 1.00 30.25 166 GLU B N 1
ATOM 5445 C CA . GLU B 1 162 ? 37.812 76.616 -30.410 1.00 33.68 166 GLU B CA 1
ATOM 5446 C C . GLU B 1 162 ? 37.443 76.424 -28.944 1.00 32.56 166 GLU B C 1
ATOM 5447 O O . GLU B 1 162 ? 37.258 75.298 -28.502 1.00 32.62 166 GLU B O 1
ATOM 5453 N N . PHE B 1 163 ? 37.325 77.535 -28.207 1.00 32.30 167 PHE B N 1
ATOM 5454 C CA . PHE B 1 163 ? 37.042 77.432 -26.791 1.00 31.89 167 PHE B CA 1
ATOM 5455 C C . PHE B 1 163 ? 35.618 76.941 -26.610 1.00 30.17 167 PHE B C 1
ATOM 5456 O O . PHE B 1 163 ? 35.402 76.034 -25.836 1.00 29.93 167 PHE B O 1
ATOM 5464 N N . ALA B 1 164 ? 34.681 77.567 -27.328 1.00 28.27 168 ALA B N 1
ATOM 5465 C CA . ALA B 1 164 ? 33.255 77.277 -27.229 1.00 31.27 168 ALA B CA 1
ATOM 5466 C C . ALA B 1 164 ? 32.947 75.819 -27.615 1.00 30.81 168 ALA B C 1
ATOM 5467 O O . ALA B 1 164 ? 32.122 75.167 -26.996 1.00 36.86 168 ALA B O 1
ATOM 5469 N N . SER B 1 165 ? 33.681 75.304 -28.588 1.00 31.04 169 SER B N 1
ATOM 5470 C CA . SER B 1 165 ? 33.572 73.922 -28.988 1.00 33.02 169 SER B CA 1
ATOM 5471 C C . SER B 1 165 ? 33.930 72.985 -27.821 1.00 32.00 169 SER B C 1
ATOM 5472 O O . SER B 1 165 ? 33.218 72.058 -27.579 1.00 32.80 169 SER B O 1
ATOM 5475 N N . ARG B 1 166 ? 35.004 73.268 -27.077 1.00 33.23 170 ARG B N 1
ATOM 5476 C CA . ARG B 1 166 ? 35.330 72.512 -25.871 1.00 31.87 170 ARG B CA 1
ATOM 5477 C C . ARG B 1 166 ? 34.362 72.717 -24.752 1.00 33.23 170 ARG B C 1
ATOM 5478 O O . ARG B 1 166 ? 34.002 71.748 -24.059 1.00 35.02 170 ARG B O 1
ATOM 5486 N N . ALA B 1 167 ? 33.946 73.969 -24.532 1.00 31.18 171 ALA B N 1
ATOM 5487 C CA . ALA B 1 167 ? 33.027 74.206 -23.422 1.00 30.99 171 ALA B CA 1
ATOM 5488 C C . ALA B 1 167 ? 31.707 73.452 -23.667 1.00 32.11 171 ALA B C 1
ATOM 5489 O O . ALA B 1 167 ? 31.131 72.925 -22.731 1.00 33.39 171 ALA B O 1
ATOM 5491 N N . ARG B 1 168 ? 31.245 73.414 -24.920 1.00 32.81 172 ARG B N 1
ATOM 5492 C CA . ARG B 1 168 ? 30.032 72.677 -25.285 1.00 35.83 172 ARG B CA 1
ATOM 5493 C C . ARG B 1 168 ? 30.245 71.191 -24.913 1.00 36.88 172 ARG B C 1
ATOM 5494 O O . ARG B 1 168 ? 29.406 70.563 -24.248 1.00 33.70 172 ARG B O 1
ATOM 5502 N N . SER B 1 169 ? 31.380 70.623 -25.327 1.00 37.98 173 SER B N 1
ATOM 5503 C CA . SER B 1 169 ? 31.645 69.192 -25.011 1.00 40.47 173 SER B CA 1
ATOM 5504 C C . SER B 1 169 ? 31.624 68.950 -23.512 1.00 34.81 173 SER B C 1
ATOM 5505 O O . SER B 1 169 ? 31.051 67.979 -23.033 1.00 37.35 173 SER B O 1
ATOM 5508 N N . TYR B 1 170 ? 32.232 69.861 -22.761 1.00 31.89 174 TYR B N 1
ATOM 5509 C CA . TYR B 1 170 ? 32.287 69.668 -21.325 1.00 30.17 174 TYR B CA 1
ATOM 5510 C C . TYR B 1 170 ? 30.907 69.792 -20.706 1.00 32.36 174 TYR B C 1
ATOM 5511 O O . TYR B 1 170 ? 30.479 68.934 -19.923 1.00 34.59 174 TYR B O 1
ATOM 5520 N N . TYR B 1 171 ? 30.219 70.882 -21.006 1.00 31.28 175 TYR B N 1
ATOM 5521 C CA . TYR B 1 171 ? 28.884 71.048 -20.443 1.00 32.32 175 TYR B CA 1
ATOM 5522 C C . TYR B 1 171 ? 27.895 69.929 -20.798 1.00 33.64 175 TYR B C 1
ATOM 5523 O O . TYR B 1 171 ? 27.165 69.472 -19.945 1.00 35.69 175 TYR B O 1
ATOM 5532 N N . ASN B 1 172 ? 27.977 69.426 -22.024 1.00 37.36 176 ASN B N 1
ATOM 5533 C CA . ASN B 1 172 ? 27.248 68.211 -22.422 1.00 41.31 176 ASN B CA 1
ATOM 5534 C C . ASN B 1 172 ? 27.588 66.986 -21.588 1.00 39.37 176 ASN B C 1
ATOM 5535 O O . ASN B 1 172 ? 26.672 66.328 -21.067 1.00 37.28 176 ASN B O 1
ATOM 5540 N N . ILE B 1 173 ? 28.887 66.713 -21.419 1.00 37.25 177 ILE B N 1
ATOM 5541 C CA . ILE B 1 173 ? 29.330 65.645 -20.479 1.00 37.56 177 ILE B CA 1
ATOM 5542 C C . ILE B 1 173 ? 28.807 65.811 -19.053 1.00 35.70 177 ILE B C 1
ATOM 5543 O O . ILE B 1 173 ? 28.271 64.888 -18.450 1.00 37.77 177 ILE B O 1
ATOM 5548 N N . ILE B 1 174 ? 28.962 67.003 -18.519 1.00 36.17 178 ILE B N 1
ATOM 5549 C CA . ILE B 1 174 ? 28.511 67.310 -17.167 1.00 36.99 178 ILE B CA 1
ATOM 5550 C C . ILE B 1 174 ? 26.982 67.220 -17.065 1.00 35.80 178 ILE B C 1
ATOM 5551 O O . ILE B 1 174 ? 26.454 67.031 -15.980 1.00 42.45 178 ILE B O 1
ATOM 5556 N N . GLY B 1 175 ? 26.270 67.388 -18.177 1.00 41.07 179 GLY B N 1
ATOM 5557 C CA . GLY B 1 175 ? 24.789 67.397 -18.127 1.00 40.87 179 GLY B CA 1
ATOM 5558 C C . GLY B 1 175 ? 24.241 68.642 -17.449 1.00 45.83 179 GLY B C 1
ATOM 5559 O O . GLY B 1 175 ? 23.172 68.607 -16.839 1.00 44.72 179 GLY B O 1
ATOM 5560 N N . SER B 1 176 ? 24.986 69.744 -17.551 1.00 42.50 180 SER B N 1
ATOM 5561 C CA . SER B 1 176 ? 24.568 71.017 -16.973 1.00 43.32 180 SER B CA 1
ATOM 5562 C C . SER B 1 176 ? 24.606 72.078 -18.065 1.00 37.86 180 SER B C 1
ATOM 5563 O O . SER B 1 176 ? 25.206 71.863 -19.132 1.00 41.79 180 SER B O 1
ATOM 5566 N N . GLN B 1 177 ? 23.992 73.218 -17.801 1.00 38.72 181 GLN B N 1
ATOM 5567 C CA . GLN B 1 177 ? 23.762 74.236 -18.850 1.00 43.89 181 GLN B CA 1
ATOM 5568 C C . GLN B 1 177 ? 24.981 75.161 -19.076 1.00 40.86 181 GLN B C 1
ATOM 5569 O O . GLN B 1 177 ? 25.534 75.724 -18.132 1.00 47.01 181 GLN B O 1
ATOM 5575 N N . LEU B 1 178 ? 25.409 75.276 -20.324 1.00 34.90 182 LEU B N 1
ATOM 5576 C CA . LEU B 1 178 ? 26.478 76.159 -20.703 1.00 41.26 182 LEU B CA 1
ATOM 5577 C C . LEU B 1 178 ? 26.085 77.595 -20.392 1.00 38.97 182 LEU B C 1
ATOM 5578 O O . LEU B 1 178 ? 25.033 78.061 -20.842 1.00 42.11 182 LEU B O 1
ATOM 5583 N N . PRO B 1 179 ? 26.903 78.297 -19.597 1.00 39.39 183 PRO B N 1
ATOM 5584 C CA . PRO B 1 179 ? 26.461 79.677 -19.247 1.00 37.37 183 PRO B CA 1
ATOM 5585 C C . PRO B 1 179 ? 26.543 80.579 -20.467 1.00 37.01 183 PRO B C 1
ATOM 5586 O O . PRO B 1 179 ? 25.613 81.329 -20.741 1.00 31.57 183 PRO B O 1
ATOM 5590 N N . CYS B 1 180 ? 27.615 80.438 -21.241 1.00 35.80 184 CYS B N 1
ATOM 5591 C CA . CYS B 1 180 ? 27.763 81.167 -22.483 1.00 34.66 184 CYS B CA 1
ATOM 5592 C C . CYS B 1 180 ? 28.924 80.507 -23.177 1.00 36.70 184 CYS B C 1
ATOM 5593 O O . CYS B 1 180 ? 29.627 79.692 -22.577 1.00 37.53 184 CYS B O 1
ATOM 5596 N N . GLU B 1 181 ? 29.142 80.891 -24.428 1.00 37.71 185 GLU B N 1
ATOM 5597 C CA . GLU B 1 181 ? 30.256 80.392 -25.202 1.00 41.46 185 GLU B CA 1
ATOM 5598 C C . GLU B 1 181 ? 31.430 81.366 -25.267 1.00 39.80 185 GLU B C 1
ATOM 5599 O O . GLU B 1 181 ? 32.441 81.083 -25.896 1.00 37.16 185 GLU B O 1
ATOM 5605 N N . ASP B 1 182 ? 31.269 82.519 -24.645 1.00 37.71 186 ASP B N 1
ATOM 5606 C CA . ASP B 1 182 ? 32.229 83.570 -24.786 1.00 36.95 186 ASP B CA 1
ATOM 5607 C C . ASP B 1 182 ? 33.238 83.361 -23.675 1.00 37.02 186 ASP B C 1
ATOM 5608 O O . ASP B 1 182 ? 32.877 83.438 -22.510 1.00 40.21 186 ASP B O 1
ATOM 5613 N N . PRO B 1 183 ? 34.509 83.127 -24.027 1.00 34.52 187 PRO B N 1
ATOM 5614 C CA . PRO B 1 183 ? 35.522 82.944 -22.979 1.00 35.18 187 PRO B CA 1
ATOM 5615 C C . PRO B 1 183 ? 35.759 84.192 -22.142 1.00 34.30 187 PRO B C 1
ATOM 5616 O O . PRO B 1 183 ? 36.250 84.070 -21.011 1.00 30.07 187 PRO B O 1
ATOM 5620 N N . ASN B 1 184 ? 35.426 85.378 -22.672 1.00 32.98 188 ASN B N 1
ATOM 5621 C CA . ASN B 1 184 ? 35.643 86.616 -21.922 1.00 30.82 188 ASN B CA 1
ATOM 5622 C C . ASN B 1 184 ? 34.624 86.769 -20.784 1.00 29.57 188 ASN B C 1
ATOM 5623 O O . ASN B 1 184 ? 34.867 87.457 -19.829 1.00 30.99 188 ASN B O 1
ATOM 5628 N N . THR B 1 185 ? 33.496 86.068 -20.860 1.00 30.39 189 THR B N 1
ATOM 5629 C CA . THR B 1 185 ? 32.465 86.245 -19.837 1.00 29.41 189 THR B CA 1
ATOM 5630 C C . THR B 1 185 ? 32.081 84.995 -19.052 1.00 26.27 189 THR B C 1
ATOM 5631 O O . THR B 1 185 ? 31.468 85.091 -18.009 1.00 26.94 189 THR B O 1
ATOM 5635 N N . ILE B 1 186 ? 32.460 83.816 -19.524 1.00 26.88 190 ILE B N 1
ATOM 5636 C CA . ILE B 1 186 ? 31.999 82.567 -18.898 1.00 26.73 190 ILE B CA 1
ATOM 5637 C C . ILE B 1 186 ? 32.318 82.416 -17.387 1.00 27.00 190 ILE B C 1
ATOM 5638 O O . ILE B 1 186 ? 31.485 81.926 -16.624 1.00 26.19 190 ILE B O 1
ATOM 5643 N N . ASP B 1 187 ? 33.504 82.857 -16.955 1.00 26.59 191 ASP B N 1
ATOM 5644 C CA . ASP B 1 187 ? 33.885 82.810 -15.522 1.00 26.25 191 ASP B CA 1
ATOM 5645 C C . ASP B 1 187 ? 33.031 83.720 -14.633 1.00 24.49 191 ASP B C 1
ATOM 5646 O O . ASP B 1 187 ? 32.652 83.333 -13.527 1.00 25.99 191 ASP B O 1
ATOM 5651 N N . SER B 1 188 ? 32.746 84.940 -15.086 1.00 25.95 192 SER B N 1
ATOM 5652 C CA . SER B 1 188 ? 31.851 85.834 -14.321 1.00 27.59 192 SER B CA 1
ATOM 5653 C C . SER B 1 188 ? 30.462 85.190 -14.124 1.00 24.56 192 SER B C 1
ATOM 5654 O O . SER B 1 188 ? 29.857 85.280 -13.053 1.00 28.13 192 SER B O 1
ATOM 5665 N N . GLY B 1 190 ? 29.611 82.062 -14.416 1.00 23.25 194 GLY B N 1
ATOM 5666 C CA . GLY B 1 190 ? 29.685 80.912 -13.529 1.00 22.42 194 GLY B CA 1
ATOM 5667 C C . GLY B 1 190 ? 29.844 81.317 -12.075 1.00 24.18 194 GLY B C 1
ATOM 5668 O O . GLY B 1 190 ? 29.287 80.682 -11.144 1.00 22.31 194 GLY B O 1
ATOM 5669 N N . LEU B 1 191 ? 30.569 82.404 -11.863 1.00 21.46 195 LEU B N 1
ATOM 5670 C CA . LEU B 1 191 ? 30.797 82.848 -10.496 1.00 24.07 195 LEU B CA 1
ATOM 5671 C C . LEU B 1 191 ? 29.501 83.396 -9.936 1.00 21.23 195 LEU B C 1
ATOM 5672 O O . LEU B 1 191 ? 29.160 83.172 -8.770 1.00 22.70 195 LEU B O 1
ATOM 5677 N N . GLY B 1 192 ? 28.757 84.095 -10.772 1.00 22.74 196 GLY B N 1
ATOM 5678 C CA . GLY B 1 192 ? 27.425 84.578 -10.362 1.00 21.08 196 GLY B CA 1
ATOM 5679 C C . GLY B 1 192 ? 26.577 83.431 -9.890 1.00 20.97 196 GLY B C 1
ATOM 5680 O O . GLY B 1 192 ? 26.060 83.441 -8.790 1.00 23.32 196 GLY B O 1
ATOM 5681 N N . LEU B 1 193 ? 26.507 82.390 -10.714 1.00 24.09 197 LEU B N 1
ATOM 5682 C CA . LEU B 1 193 ? 25.778 81.215 -10.350 1.00 24.29 197 LEU B CA 1
ATOM 5683 C C . LEU B 1 193 ? 26.258 80.512 -9.073 1.00 24.23 197 LEU B C 1
ATOM 5684 O O . LEU B 1 193 ? 25.420 80.038 -8.317 1.00 25.08 197 LEU B O 1
ATOM 5689 N N . LEU B 1 194 ? 27.583 80.395 -8.824 1.00 23.87 198 LEU B N 1
ATOM 5690 C CA . LEU B 1 194 ? 28.061 79.741 -7.572 1.00 23.08 198 LEU B CA 1
ATOM 5691 C C . LEU B 1 194 ? 27.706 80.546 -6.335 1.00 22.96 198 LEU B C 1
ATOM 5692 O O . LEU B 1 194 ? 27.313 80.023 -5.312 1.00 27.25 198 LEU B O 1
ATOM 5697 N N . ILE B 1 195 ? 27.904 81.844 -6.406 1.00 23.73 199 ILE B N 1
ATOM 5698 C CA . ILE B 1 195 ? 27.617 82.678 -5.254 1.00 22.07 199 ILE B CA 1
ATOM 5699 C C . ILE B 1 195 ? 26.130 82.639 -4.886 1.00 22.12 199 ILE B C 1
ATOM 5700 O O . ILE B 1 195 ? 25.765 82.618 -3.714 1.00 22.74 199 ILE B O 1
ATOM 5705 N N . LYS B 1 196 ? 25.273 82.661 -5.889 1.00 23.82 200 LYS B N 1
ATOM 5706 C CA . LYS B 1 196 ? 23.825 82.488 -5.621 1.00 27.84 200 LYS B CA 1
ATOM 5707 C C . LYS B 1 196 ? 23.465 81.136 -5.040 1.00 26.06 200 LYS B C 1
ATOM 5708 O O . LYS B 1 196 ? 22.606 81.081 -4.193 1.00 26.53 200 LYS B O 1
ATOM 5714 N N . SER B 1 197 ? 24.154 80.068 -5.447 1.00 25.38 201 SER B N 1
ATOM 5715 C CA . SER B 1 197 ? 24.028 78.771 -4.742 1.00 27.99 201 SER B CA 1
ATOM 5716 C C . SER B 1 197 ? 24.463 78.901 -3.298 1.00 29.76 201 SER B C 1
ATOM 5717 O O . SER B 1 197 ? 23.931 78.252 -2.450 1.00 27.05 201 SER B O 1
ATOM 5720 N N . LEU B 1 198 ? 25.472 79.721 -3.009 1.00 31.42 202 LEU B N 1
ATOM 5721 C CA . LEU B 1 198 ? 25.984 79.770 -1.643 1.00 30.84 202 LEU B CA 1
ATOM 5722 C C . LEU B 1 198 ? 25.095 80.605 -0.741 1.00 32.19 202 LEU B C 1
ATOM 5723 O O . LEU B 1 198 ? 25.026 80.364 0.441 1.00 30.50 202 LEU B O 1
ATOM 5736 N N . ALA B 1 200 ? 21.506 82.342 -0.570 1.00 43.06 204 ALA B N 1
ATOM 5737 C CA . ALA B 1 200 ? 20.126 82.465 -1.111 1.00 48.87 204 ALA B CA 1
ATOM 5738 C C . ALA B 1 200 ? 19.623 83.930 -1.144 1.00 53.42 204 ALA B C 1
ATOM 5739 O O . ALA B 1 200 ? 20.287 84.830 -0.620 1.00 55.17 204 ALA B O 1
ATOM 5741 N N . PRO B 1 201 ? 18.462 84.190 -1.767 1.00 55.71 205 PRO B N 1
ATOM 5742 C CA . PRO B 1 201 ? 18.113 85.616 -1.880 1.00 57.88 205 PRO B CA 1
ATOM 5743 C C . PRO B 1 201 ? 17.846 86.319 -0.547 1.00 60.26 205 PRO B C 1
ATOM 5744 O O . PRO B 1 201 ? 18.158 87.505 -0.416 1.00 60.70 205 PRO B O 1
ATOM 5748 N N . SER B 1 202 ? 17.308 85.599 0.434 1.00 55.25 206 SER B N 1
ATOM 5749 C CA . SER B 1 202 ? 17.235 86.133 1.799 1.00 58.81 206 SER B CA 1
ATOM 5750 C C . SER B 1 202 ? 18.623 86.307 2.473 1.00 57.11 206 SER B C 1
ATOM 5751 O O . SER B 1 202 ? 18.778 87.143 3.365 1.00 50.30 206 SER B O 1
ATOM 5754 N N . CYS B 1 203 ? 19.609 85.519 2.037 1.00 54.82 207 CYS B N 1
ATOM 5755 C CA . CYS B 1 203 ? 20.986 85.592 2.563 1.00 51.40 207 CYS B CA 1
ATOM 5756 C C . CYS B 1 203 ? 21.885 86.639 1.869 1.00 43.98 207 CYS B C 1
ATOM 5757 O O . CYS B 1 203 ? 22.851 87.100 2.456 1.00 43.89 207 CYS B O 1
ATOM 5760 N N . LEU B 1 204 ? 21.592 87.000 0.627 1.00 38.20 208 LEU B N 1
ATOM 5761 C CA . LEU B 1 204 ? 22.556 87.775 -0.141 1.00 35.25 208 LEU B CA 1
ATOM 5762 C C . LEU B 1 204 ? 22.546 89.235 0.301 1.00 33.31 208 LEU B C 1
ATOM 5763 O O . LEU B 1 204 ? 21.517 89.890 0.303 1.00 31.47 208 LEU B O 1
ATOM 5768 N N . PRO B 1 205 ? 23.716 89.751 0.725 1.00 33.79 209 PRO B N 1
ATOM 5769 C CA . PRO B 1 205 ? 23.743 91.136 1.241 1.00 31.86 209 PRO B CA 1
ATOM 5770 C C . PRO B 1 205 ? 23.155 92.115 0.226 1.00 30.49 209 PRO B C 1
ATOM 5771 O O . PRO B 1 205 ? 23.479 92.035 -0.942 1.00 30.01 209 PRO B O 1
ATOM 5775 N N . LYS B 1 206 ? 22.295 93.011 0.692 1.00 29.88 210 LYS B N 1
ATOM 5776 C CA . LYS B 1 206 ? 21.653 94.029 -0.157 1.00 30.59 210 LYS B CA 1
ATOM 5777 C C . LYS B 1 206 ? 22.627 94.768 -1.036 1.00 26.13 210 LYS B C 1
ATOM 5778 O O . LYS B 1 206 ? 22.348 95.016 -2.209 1.00 25.23 210 LYS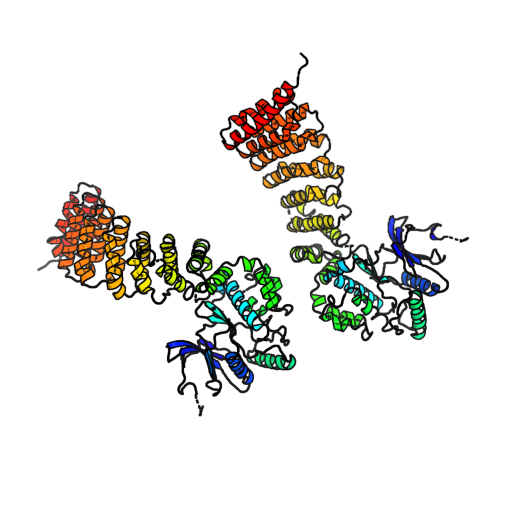 B O 1
ATOM 5784 N N . ASP B 1 207 ? 23.769 95.129 -0.454 1.00 22.65 211 ASP B N 1
ATOM 5785 C CA . ASP B 1 207 ? 24.783 95.877 -1.212 1.00 23.66 211 ASP B CA 1
ATOM 5786 C C . ASP B 1 207 ? 25.631 95.016 -2.128 1.00 23.34 211 ASP B C 1
ATOM 5787 O O . ASP B 1 207 ? 26.538 95.542 -2.789 1.00 24.79 211 ASP B O 1
ATOM 5792 N N . TRP B 1 208 ? 25.365 93.711 -2.187 1.00 21.78 212 TRP B N 1
ATOM 5793 C CA . TRP B 1 208 ? 26.013 92.907 -3.201 1.00 20.99 212 TRP B CA 1
ATOM 5794 C C . TRP B 1 208 ? 25.100 92.583 -4.337 1.00 21.71 212 TRP B C 1
ATOM 5795 O O . TRP B 1 208 ? 25.534 91.999 -5.320 1.00 19.13 212 TRP B O 1
ATOM 5806 N N . ILE B 1 209 ? 23.796 92.861 -4.213 1.00 23.36 213 ILE B N 1
ATOM 5807 C CA . ILE B 1 209 ? 22.839 92.305 -5.216 1.00 22.23 213 ILE B CA 1
ATOM 5808 C C . ILE B 1 209 ? 23.111 92.735 -6.641 1.00 22.79 213 ILE B C 1
ATOM 5809 O O . ILE B 1 209 ? 23.114 91.902 -7.583 1.00 23.61 213 ILE B O 1
ATOM 5814 N N . VAL B 1 210 ? 23.341 94.031 -6.828 1.00 22.31 214 VAL B N 1
ATOM 5815 C CA . VAL B 1 210 ? 23.539 94.532 -8.190 1.00 21.86 214 VAL B CA 1
ATOM 5816 C C . VAL B 1 210 ? 24.875 94.001 -8.705 1.00 23.58 214 VAL B C 1
ATOM 5817 O O . VAL B 1 210 ? 25.000 93.693 -9.883 1.00 24.4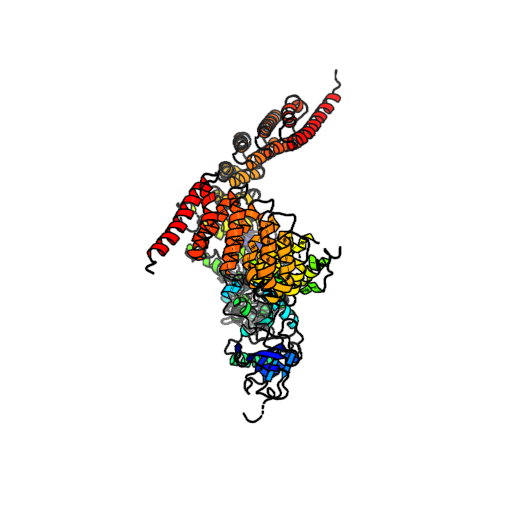8 214 VAL B O 1
ATOM 5821 N N . ASN B 1 211 ? 25.894 93.912 -7.826 1.00 25.32 215 ASN B N 1
ATOM 5822 C CA . ASN B 1 211 ? 27.216 93.404 -8.290 1.00 22.90 215 ASN B CA 1
ATOM 5823 C C . ASN B 1 211 ? 27.103 91.971 -8.766 1.00 22.84 215 ASN B C 1
ATOM 5824 O O . ASN B 1 211 ? 27.702 91.612 -9.783 1.00 22.09 215 ASN B O 1
ATOM 5829 N N . VAL B 1 212 ? 26.371 91.158 -7.993 1.00 20.89 216 VAL B N 1
ATOM 5830 C CA . VAL B 1 212 ? 26.175 89.773 -8.330 1.00 21.71 216 VAL B CA 1
ATOM 5831 C C . VAL B 1 212 ? 25.354 89.589 -9.637 1.00 22.14 216 VAL B C 1
ATOM 5832 O O . VAL B 1 212 ? 25.648 88.691 -10.394 1.00 25.77 216 VAL B O 1
ATOM 5836 N N . ASN B 1 213 ? 24.343 90.433 -9.907 1.00 24.50 217 ASN B N 1
ATOM 5837 C CA . ASN B 1 213 ? 23.590 90.344 -11.177 1.00 25.41 217 ASN B CA 1
ATOM 5838 C C . ASN B 1 213 ? 24.458 90.705 -12.345 1.00 24.04 217 ASN B C 1
ATOM 5839 O O . ASN B 1 213 ? 24.360 90.088 -13.387 1.00 26.55 217 ASN B O 1
ATOM 5852 N N . ILE B 1 215 ? 27.698 90.251 -12.589 1.00 26.23 219 ILE B N 1
ATOM 5853 C CA . ILE B 1 215 ? 28.573 89.115 -13.030 1.00 28.82 219 ILE B CA 1
ATOM 5854 C C . ILE B 1 215 ? 27.752 88.005 -13.670 1.00 24.70 219 ILE B C 1
ATOM 5855 O O . ILE B 1 215 ? 28.137 87.470 -14.710 1.00 23.77 219 ILE B O 1
ATOM 5860 N N . SER B 1 216 ? 26.587 87.740 -13.077 1.00 23.04 220 SER B N 1
ATOM 5861 C CA . SER B 1 216 ? 25.675 86.674 -13.534 1.00 24.93 220 SER B CA 1
ATOM 5862 C C . SER B 1 216 ? 25.292 86.929 -14.974 1.00 26.32 220 SER B C 1
ATOM 5863 O O . SER B 1 216 ? 25.106 85.972 -15.732 1.00 25.72 220 SER B O 1
ATOM 5866 N N . ASP B 1 217 ? 25.232 88.221 -15.342 1.00 28.21 221 ASP B N 1
ATOM 5867 C CA . ASP B 1 217 ? 24.899 88.683 -16.714 1.00 30.52 221 ASP B CA 1
ATOM 5868 C C . ASP B 1 217 ? 26.091 88.801 -17.638 1.00 27.97 221 ASP B C 1
ATOM 5869 O O . ASP B 1 217 ? 25.928 88.980 -18.852 1.00 32.38 221 ASP B O 1
ATOM 5874 N N . GLY B 1 218 ? 27.298 88.659 -17.104 1.00 29.48 222 GLY B N 1
ATOM 5875 C CA . GLY B 1 218 ? 28.521 88.771 -17.918 1.00 26.16 222 GLY B CA 1
ATOM 5876 C C . GLY B 1 218 ? 28.923 90.201 -18.232 1.00 28.57 222 GLY B C 1
ATOM 5877 O O . GLY B 1 218 ? 29.715 90.454 -19.174 1.00 30.85 222 GLY B O 1
ATOM 5878 N N . LYS B 1 219 ? 28.403 91.161 -17.466 1.00 30.19 223 LYS B N 1
ATOM 5879 C CA . LYS B 1 219 ? 28.641 92.574 -17.818 1.00 30.15 223 LYS B CA 1
ATOM 5880 C C . LYS B 1 219 ? 29.925 93.135 -17.232 1.00 30.03 223 LYS B C 1
ATOM 5881 O O . LYS B 1 219 ? 30.418 94.145 -17.714 1.00 26.18 223 LYS B O 1
ATOM 5887 N N . ILE B 1 220 ? 30.442 92.525 -16.160 1.00 30.98 224 ILE B N 1
ATOM 5888 C CA . ILE B 1 220 ? 31.734 92.960 -15.579 1.00 27.94 224 ILE B CA 1
ATOM 5889 C C . ILE B 1 220 ? 32.679 91.758 -15.319 1.00 28.53 224 ILE B C 1
ATOM 5890 O O . ILE B 1 220 ? 32.214 90.647 -15.169 1.00 29.02 224 ILE B O 1
ATOM 5895 N N . THR B 1 221 ? 33.989 91.980 -15.282 1.00 23.81 225 THR B N 1
ATOM 5896 C CA . THR B 1 221 ? 34.931 90.909 -15.000 1.00 24.75 225 THR B CA 1
ATOM 5897 C C . THR B 1 221 ? 34.908 90.634 -13.523 1.00 23.36 225 THR B C 1
ATOM 5898 O O . THR B 1 221 ? 34.513 91.483 -12.734 1.00 24.23 225 THR B O 1
ATOM 5902 N N . ILE B 1 222 ? 35.425 89.471 -13.145 1.00 24.18 226 ILE B N 1
ATOM 5903 C CA . ILE B 1 222 ? 35.515 89.068 -11.762 1.00 23.58 226 ILE B CA 1
ATOM 5904 C C . ILE B 1 222 ? 36.493 90.026 -11.035 1.00 22.50 226 ILE B C 1
ATOM 5905 O O . ILE B 1 222 ? 36.270 90.399 -9.900 1.00 22.54 226 ILE B O 1
ATOM 5910 N N . GLU B 1 223 ? 37.547 90.455 -11.700 1.00 22.11 227 GLU B N 1
ATOM 5911 C CA . GLU B 1 223 ? 38.384 91.505 -11.114 1.00 25.40 227 GLU B CA 1
ATOM 5912 C C . GLU B 1 223 ? 37.587 92.788 -10.707 1.00 25.20 227 GLU B C 1
ATOM 5913 O O . GLU B 1 223 ? 37.745 93.303 -9.612 1.00 25.40 227 GLU B O 1
ATOM 5919 N N . ASN B 1 224 ? 36.795 93.326 -11.621 1.00 26.09 228 ASN B N 1
ATOM 5920 C CA . ASN B 1 224 ? 35.950 94.503 -11.310 1.00 27.29 228 ASN B CA 1
ATOM 5921 C C . ASN B 1 224 ? 34.964 94.156 -10.189 1.00 23.08 228 ASN B C 1
ATOM 5922 O O . ASN B 1 224 ? 34.749 94.921 -9.268 1.00 22.55 228 ASN B O 1
ATOM 5927 N N . PHE B 1 225 ? 34.420 92.947 -10.230 1.00 23.88 229 PHE B N 1
ATOM 5928 C CA . PHE B 1 225 ? 33.499 92.473 -9.200 1.00 21.81 229 PHE B CA 1
ATOM 5929 C C . PHE B 1 225 ? 34.166 92.474 -7.837 1.00 22.46 229 PHE B C 1
ATOM 5930 O O . PHE B 1 225 ? 33.649 93.036 -6.846 1.00 22.57 229 PHE B O 1
ATOM 5938 N N . ARG B 1 226 ? 35.342 91.848 -7.763 1.00 24.49 230 ARG B N 1
ATOM 5939 C CA . ARG B 1 226 ? 36.101 91.858 -6.501 1.00 24.96 230 ARG B CA 1
ATOM 5940 C C . ARG B 1 226 ? 36.315 93.323 -5.986 1.00 22.11 230 ARG B C 1
ATOM 5941 O O . ARG B 1 226 ? 36.069 93.625 -4.830 1.00 19.67 230 ARG B O 1
ATOM 5949 N N . LYS B 1 227 ? 36.752 94.220 -6.865 1.00 18.25 231 LYS B N 1
ATOM 5950 C CA . LYS B 1 227 ? 36.947 95.604 -6.426 1.00 18.31 231 LYS B CA 1
ATOM 5951 C C . LYS B 1 227 ? 35.649 96.228 -5.946 1.00 19.43 231 LYS B C 1
ATOM 5952 O O . LYS B 1 227 ? 35.653 96.960 -4.993 1.00 19.73 231 LYS B O 1
ATOM 5958 N N . ARG B 1 228 ? 34.534 95.944 -6.606 1.00 20.58 232 ARG B N 1
ATOM 5959 C CA . ARG B 1 228 ? 33.253 96.504 -6.124 1.00 21.92 232 ARG B CA 1
ATOM 5960 C C . ARG B 1 228 ? 33.000 96.051 -4.711 1.00 20.15 232 ARG B C 1
ATOM 5961 O O . ARG B 1 228 ? 32.664 96.839 -3.839 1.00 20.70 232 ARG B O 1
ATOM 5969 N N . LEU B 1 229 ? 33.151 94.755 -4.513 1.00 19.57 233 LEU B N 1
ATOM 5970 C CA . LEU B 1 229 ? 32.885 94.134 -3.259 1.00 20.90 233 LEU B CA 1
ATOM 5971 C C . LEU B 1 229 ? 33.766 94.608 -2.119 1.00 20.46 233 LEU B C 1
ATOM 5972 O O . LEU B 1 229 ? 33.226 94.853 -1.020 1.00 17.35 233 LEU B O 1
ATOM 5977 N N . GLU B 1 230 ? 35.086 94.748 -2.366 1.00 17.82 234 GLU B N 1
ATOM 5978 C CA . GLU B 1 230 ? 35.998 95.282 -1.311 1.00 19.99 234 GLU B CA 1
ATOM 5979 C C . GLU B 1 230 ? 35.539 96.678 -0.865 1.00 22.64 234 GLU B C 1
ATOM 5980 O O . GLU B 1 230 ? 35.738 97.022 0.265 1.00 24.27 234 GLU B O 1
ATOM 5986 N N . ASN B 1 231 ? 34.915 97.480 -1.739 1.00 23.73 235 ASN B N 1
ATOM 5987 C CA . ASN B 1 231 ? 34.345 98.780 -1.291 1.00 23.42 235 ASN B CA 1
ATOM 5988 C C . ASN B 1 231 ? 33.006 98.706 -0.538 1.00 24.38 235 ASN B C 1
ATOM 5989 O O . ASN B 1 231 ? 32.593 99.695 0.061 1.00 30.62 235 ASN B O 1
ATOM 5994 N N . THR B 1 232 ? 32.319 97.576 -0.571 1.00 25.30 236 THR B N 1
ATOM 5995 C CA . THR B 1 232 ? 31.009 97.504 0.090 1.00 24.37 236 THR B CA 1
ATOM 5996 C C . THR B 1 232 ? 31.185 97.438 1.609 1.00 27.22 236 THR B C 1
ATOM 5997 O O . THR B 1 232 ? 32.249 97.030 2.135 1.00 24.18 236 THR B O 1
ATOM 6001 N N . GLU B 1 233 ? 30.143 97.854 2.303 1.00 22.48 237 GLU B N 1
ATOM 6002 C CA . GLU B 1 233 ? 30.159 97.898 3.751 1.00 28.66 237 GLU B CA 1
ATOM 6003 C C . GLU B 1 233 ? 30.063 96.488 4.294 1.00 26.46 237 GLU B C 1
ATOM 6004 O O . GLU B 1 233 ? 30.647 96.143 5.336 1.00 28.81 237 GLU B O 1
ATOM 6010 N N . THR B 1 234 ? 29.365 95.636 3.567 1.00 25.24 238 THR B N 1
ATOM 6011 C CA . THR B 1 234 ? 29.345 94.244 3.947 1.00 21.98 238 THR B CA 1
ATOM 6012 C C . THR B 1 234 ? 30.801 93.716 4.022 1.00 21.76 238 THR B C 1
ATOM 6013 O O . THR B 1 234 ? 31.229 93.098 5.016 1.00 21.61 238 THR B O 1
ATOM 6017 N N . TRP B 1 235 ? 31.579 93.964 2.984 1.00 19.79 239 TRP B N 1
ATOM 6018 C CA . TRP B 1 235 ? 32.906 93.422 2.981 1.00 21.65 239 TRP B CA 1
ATOM 6019 C C . TRP B 1 235 ? 33.788 93.939 4.113 1.00 22.17 239 TRP B C 1
ATOM 6020 O O . TRP B 1 235 ? 34.427 93.154 4.826 1.00 20.86 239 TRP B O 1
ATOM 6031 N N . ARG B 1 236 ? 33.813 95.249 4.279 1.00 22.62 240 ARG B N 1
ATOM 6032 C CA . ARG B 1 236 ? 34.713 95.912 5.216 1.00 26.76 240 ARG B CA 1
ATOM 6033 C C . ARG B 1 236 ? 34.366 95.714 6.697 1.00 28.68 240 ARG B C 1
ATOM 6034 O O . ARG B 1 236 ? 35.240 95.819 7.534 1.00 28.94 240 ARG B O 1
ATOM 6042 N N . SER B 1 237 ? 33.100 95.465 7.016 1.00 27.22 241 SER B N 1
ATOM 6043 C CA . SER B 1 237 ? 32.720 95.168 8.388 1.00 25.00 241 SER B CA 1
ATOM 6044 C C . SER B 1 237 ? 32.652 93.653 8.666 1.00 24.95 241 SER B C 1
ATOM 6045 O O . SER B 1 237 ? 32.182 93.269 9.725 1.00 22.30 241 SER B O 1
ATOM 6048 N N . ASN B 1 238 ? 33.117 92.791 7.744 1.00 24.26 242 ASN B N 1
ATOM 6049 C CA . ASN B 1 238 ? 33.114 91.350 8.005 1.00 20.58 242 ASN B CA 1
ATOM 6050 C C . ASN B 1 238 ? 34.384 91.078 8.825 1.00 23.79 242 ASN B C 1
ATOM 6051 O O . ASN B 1 238 ? 35.499 91.227 8.316 1.00 22.53 242 ASN B O 1
ATOM 6056 N N . PRO B 1 239 ? 34.219 90.756 10.124 1.00 22.76 243 PRO B N 1
ATOM 6057 C CA . PRO B 1 239 ? 35.403 90.654 11.015 1.00 23.20 243 PRO B CA 1
ATOM 6058 C C . PRO B 1 239 ? 36.284 89.423 10.727 1.00 26.14 243 PRO B C 1
ATOM 6059 O O . PRO B 1 239 ? 37.436 89.397 11.158 1.00 24.03 243 PRO B O 1
ATOM 6063 N N . LEU B 1 240 ? 35.760 88.400 10.052 1.00 22.85 244 LEU B N 1
ATOM 6064 C CA . LEU B 1 240 ? 36.594 87.248 9.747 1.00 23.51 244 LEU B CA 1
ATOM 6065 C C . LEU B 1 240 ? 37.475 87.509 8.542 1.00 24.95 244 LEU B C 1
ATOM 6066 O O . LEU B 1 240 ? 38.573 86.977 8.469 1.00 23.48 244 LEU B O 1
ATOM 6071 N N . ILE B 1 241 ? 37.029 88.358 7.628 1.00 22.29 245 ILE B N 1
ATOM 6072 C CA . ILE B 1 241 ? 37.882 88.698 6.486 1.00 26.32 245 ILE B CA 1
ATOM 6073 C C . ILE B 1 241 ? 39.120 89.442 6.940 1.00 30.88 245 ILE B C 1
ATOM 6074 O O . ILE B 1 241 ? 40.201 89.182 6.420 1.00 26.00 245 ILE B O 1
ATOM 6079 N N . ASN B 1 242 ? 38.949 90.348 7.916 1.00 33.41 246 ASN B N 1
ATOM 6080 C CA . ASN B 1 242 ? 40.086 91.139 8.414 1.00 36.94 246 ASN B CA 1
ATOM 6081 C C . ASN B 1 242 ? 40.934 90.302 9.355 1.00 35.16 246 ASN B C 1
ATOM 6082 O O . ASN B 1 242 ? 42.169 90.390 9.364 1.00 36.03 246 ASN B O 1
ATOM 6087 N N . PHE B 1 243 ? 40.289 89.492 10.181 1.00 27.30 247 PHE B N 1
ATOM 6088 C CA . PHE B 1 243 ? 41.076 88.608 10.964 1.00 27.18 247 PHE B CA 1
ATOM 6089 C C . PHE B 1 243 ? 41.869 87.585 10.126 1.00 26.88 247 PHE B C 1
ATOM 6090 O O . PHE B 1 243 ? 43.009 87.252 10.439 1.00 29.52 247 PHE B O 1
ATOM 6098 N N . TYR B 1 244 ? 41.256 87.077 9.074 1.00 24.63 248 TYR B N 1
ATOM 6099 C CA . TYR B 1 244 ? 41.920 86.081 8.266 1.00 25.24 248 TYR B CA 1
ATOM 6100 C C . TYR B 1 244 ? 43.166 86.642 7.587 1.00 24.11 248 TYR B C 1
ATOM 6101 O O . TYR B 1 244 ? 44.179 85.911 7.438 1.00 22.14 248 TYR B O 1
ATOM 6110 N N . GLN B 1 245 ? 43.054 87.899 7.126 1.00 24.27 249 GLN B N 1
ATOM 6111 C CA . GLN B 1 245 ? 44.175 88.650 6.595 1.00 27.86 249 GLN B CA 1
ATOM 6112 C C . GLN B 1 245 ? 45.387 88.683 7.582 1.00 27.58 249 GLN B C 1
ATOM 6113 O O . GLN B 1 245 ? 46.490 88.345 7.208 1.00 29.39 249 GLN B O 1
ATOM 6119 N N . GLU B 1 246 ? 45.151 89.029 8.840 1.00 27.64 250 GLU B N 1
ATOM 6120 C CA . GLU B 1 246 ? 46.163 88.973 9.894 1.00 27.88 250 GLU B CA 1
ATOM 6121 C C . GLU B 1 246 ? 46.764 87.593 10.131 1.00 28.70 250 GLU B C 1
ATOM 6122 O O . GLU B 1 246 ? 47.995 87.423 10.173 1.00 26.52 250 GLU B O 1
ATOM 6128 N N . LEU B 1 247 ? 45.884 86.596 10.259 1.00 27.20 251 LEU B N 1
ATOM 6129 C CA . LEU B 1 247 ? 46.298 85.210 10.481 1.00 29.21 251 LEU B CA 1
ATOM 6130 C C . LEU B 1 247 ? 47.177 84.685 9.330 1.00 29.77 251 LEU B C 1
ATOM 6131 O O . LEU B 1 247 ? 48.150 83.961 9.541 1.00 28.23 251 LEU B O 1
ATOM 6136 N N . ARG B 1 248 ? 46.827 85.045 8.108 1.00 28.92 252 ARG B N 1
ATOM 6137 C CA . ARG B 1 248 ? 47.634 84.673 6.961 1.00 33.95 252 ARG B CA 1
ATOM 6138 C C . ARG B 1 248 ? 49.066 85.277 7.015 1.00 35.70 252 ARG B C 1
ATOM 6139 O O . ARG B 1 248 ? 49.977 84.739 6.437 1.00 32.00 252 ARG B O 1
ATOM 6147 N N . GLU B 1 249 ? 49.216 86.410 7.681 1.00 33.92 253 GLU B N 1
ATOM 6148 C CA . GLU B 1 249 ? 50.476 87.108 7.718 1.00 37.27 253 GLU B CA 1
ATOM 6149 C C . GLU B 1 249 ? 51.134 86.904 9.068 1.00 32.25 253 GLU B C 1
ATOM 6150 O O . GLU B 1 249 ? 52.150 87.514 9.347 1.00 37.31 253 GLU B O 1
ATOM 6156 N N . LEU B 1 250 ? 50.580 86.034 9.903 1.00 26.92 254 LEU B N 1
ATOM 6157 C CA . LEU B 1 250 ? 51.149 85.822 11.217 1.00 29.58 254 LEU B CA 1
ATOM 6158 C C . LEU B 1 250 ? 52.674 85.590 11.212 1.00 32.55 254 LEU B C 1
ATOM 6159 O O . LEU B 1 250 ? 53.361 86.125 12.032 1.00 31.96 254 LEU B O 1
ATOM 6164 N N . HIS B 1 251 ? 53.181 84.767 10.307 1.00 37.65 255 HIS B N 1
ATOM 6165 C CA . HIS B 1 251 ? 54.614 84.407 10.311 1.00 46.27 255 HIS B CA 1
ATOM 6166 C C . HIS B 1 251 ? 55.541 85.411 9.708 1.00 42.64 255 HIS B C 1
ATOM 6167 O O . HIS B 1 251 ? 56.748 85.239 9.714 1.00 48.98 255 HIS B O 1
ATOM 6174 N N . ILE B 1 252 ? 54.940 86.473 9.210 1.00 42.43 256 ILE B N 1
ATOM 6175 C CA . ILE B 1 252 ? 55.585 87.658 8.700 1.00 40.95 256 ILE B CA 1
ATOM 6176 C C . ILE B 1 252 ? 55.882 88.594 9.859 1.00 40.84 256 ILE B C 1
ATOM 6177 O O . ILE B 1 252 ? 56.727 89.459 9.786 1.00 45.73 256 ILE B O 1
ATOM 6182 N N . LYS B 1 253 ? 55.218 88.374 10.969 1.00 40.08 257 LYS B N 1
ATOM 6183 C CA . LYS B 1 253 ? 55.147 89.386 11.979 1.00 34.37 257 LYS B CA 1
ATOM 6184 C C . LYS B 1 253 ? 56.161 89.111 13.067 1.00 31.13 257 LYS B C 1
ATOM 6185 O O . LYS B 1 253 ? 56.425 87.987 13.359 1.00 27.21 257 LYS B O 1
ATOM 6191 N N . ASP B 1 254 ? 56.691 90.148 13.690 1.00 33.28 258 ASP B N 1
ATOM 6192 C CA . ASP B 1 254 ? 57.526 89.942 14.876 1.00 40.50 258 ASP B CA 1
ATOM 6193 C C . ASP B 1 254 ? 56.668 89.485 16.108 1.00 39.25 258 ASP B C 1
ATOM 6194 O O . ASP B 1 254 ? 55.433 89.603 16.106 1.00 35.33 258 ASP B O 1
ATOM 6199 N N . PRO B 1 255 ? 57.328 89.004 17.176 1.00 41.89 259 PRO B N 1
ATOM 6200 C CA . PRO B 1 255 ? 56.553 88.404 18.283 1.00 38.36 259 PRO B CA 1
ATOM 6201 C C . PRO B 1 255 ? 55.523 89.345 18.945 1.00 36.25 259 PRO B C 1
ATOM 6202 O O . PRO B 1 255 ? 54.473 88.879 19.373 1.00 42.04 259 PRO B O 1
ATOM 6206 N N . GLN B 1 256 ? 55.791 90.642 18.982 1.00 32.79 260 GLN B N 1
ATOM 6207 C CA . GLN B 1 256 ? 54.794 91.643 19.350 1.00 36.75 260 GLN B CA 1
ATOM 6208 C C . GLN B 1 256 ? 53.592 91.723 18.399 1.00 32.67 260 GLN B C 1
ATOM 6209 O O . GLN B 1 256 ? 52.458 91.878 18.874 1.00 30.50 260 GLN B O 1
ATOM 6215 N N . GLY B 1 257 ? 53.854 91.700 17.083 1.00 27.29 261 GLY B N 1
ATOM 6216 C CA . GLY B 1 257 ? 52.765 91.744 16.073 1.00 27.05 261 GLY B CA 1
ATOM 6217 C C . GLY B 1 257 ? 51.914 90.470 16.157 1.00 24.90 261 GLY B C 1
ATOM 6218 O O . GLY B 1 257 ? 50.716 90.502 15.982 1.00 24.18 261 GLY B O 1
ATOM 6219 N N . LYS B 1 258 ? 52.545 89.341 16.442 1.00 22.42 262 LYS B N 1
ATOM 6220 C CA . LYS B 1 258 ? 51.799 88.098 16.555 1.00 26.09 262 LYS B CA 1
ATOM 6221 C C . LYS B 1 258 ? 50.848 88.137 17.753 1.00 26.81 262 LYS B C 1
ATOM 6222 O O . LYS B 1 258 ? 49.745 87.598 17.726 1.00 24.97 262 LYS B O 1
ATOM 6228 N N . LEU B 1 259 ? 51.353 88.731 18.826 1.00 28.45 263 LEU B N 1
ATOM 6229 C CA . LEU B 1 259 ? 50.601 88.954 20.030 1.00 31.04 263 LEU B CA 1
ATOM 6230 C C . LEU B 1 259 ? 49.435 89.932 19.823 1.00 28.32 263 LEU B C 1
ATOM 6231 O O . LEU B 1 259 ? 48.394 89.795 20.473 1.00 25.90 263 LEU B O 1
ATOM 6236 N N . VAL B 1 260 ? 49.606 90.906 18.937 1.00 24.61 264 VAL B N 1
ATOM 6237 C CA . VAL B 1 260 ? 48.483 91.767 18.603 1.00 25.92 264 VAL B CA 1
ATOM 6238 C C . VAL B 1 260 ? 47.352 90.978 17.841 1.00 26.86 264 VAL B C 1
ATOM 6239 O O . VAL B 1 260 ? 46.165 91.222 18.084 1.00 26.51 264 VAL B O 1
ATOM 6243 N N . VAL B 1 261 ? 47.713 90.074 16.932 1.00 24.21 265 VAL B N 1
ATOM 6244 C CA . VAL B 1 261 ? 46.714 89.194 16.243 1.00 26.16 265 VAL B CA 1
ATOM 6245 C C . VAL B 1 261 ? 45.918 88.373 17.257 1.00 27.89 265 VAL B C 1
ATOM 6246 O O . VAL B 1 261 ? 44.682 88.332 17.239 1.00 27.06 265 VAL B O 1
ATOM 6258 N N . SER B 1 263 ? 45.586 89.112 20.471 1.00 23.92 267 SER B N 1
ATOM 6259 C CA . SER B 1 263 ? 44.692 90.020 21.207 1.00 25.73 267 SER B CA 1
ATOM 6260 C C . SER B 1 263 ? 43.421 90.396 20.454 1.00 23.84 267 SER B C 1
ATOM 6261 O O . SER B 1 263 ? 42.342 90.570 21.082 1.00 19.60 267 SER B O 1
ATOM 6264 N N . ASN B 1 264 ? 43.537 90.549 19.130 1.00 20.00 268 ASN B N 1
ATOM 6265 C CA . ASN B 1 264 ? 42.341 90.732 18.320 1.00 23.63 268 ASN B CA 1
ATOM 6266 C C . ASN B 1 264 ? 41.434 89.486 18.322 1.00 24.89 268 ASN B C 1
ATOM 6267 O O . ASN B 1 264 ? 40.198 89.631 18.369 1.00 19.10 268 ASN B O 1
ATOM 6272 N N . LEU B 1 265 ? 42.049 88.280 18.321 1.00 22.54 269 LEU B N 1
ATOM 6273 C CA . LEU B 1 265 ? 41.263 87.065 18.409 1.00 23.94 269 LEU B CA 1
ATOM 6274 C C . LEU B 1 265 ? 40.457 87.130 19.679 1.00 24.75 269 LEU B C 1
ATOM 6275 O O . LEU B 1 265 ? 39.269 86.845 19.659 1.00 23.50 269 LEU B O 1
ATOM 6280 N N . GLU B 1 266 ? 41.121 87.522 20.758 1.00 24.76 270 GLU B N 1
ATOM 6281 C CA . GLU B 1 266 ? 40.561 87.486 22.091 1.00 28.33 270 GLU B CA 1
ATOM 6282 C C . GLU B 1 266 ? 39.317 88.345 22.142 1.00 28.32 270 GLU B C 1
ATOM 6283 O O . GLU B 1 266 ? 38.284 87.919 22.664 1.00 27.04 270 GLU B O 1
ATOM 6289 N N . ASN B 1 267 ? 39.461 89.551 21.602 1.00 31.33 271 ASN B N 1
ATOM 6290 C CA . ASN B 1 267 ? 38.464 90.599 21.652 1.00 30.28 271 ASN B CA 1
ATOM 6291 C C . ASN B 1 267 ? 37.233 90.123 20.879 1.00 31.81 271 ASN B C 1
ATOM 6292 O O . ASN B 1 267 ? 36.117 90.194 21.371 1.00 29.08 271 ASN B O 1
ATOM 6297 N N . LEU B 1 268 ? 37.471 89.580 19.695 1.00 27.55 272 LEU B N 1
ATOM 6298 C CA . LEU B 1 268 ? 36.433 89.020 18.858 1.00 26.65 272 LEU B CA 1
ATOM 6299 C C . LEU B 1 268 ? 35.728 87.857 19.515 1.00 27.26 272 LEU B C 1
ATOM 6300 O O . LEU B 1 268 ? 34.488 87.771 19.457 1.00 24.94 272 LEU B O 1
ATOM 6305 N N . TYR B 1 269 ? 36.517 86.937 20.097 1.00 22.19 273 TYR B N 1
ATOM 6306 C CA . TYR B 1 269 ? 35.982 85.801 20.806 1.00 25.81 273 TYR B CA 1
ATOM 6307 C C . TYR B 1 269 ? 35.065 86.250 21.933 1.00 27.92 273 TYR B C 1
ATOM 6308 O O . TYR B 1 269 ? 33.998 85.669 22.114 1.00 30.18 273 TYR B O 1
ATOM 6317 N N . LEU B 1 270 ? 35.444 87.328 22.608 1.00 27.78 274 LEU B N 1
ATOM 6318 C CA . LEU B 1 270 ? 34.696 87.810 23.785 1.00 32.38 274 LEU B CA 1
ATOM 6319 C C . LEU B 1 270 ? 33.462 88.639 23.402 1.00 32.03 274 LEU B C 1
ATOM 6320 O O . LEU B 1 270 ? 32.427 88.498 24.053 1.00 32.80 274 LEU B O 1
ATOM 6325 N N . GLU B 1 271 ? 33.593 89.503 22.384 1.00 31.92 275 GLU B N 1
ATOM 6326 C CA . GLU B 1 271 ? 32.506 90.375 21.897 1.00 35.67 275 GLU B CA 1
ATOM 6327 C C . GLU B 1 271 ? 31.557 89.684 20.906 1.00 33.18 275 GLU B C 1
ATOM 6328 O O . GLU B 1 271 ? 30.389 90.032 20.812 1.00 30.50 275 GLU B O 1
ATOM 6334 N N . SER B 1 272 ? 32.080 88.730 20.152 1.00 29.46 276 SER B N 1
ATOM 6335 C CA . SER B 1 272 ? 31.376 88.188 18.993 1.00 29.91 276 SER B CA 1
ATOM 6336 C C . SER B 1 272 ? 31.597 86.710 18.867 1.00 28.30 276 SER B C 1
ATOM 6337 O O . SER B 1 272 ? 31.893 86.194 17.789 1.00 31.41 276 SER B O 1
ATOM 6340 N N . ARG B 1 273 ? 31.447 86.035 19.993 1.00 27.71 277 ARG B N 1
ATOM 6341 C CA . ARG B 1 273 ? 31.660 84.613 20.102 1.00 27.87 277 ARG B CA 1
ATOM 6342 C C . ARG B 1 273 ? 31.088 83.803 18.960 1.00 29.05 277 ARG B C 1
ATOM 6343 O O . ARG B 1 273 ? 31.740 82.867 18.458 1.00 26.70 277 ARG B O 1
ATOM 6351 N N . GLU B 1 274 ? 29.865 84.148 18.553 1.00 27.88 278 GLU B N 1
ATOM 6352 C CA . GLU B 1 274 ? 29.158 83.404 17.518 1.00 25.49 278 GLU B CA 1
ATOM 6353 C C . GLU B 1 274 ? 29.898 83.370 16.173 1.00 26.03 278 GLU B C 1
ATOM 6354 O O . GLU B 1 274 ? 29.731 82.435 15.382 1.00 21.67 278 GLU B O 1
ATOM 6360 N N . ILE B 1 275 ? 30.749 84.357 15.893 1.00 23.77 279 ILE B N 1
ATOM 6361 C CA . ILE B 1 275 ? 31.371 84.342 14.563 1.00 24.62 279 ILE B CA 1
ATOM 6362 C C . ILE B 1 275 ? 32.378 83.194 14.410 1.00 26.68 279 ILE B C 1
ATOM 6363 O O . ILE B 1 275 ? 32.817 82.946 13.330 1.00 29.65 279 ILE B O 1
ATOM 6368 N N . PHE B 1 276 ? 32.706 82.492 15.481 1.00 27.73 280 PHE B N 1
ATOM 6369 C CA . PHE B 1 276 ? 33.457 81.227 15.351 1.00 31.19 280 PHE B CA 1
ATOM 6370 C C . PHE B 1 276 ? 32.644 79.928 15.337 1.00 30.58 280 PHE B C 1
ATOM 6371 O O . PHE B 1 276 ? 33.220 78.871 15.147 1.00 32.99 280 PHE B O 1
ATOM 6379 N N . ARG B 1 277 ? 31.326 80.010 15.452 1.00 30.79 281 ARG B N 1
ATOM 6380 C CA . ARG B 1 277 ? 30.480 78.832 15.280 1.00 32.96 281 ARG B CA 1
ATOM 6381 C C . ARG B 1 277 ? 30.076 78.667 13.805 1.00 33.58 281 ARG B C 1
ATOM 6382 O O . ARG B 1 277 ? 30.054 79.629 13.031 1.00 30.70 281 ARG B O 1
ATOM 6390 N N . ASN B 1 278 ? 29.806 77.437 13.394 1.00 32.60 282 ASN B N 1
ATOM 6391 C CA . ASN B 1 278 ? 29.248 77.179 12.062 1.00 34.87 282 ASN B CA 1
ATOM 6392 C C . ASN B 1 278 ? 30.151 77.542 10.884 1.00 33.29 282 ASN B C 1
ATOM 6393 O O . ASN B 1 278 ? 29.666 77.954 9.819 1.00 27.58 282 ASN B O 1
ATOM 6398 N N . LEU B 1 279 ? 31.458 77.358 11.073 1.00 32.92 283 LEU B N 1
ATOM 6399 C CA . LEU B 1 279 ? 32.440 77.607 10.005 1.00 34.07 283 LEU B CA 1
ATOM 6400 C C . LEU B 1 279 ? 32.735 76.306 9.280 1.00 35.72 283 LEU B C 1
ATOM 6401 O O . LEU B 1 279 ? 32.519 75.235 9.827 1.00 40.27 283 LEU B O 1
ATOM 6406 N N . THR B 1 280 ? 33.226 76.402 8.047 1.00 38.60 284 THR B N 1
ATOM 6407 C CA . THR B 1 280 ? 33.820 75.268 7.329 1.00 39.57 284 THR B CA 1
ATOM 6408 C C . THR B 1 280 ? 34.969 74.802 8.205 1.00 35.53 284 THR B C 1
ATOM 6409 O O . THR B 1 280 ? 35.764 75.614 8.630 1.00 34.76 284 THR B O 1
ATOM 6413 N N . PRO B 1 281 ? 34.992 73.514 8.563 1.00 35.59 285 PRO B N 1
ATOM 6414 C CA . PRO B 1 281 ? 36.010 73.007 9.475 1.00 32.11 285 PRO B CA 1
ATOM 6415 C C . PRO B 1 281 ? 37.462 73.173 8.955 1.00 30.14 285 PRO B C 1
ATOM 6416 O O . PRO B 1 281 ? 37.729 73.096 7.739 1.00 27.07 285 PRO B O 1
ATOM 6420 N N . GLY B 1 282 ? 38.368 73.431 9.883 1.00 28.94 286 GLY B N 1
ATOM 6421 C CA . GLY B 1 282 ? 39.813 73.544 9.586 1.00 27.73 286 GLY B CA 1
ATOM 6422 C C . GLY B 1 282 ? 40.397 74.858 10.048 1.00 27.38 286 GLY B C 1
ATOM 6423 O O . GLY B 1 282 ? 41.528 74.901 10.572 1.00 28.96 286 GLY B O 1
ATOM 6432 N N . ILE B 1 284 ? 39.508 76.862 12.524 1.00 29.59 288 ILE B N 1
ATOM 6433 C CA . ILE B 1 284 ? 39.719 76.839 13.966 1.00 30.90 288 ILE B CA 1
ATOM 6434 C C . ILE B 1 284 ? 40.692 75.730 14.348 1.00 29.31 288 ILE B C 1
ATOM 6435 O O . ILE B 1 284 ? 41.678 75.960 15.006 1.00 29.07 288 ILE B O 1
ATOM 6440 N N . GLU B 1 285 ? 40.389 74.525 13.897 1.00 28.37 289 GLU B N 1
ATOM 6441 C CA . GLU B 1 285 ? 41.120 73.350 14.326 1.00 29.56 289 GLU B CA 1
ATOM 6442 C C . GLU B 1 285 ? 42.594 73.393 13.926 1.00 27.26 289 GLU B C 1
ATOM 6443 O O . GLU B 1 285 ? 43.468 73.115 14.734 1.00 23.81 289 GLU B O 1
ATOM 6449 N N . ASN B 1 286 ? 42.865 73.729 12.682 1.00 26.43 290 ASN B N 1
ATOM 6450 C CA . ASN B 1 286 ? 44.205 73.525 12.174 1.00 31.45 290 ASN B CA 1
ATOM 6451 C C . ASN B 1 286 ? 44.945 74.794 11.878 1.00 30.06 290 ASN B C 1
ATOM 6452 O O . ASN B 1 286 ? 46.102 74.740 11.489 1.00 31.25 290 ASN B O 1
ATOM 6457 N N . PHE B 1 287 ? 44.286 75.931 12.098 1.00 32.98 291 PHE B N 1
ATOM 6458 C CA . PHE B 1 287 ? 44.922 77.248 11.920 1.00 34.02 291 PHE B CA 1
ATOM 6459 C C . PHE B 1 287 ? 44.976 78.050 13.226 1.00 33.24 291 PHE B C 1
ATOM 6460 O O . PHE B 1 287 ? 46.047 78.277 13.809 1.00 33.69 291 PHE B O 1
ATOM 6468 N N . ILE B 1 288 ? 43.813 78.485 13.682 1.00 31.00 292 ILE B N 1
ATOM 6469 C CA . ILE B 1 288 ? 43.716 79.232 14.919 1.00 31.89 292 ILE B CA 1
ATOM 6470 C C . ILE B 1 288 ? 44.208 78.516 16.188 1.00 31.45 292 ILE B C 1
ATOM 6471 O O . ILE B 1 288 ? 45.089 79.010 16.916 1.00 27.62 292 ILE B O 1
ATOM 6476 N N . ILE B 1 289 ? 43.680 77.323 16.447 1.00 31.05 293 ILE B N 1
ATOM 6477 C CA . ILE B 1 289 ? 44.131 76.626 17.634 1.00 27.53 293 ILE B CA 1
ATOM 6478 C C . ILE B 1 289 ? 45.656 76.409 17.687 1.00 24.94 293 ILE B C 1
ATOM 6479 O O . ILE B 1 289 ? 46.280 76.811 18.629 1.00 30.44 293 ILE B O 1
ATOM 6484 N N . PRO B 1 290 ? 46.269 75.807 16.666 1.00 28.93 294 PRO B N 1
ATOM 6485 C CA . PRO B 1 290 ? 47.706 75.594 16.758 1.00 28.04 294 PRO B CA 1
ATOM 6486 C C . PRO B 1 290 ? 48.543 76.856 16.896 1.00 30.26 294 PRO B C 1
ATOM 6487 O O . PRO B 1 290 ? 49.593 76.813 17.516 1.00 33.45 294 PRO B O 1
ATOM 6491 N N . GLU B 1 291 ? 48.138 77.958 16.274 1.00 31.22 295 GLU B N 1
ATOM 6492 C CA . GLU B 1 291 ? 48.966 79.125 16.321 1.00 30.17 295 GLU B CA 1
ATOM 6493 C C . GLU B 1 291 ? 48.928 79.729 17.708 1.00 31.87 295 GLU B C 1
ATOM 6494 O O . GLU B 1 291 ? 49.948 80.209 18.201 1.00 33.56 295 GLU B O 1
ATOM 6500 N N . LEU B 1 292 ? 47.744 79.719 18.317 1.00 28.76 296 LEU B N 1
ATOM 6501 C CA . LEU B 1 292 ? 47.551 80.206 19.686 1.00 27.46 296 LEU B CA 1
ATOM 6502 C C . LEU B 1 292 ? 48.339 79.380 20.654 1.00 27.90 296 LEU B C 1
ATOM 6503 O O . LEU B 1 292 ? 49.026 79.913 21.496 1.00 32.10 296 LEU B O 1
ATOM 6508 N N . CYS B 1 293 ? 48.246 78.059 20.541 1.00 30.58 297 CYS B N 1
ATOM 6509 C CA . CYS B 1 293 ? 49.141 77.182 21.330 1.00 31.52 297 CYS B CA 1
ATOM 6510 C C . CYS B 1 293 ? 50.627 77.603 21.283 1.00 30.26 297 CYS B C 1
ATOM 6511 O O . CYS B 1 293 ? 51.260 77.606 22.332 1.00 32.23 297 CYS B O 1
ATOM 6514 N N . GLU B 1 294 ? 51.165 78.016 20.124 1.00 31.41 298 GLU B N 1
ATOM 6515 C CA . GLU B 1 294 ? 52.600 78.378 20.084 1.00 33.96 298 GLU B CA 1
ATOM 6516 C C . GLU B 1 294 ? 52.806 79.613 20.910 1.00 36.99 298 GLU B C 1
ATOM 6517 O O . GLU B 1 294 ? 53.705 79.693 21.728 1.00 42.19 298 GLU B O 1
ATOM 6523 N N . ILE B 1 295 ? 51.919 80.581 20.727 1.00 41.45 299 ILE B N 1
ATOM 6524 C CA . ILE B 1 295 ? 52.059 81.855 21.382 1.00 36.24 299 ILE B CA 1
ATOM 6525 C C . ILE B 1 295 ? 52.030 81.641 22.883 1.00 34.37 299 ILE B C 1
ATOM 6526 O O . ILE B 1 295 ? 52.808 82.218 23.614 1.00 34.87 299 ILE B O 1
ATOM 6531 N N . ILE B 1 296 ? 51.120 80.798 23.348 1.00 35.33 300 ILE B N 1
ATOM 6532 C CA . ILE B 1 296 ? 51.007 80.546 24.780 1.00 30.21 300 ILE B CA 1
ATOM 6533 C C . ILE B 1 296 ? 52.322 79.921 25.297 1.00 30.20 300 ILE B C 1
ATOM 6534 O O . ILE B 1 296 ? 52.812 80.286 26.339 1.00 29.68 300 ILE B O 1
ATOM 6539 N N . LYS B 1 297 ? 52.859 78.953 24.567 1.00 35.33 301 LYS B N 1
ATOM 6540 C CA . LYS B 1 297 ? 54.087 78.258 24.973 1.00 38.88 301 LYS B CA 1
ATOM 6541 C C . LYS B 1 297 ? 55.181 79.304 25.169 1.00 42.24 301 LYS B C 1
ATOM 6542 O O . LYS B 1 297 ? 55.880 79.294 26.190 1.00 41.51 301 LYS B O 1
ATOM 6548 N N . LEU B 1 298 ? 55.249 80.257 24.245 1.00 39.94 302 LEU B N 1
ATOM 6549 C CA . LEU B 1 298 ? 56.137 81.404 24.393 1.00 41.27 302 LEU B CA 1
ATOM 6550 C C . LEU B 1 298 ? 55.868 82.174 25.678 1.00 41.56 302 LEU B C 1
ATOM 6551 O O . LEU B 1 298 ? 56.794 82.459 26.464 1.00 43.55 302 LEU B O 1
ATOM 6556 N N . LEU B 1 299 ? 54.609 82.529 25.903 1.00 36.99 303 LEU B N 1
ATOM 6557 C CA . LEU B 1 299 ? 54.266 83.342 27.038 1.00 37.88 303 LEU B CA 1
ATOM 6558 C C . LEU B 1 299 ? 54.577 82.677 28.378 1.00 39.90 303 LEU B C 1
ATOM 6559 O O . LEU B 1 299 ? 54.841 83.366 29.359 1.00 42.70 303 LEU B O 1
ATOM 6572 N N . THR B 1 301 ? 56.994 80.347 28.979 1.00 52.91 305 THR B N 1
ATOM 6573 C CA . THR B 1 301 ? 58.427 80.364 29.125 1.00 57.82 305 THR B CA 1
ATOM 6574 C C . THR B 1 301 ? 58.880 81.715 29.675 1.00 60.62 305 THR B C 1
ATOM 6575 O O . THR B 1 301 ? 59.520 81.767 30.731 1.00 61.20 305 THR B O 1
ATOM 6579 N N . GLN B 1 302 ? 58.507 82.792 28.971 1.00 65.76 306 GLN B N 1
ATOM 6580 C CA . GLN B 1 302 ? 58.844 84.182 29.338 1.00 68.36 306 GLN B CA 1
ATOM 6581 C C . GLN B 1 302 ? 58.654 84.453 30.839 1.00 67.66 306 GLN B C 1
ATOM 6582 O O . GLN B 1 302 ? 59.539 85.034 31.484 1.00 60.94 306 GLN B O 1
ATOM 6588 N N . SER B 1 303 ? 57.529 83.978 31.385 1.00 68.55 307 SER B N 1
ATOM 6589 C CA . SER B 1 303 ? 57.132 84.269 32.758 1.00 66.19 307 SER B CA 1
ATOM 6590 C C . SER B 1 303 ? 57.816 83.416 33.847 1.00 70.62 307 SER B C 1
ATOM 6591 O O . SER B 1 303 ? 57.968 83.892 34.975 1.00 73.57 307 SER B O 1
ATOM 6594 N N . ILE B 1 304 ? 58.216 82.177 33.529 1.00 70.15 308 ILE B N 1
ATOM 6595 C CA . ILE B 1 304 ? 58.954 81.325 34.505 1.00 69.45 308 ILE B CA 1
ATOM 6596 C C . ILE B 1 304 ? 60.469 81.307 34.314 1.00 71.81 308 ILE B C 1
ATOM 6597 O O . ILE B 1 304 ? 61.197 80.786 35.163 1.00 69.72 308 ILE B O 1
ATOM 6602 N N . SER B 1 305 ? 60.928 81.837 33.181 1.00 75.11 309 SER B N 1
ATOM 6603 C CA . SER B 1 305 ? 62.347 82.059 32.955 1.00 76.54 309 SER B CA 1
ATOM 6604 C C . SER B 1 305 ? 62.757 83.395 33.598 1.00 76.14 309 SER B C 1
ATOM 6605 O O . SER B 1 305 ? 63.839 83.922 33.323 1.00 72.89 309 SER B O 1
ATOM 6608 N N . SER B 1 306 ? 61.883 83.916 34.464 1.00 74.09 310 SER B N 1
ATOM 6609 C CA . SER B 1 306 ? 62.119 85.157 35.215 1.00 75.08 310 SER B CA 1
ATOM 6610 C C . SER B 1 306 ? 63.480 85.157 35.904 1.00 82.21 310 SER B C 1
ATOM 6611 O O . SER B 1 306 ? 63.841 84.191 36.584 1.00 82.04 310 SER B O 1
ATOM 6614 N N . ALA B 1 317 ? 53.767 90.471 28.638 1.00 68.38 321 ALA B N 1
ATOM 6615 C CA . ALA B 1 317 ? 52.378 90.213 28.248 1.00 68.97 321 ALA B CA 1
ATOM 6616 C C . ALA B 1 317 ? 51.809 89.023 29.025 1.00 63.12 321 ALA B C 1
ATOM 6617 O O . ALA B 1 317 ? 51.042 88.207 28.490 1.00 58.24 321 ALA B O 1
ATOM 6619 N N . SER B 1 318 ? 52.199 88.951 30.302 1.00 67.57 322 SER B N 1
ATOM 6620 C CA . SER B 1 318 ? 51.887 87.831 31.199 1.00 61.29 322 SER B CA 1
ATOM 6621 C C . SER B 1 318 ? 50.399 87.736 31.480 1.00 53.87 322 SER B C 1
ATOM 6622 O O . SER B 1 318 ? 49.866 86.648 31.691 1.00 47.76 322 SER B O 1
ATOM 6625 N N . HIS B 1 319 ? 49.739 88.888 31.441 1.00 54.16 323 HIS B N 1
ATOM 6626 C CA . HIS B 1 319 ? 48.309 89.017 31.702 1.00 54.19 323 HIS B CA 1
ATOM 6627 C C . HIS B 1 319 ? 47.448 88.398 30.617 1.00 50.76 323 HIS B C 1
ATOM 6628 O O . HIS B 1 319 ? 46.241 88.245 30.805 1.00 49.23 323 HIS B O 1
ATOM 6635 N N . LYS B 1 320 ? 48.056 88.059 29.473 1.00 46.09 324 LYS B N 1
ATOM 6636 C CA . LYS B 1 320 ? 47.344 87.421 28.352 1.00 46.04 324 LYS B CA 1
ATOM 6637 C C . LYS B 1 320 ? 47.295 85.892 28.436 1.00 46.74 324 LYS B C 1
ATOM 6638 O O . LYS B 1 320 ? 46.379 85.252 27.904 1.00 47.07 324 LYS B O 1
ATOM 6644 N N . LEU B 1 321 ? 48.270 85.321 29.137 1.00 39.68 325 LEU B N 1
ATOM 6645 C CA . LEU B 1 321 ? 48.310 83.893 29.426 1.00 40.31 325 LEU B CA 1
ATOM 6646 C C . LEU B 1 321 ? 46.959 83.223 29.733 1.00 38.44 325 LEU B C 1
ATOM 6647 O O . LEU B 1 321 ? 46.587 82.235 29.105 1.00 36.63 325 LEU B O 1
ATOM 6652 N N . VAL B 1 322 ? 46.253 83.744 30.718 1.00 35.71 326 VAL B N 1
ATOM 6653 C CA . VAL B 1 322 ? 45.010 83.129 31.129 1.00 35.83 326 VAL B CA 1
ATOM 6654 C C . VAL B 1 322 ? 43.953 83.227 30.011 1.00 32.68 326 VAL B C 1
ATOM 6655 O O . VAL B 1 322 ? 43.392 82.214 29.599 1.00 28.69 326 VAL B O 1
ATOM 6659 N N . PRO B 1 323 ? 43.694 84.440 29.495 1.00 32.10 327 PRO B N 1
ATOM 6660 C CA . PRO B 1 323 ? 42.606 84.548 28.466 1.00 27.95 327 PRO B CA 1
ATOM 6661 C C . PRO B 1 323 ? 42.897 83.717 27.220 1.00 28.24 327 PRO B C 1
ATOM 6662 O O . PRO B 1 323 ? 41.999 82.994 26.728 1.00 26.97 327 PRO B O 1
ATOM 6666 N N . PHE B 1 324 ? 44.158 83.726 26.752 1.00 28.10 328 PHE B N 1
ATOM 6667 C CA . PHE B 1 324 ? 44.505 82.900 25.589 1.00 30.32 328 PHE B CA 1
ATOM 6668 C C . PHE B 1 324 ? 44.273 81.438 25.874 1.00 29.04 328 PHE B C 1
ATOM 6669 O O . PHE B 1 324 ? 43.781 80.691 25.023 1.00 30.98 328 PHE B O 1
ATOM 6677 N N . LEU B 1 325 ? 44.670 81.016 27.056 1.00 30.18 329 LEU B N 1
ATOM 6678 C CA . LEU B 1 325 ? 44.558 79.581 27.380 1.00 30.77 329 LEU B CA 1
ATOM 6679 C C . LEU B 1 325 ? 43.089 79.203 27.579 1.00 26.87 329 LEU B C 1
ATOM 6680 O O . LEU B 1 325 ? 42.696 78.123 27.244 1.00 26.46 329 LEU B O 1
ATOM 6685 N N . ALA B 1 326 ? 42.280 80.102 28.112 1.00 26.88 330 ALA B N 1
ATOM 6686 C CA . ALA B 1 326 ? 40.852 79.793 28.261 1.00 29.76 330 ALA B CA 1
ATOM 6687 C C . ALA B 1 326 ? 40.299 79.585 26.857 1.00 28.27 330 ALA B C 1
ATOM 6688 O O . ALA B 1 326 ? 39.612 78.595 26.568 1.00 27.80 330 ALA B O 1
ATOM 6690 N N . ILE B 1 327 ? 40.704 80.469 25.947 1.00 28.76 331 ILE B N 1
ATOM 6691 C CA . ILE B 1 327 ? 40.320 80.311 24.547 1.00 30.12 331 ILE B CA 1
ATOM 6692 C C . ILE B 1 327 ? 40.696 78.968 23.939 1.00 33.39 331 ILE B C 1
ATOM 6693 O O . ILE B 1 327 ? 39.833 78.315 23.318 1.00 31.71 331 ILE B O 1
ATOM 6698 N N . VAL B 1 328 ? 41.973 78.553 24.084 1.00 29.70 332 VAL B N 1
ATOM 6699 C CA . VAL B 1 328 ? 42.394 77.294 23.493 1.00 29.02 332 VAL B CA 1
ATOM 6700 C C . VAL B 1 328 ? 41.629 76.128 24.123 1.00 28.75 332 VAL B C 1
ATOM 6701 O O . VAL B 1 328 ? 41.204 75.176 23.454 1.00 29.46 332 VAL B O 1
ATOM 6705 N N . LEU B 1 329 ? 41.492 76.179 25.434 1.00 31.54 333 LEU B N 1
ATOM 6706 C CA . LEU B 1 329 ? 40.745 75.122 26.117 1.00 28.88 333 LEU B CA 1
ATOM 6707 C C . LEU B 1 329 ? 39.319 75.122 25.614 1.00 26.80 333 LEU B C 1
ATOM 6708 O O . LEU B 1 329 ? 38.786 74.069 25.329 1.00 27.64 333 LEU B O 1
ATOM 6713 N N . ASP B 1 330 ? 38.685 76.282 25.475 1.00 28.88 334 ASP B N 1
ATOM 6714 C CA . ASP B 1 330 ? 37.304 76.253 24.937 1.00 27.93 334 ASP B CA 1
ATOM 6715 C C . ASP B 1 330 ? 37.194 75.601 23.563 1.00 28.56 334 ASP B C 1
ATOM 6716 O O . ASP B 1 330 ? 36.330 74.787 23.323 1.00 30.07 334 ASP B O 1
ATOM 6721 N N . LEU B 1 331 ? 38.110 75.939 22.662 1.00 30.57 335 LEU B N 1
ATOM 6722 C CA . LEU B 1 331 ? 37.966 75.587 21.261 1.00 27.56 335 LEU B CA 1
ATOM 6723 C C . LEU B 1 331 ? 38.414 74.175 20.903 1.00 27.49 335 LEU B C 1
ATOM 6724 O O . LEU B 1 331 ? 37.833 73.546 19.989 1.00 25.87 335 LEU B O 1
ATOM 6729 N N . THR B 1 332 ? 39.457 73.700 21.573 1.00 28.24 336 THR B N 1
ATOM 6730 C CA . THR B 1 332 ? 39.834 72.274 21.479 1.00 30.41 336 THR B CA 1
ATOM 6731 C C . THR B 1 332 ? 38.715 71.402 21.958 1.00 32.90 336 THR B C 1
ATOM 6732 O O . THR B 1 332 ? 38.393 70.430 21.312 1.00 38.21 336 THR B O 1
ATOM 6736 N N . SER B 1 333 ? 38.149 71.726 23.111 1.00 36.18 337 SER B N 1
ATOM 6737 C CA . SER B 1 333 ? 37.040 70.940 23.620 1.00 40.74 337 SER B CA 1
ATOM 6738 C C . SER B 1 333 ? 35.805 71.063 22.702 1.00 43.36 337 SER B C 1
ATOM 6739 O O . SER B 1 333 ? 35.155 70.079 22.455 1.00 38.90 337 SER B O 1
ATOM 6742 N N . GLU B 1 334 ? 35.490 72.261 22.200 1.00 44.44 338 GLU B N 1
ATOM 6743 C CA . GLU B 1 334 ? 34.307 72.384 21.356 1.00 40.72 338 GLU B CA 1
ATOM 6744 C C . GLU B 1 334 ? 34.410 71.602 20.043 1.00 40.04 338 GLU B C 1
ATOM 6745 O O . GLU B 1 334 ? 33.467 70.935 19.635 1.00 37.63 338 GLU B O 1
ATOM 6751 N N . THR B 1 335 ? 35.555 71.688 19.384 1.00 36.81 339 THR B N 1
ATOM 6752 C CA . THR B 1 335 ? 35.729 71.034 18.132 1.00 33.73 339 THR B CA 1
ATOM 6753 C C . THR B 1 335 ? 36.234 69.622 18.350 1.00 39.63 339 THR B C 1
ATOM 6754 O O . THR B 1 335 ? 36.493 68.900 17.377 1.00 40.12 339 THR B O 1
ATOM 6758 N N . ASN B 1 336 ? 36.411 69.225 19.621 1.00 37.51 340 ASN B N 1
ATOM 6759 C CA . ASN B 1 336 ? 37.125 67.998 19.923 1.00 37.79 340 ASN B CA 1
ATOM 6760 C C . ASN B 1 336 ? 38.409 67.795 19.113 1.00 39.75 340 ASN B C 1
ATOM 6761 O O . ASN B 1 336 ? 38.684 66.686 18.629 1.00 39.32 340 ASN B O 1
ATOM 6766 N N . THR B 1 337 ? 39.217 68.822 18.928 1.00 34.15 341 THR B N 1
ATOM 6767 C CA . THR B 1 337 ? 40.440 68.518 18.216 1.00 36.34 341 THR B CA 1
ATOM 6768 C C . THR B 1 337 ? 41.582 69.018 19.057 1.00 34.37 341 THR B C 1
ATOM 6769 O O . THR B 1 337 ? 41.470 70.038 19.702 1.00 34.94 341 THR B O 1
ATOM 6773 N N . PHE B 1 338 ? 42.685 68.294 19.065 1.00 34.29 342 PHE B N 1
ATOM 6774 C CA . PHE B 1 338 ? 43.820 68.735 19.840 1.00 37.75 342 PHE B CA 1
ATOM 6775 C C . PHE B 1 338 ? 45.084 68.658 19.016 1.00 37.45 342 PHE B C 1
ATOM 6776 O O . PHE B 1 338 ? 45.341 67.651 18.402 1.00 44.02 342 PHE B O 1
ATOM 6784 N N . PRO B 1 339 ? 45.880 69.729 19.006 1.00 38.68 343 PRO B N 1
ATOM 6785 C CA . PRO B 1 339 ? 47.107 69.779 18.205 1.00 40.49 343 PRO B CA 1
ATOM 6786 C C . PRO B 1 339 ? 48.229 68.987 18.823 1.00 39.96 343 PRO B C 1
ATOM 6787 O O . PRO B 1 339 ? 48.231 68.738 20.013 1.00 45.65 343 PRO B O 1
ATOM 6791 N N . VAL B 1 340 ? 49.188 68.619 17.992 1.00 44.17 344 VAL B N 1
ATOM 6792 C CA . VAL B 1 340 ? 50.380 67.931 18.405 1.00 47.79 344 VAL B CA 1
ATOM 6793 C C . VAL B 1 340 ? 51.054 68.815 19.445 1.00 46.67 344 VAL B C 1
ATOM 6794 O O . VAL B 1 340 ? 51.130 70.028 19.264 1.00 48.55 344 VAL B O 1
ATOM 6798 N N . GLY B 1 341 ? 51.499 68.213 20.545 1.00 45.25 345 GLY B N 1
ATOM 6799 C CA . GLY B 1 341 ? 52.144 68.975 21.627 1.00 46.85 345 GLY B CA 1
ATOM 6800 C C . GLY B 1 341 ? 51.174 69.626 22.594 1.00 41.75 345 GLY B C 1
ATOM 6801 O O . GLY B 1 341 ? 51.565 70.420 23.444 1.00 49.10 345 GLY B O 1
ATOM 6802 N N . PHE B 1 342 ? 49.896 69.308 22.444 1.00 40.49 346 PHE B N 1
ATOM 6803 C CA . PHE B 1 342 ? 48.877 69.788 23.360 1.00 36.95 346 PHE B CA 1
ATOM 6804 C C . PHE B 1 342 ? 49.144 69.247 24.747 1.00 33.93 346 PHE B C 1
ATOM 6805 O O . PHE B 1 342 ? 49.043 69.957 25.745 1.00 33.36 346 PHE B O 1
ATOM 6813 N N . ASN B 1 343 ? 49.521 67.983 24.782 1.00 36.15 347 ASN B N 1
ATOM 6814 C CA . ASN B 1 343 ? 49.909 67.330 26.010 1.00 35.80 347 ASN B CA 1
ATOM 6815 C C . ASN B 1 343 ? 51.052 67.994 26.723 1.00 36.12 347 ASN B C 1
ATOM 6816 O O . ASN B 1 343 ? 50.979 68.147 27.940 1.00 36.00 347 ASN B O 1
ATOM 6821 N N . ASP B 1 344 ? 52.073 68.436 25.980 1.00 36.25 348 ASP B N 1
ATOM 6822 C CA . ASP B 1 344 ? 53.151 69.233 26.562 1.00 38.41 348 ASP B CA 1
ATOM 6823 C C . ASP B 1 344 ? 52.648 70.626 26.941 1.00 36.29 348 ASP B C 1
ATOM 6824 O O . ASP B 1 344 ? 53.082 71.229 27.942 1.00 34.22 348 ASP B O 1
ATOM 6829 N N . LEU B 1 345 ? 51.722 71.163 26.153 1.00 35.13 349 LEU B N 1
ATOM 6830 C CA . LEU B 1 345 ? 51.270 72.521 26.481 1.00 33.77 349 LEU B CA 1
ATOM 6831 C C . LEU B 1 345 ? 50.591 72.474 27.853 1.00 29.16 349 LEU B C 1
ATOM 6832 O O . LEU B 1 345 ? 50.885 73.263 28.735 1.00 34.16 349 LEU B O 1
ATOM 6837 N N . ILE B 1 346 ? 49.757 71.468 28.080 1.00 30.74 350 ILE B N 1
ATOM 6838 C CA . ILE B 1 346 ? 49.055 71.347 29.357 1.00 29.29 350 ILE B CA 1
ATOM 6839 C C . ILE B 1 346 ? 49.966 70.966 30.525 1.00 28.93 350 ILE B C 1
ATOM 6840 O O . ILE B 1 346 ? 49.898 71.557 31.587 1.00 30.98 350 ILE B O 1
ATOM 6845 N N . THR B 1 347 ? 50.859 70.011 30.315 1.00 31.41 351 THR B N 1
ATOM 6846 C CA . THR B 1 347 ? 51.928 69.780 31.331 1.00 32.94 351 THR B CA 1
ATOM 6847 C C . THR B 1 347 ? 52.615 71.087 31.760 1.00 34.70 351 THR B C 1
ATOM 6848 O O . THR B 1 347 ? 52.628 71.420 32.925 1.00 37.07 351 THR B O 1
ATOM 6852 N N . GLN B 1 348 ? 53.151 71.849 30.810 1.00 37.19 352 GLN B N 1
ATOM 6853 C CA . GLN B 1 348 ? 53.811 73.114 31.128 1.00 32.17 352 GLN B CA 1
ATOM 6854 C C . GLN B 1 348 ? 52.894 74.042 31.912 1.00 36.53 352 GLN B C 1
ATOM 6855 O O . GLN B 1 348 ? 53.330 74.721 32.847 1.00 35.40 352 GLN B O 1
ATOM 6861 N N . SER B 1 349 ? 51.605 74.057 31.568 1.00 34.38 353 SER B N 1
ATOM 6862 C CA . SER B 1 349 ? 50.666 74.909 32.276 1.00 31.95 353 SER B CA 1
ATOM 6863 C C . SER B 1 349 ? 50.517 74.531 33.739 1.00 29.68 353 SER B C 1
ATOM 6864 O O . SER B 1 349 ? 50.476 75.397 34.583 1.00 27.05 353 SER B O 1
ATOM 6867 N N . PHE B 1 350 ? 50.407 73.237 34.045 1.00 31.19 354 PHE B N 1
ATOM 6868 C CA . PHE B 1 350 ? 50.369 72.824 35.450 1.00 32.88 354 PHE B CA 1
ATOM 6869 C C . PHE B 1 350 ? 51.662 73.112 36.259 1.00 37.31 354 PHE B C 1
ATOM 6870 O O . PHE B 1 350 ? 51.598 73.243 37.488 1.00 38.17 354 PHE B O 1
ATOM 6878 N N . LYS B 1 351 ? 52.811 73.208 35.585 1.00 41.87 355 LYS B N 1
ATOM 6879 C CA . LYS B 1 351 ? 54.066 73.653 36.230 1.00 42.17 355 LYS B CA 1
ATOM 6880 C C . LYS B 1 351 ? 54.077 75.123 36.640 1.00 44.89 355 LYS B C 1
ATOM 6881 O O . LYS B 1 351 ? 54.885 75.520 37.475 1.00 52.07 355 LYS B O 1
ATOM 6887 N N . LEU B 1 352 ? 53.214 75.953 36.059 1.00 44.80 356 LEU B N 1
ATOM 6888 C CA . LEU B 1 352 ? 53.214 77.375 36.440 1.00 48.25 356 LEU B CA 1
ATOM 6889 C C . LEU B 1 352 ? 52.752 77.691 37.853 1.00 50.05 356 LEU B C 1
ATOM 6890 O O . LEU B 1 352 ? 51.810 77.069 38.355 1.00 52.16 356 LEU B O 1
ATOM 6895 N N . PRO B 1 353 ? 53.419 78.680 38.485 1.00 56.08 357 PRO B N 1
ATOM 6896 C CA . PRO B 1 353 ? 52.992 79.259 39.748 1.00 56.68 357 PRO B CA 1
ATOM 6897 C C . PRO B 1 353 ? 51.617 79.922 39.675 1.00 58.95 357 PRO B C 1
ATOM 6898 O O . PRO B 1 353 ? 50.820 79.748 40.594 1.00 60.70 357 PRO B O 1
ATOM 6902 N N . ASP B 1 354 ? 51.328 80.641 38.592 1.00 53.03 358 ASP B N 1
ATOM 6903 C CA . ASP B 1 354 ? 50.106 81.430 38.506 1.00 50.29 358 ASP B CA 1
ATOM 6904 C C . ASP B 1 354 ? 48.857 80.682 38.984 1.00 46.38 358 ASP B C 1
ATOM 6905 O O . ASP B 1 354 ? 48.506 79.611 38.490 1.00 42.74 358 ASP B O 1
ATOM 6910 N N . ARG B 1 355 ? 48.188 81.285 39.946 1.00 41.81 359 ARG B N 1
ATOM 6911 C CA . ARG B 1 355 ? 46.999 80.703 40.560 1.00 45.22 359 ARG B CA 1
ATOM 6912 C C . ARG B 1 355 ? 45.811 80.718 39.604 1.00 39.84 359 ARG B C 1
ATOM 6913 O O . ARG B 1 355 ? 45.084 79.713 39.477 1.00 34.20 359 ARG B O 1
ATOM 6921 N N . GLN B 1 356 ? 45.636 81.846 38.916 1.00 40.35 360 GLN B N 1
ATOM 6922 C CA . GLN B 1 356 ? 44.567 81.964 37.912 1.00 40.26 360 GLN B CA 1
ATOM 6923 C C . GLN B 1 356 ? 44.632 80.843 36.846 1.00 33.43 360 GLN B C 1
ATOM 6924 O O . GLN B 1 356 ? 43.609 80.351 36.358 1.00 35.11 360 GLN B O 1
ATOM 6930 N N . VAL B 1 357 ? 45.839 80.413 36.513 1.00 30.11 361 VAL B N 1
ATOM 6931 C CA . VAL B 1 357 ? 46.015 79.373 35.526 1.00 29.89 361 VAL B CA 1
ATOM 6932 C C . VAL B 1 357 ? 45.480 78.059 36.056 1.00 30.65 361 VAL B C 1
ATOM 6933 O O . VAL B 1 357 ? 44.748 77.354 35.383 1.00 30.27 361 VAL B O 1
ATOM 6937 N N . ARG B 1 358 ? 45.841 77.759 37.288 1.00 28.97 362 ARG B N 1
ATOM 6938 C CA . ARG B 1 358 ? 45.458 76.506 37.868 1.00 32.05 362 ARG B CA 1
ATOM 6939 C C . ARG B 1 358 ? 43.898 76.434 38.029 1.00 27.15 362 ARG B C 1
ATOM 6940 O O . ARG B 1 358 ? 43.306 75.465 37.612 1.00 32.40 362 ARG B O 1
ATOM 6948 N N . PHE B 1 359 ? 43.248 77.445 38.589 1.00 25.26 363 PHE B N 1
ATOM 6949 C CA . PHE B 1 359 ? 41.775 77.487 38.598 1.00 31.89 363 PHE B CA 1
ATOM 6950 C C . PHE B 1 359 ? 41.200 77.123 37.220 1.00 33.64 363 PHE B C 1
ATOM 6951 O O . PHE B 1 359 ? 40.372 76.181 37.074 1.00 33.01 363 PHE B O 1
ATOM 6959 N N . LEU B 1 360 ? 41.696 77.838 36.199 1.00 32.82 364 LEU B N 1
ATOM 6960 C CA . LEU B 1 360 ? 41.356 77.525 34.836 1.00 30.60 364 LEU B CA 1
ATOM 6961 C C . LEU B 1 360 ? 41.564 76.054 34.516 1.00 29.75 364 LEU B C 1
ATOM 6962 O O . LEU B 1 360 ? 40.632 75.400 33.997 1.00 27.80 364 LEU B O 1
ATOM 6967 N N . LEU B 1 361 ? 42.746 75.509 34.813 1.00 24.77 365 LEU B N 1
ATOM 6968 C CA . LEU B 1 361 ? 42.992 74.103 34.454 1.00 25.58 365 LEU B CA 1
ATOM 6969 C C . LEU B 1 361 ? 42.064 73.144 35.217 1.00 26.44 365 LEU B C 1
ATOM 6970 O O . LEU B 1 361 ? 41.633 72.164 34.685 1.00 27.23 365 LEU B O 1
ATOM 6975 N N . LEU B 1 362 ? 41.774 73.410 36.484 1.00 28.99 366 LEU B N 1
ATOM 6976 C CA . LEU B 1 362 ? 40.930 72.462 37.195 1.00 27.55 366 LEU B CA 1
ATOM 6977 C C . LEU B 1 362 ? 39.536 72.459 36.594 1.00 26.63 366 LEU B C 1
ATOM 6978 O O . LEU B 1 362 ? 38.926 71.432 36.504 1.00 26.08 366 LEU B O 1
ATOM 6983 N N . ILE B 1 363 ? 39.051 73.602 36.159 1.00 27.29 367 ILE B N 1
ATOM 6984 C CA . ILE B 1 363 ? 37.784 73.635 35.447 1.00 28.65 367 ILE B CA 1
ATOM 6985 C C . ILE B 1 363 ? 37.768 72.670 34.276 1.00 28.47 367 ILE B C 1
ATOM 6986 O O . ILE B 1 363 ? 36.772 72.062 34.015 1.00 28.21 367 ILE B O 1
ATOM 6991 N N . TYR B 1 364 ? 38.876 72.531 33.562 1.00 30.30 368 TYR B N 1
ATOM 6992 C CA . TYR B 1 364 ? 38.880 71.736 32.350 1.00 29.13 368 TYR B CA 1
ATOM 6993 C C . TYR B 1 364 ? 39.522 70.341 32.501 1.00 29.42 368 TYR B C 1
ATOM 6994 O O . TYR B 1 364 ? 39.548 69.572 31.549 1.00 27.03 368 TYR B O 1
ATOM 7003 N N . LEU B 1 365 ? 40.041 70.020 33.675 1.00 29.45 369 LEU B N 1
ATOM 7004 C CA . LEU B 1 365 ? 40.631 68.667 33.902 1.00 31.78 369 LEU B CA 1
ATOM 7005 C C . LEU B 1 365 ? 39.861 67.468 33.444 1.00 29.04 369 LEU B C 1
ATOM 7006 O O . LEU B 1 365 ? 40.430 66.663 32.753 1.00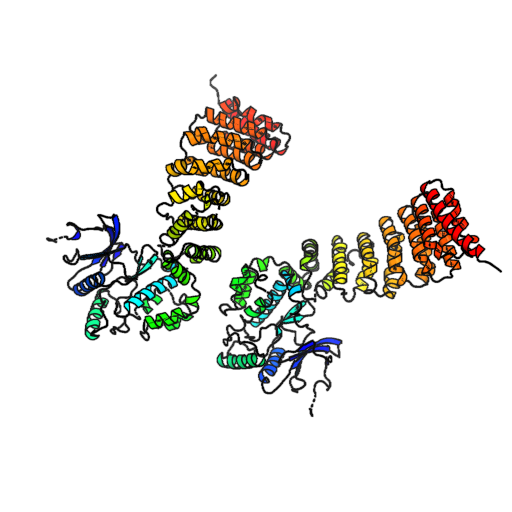 32.08 369 LEU B O 1
ATOM 7011 N N . PRO B 1 366 ? 38.593 67.329 33.869 1.00 28.35 370 PRO B N 1
ATOM 7012 C CA . PRO B 1 366 ? 37.805 66.182 33.419 1.00 32.71 370 PRO B CA 1
ATOM 7013 C C . PRO B 1 366 ? 37.752 66.086 31.896 1.00 35.81 370 PRO B C 1
ATOM 7014 O O . PRO B 1 366 ? 37.841 64.985 31.348 1.00 39.30 370 PRO B O 1
ATOM 7018 N N . LYS B 1 367 ? 37.668 67.205 31.189 1.00 33.63 371 LYS B N 1
ATOM 7019 C CA . LYS B 1 367 ? 37.652 67.069 29.723 1.00 29.95 371 LYS B CA 1
ATOM 7020 C C . LYS B 1 367 ? 39.060 66.879 29.191 1.00 28.67 371 LYS B C 1
ATOM 7021 O O . LYS B 1 367 ? 39.234 66.560 28.027 1.00 30.46 371 LYS B O 1
ATOM 7027 N N . LEU B 1 368 ? 40.085 67.095 30.012 1.00 25.30 372 LEU B N 1
ATOM 7028 C CA . LEU B 1 368 ? 41.452 66.903 29.487 1.00 28.89 372 LEU B CA 1
ATOM 7029 C C . LEU B 1 368 ? 41.841 65.435 29.542 1.00 29.16 372 LEU B C 1
ATOM 7030 O O . LEU B 1 368 ? 42.880 65.048 29.063 1.00 26.73 372 LEU B O 1
ATOM 7035 N N . ILE B 1 369 ? 40.988 64.631 30.170 1.00 33.19 373 ILE B N 1
ATOM 7036 C CA . ILE B 1 369 ? 41.212 63.209 30.280 1.00 32.91 373 ILE B CA 1
ATOM 7037 C C . ILE B 1 369 ? 40.672 62.550 29.032 1.00 35.19 373 ILE B C 1
ATOM 7038 O O . ILE B 1 369 ? 39.460 62.501 28.831 1.00 40.49 373 ILE B O 1
ATOM 7043 N N . GLY B 1 370 ? 41.575 62.038 28.201 1.00 36.48 374 GLY B N 1
ATOM 7044 C CA . GLY B 1 370 ? 41.231 61.497 26.901 1.00 34.58 374 GLY B CA 1
ATOM 7045 C C . GLY B 1 370 ? 42.248 62.013 25.922 1.00 38.86 374 GLY B C 1
ATOM 7046 O O . GLY B 1 370 ? 43.107 61.269 25.433 1.00 40.88 374 GLY B O 1
ATOM 7047 N N . PRO B 1 371 ? 42.151 63.305 25.621 1.00 40.58 375 PRO B N 1
ATOM 7048 C CA . PRO B 1 371 ? 43.143 64.065 24.888 1.00 38.37 375 PRO B CA 1
ATOM 7049 C C . PRO B 1 371 ? 44.531 63.800 25.452 1.00 39.30 375 PRO B C 1
ATOM 7050 O O . PRO B 1 371 ? 45.472 63.554 24.704 1.00 43.62 375 PRO B O 1
ATOM 7054 N N . LEU B 1 372 ? 44.652 63.875 26.774 1.00 40.53 376 LEU B N 1
ATOM 7055 C CA . LEU B 1 372 ? 45.823 63.391 27.472 1.00 37.68 376 LEU B CA 1
ATOM 7056 C C . LEU B 1 372 ? 45.493 61.975 27.959 1.00 37.96 376 LEU B C 1
ATOM 7057 O O . LEU B 1 372 ? 44.371 61.732 28.410 1.00 36.72 376 LEU B O 1
ATOM 7062 N N . SER B 1 373 ? 46.433 61.038 27.840 1.00 33.55 377 SER B N 1
ATOM 7063 C CA . SER B 1 373 ? 46.098 59.677 28.226 1.00 37.45 377 SER B CA 1
ATOM 7064 C C . SER B 1 373 ? 46.139 59.631 29.737 1.00 38.83 377 SER B C 1
ATOM 7065 O O . SER B 1 373 ? 46.790 60.489 30.368 1.00 38.99 377 SER B O 1
ATOM 7068 N N . LYS B 1 374 ? 45.445 58.641 30.299 1.00 35.01 378 LYS B N 1
ATOM 7069 C CA . LYS B 1 374 ? 45.488 58.342 31.750 1.00 40.61 378 LYS B CA 1
ATOM 7070 C C . LYS B 1 374 ? 46.896 58.222 32.338 1.00 41.54 378 LYS B C 1
ATOM 7071 O O . LYS B 1 374 ? 47.191 58.791 33.414 1.00 40.41 378 LYS B O 1
ATOM 7077 N N . SER B 1 375 ? 47.775 57.525 31.626 1.00 42.28 379 SER B N 1
ATOM 7078 C CA . SER B 1 375 ? 49.164 57.389 32.078 1.00 41.85 379 SER B CA 1
ATOM 7079 C C . SER B 1 375 ? 49.812 58.773 32.165 1.00 40.70 379 SER B C 1
ATOM 7080 O O . SER B 1 375 ? 50.532 59.088 33.109 1.00 41.88 379 SER B O 1
ATOM 7083 N N . GLU B 1 376 ? 49.594 59.584 31.140 1.00 38.76 380 GLU B N 1
ATOM 7084 C CA . GLU B 1 376 ? 50.073 60.932 31.158 1.00 35.20 380 GLU B CA 1
ATOM 7085 C C . GLU B 1 376 ? 49.424 61.744 32.267 1.00 34.52 380 GLU B C 1
ATOM 7086 O O . GLU B 1 376 ? 50.081 62.578 32.868 1.00 36.49 380 GLU B O 1
ATOM 7092 N N . ILE B 1 377 ? 48.158 61.503 32.583 1.00 31.63 381 ILE B N 1
ATOM 7093 C CA . ILE B 1 377 ? 47.576 62.248 33.685 1.00 32.35 381 ILE B CA 1
ATOM 7094 C C . ILE B 1 377 ? 48.299 61.889 34.984 1.00 30.86 381 ILE B C 1
ATOM 7095 O O . ILE B 1 377 ? 48.731 62.741 35.751 1.00 34.60 381 ILE B O 1
ATOM 7100 N N . SER B 1 378 ? 48.455 60.603 35.172 1.00 31.87 382 SER B N 1
ATOM 7101 C CA . SER B 1 378 ? 49.104 60.031 36.314 1.00 33.49 382 SER B CA 1
ATOM 7102 C C . SER B 1 378 ? 50.519 60.589 36.540 1.00 30.83 382 SER B C 1
ATOM 7103 O O . SER B 1 378 ? 50.802 61.149 37.599 1.00 25.66 382 SER B O 1
ATOM 7106 N N . SER B 1 379 ? 51.365 60.485 35.524 1.00 33.36 383 SER B N 1
ATOM 7107 C CA . SER B 1 379 ? 52.803 60.741 35.675 1.00 35.32 383 SER B CA 1
ATOM 7108 C C . SER B 1 379 ? 53.183 62.150 35.307 1.00 38.33 383 SER B C 1
ATOM 7109 O O . SER B 1 379 ? 54.264 62.600 35.641 1.00 41.55 383 SER B O 1
ATOM 7112 N N . ARG B 1 380 ? 52.311 62.873 34.616 1.00 39.45 384 ARG B N 1
ATOM 7113 C CA . ARG B 1 380 ? 52.705 64.190 34.139 1.00 38.84 384 ARG B CA 1
ATOM 7114 C C . ARG B 1 380 ? 52.003 65.340 34.843 1.00 38.50 384 ARG B C 1
ATOM 7115 O O . ARG B 1 380 ? 52.589 66.415 35.040 1.00 34.81 384 ARG B O 1
ATOM 7123 N N . ILE B 1 381 ? 50.733 65.111 35.179 1.00 36.12 385 ILE B N 1
ATOM 7124 C CA . ILE B 1 381 ? 49.781 66.151 35.585 1.00 34.00 385 ILE B CA 1
ATOM 7125 C C . ILE B 1 381 ? 49.557 66.013 37.092 1.00 34.84 385 ILE B C 1
ATOM 7126 O O . ILE B 1 381 ? 49.762 66.949 37.816 1.00 35.48 385 ILE B O 1
ATOM 7131 N N . TYR B 1 382 ? 49.195 64.812 37.567 1.00 35.38 386 TYR B N 1
ATOM 7132 C CA . TYR B 1 382 ? 48.858 64.592 38.979 1.00 33.87 386 TYR B CA 1
ATOM 7133 C C . TYR B 1 382 ? 49.775 65.203 40.030 1.00 34.00 386 TYR B C 1
ATOM 7134 O O . TYR B 1 382 ? 49.290 65.857 40.988 1.00 33.36 386 TYR B O 1
ATOM 7143 N N . PRO B 1 383 ? 51.103 64.944 39.908 1.00 35.08 387 PRO B N 1
ATOM 7144 C CA . PRO B 1 383 ? 52.045 65.498 40.870 1.00 34.75 387 PRO B CA 1
ATOM 7145 C C . PRO B 1 383 ? 51.898 67.045 41.072 1.00 37.00 387 PRO B C 1
ATOM 7146 O O . PRO B 1 383 ? 52.000 67.575 42.189 1.00 36.58 387 PRO B O 1
ATOM 7150 N N . HIS B 1 384 ? 51.625 67.779 40.013 1.00 35.24 388 HIS B N 1
ATOM 7151 C CA . HIS B 1 384 ? 51.430 69.220 40.186 1.00 33.03 388 HIS B CA 1
ATOM 7152 C C . HIS B 1 384 ? 50.063 69.520 40.660 1.00 33.71 388 HIS B C 1
ATOM 7153 O O . HIS B 1 384 ? 49.892 70.334 41.541 1.00 31.44 388 HIS B O 1
ATOM 7160 N N . PHE B 1 385 ? 49.072 68.818 40.101 1.00 34.13 389 PHE B N 1
ATOM 7161 C CA . PHE B 1 385 ? 47.689 68.969 40.513 1.00 30.03 389 PHE B CA 1
ATOM 7162 C C . PHE B 1 385 ? 47.487 68.823 42.038 1.00 31.14 389 PHE B C 1
ATOM 7163 O O . PHE B 1 385 ? 46.964 69.730 42.701 1.00 30.29 389 PHE B O 1
ATOM 7171 N N . ILE B 1 386 ? 47.883 67.675 42.589 1.00 30.48 390 ILE B N 1
ATOM 7172 C CA . ILE B 1 386 ? 47.692 67.412 44.028 1.00 32.42 390 ILE B CA 1
ATOM 7173 C C . ILE B 1 386 ? 48.400 68.422 44.960 1.00 33.44 390 ILE B C 1
ATOM 7174 O O . ILE B 1 386 ? 47.926 68.709 46.075 1.00 37.02 390 ILE B O 1
ATOM 7179 N N . GLN B 1 387 ? 49.472 69.032 44.475 1.00 37.24 391 GLN B N 1
ATOM 7180 C CA . GLN B 1 387 ? 50.060 70.195 45.161 1.00 39.56 391 GLN B CA 1
ATOM 7181 C C . GLN B 1 387 ? 49.096 71.353 45.502 1.00 36.82 391 GLN B C 1
ATOM 7182 O O . GLN B 1 387 ? 49.292 72.025 46.496 1.00 39.54 391 GLN B O 1
ATOM 7188 N N . GLY B 1 388 ? 48.075 71.610 44.700 1.00 33.45 392 GLY B N 1
ATOM 7189 C CA . GLY B 1 388 ? 47.110 72.669 45.048 1.00 32.17 392 GLY B CA 1
ATOM 7190 C C . GLY B 1 388 ? 46.457 72.506 46.427 1.00 33.51 392 GLY B C 1
ATOM 7191 O O . GLY B 1 388 ? 46.028 73.493 47.044 1.00 30.26 392 GLY B O 1
ATOM 7192 N N . LEU B 1 389 ? 46.412 71.273 46.936 1.00 31.52 393 LEU B N 1
ATOM 7193 C CA . LEU B 1 389 ? 45.970 70.996 48.333 1.00 35.88 393 LEU B CA 1
ATOM 7194 C C . LEU B 1 389 ? 46.802 71.755 49.408 1.00 37.45 393 LEU B C 1
ATOM 7195 O O . LEU B 1 389 ? 46.319 72.043 50.532 1.00 30.70 393 LEU B O 1
ATOM 7200 N N . THR B 1 390 ? 48.034 72.082 49.042 1.00 36.10 394 THR B N 1
ATOM 7201 C CA . THR B 1 390 ? 48.954 72.746 49.960 1.00 42.45 394 THR B CA 1
ATOM 7202 C C . THR B 1 390 ? 49.121 74.243 49.679 1.00 44.67 394 THR B C 1
ATOM 7203 O O . THR B 1 390 ? 49.756 74.952 50.463 1.00 48.13 394 THR B O 1
ATOM 7207 N N . ASP B 1 391 ? 48.543 74.729 48.582 1.00 41.01 395 ASP B N 1
ATOM 7208 C CA . ASP B 1 391 ? 48.502 76.171 48.311 1.00 46.24 395 ASP B CA 1
ATOM 7209 C C . ASP B 1 391 ? 47.958 77.050 49.455 1.00 46.22 395 ASP B C 1
ATOM 7210 O O . ASP B 1 391 ? 47.026 76.681 50.187 1.00 38.79 395 ASP B O 1
ATOM 7215 N N . SER B 1 392 ? 48.541 78.240 49.569 1.00 47.80 396 SER B N 1
ATOM 7216 C CA . SER B 1 392 ? 48.162 79.202 50.593 1.00 41.53 396 SER B CA 1
ATOM 7217 C C . SER B 1 392 ? 46.738 79.672 50.418 1.00 40.69 396 SER B C 1
ATOM 7218 O O . SER B 1 392 ? 46.093 80.078 51.383 1.00 42.10 396 SER B O 1
ATOM 7221 N N . ASP B 1 393 ? 46.225 79.622 49.203 1.00 36.56 397 ASP B N 1
ATOM 7222 C CA . ASP B 1 393 ? 44.876 80.079 48.987 1.00 35.83 397 ASP B CA 1
ATOM 7223 C C . ASP B 1 393 ? 43.880 78.948 49.237 1.00 35.26 397 ASP B C 1
ATOM 7224 O O . ASP B 1 393 ? 43.952 77.903 48.589 1.00 34.82 397 ASP B O 1
ATOM 7229 N N . ALA B 1 394 ? 42.945 79.183 50.160 1.00 37.44 398 ALA B N 1
ATOM 7230 C CA . ALA B 1 394 ? 41.924 78.204 50.572 1.00 37.38 398 ALA B CA 1
ATOM 7231 C C . ALA B 1 394 ? 41.015 77.818 49.416 1.00 39.47 398 ALA B C 1
ATOM 7232 O O . ALA B 1 394 ? 40.586 76.658 49.321 1.00 39.76 398 ALA B O 1
ATOM 7234 N N . THR B 1 395 ? 40.734 78.771 48.522 1.00 38.91 399 THR B N 1
ATOM 7235 C CA . THR B 1 395 ? 39.762 78.533 47.432 1.00 38.59 399 THR B CA 1
ATOM 7236 C C . THR B 1 395 ? 40.328 77.504 46.479 1.00 36.54 399 THR B C 1
ATOM 7237 O O . THR B 1 395 ? 39.616 76.570 46.046 1.00 32.05 399 THR B O 1
ATOM 7241 N N . LEU B 1 396 ? 41.619 77.682 46.195 1.00 31.60 400 LEU B N 1
ATOM 7242 C CA . LEU B 1 396 ? 42.382 76.763 45.413 1.00 32.50 400 LEU B CA 1
ATOM 7243 C C . LEU B 1 396 ? 42.509 75.379 46.059 1.00 29.99 400 LEU B C 1
ATOM 7244 O O . LEU B 1 396 ? 42.452 74.363 45.337 1.00 29.94 400 LEU B O 1
ATOM 7249 N N . ARG B 1 397 ? 42.766 75.325 47.375 1.00 26.02 401 ARG B N 1
ATOM 7250 C CA . ARG B 1 397 ? 42.893 74.005 48.038 1.00 29.87 401 ARG B CA 1
ATOM 7251 C C . ARG B 1 397 ? 41.573 73.287 47.864 1.00 28.29 401 ARG B C 1
ATOM 7252 O O . ARG B 1 397 ? 41.562 72.145 47.495 1.00 27.19 401 ARG B O 1
ATOM 7260 N N . LEU B 1 398 ? 40.483 73.999 48.107 1.00 27.33 402 LEU B N 1
ATOM 7261 C CA . LEU B 1 398 ? 39.123 73.493 47.967 1.00 33.02 402 LEU B CA 1
ATOM 7262 C C . LEU B 1 398 ? 38.801 73.053 46.552 1.00 33.21 402 LEU B C 1
ATOM 7263 O O . LEU B 1 398 ? 38.207 72.003 46.316 1.00 34.52 402 LEU B O 1
ATOM 7268 N N . GLN B 1 399 ? 39.200 73.850 45.582 1.00 37.17 403 GLN B N 1
ATOM 7269 C CA . GLN B 1 399 ? 38.848 73.466 44.219 1.00 36.05 403 GLN B CA 1
ATOM 7270 C C . GLN B 1 399 ? 39.588 72.206 43.808 1.00 32.06 403 GLN B C 1
ATOM 7271 O O . GLN B 1 399 ? 39.035 71.354 43.122 1.00 30.52 403 GLN B O 1
ATOM 7277 N N . THR B 1 400 ? 40.853 72.120 44.197 1.00 32.45 404 THR B N 1
ATOM 7278 C CA . THR B 1 400 ? 41.663 70.914 44.003 1.00 28.87 404 THR B CA 1
ATOM 7279 C C . THR B 1 400 ? 40.987 69.702 44.663 1.00 27.96 404 THR B C 1
ATOM 7280 O O . THR B 1 400 ? 40.798 68.640 44.070 1.00 31.70 404 THR B O 1
ATOM 7284 N N . LEU B 1 401 ? 40.563 69.901 45.887 1.00 27.29 405 LEU B N 1
ATOM 7285 C CA . LEU B 1 401 ? 39.960 68.818 46.657 1.00 28.28 405 LEU B CA 1
ATOM 7286 C C . LEU B 1 401 ? 38.670 68.312 45.972 1.00 28.57 405 LEU B C 1
ATOM 7287 O O . LEU B 1 401 ? 38.551 67.136 45.705 1.00 31.91 405 LEU B O 1
ATOM 7292 N N . LYS B 1 402 ? 37.753 69.220 45.663 1.00 27.97 406 LYS B N 1
ATOM 7293 C CA . LYS B 1 402 ? 36.560 68.912 44.859 1.00 34.44 406 LYS B CA 1
ATOM 7294 C C . LYS B 1 402 ? 36.841 68.227 43.528 1.00 33.58 406 LYS B C 1
ATOM 7295 O O . LYS B 1 402 ? 35.995 67.501 42.994 1.00 34.73 406 LYS B O 1
ATOM 7301 N N . THR B 1 403 ? 38.023 68.452 42.976 1.00 30.38 407 THR B N 1
ATOM 7302 C CA . THR B 1 403 ? 38.307 67.903 41.667 1.00 28.34 407 THR B CA 1
ATOM 7303 C C . THR B 1 403 ? 38.789 66.446 41.795 1.00 30.07 407 THR B C 1
ATOM 7304 O O . THR B 1 403 ? 38.883 65.756 40.798 1.00 29.99 407 THR B O 1
ATOM 7308 N N . ILE B 1 404 ? 39.039 65.957 43.023 1.00 32.25 408 ILE B N 1
ATOM 7309 C CA . ILE B 1 404 ? 39.798 64.689 43.199 1.00 28.72 408 ILE B CA 1
ATOM 7310 C C . ILE B 1 404 ? 39.122 63.515 42.524 1.00 29.79 408 ILE B C 1
ATOM 7311 O O . ILE B 1 404 ? 39.799 62.771 41.777 1.00 30.23 408 ILE B O 1
ATOM 7316 N N . PRO B 1 405 ? 37.796 63.352 42.772 1.00 27.90 409 PRO B N 1
ATOM 7317 C CA . PRO B 1 405 ? 37.024 62.230 42.264 1.00 27.78 409 PRO B CA 1
ATOM 7318 C C . PRO B 1 405 ? 37.111 62.167 40.745 1.00 32.06 409 PRO B C 1
ATOM 7319 O O . PRO B 1 405 ? 37.186 61.088 40.197 1.00 31.60 409 PRO B O 1
ATOM 7323 N N . CYS B 1 406 ? 37.134 63.316 40.069 1.00 33.45 410 CYS B N 1
ATOM 7324 C CA . CYS B 1 406 ? 37.180 63.361 38.588 1.00 34.30 410 CYS B CA 1
ATOM 7325 C C . CYS B 1 406 ? 38.494 62.816 38.071 1.00 35.46 410 CYS B C 1
ATOM 7326 O O . CYS B 1 406 ? 38.572 62.382 36.942 1.00 42.47 410 CYS B O 1
ATOM 7329 N N . ILE B 1 407 ? 39.530 62.791 38.901 1.00 34.46 411 ILE B N 1
ATOM 7330 C CA . ILE B 1 407 ? 40.815 62.281 38.438 1.00 36.37 411 ILE B CA 1
ATOM 7331 C C . ILE B 1 407 ? 41.190 60.861 38.910 1.00 34.92 411 ILE B C 1
ATOM 7332 O O . ILE B 1 407 ? 42.144 60.270 38.397 1.00 37.25 411 ILE B O 1
ATOM 7337 N N . VAL B 1 408 ? 40.514 60.341 39.923 1.00 36.10 412 VAL B N 1
ATOM 7338 C CA . VAL B 1 408 ? 40.988 59.082 40.600 1.00 39.35 412 VAL B CA 1
ATOM 7339 C C . VAL B 1 408 ? 41.229 57.835 39.707 1.00 41.34 412 VAL B C 1
ATOM 7340 O O . VAL B 1 408 ? 42.109 56.983 40.012 1.00 37.96 412 VAL B O 1
ATOM 7344 N N . SER B 1 409 ? 40.467 57.741 38.606 1.00 37.86 413 SER B N 1
ATOM 7345 C CA . SER B 1 409 ? 40.638 56.650 37.625 1.00 40.75 413 SER B CA 1
ATOM 7346 C C . SER B 1 409 ? 42.000 56.616 36.897 1.00 39.77 413 SER B C 1
ATOM 7347 O O . SER B 1 409 ? 42.473 55.553 36.552 1.00 38.16 413 SER B O 1
ATOM 7350 N N . CYS B 1 410 ? 42.643 57.757 36.685 1.00 38.47 414 CYS B N 1
ATOM 7351 C CA . CYS B 1 410 ? 43.999 57.745 36.052 1.00 38.05 414 CYS B CA 1
ATOM 7352 C C . CYS B 1 410 ? 45.148 57.285 36.965 1.00 39.60 414 CYS B C 1
ATOM 7353 O O . CYS B 1 410 ? 46.253 57.017 36.479 1.00 32.77 414 CYS B O 1
ATOM 7356 N N . LEU B 1 411 ? 44.894 57.201 38.275 1.00 39.49 415 LEU B N 1
ATOM 7357 C CA . LEU B 1 411 ? 45.986 57.108 39.244 1.00 36.52 415 LEU B CA 1
ATOM 7358 C C . LEU B 1 411 ? 46.540 55.714 39.291 1.00 40.98 415 LEU B C 1
ATOM 7359 O O . LEU B 1 411 ? 45.772 54.772 39.146 1.00 39.03 415 LEU B O 1
ATOM 7364 N N . THR B 1 412 ? 47.863 55.593 39.512 1.00 40.29 416 THR B N 1
ATOM 7365 C CA . THR B 1 412 ? 48.481 54.314 39.881 1.00 44.72 416 THR B CA 1
ATOM 7366 C C . THR B 1 412 ? 47.959 53.870 41.230 1.00 45.77 416 THR B C 1
ATOM 7367 O O . THR B 1 412 ? 47.504 54.687 42.033 1.00 45.18 416 THR B O 1
ATOM 7371 N N . GLU B 1 413 ? 48.050 52.572 41.488 1.00 49.17 417 GLU B N 1
ATOM 7372 C CA . GLU B 1 413 ? 47.572 51.995 42.742 1.00 51.15 417 GLU B CA 1
ATOM 7373 C C . GLU B 1 413 ? 48.267 52.629 43.957 1.00 47.58 417 GLU B C 1
ATOM 7374 O O . GLU B 1 413 ? 47.635 52.878 44.985 1.00 47.16 417 GLU B O 1
ATOM 7380 N N . ARG B 1 414 ? 49.551 52.926 43.812 1.00 43.84 418 ARG B N 1
ATOM 7381 C CA . ARG B 1 414 ? 50.321 53.626 44.840 1.00 47.83 418 ARG B CA 1
ATOM 7382 C C . ARG B 1 414 ? 49.817 55.086 45.103 1.00 44.81 418 ARG B C 1
ATOM 7383 O O . ARG B 1 414 ? 49.560 55.463 46.256 1.00 39.88 418 ARG B O 1
ATOM 7391 N N . GLN B 1 415 ? 49.657 55.888 44.052 1.00 37.41 419 GLN B N 1
ATOM 7392 C CA . GLN B 1 415 ? 49.026 57.241 44.183 1.00 35.58 419 GLN B CA 1
ATOM 7393 C C . GLN B 1 415 ? 47.691 57.194 44.905 1.00 34.96 419 GLN B C 1
ATOM 7394 O O . GLN B 1 415 ? 47.408 58.021 45.750 1.00 43.00 419 GLN B O 1
ATOM 7400 N N . LEU B 1 416 ? 46.877 56.219 44.578 1.00 35.22 420 LEU B N 1
ATOM 7401 C CA . LEU B 1 416 ? 45.550 56.144 45.092 1.00 36.94 420 LEU B CA 1
ATOM 7402 C C . LEU B 1 416 ? 45.563 55.520 46.483 1.00 42.38 420 LEU B C 1
ATOM 7403 O O . LEU B 1 416 ? 44.989 56.073 47.424 1.00 42.70 420 LEU B O 1
ATOM 7408 N N . ASN B 1 417 ? 46.225 54.359 46.583 1.00 39.82 421 ASN B N 1
ATOM 7409 C CA . ASN B 1 417 ? 46.119 53.477 47.728 1.00 45.93 421 ASN B CA 1
ATOM 7410 C C . ASN B 1 417 ? 47.023 53.834 48.870 1.00 44.62 421 ASN B C 1
ATOM 7411 O O . ASN B 1 417 ? 46.707 53.537 50.022 1.00 48.59 421 ASN B O 1
ATOM 7416 N N . ASN B 1 418 ? 48.160 54.442 48.550 1.00 45.60 422 ASN B N 1
ATOM 7417 C CA . ASN B 1 418 ? 49.149 54.827 49.558 1.00 43.78 422 ASN B CA 1
ATOM 7418 C C . ASN B 1 418 ? 49.070 56.318 49.836 1.00 38.11 422 ASN B C 1
ATOM 7419 O O . ASN B 1 418 ? 48.727 56.737 50.938 1.00 49.41 422 ASN B O 1
ATOM 7424 N N . GLU B 1 419 ? 49.360 57.112 48.820 1.00 39.48 423 GLU B N 1
ATOM 7425 C CA . GLU B 1 419 ? 49.538 58.556 48.962 1.00 38.68 423 GLU B CA 1
ATOM 7426 C C . GLU B 1 419 ? 48.285 59.413 49.160 1.00 37.42 423 GLU B C 1
ATOM 7427 O O . GLU B 1 419 ? 48.330 60.318 49.976 1.00 37.50 423 GLU B O 1
ATOM 7433 N N . LEU B 1 420 ? 47.180 59.131 48.456 1.00 37.16 424 LEU B N 1
ATOM 7434 C CA . LEU B 1 420 ? 45.993 60.047 48.441 1.00 33.82 424 LEU B CA 1
ATOM 7435 C C . LEU B 1 420 ? 45.391 60.262 49.808 1.00 31.29 424 LEU B C 1
ATOM 7436 O O . LEU B 1 420 ? 45.001 61.392 50.185 1.00 31.34 424 LEU B O 1
ATOM 7441 N N . LEU B 1 421 ? 45.292 59.183 50.567 1.00 31.42 425 LEU B N 1
ATOM 7442 C CA . LEU B 1 421 ? 44.741 59.275 51.917 1.00 32.49 425 LEU B CA 1
ATOM 7443 C C . LEU B 1 421 ? 45.589 60.110 52.881 1.00 31.11 425 LEU B C 1
ATOM 7444 O O . LEU B 1 421 ? 45.056 60.692 53.833 1.00 30.93 425 LEU B O 1
ATOM 7449 N N . ARG B 1 422 ? 46.900 60.177 52.641 1.00 31.32 426 ARG B N 1
ATOM 7450 C CA . ARG B 1 422 ? 47.749 61.021 53.489 1.00 31.98 426 ARG B CA 1
ATOM 7451 C C . ARG B 1 422 ? 47.450 62.468 53.229 1.00 29.65 426 ARG B C 1
ATOM 7452 O O . ARG B 1 422 ? 47.354 63.211 54.176 1.00 31.77 426 ARG B O 1
ATOM 7460 N N . PHE B 1 423 ? 47.206 62.849 51.976 1.00 27.24 427 PHE B N 1
ATOM 7461 C CA . PHE B 1 423 ? 46.841 64.235 51.659 1.00 31.54 427 PHE B CA 1
ATOM 7462 C C . PHE B 1 423 ? 45.526 64.570 52.319 1.00 29.89 427 PHE B C 1
ATOM 7463 O O . PHE B 1 423 ? 45.398 65.634 52.912 1.00 32.14 427 PHE B O 1
ATOM 7471 N N . LEU B 1 424 ? 44.554 63.670 52.217 1.00 26.46 428 LEU B N 1
ATOM 7472 C CA . LEU B 1 424 ? 43.210 63.956 52.704 1.00 26.92 428 LEU B CA 1
ATOM 7473 C C . LEU B 1 424 ? 43.148 63.992 54.225 1.00 26.85 428 LEU B C 1
ATOM 7474 O O . LEU B 1 424 ? 42.285 64.637 54.805 1.00 29.06 428 LEU B O 1
ATOM 7479 N N . ALA B 1 425 ? 44.059 63.303 54.895 1.00 31.08 429 ALA B N 1
ATOM 7480 C CA . ALA B 1 425 ? 44.030 63.363 56.377 1.00 33.42 429 ALA B CA 1
ATOM 7481 C C . ALA B 1 425 ? 44.488 64.750 56.862 1.00 32.49 429 ALA B C 1
ATOM 7482 O O . ALA B 1 425 ? 43.979 65.261 57.845 1.00 37.17 429 ALA B O 1
ATOM 7484 N N . LYS B 1 426 ? 45.371 65.405 56.120 1.00 31.44 430 LYS B N 1
ATOM 7485 C CA . LYS B 1 426 ? 45.689 66.795 56.434 1.00 32.25 430 LYS B CA 1
ATOM 7486 C C . LYS B 1 426 ? 44.509 67.713 56.131 1.00 32.40 430 LYS B C 1
ATOM 7487 O O . LYS B 1 426 ? 44.057 68.459 56.991 1.00 29.69 430 LYS B O 1
ATOM 7493 N N . THR B 1 427 ? 43.955 67.619 54.931 1.00 30.47 431 THR B N 1
ATOM 7494 C CA . THR B 1 427 ? 42.904 68.549 54.579 1.00 29.85 431 THR B CA 1
ATOM 7495 C C . THR B 1 427 ? 41.767 68.360 55.509 1.00 27.73 431 THR B C 1
ATOM 7496 O O . THR B 1 427 ? 40.969 69.250 55.689 1.00 27.71 431 THR B O 1
ATOM 7500 N N . GLN B 1 428 ? 41.727 67.213 56.163 1.00 29.52 432 GLN B N 1
ATOM 7501 C CA . GLN B 1 428 ? 40.739 67.007 57.203 1.00 31.09 432 GLN B CA 1
ATOM 7502 C C . GLN B 1 428 ? 40.883 67.943 58.417 1.00 31.39 432 GLN B C 1
ATOM 7503 O O . GLN B 1 428 ? 39.929 68.164 59.163 1.00 37.71 432 GLN B O 1
ATOM 7509 N N . VAL B 1 429 ? 42.051 68.515 58.612 1.00 30.31 433 VAL B N 1
ATOM 7510 C CA . VAL B 1 429 ? 42.271 69.374 59.744 1.00 31.08 433 VAL B CA 1
ATOM 7511 C C . VAL B 1 429 ? 42.618 70.758 59.189 1.00 36.45 433 VAL B C 1
ATOM 7512 O O . VAL B 1 429 ? 43.210 71.563 59.877 1.00 40.15 433 VAL B O 1
ATOM 7516 N N . ASP B 1 430 ? 42.287 71.023 57.928 1.00 32.93 434 ASP B N 1
ATOM 7517 C CA . ASP B 1 430 ? 42.576 72.323 57.320 1.00 33.58 434 ASP B CA 1
ATOM 7518 C C . ASP B 1 430 ? 41.961 73.427 58.159 1.00 34.64 434 ASP B C 1
ATOM 7519 O O . ASP B 1 430 ? 40.943 73.209 58.810 1.00 35.67 434 ASP B O 1
ATOM 7524 N N . SER B 1 431 ? 42.554 74.624 58.165 1.00 34.92 435 SER B N 1
ATOM 7525 C CA . SER B 1 431 ? 42.015 75.710 59.024 1.00 33.41 435 SER B CA 1
ATOM 7526 C C . SER B 1 431 ? 40.687 76.227 58.462 1.00 32.71 435 SER B C 1
ATOM 7527 O O . SER B 1 431 ? 39.940 76.904 59.144 1.00 33.55 435 SER B O 1
ATOM 7530 N N . ASP B 1 432 ? 40.410 75.932 57.195 1.00 31.70 436 ASP B N 1
ATOM 7531 C CA . ASP B 1 432 ? 39.173 76.361 56.591 1.00 34.45 436 ASP B CA 1
ATOM 7532 C C . ASP B 1 432 ? 38.088 75.276 56.700 1.00 34.14 436 ASP B C 1
ATOM 7533 O O . ASP B 1 432 ? 38.222 74.195 56.148 1.00 33.38 436 ASP B O 1
ATOM 7538 N N . VAL B 1 433 ? 37.027 75.601 57.419 1.00 37.85 437 VAL B N 1
ATOM 7539 C CA . VAL B 1 433 ? 35.850 74.756 57.595 1.00 37.13 437 VAL B CA 1
ATOM 7540 C C . VAL B 1 433 ? 35.305 74.082 56.317 1.00 38.99 437 VAL B C 1
ATOM 7541 O O . VAL B 1 433 ? 34.925 72.891 56.360 1.00 43.63 437 VAL B O 1
ATOM 7545 N N . GLU B 1 434 ? 35.267 74.794 55.193 1.00 36.37 438 GLU B N 1
ATOM 7546 C CA . GLU B 1 434 ? 34.732 74.219 53.949 1.00 35.08 438 GLU B CA 1
ATOM 7547 C C . GLU B 1 434 ? 35.586 73.086 53.410 1.00 30.56 438 GLU B C 1
ATOM 7548 O O . GLU B 1 434 ? 35.060 72.141 52.867 1.00 25.70 438 GLU B O 1
ATOM 7554 N N . ILE B 1 435 ? 36.894 73.210 53.536 1.00 29.61 439 ILE B N 1
ATOM 7555 C CA . ILE B 1 435 ? 37.813 72.124 53.174 1.00 28.91 439 ILE B CA 1
ATOM 7556 C C . ILE B 1 435 ? 37.544 70.893 54.032 1.00 29.48 439 ILE B C 1
ATOM 7557 O O . ILE B 1 435 ? 37.341 69.792 53.509 1.00 30.75 439 ILE B O 1
ATOM 7562 N N . ARG B 1 436 ? 37.503 71.092 55.343 1.00 27.54 440 ARG B N 1
ATOM 7563 C CA . ARG B 1 436 ? 37.196 70.007 56.277 1.00 31.62 440 ARG B CA 1
ATOM 7564 C C . ARG B 1 436 ? 35.895 69.290 55.974 1.00 29.43 440 ARG B C 1
ATOM 7565 O O . ARG B 1 436 ? 35.867 68.072 55.980 1.00 28.11 440 ARG B O 1
ATOM 7573 N N . THR B 1 437 ? 34.826 70.064 55.739 1.00 31.09 441 THR B N 1
ATOM 7574 C CA . THR B 1 437 ? 33.522 69.552 55.330 1.00 30.48 441 THR B CA 1
ATOM 7575 C C . THR B 1 437 ? 33.682 68.704 54.061 1.00 32.17 441 THR B C 1
ATOM 7576 O O . THR B 1 437 ? 33.358 67.499 54.058 1.00 32.32 441 THR B O 1
ATOM 7580 N N . TRP B 1 438 ? 34.213 69.306 52.993 1.00 31.30 442 TRP B N 1
ATOM 7581 C CA . TRP B 1 438 ? 34.418 68.543 51.744 1.00 32.46 442 TRP B CA 1
ATOM 7582 C C . TRP B 1 438 ? 35.373 67.345 51.838 1.00 29.91 442 TRP B C 1
ATOM 7583 O O . TRP B 1 438 ? 35.228 66.388 51.114 1.00 29.27 442 TRP B O 1
ATOM 7594 N N . THR B 1 439 ? 36.339 67.361 52.754 1.00 28.58 443 THR B N 1
ATOM 7595 C CA . THR B 1 439 ? 37.252 66.234 52.793 1.00 28.52 443 THR B CA 1
ATOM 7596 C C . THR B 1 439 ? 36.566 64.916 53.137 1.00 29.44 443 THR B C 1
ATOM 7597 O O . THR B 1 439 ? 36.812 63.874 52.492 1.00 25.53 443 THR B O 1
ATOM 7601 N N . VAL B 1 440 ? 35.729 64.972 54.170 1.00 29.14 444 VAL B N 1
ATOM 7602 C CA . VAL B 1 440 ? 35.014 63.798 54.607 1.00 34.01 444 VAL B CA 1
ATOM 7603 C C . VAL B 1 440 ? 34.059 63.289 53.509 1.00 34.99 444 VAL B C 1
ATOM 7604 O O . VAL B 1 440 ? 33.929 62.065 53.345 1.00 29.90 444 VAL B O 1
ATOM 7608 N N . ILE B 1 441 ? 33.462 64.217 52.750 1.00 34.28 445 ILE B N 1
ATOM 7609 C CA . ILE B 1 441 ? 32.578 63.860 51.617 1.00 36.67 445 ILE B CA 1
ATOM 7610 C C . ILE B 1 441 ? 33.451 63.162 50.568 1.00 35.73 445 ILE B C 1
ATOM 7611 O O . ILE B 1 441 ? 33.119 62.069 50.110 1.00 35.42 445 ILE B O 1
ATOM 7616 N N . ILE B 1 442 ? 34.614 63.744 50.260 1.00 30.60 446 ILE B N 1
ATOM 7617 C CA . ILE B 1 442 ? 35.499 63.142 49.265 1.00 31.16 446 ILE B CA 1
ATOM 7618 C C . ILE B 1 442 ? 36.029 61.731 49.680 1.00 33.45 446 ILE B C 1
ATOM 7619 O O . ILE B 1 442 ? 36.275 60.830 48.830 1.00 27.51 446 ILE B O 1
ATOM 7624 N N . ILE B 1 443 ? 36.178 61.525 50.984 1.00 30.96 447 ILE B N 1
ATOM 7625 C CA . ILE B 1 443 ? 36.731 60.267 51.453 1.00 30.17 447 ILE B CA 1
ATOM 7626 C C . ILE B 1 443 ? 35.671 59.164 51.251 1.00 27.42 447 ILE B C 1
ATOM 7627 O O . ILE B 1 443 ? 35.991 58.056 50.872 1.00 26.50 447 ILE B O 1
ATOM 7632 N N . SER B 1 444 ? 34.417 59.517 51.497 1.00 29.57 448 SER B N 1
ATOM 7633 C CA . SER B 1 444 ? 33.287 58.617 51.246 1.00 32.60 448 SER B CA 1
ATOM 7634 C C . SER B 1 444 ? 33.131 58.197 49.809 1.00 33.11 448 SER B C 1
ATOM 7635 O O . SER B 1 444 ? 32.985 56.995 49.549 1.00 36.53 448 SER B O 1
ATOM 7638 N N . LYS B 1 445 ? 33.162 59.152 48.871 1.00 37.68 449 LYS B N 1
ATOM 7639 C CA . LYS B 1 445 ? 33.147 58.801 47.453 1.00 39.50 449 LYS B CA 1
ATOM 7640 C C . LYS B 1 445 ? 34.280 57.858 47.133 1.00 39.96 449 LYS B C 1
ATOM 7641 O O . LYS B 1 445 ? 34.090 56.816 46.508 1.00 43.62 449 LYS B O 1
ATOM 7647 N N . ILE B 1 446 ? 35.459 58.240 47.592 1.00 41.02 450 ILE B N 1
ATOM 7648 C CA . ILE B 1 446 ? 36.719 57.584 47.305 1.00 43.25 450 ILE B CA 1
ATOM 7649 C C . ILE B 1 446 ? 36.786 56.127 47.795 1.00 39.67 450 ILE B C 1
ATOM 7650 O O . ILE B 1 446 ? 37.447 55.297 47.170 1.00 40.37 450 ILE B O 1
ATOM 7655 N N . SER B 1 447 ? 36.115 55.827 48.903 1.00 33.31 451 SER B N 1
ATOM 7656 C CA . SER B 1 447 ? 36.437 54.618 49.674 1.00 33.48 451 SER B CA 1
ATOM 7657 C C . SER B 1 447 ? 36.357 53.321 48.881 1.00 36.55 451 SER B C 1
ATOM 7658 O O . SER B 1 447 ? 37.306 52.528 48.867 1.00 37.64 451 SER B O 1
ATOM 7661 N N . THR B 1 448 ? 35.234 53.122 48.208 1.00 33.59 452 THR B N 1
ATOM 7662 C CA . THR B 1 448 ? 34.978 51.889 47.471 1.00 36.48 452 THR B CA 1
ATOM 7663 C C . THR B 1 448 ? 35.954 51.680 46.352 1.00 44.28 452 THR B C 1
ATOM 7664 O O . THR B 1 448 ? 36.018 50.578 45.780 1.00 48.87 452 THR B O 1
ATOM 7668 N N . ILE B 1 449 ? 36.735 52.722 46.048 1.00 41.89 453 ILE B N 1
ATOM 7669 C CA . ILE B 1 449 ? 37.523 52.691 44.827 1.00 45.41 453 ILE B CA 1
ATOM 7670 C C . ILE B 1 449 ? 38.997 52.388 45.041 1.00 45.78 453 ILE B C 1
ATOM 7671 O O . ILE B 1 449 ? 39.719 52.101 44.092 1.00 47.58 453 ILE B O 1
ATOM 7676 N N . LEU B 1 450 ? 39.416 52.479 46.293 1.00 49.52 454 LEU B N 1
ATOM 7677 C CA . LEU B 1 450 ? 40.706 51.974 46.743 1.00 52.39 454 LEU B CA 1
ATOM 7678 C C . LEU B 1 450 ? 40.855 50.486 46.391 1.00 51.36 454 LEU B C 1
ATOM 7679 O O . LEU B 1 450 ? 39.853 49.799 46.147 1.00 47.04 454 LEU B O 1
ATOM 7684 N N . SER B 1 451 ? 42.100 50.010 46.313 1.00 49.94 455 SER B N 1
ATOM 7685 C CA . SER B 1 451 ? 42.365 48.560 46.251 1.00 53.07 455 SER B CA 1
ATOM 7686 C C . SER B 1 451 ? 42.911 48.071 47.618 1.00 53.98 455 SER B C 1
ATOM 7687 O O . SER B 1 451 ? 44.091 48.270 47.985 1.00 54.53 455 SER B O 1
ATOM 7690 N N . THR B 1 452 ? 41.990 47.495 48.378 1.00 45.61 456 THR B N 1
ATOM 7691 C CA . THR B 1 452 ? 42.180 47.071 49.751 1.00 45.74 456 THR B CA 1
ATOM 7692 C C . THR B 1 452 ? 40.979 46.226 50.105 1.00 40.26 456 THR B C 1
ATOM 7693 O O . THR B 1 452 ? 40.046 46.094 49.327 1.00 40.73 456 THR B O 1
ATOM 7697 N N . SER B 1 453 ? 40.974 45.701 51.308 1.00 35.95 457 SER B N 1
ATOM 7698 C CA . SER B 1 453 ? 39.928 44.833 51.718 1.00 35.69 457 SER B CA 1
ATOM 7699 C C . SER B 1 453 ? 38.720 45.666 52.119 1.00 35.31 457 SER B C 1
ATOM 7700 O O . SER B 1 453 ? 38.784 46.898 52.228 1.00 33.69 457 SER B O 1
ATOM 7703 N N . VAL B 1 454 ? 37.614 44.975 52.323 1.00 33.50 458 VAL B N 1
ATOM 7704 C CA . VAL B 1 454 ? 36.408 45.607 52.807 1.00 33.07 458 VAL B CA 1
ATOM 7705 C C . VAL B 1 454 ? 36.746 46.054 54.222 1.00 31.65 458 VAL B C 1
ATOM 7706 O O . VAL B 1 454 ? 36.449 47.184 54.620 1.00 28.88 458 VAL B O 1
ATOM 7710 N N . GLY B 1 455 ? 37.488 45.200 54.939 1.00 35.45 459 GLY B N 1
ATOM 7711 C CA . GLY B 1 455 ? 37.953 45.526 56.302 1.00 29.97 459 GLY B CA 1
ATOM 7712 C C . GLY B 1 455 ? 38.635 46.888 56.353 1.00 34.55 459 GLY B C 1
ATOM 7713 O O . GLY B 1 455 ? 38.314 47.763 57.183 1.00 33.52 459 GLY B O 1
ATOM 7714 N N . ASN B 1 456 ? 39.587 47.060 55.457 1.00 30.19 460 ASN B N 1
ATOM 7715 C CA . ASN B 1 456 ? 40.381 48.254 55.438 1.00 33.44 460 ASN B CA 1
ATOM 7716 C C . ASN B 1 456 ? 39.527 49.469 55.080 1.00 30.36 460 ASN B C 1
ATOM 7717 O O . ASN B 1 456 ? 39.652 50.507 55.691 1.00 32.71 460 ASN B O 1
ATOM 7722 N N . ARG B 1 457 ? 38.651 49.314 54.091 1.00 30.32 461 ARG B N 1
ATOM 7723 C CA . ARG B 1 457 ? 37.742 50.361 53.716 1.00 29.88 461 ARG B CA 1
ATOM 7724 C C . ARG B 1 457 ? 36.906 50.782 54.928 1.00 27.09 461 ARG B C 1
ATOM 7725 O O . ARG B 1 457 ? 36.680 51.968 55.140 1.00 28.13 461 ARG B O 1
ATOM 7733 N N . SER B 1 458 ? 36.397 49.813 55.686 1.00 27.29 462 SER B N 1
ATOM 7734 C CA . SER B 1 458 ? 35.632 50.150 56.889 1.00 30.00 462 SER B CA 1
ATOM 7735 C C . SER B 1 458 ? 36.438 50.999 57.894 1.00 31.85 462 SER B C 1
ATOM 7736 O O . SER B 1 458 ? 35.896 51.916 58.526 1.00 28.62 462 SER B O 1
ATOM 7739 N N . ASN B 1 459 ? 37.715 50.647 58.053 1.00 30.92 463 ASN B N 1
ATOM 7740 C CA . ASN B 1 459 ? 38.624 51.335 58.982 1.00 29.89 463 ASN B CA 1
ATOM 7741 C C . ASN B 1 459 ? 38.862 52.746 58.569 1.00 27.25 463 ASN B C 1
ATOM 7742 O O . ASN B 1 459 ? 38.739 53.648 59.357 1.00 27.58 463 ASN B O 1
ATOM 7747 N N . ILE B 1 460 ? 39.179 52.947 57.307 1.00 28.42 464 ILE B N 1
ATOM 7748 C CA . ILE B 1 460 ? 39.284 54.285 56.772 1.00 28.28 464 ILE B CA 1
ATOM 7749 C C . ILE B 1 460 ? 38.008 55.147 56.977 1.00 30.75 464 ILE B C 1
ATOM 7750 O O . ILE B 1 460 ? 38.093 56.260 57.482 1.00 30.22 464 ILE B O 1
ATOM 7755 N N . LEU B 1 461 ? 36.834 54.642 56.579 1.00 29.15 465 LEU B N 1
ATOM 7756 C CA . LEU B 1 461 ? 35.560 55.381 56.768 1.00 27.41 465 LEU B CA 1
ATOM 7757 C C . LEU B 1 461 ? 35.284 55.716 58.230 1.00 26.11 465 LEU B C 1
ATOM 7758 O O . LEU B 1 461 ? 35.050 56.903 58.574 1.00 22.98 465 LEU B O 1
ATOM 7763 N N . ALA B 1 462 ? 35.326 54.680 59.087 1.00 25.24 466 ALA B N 1
ATOM 7764 C CA . ALA B 1 462 ? 35.152 54.847 60.565 1.00 26.07 466 ALA B CA 1
ATOM 7765 C C . ALA B 1 462 ? 36.102 55.897 61.163 1.00 26.95 466 ALA B C 1
ATOM 7766 O O . ALA B 1 462 ? 35.689 56.777 61.952 1.00 26.21 466 ALA B O 1
ATOM 7768 N N . THR B 1 463 ? 37.381 55.792 60.800 1.00 24.76 467 THR B N 1
ATOM 7769 C CA . THR B 1 463 ? 38.346 56.734 61.264 1.00 23.23 467 THR B CA 1
ATOM 7770 C C . THR B 1 463 ? 37.956 58.137 60.759 1.00 25.59 467 THR B C 1
ATOM 7771 O O . THR B 1 463 ? 37.833 59.069 61.553 1.00 28.32 467 THR B O 1
ATOM 7775 N N . ALA B 1 464 ? 37.706 58.274 59.462 1.00 25.12 468 ALA B N 1
ATOM 7776 C CA . ALA B 1 464 ? 37.400 59.588 58.900 1.00 28.16 468 ALA B CA 1
ATOM 7777 C C . ALA B 1 464 ? 36.173 60.235 59.518 1.00 30.33 468 ALA B C 1
ATOM 7778 O O . ALA B 1 464 ? 36.184 61.420 59.878 1.00 25.67 468 ALA B O 1
ATOM 7780 N N . PHE B 1 465 ? 35.106 59.445 59.633 1.00 31.25 469 PHE B N 1
ATOM 7781 C CA . PHE B 1 465 ? 33.873 59.902 60.271 1.00 28.28 469 PHE B CA 1
ATOM 7782 C C . PHE B 1 465 ? 34.108 60.262 61.717 1.00 27.19 469 PHE B C 1
ATOM 7783 O O . PHE B 1 465 ? 33.593 61.255 62.217 1.00 28.35 469 PHE B O 1
ATOM 7791 N N . THR B 1 466 ? 34.885 59.455 62.426 1.00 31.46 470 THR B N 1
ATOM 7792 C CA . THR B 1 466 ? 35.171 59.802 63.828 1.00 30.54 470 THR B CA 1
ATOM 7793 C C . THR B 1 466 ? 35.839 61.184 63.960 1.00 29.25 470 THR B C 1
ATOM 7794 O O . THR B 1 466 ? 35.410 61.996 64.748 1.00 28.40 470 THR B O 1
ATOM 7798 N N . LYS B 1 467 ? 36.891 61.436 63.195 1.00 31.70 471 LYS B N 1
ATOM 7799 C CA . LYS B 1 467 ? 37.560 62.722 63.262 1.00 34.46 471 LYS B CA 1
ATOM 7800 C C . LYS B 1 467 ? 36.590 63.885 62.968 1.00 35.78 471 LYS B C 1
ATOM 7801 O O . LYS B 1 467 ? 36.586 64.865 63.691 1.00 41.05 471 LYS B O 1
ATOM 7807 N N . SER B 1 468 ? 35.717 63.737 61.966 1.00 31.27 472 SER B N 1
ATOM 7808 C CA . SER B 1 468 ? 34.787 64.805 61.578 1.00 30.68 472 SER B CA 1
ATOM 7809 C C . SER B 1 468 ? 33.747 65.116 62.646 1.00 29.27 472 SER B C 1
ATOM 7810 O O . SER B 1 468 ? 33.419 66.275 62.890 1.00 24.13 472 SER B O 1
ATOM 7813 N N . LEU B 1 469 ? 33.246 64.077 63.297 1.00 30.24 473 LEU B N 1
ATOM 7814 C CA . LEU B 1 469 ? 32.225 64.273 64.327 1.00 30.82 473 LEU B CA 1
ATOM 7815 C C . LEU B 1 469 ? 32.785 64.901 65.615 1.00 31.64 473 LEU B C 1
ATOM 7816 O O . LEU B 1 469 ? 32.010 65.217 66.500 1.00 33.31 473 LEU B O 1
ATOM 7821 N N . LYS B 1 470 ? 34.121 64.989 65.729 1.00 30.26 474 LYS B N 1
ATOM 7822 C CA . LYS B 1 470 ? 34.820 65.715 66.798 1.00 33.81 474 LYS B CA 1
ATOM 7823 C C . LYS B 1 470 ? 35.111 67.175 66.441 1.00 33.24 474 LYS B C 1
ATOM 7824 O O . LYS B 1 470 ? 35.740 67.873 67.245 1.00 38.89 474 LYS B O 1
ATOM 7830 N N . ASP B 1 471 ? 34.738 67.612 65.237 1.00 34.00 475 ASP B N 1
ATOM 7831 C CA . ASP B 1 471 ? 35.092 68.950 64.726 1.00 34.70 475 ASP B CA 1
ATOM 7832 C C . ASP B 1 471 ? 34.474 70.019 65.634 1.00 32.39 475 ASP B C 1
ATOM 7833 O O . ASP B 1 471 ? 33.328 69.907 65.995 1.00 30.12 475 ASP B O 1
ATOM 7838 N N . PRO B 1 472 ? 35.240 71.076 65.964 1.00 35.95 476 PRO B N 1
ATOM 7839 C CA . PRO B 1 472 ? 34.714 72.285 66.600 1.00 35.90 476 PRO B CA 1
ATOM 7840 C C . PRO B 1 472 ? 33.623 72.955 65.766 1.00 38.58 476 PRO B C 1
ATOM 7841 O O . PRO B 1 472 ? 32.827 73.688 66.325 1.00 41.68 476 PRO B O 1
ATOM 7845 N N . GLN B 1 473 ? 33.564 72.736 64.455 1.00 35.26 477 GLN B N 1
ATOM 7846 C CA . GLN B 1 473 ? 32.427 73.307 63.711 1.00 38.00 477 GLN B CA 1
ATOM 7847 C C . GLN B 1 473 ? 31.326 72.296 63.322 1.00 37.25 477 GLN B C 1
ATOM 7848 O O . GLN B 1 473 ? 31.588 71.110 63.138 1.00 32.26 477 GLN B O 1
ATOM 7854 N N . VAL B 1 474 ? 30.099 72.801 63.214 1.00 37.98 478 VAL B N 1
ATOM 7855 C CA . VAL B 1 474 ? 28.919 71.992 63.000 1.00 39.81 478 VAL B CA 1
ATOM 7856 C C . VAL B 1 474 ? 28.970 71.352 61.599 1.00 41.76 478 VAL B C 1
ATOM 7857 O O . VAL B 1 474 ? 28.791 70.150 61.427 1.00 41.74 478 VAL B O 1
ATOM 7861 N N . LYS B 1 475 ? 29.274 72.168 60.611 1.00 39.31 479 LYS B N 1
ATOM 7862 C CA . LYS B 1 475 ? 29.239 71.742 59.232 1.00 38.45 479 LYS B CA 1
ATOM 7863 C C . LYS B 1 475 ? 29.957 70.419 58.976 1.00 34.15 479 LYS B C 1
ATOM 7864 O O . LYS B 1 475 ? 29.346 69.527 58.411 1.00 33.29 479 LYS B O 1
ATOM 7870 N N . PRO B 1 476 ? 31.249 70.272 59.378 1.00 29.70 480 PRO B N 1
ATOM 7871 C CA . PRO B 1 476 ? 31.882 68.974 59.136 1.00 28.80 480 PRO B CA 1
ATOM 7872 C C . PRO B 1 476 ? 31.192 67.823 59.847 1.00 28.36 480 PRO B C 1
ATOM 7873 O O . PRO B 1 476 ? 31.211 66.686 59.349 1.00 29.40 480 PRO B O 1
ATOM 7877 N N . ARG B 1 477 ? 30.530 68.118 60.958 1.00 27.40 481 ARG B N 1
ATOM 7878 C CA . ARG B 1 477 ? 29.938 67.066 61.763 1.00 28.06 481 ARG B CA 1
ATOM 7879 C C . ARG B 1 477 ? 28.739 66.556 61.027 1.00 28.71 481 ARG B C 1
ATOM 7880 O O . ARG B 1 477 ? 28.573 65.322 60.926 1.00 32.27 481 ARG B O 1
ATOM 7888 N N . LEU B 1 478 ? 27.928 67.484 60.497 1.00 27.45 482 LEU B N 1
ATOM 7889 C CA . LEU B 1 478 ? 26.791 67.136 59.607 1.00 29.16 482 LEU B CA 1
ATOM 7890 C C . LEU B 1 478 ? 27.248 66.370 58.366 1.00 30.18 482 LEU B C 1
ATOM 7891 O O . LEU B 1 478 ? 26.588 65.436 57.931 1.00 30.24 482 LEU B O 1
ATOM 7896 N N . ALA B 1 479 ? 28.368 66.786 57.784 1.00 26.70 483 ALA B N 1
ATOM 7897 C CA . ALA B 1 479 ? 28.857 66.100 56.634 1.00 28.58 483 ALA B CA 1
ATOM 7898 C C . ALA B 1 479 ? 29.207 64.617 56.937 1.00 28.10 483 ALA B C 1
ATOM 7899 O O . ALA B 1 479 ? 29.039 63.755 56.066 1.00 28.94 483 ALA B O 1
ATOM 7901 N N . ALA B 1 480 ? 29.650 64.336 58.159 1.00 27.87 484 ALA B N 1
ATOM 7902 C CA . ALA B 1 480 ? 30.021 62.979 58.555 1.00 26.50 484 ALA B CA 1
ATOM 7903 C C . ALA B 1 480 ? 28.743 62.118 58.630 1.00 28.10 484 ALA B C 1
ATOM 7904 O O . ALA B 1 480 ? 28.751 60.923 58.266 1.00 27.20 484 ALA B O 1
ATOM 7906 N N . LEU B 1 481 ? 27.660 62.749 59.086 1.00 27.27 485 LEU B N 1
ATOM 7907 C CA . LEU B 1 481 ? 26.375 62.122 59.237 1.00 26.73 485 LEU B CA 1
ATOM 7908 C C . LEU B 1 481 ? 25.820 61.795 57.891 1.00 29.09 485 LEU B C 1
ATOM 7909 O O . LEU B 1 481 ? 25.363 60.677 57.629 1.00 32.77 485 LEU B O 1
ATOM 7914 N N . TYR B 1 482 ? 25.895 62.763 57.002 1.00 31.15 486 TYR B N 1
ATOM 7915 C CA . TYR B 1 482 ? 25.642 62.502 55.610 1.00 29.76 486 TYR B CA 1
ATOM 7916 C C . TYR B 1 482 ? 26.424 61.311 55.029 1.00 30.67 486 TYR B C 1
ATOM 7917 O O . TYR B 1 482 ? 25.889 60.501 54.263 1.00 30.12 486 TYR B O 1
ATOM 7926 N N . GLY B 1 483 ? 27.709 61.230 55.346 1.00 31.23 487 GLY B N 1
ATOM 7927 C CA . GLY B 1 483 ? 28.579 60.184 54.764 1.00 28.60 487 GLY B CA 1
ATOM 7928 C C . GLY B 1 483 ? 28.223 58.832 55.379 1.00 27.45 487 GLY B C 1
ATOM 7929 O O . GLY B 1 483 ? 28.231 57.798 54.696 1.00 23.58 487 GLY B O 1
ATOM 7930 N N . LEU B 1 484 ? 27.901 58.832 56.672 1.00 27.78 488 LEU B N 1
ATOM 7931 C CA . LEU B 1 484 ? 27.419 57.603 57.308 1.00 26.06 488 LEU B CA 1
ATOM 7932 C C . LEU B 1 484 ? 26.070 57.139 56.751 1.00 26.15 488 LEU B C 1
ATOM 7933 O O . LEU B 1 484 ? 25.851 55.940 56.629 1.00 29.67 488 LEU B O 1
ATOM 7938 N N . GLU B 1 485 ? 25.173 58.065 56.415 1.00 26.68 489 GLU B N 1
ATOM 7939 C CA . GLU B 1 485 ? 23.881 57.688 55.842 1.00 29.83 489 GLU B CA 1
ATOM 7940 C C . GLU B 1 485 ? 24.131 56.969 54.527 1.00 30.78 489 GLU B C 1
ATOM 7941 O O . GLU B 1 485 ? 23.737 55.845 54.346 1.00 31.65 489 GLU B O 1
ATOM 7947 N N . LYS B 1 486 ? 24.856 57.612 53.633 1.00 31.06 490 LYS B N 1
ATOM 7948 C CA . LYS B 1 486 ? 25.128 57.022 52.319 1.00 35.63 490 LYS B CA 1
ATOM 7949 C C . LYS B 1 486 ? 26.067 55.828 52.387 1.00 33.60 490 LYS B C 1
ATOM 7950 O O . LYS B 1 486 ? 26.217 55.112 51.411 1.00 33.49 490 LYS B O 1
ATOM 7956 N N . SER B 1 487 ? 26.705 55.599 53.535 1.00 30.36 491 SER B N 1
ATOM 7957 C CA . SER B 1 487 ? 27.648 54.510 53.576 1.00 28.00 491 SER B CA 1
ATOM 7958 C C . SER B 1 487 ? 27.067 53.258 54.159 1.00 28.74 491 SER B C 1
ATOM 7959 O O . SER B 1 487 ? 27.777 52.252 54.230 1.00 28.66 491 SER B O 1
ATOM 7962 N N . ILE B 1 488 ? 25.804 53.293 54.571 1.00 27.16 492 ILE B N 1
ATOM 7963 C CA . ILE B 1 488 ? 25.246 52.150 55.282 1.00 26.30 492 ILE B CA 1
ATOM 7964 C C . ILE B 1 488 ? 25.415 50.832 54.530 1.00 27.45 492 ILE B C 1
ATOM 7965 O O . ILE B 1 488 ? 25.738 49.797 55.124 1.00 25.31 492 ILE B O 1
ATOM 7970 N N . GLU B 1 489 ? 25.244 50.868 53.222 1.00 26.83 493 GLU B N 1
ATOM 7971 C CA . GLU B 1 489 ? 25.298 49.676 52.408 1.00 30.10 493 GLU B CA 1
ATOM 7972 C C . GLU B 1 489 ? 26.754 49.201 52.314 1.00 32.42 493 GLU B C 1
ATOM 7973 O O . GLU B 1 489 ? 27.033 48.076 51.887 1.00 35.92 493 GLU B O 1
ATOM 7979 N N . LEU B 1 490 ? 27.685 50.019 52.781 1.00 30.88 494 LEU B N 1
ATOM 7980 C CA . LEU B 1 490 ? 29.112 49.643 52.785 1.00 29.24 494 LEU B CA 1
ATOM 7981 C C . LEU B 1 490 ? 29.501 48.912 54.059 1.00 31.35 494 LEU B C 1
ATOM 7982 O O . LEU B 1 490 ? 30.602 48.355 54.158 1.00 30.77 494 LEU B O 1
ATOM 7987 N N . PHE B 1 491 ? 28.571 48.841 55.008 1.00 29.30 495 PHE B N 1
ATOM 7988 C CA . PHE B 1 491 ? 28.895 48.291 56.292 1.00 26.82 495 PHE B CA 1
ATOM 7989 C C . PHE B 1 491 ? 28.074 47.063 56.595 1.00 27.80 495 PHE B C 1
ATOM 7990 O O . PHE B 1 491 ? 26.862 47.218 56.820 1.00 28.06 495 PHE B O 1
ATOM 7998 N N . ASP B 1 492 ? 28.703 45.863 56.688 1.00 26.22 496 ASP B N 1
ATOM 7999 C CA . ASP B 1 492 ? 27.914 44.652 57.069 1.00 28.72 496 ASP B CA 1
ATOM 8000 C C . ASP B 1 492 ? 27.527 44.699 58.543 1.00 28.79 496 ASP B C 1
ATOM 8001 O O . ASP B 1 492 ? 27.958 45.622 59.272 1.00 25.86 496 ASP B O 1
ATOM 8006 N N . VAL B 1 493 ? 26.659 43.775 58.978 1.00 29.30 497 VAL B N 1
ATOM 8007 C CA . VAL B 1 493 ? 26.171 43.883 60.365 1.00 30.26 497 VAL B CA 1
ATOM 8008 C C . VAL B 1 493 ? 27.234 43.615 61.414 1.00 28.45 497 VAL B C 1
ATOM 8009 O O . VAL B 1 493 ? 27.179 44.131 62.513 1.00 30.70 497 VAL B O 1
ATOM 8013 N N . ASN B 1 494 ? 28.209 42.796 61.077 1.00 29.80 498 ASN B N 1
ATOM 8014 C CA . ASN B 1 494 ? 29.299 42.521 61.997 1.00 29.81 498 ASN B CA 1
ATOM 8015 C C . ASN B 1 494 ? 30.092 43.816 62.311 1.00 27.51 498 ASN B C 1
ATOM 8016 O O . ASN B 1 494 ? 30.461 44.086 63.443 1.00 28.37 498 ASN B O 1
ATOM 8021 N N . THR B 1 495 ? 30.330 44.606 61.282 1.00 26.84 499 THR B N 1
ATOM 8022 C CA . THR B 1 495 ? 31.109 45.796 61.370 1.00 25.53 499 THR B CA 1
ATOM 8023 C C . THR B 1 495 ? 30.315 46.899 62.041 1.00 24.64 499 THR B C 1
ATOM 8024 O O . THR B 1 495 ? 30.852 47.683 62.794 1.00 27.06 499 THR B O 1
ATOM 8028 N N . ILE B 1 496 ? 29.028 46.941 61.780 1.00 24.86 500 ILE B N 1
ATOM 8029 C CA . ILE B 1 496 ? 28.165 47.853 62.478 1.00 24.34 500 ILE B CA 1
ATOM 8030 C C . ILE B 1 496 ? 28.160 47.562 63.964 1.00 23.76 500 ILE B C 1
ATOM 8031 O O . ILE B 1 496 ? 28.180 48.486 64.777 1.00 24.70 500 ILE B O 1
ATOM 8036 N N . ALA B 1 497 ? 28.099 46.280 64.311 1.00 25.09 501 ALA B N 1
ATOM 8037 C CA . ALA B 1 497 ? 27.950 45.857 65.724 1.00 24.80 501 ALA B CA 1
ATOM 8038 C C . ALA B 1 497 ? 29.277 45.981 66.480 1.00 24.63 501 ALA B C 1
ATOM 8039 O O . ALA B 1 497 ? 29.272 46.297 67.669 1.00 25.87 501 ALA B O 1
ATOM 8041 N N . ASN B 1 498 ? 30.402 45.778 65.811 1.00 24.93 502 ASN B N 1
ATOM 8042 C CA . ASN B 1 498 ? 31.678 45.879 66.540 1.00 28.34 502 ASN B CA 1
ATOM 8043 C C . ASN B 1 498 ? 32.373 47.197 66.288 1.00 28.11 502 ASN B C 1
ATOM 8044 O O . ASN B 1 498 ? 33.445 47.469 66.856 1.00 25.62 502 ASN B O 1
ATOM 8049 N N . LYS B 1 499 ? 31.804 48.022 65.415 1.00 28.75 503 LYS B N 1
ATOM 8050 C CA . LYS B 1 499 ? 32.484 49.287 65.163 1.00 29.64 503 LYS B CA 1
ATOM 8051 C C . LYS B 1 499 ? 31.589 50.489 64.967 1.00 26.26 503 LYS B C 1
ATOM 8052 O O . LYS B 1 499 ? 31.760 51.499 65.631 1.00 23.97 503 LYS B O 1
ATOM 8058 N N . ILE B 1 500 ? 30.649 50.392 64.032 1.00 24.75 504 ILE B N 1
ATOM 8059 C CA . ILE B 1 500 ? 30.005 51.613 63.523 1.00 23.22 504 ILE B CA 1
ATOM 8060 C C . ILE B 1 500 ? 29.029 52.283 64.487 1.00 24.31 504 ILE B C 1
ATOM 8061 O O . ILE B 1 500 ? 28.939 53.518 64.501 1.00 29.73 504 ILE B O 1
ATOM 8066 N N . LEU B 1 501 ? 28.376 51.530 65.351 1.00 20.91 505 LEU B N 1
ATOM 8067 C CA . LEU B 1 501 ? 27.461 52.158 66.292 1.00 22.91 505 LEU B CA 1
ATOM 8068 C C . LEU B 1 501 ? 28.132 53.194 67.151 1.00 24.10 505 LEU B C 1
ATOM 8069 O O . LEU B 1 501 ? 27.533 54.178 67.528 1.00 25.00 505 LEU B O 1
ATOM 8074 N N . THR B 1 502 ? 29.374 52.924 67.471 1.00 25.03 506 THR B N 1
ATOM 8075 C CA . THR B 1 502 ? 30.153 53.728 68.351 1.00 26.85 506 THR B CA 1
ATOM 8076 C C . THR B 1 502 ? 30.780 54.946 67.694 1.00 26.45 506 THR B C 1
ATOM 8077 O O . THR B 1 502 ? 31.212 55.866 68.381 1.00 27.21 506 THR B O 1
ATOM 8081 N N . VAL B 1 503 ? 30.868 54.925 66.364 1.00 26.84 507 VAL B N 1
ATOM 8082 C CA . VAL B 1 503 ? 31.141 56.122 65.557 1.00 23.90 507 VAL B CA 1
ATOM 8083 C C . VAL B 1 503 ? 29.889 57.029 65.576 1.00 26.77 507 VAL B C 1
ATOM 8084 O O . VAL B 1 503 ? 29.997 58.232 65.761 1.00 28.63 507 VAL B O 1
ATOM 8088 N N . ILE B 1 504 ? 28.709 56.448 65.403 1.00 27.08 508 ILE B N 1
ATOM 8089 C CA . ILE B 1 504 ? 27.472 57.251 65.296 1.00 26.29 508 ILE B CA 1
ATOM 8090 C C . ILE B 1 504 ? 26.964 57.802 66.603 1.00 26.99 508 ILE B C 1
ATOM 8091 O O . ILE B 1 504 ? 26.571 58.974 66.658 1.00 29.19 508 ILE B O 1
ATOM 8096 N N . ALA B 1 505 ? 26.934 56.987 67.654 1.00 23.97 509 ALA B N 1
ATOM 8097 C CA . ALA B 1 505 ? 26.166 57.376 68.889 1.00 22.91 509 ALA B CA 1
ATOM 8098 C C . ALA B 1 505 ? 26.554 58.665 69.634 1.00 24.51 509 ALA B C 1
ATOM 8099 O O . ALA B 1 505 ? 25.669 59.351 70.171 1.00 24.33 509 ALA B O 1
ATOM 8101 N N . PRO B 1 506 ? 27.874 59.021 69.697 1.00 24.79 510 PRO B N 1
ATOM 8102 C CA . PRO B 1 506 ? 28.219 60.302 70.330 1.00 24.81 510 PRO B CA 1
ATOM 8103 C C . PRO B 1 506 ? 27.559 61.488 69.624 1.00 28.38 510 PRO B C 1
ATOM 8104 O O . PRO B 1 506 ? 27.449 62.573 70.206 1.00 29.03 510 PRO B O 1
ATOM 8108 N N . GLY B 1 507 ? 27.154 61.307 68.365 1.00 30.84 511 GLY B N 1
ATOM 8109 C CA . GLY B 1 507 ? 26.442 62.377 67.651 1.00 28.30 511 GLY B CA 1
ATOM 8110 C C . GLY B 1 507 ? 25.100 62.678 68.350 1.00 27.18 511 GLY B C 1
ATOM 8111 O O . GLY B 1 507 ? 24.662 63.827 68.396 1.00 23.98 511 GLY B O 1
ATOM 8112 N N . LEU B 1 508 ? 24.473 61.650 68.915 1.00 25.62 512 LEU B N 1
ATOM 8113 C CA . LEU B 1 508 ? 23.209 61.830 69.631 1.00 27.22 512 LEU B CA 1
ATOM 8114 C C . LEU B 1 508 ? 23.347 62.779 70.793 1.00 30.18 512 LEU B C 1
ATOM 8115 O O . LEU B 1 508 ? 22.350 63.332 71.278 1.00 35.19 512 LEU B O 1
ATOM 8120 N N . LEU B 1 509 ? 24.578 62.966 71.244 1.00 28.77 513 LEU B N 1
ATOM 8121 C CA . LEU B 1 509 ? 24.803 63.711 72.450 1.00 31.49 513 LEU B CA 1
ATOM 8122 C C . LEU B 1 509 ? 25.385 65.066 72.163 1.00 28.79 513 LEU B C 1
ATOM 8123 O O . LEU B 1 509 ? 25.738 65.781 73.083 1.00 24.15 513 LEU B O 1
ATOM 8128 N N . ASP B 1 510 ? 25.502 65.393 70.885 1.00 28.71 514 ASP B N 1
ATOM 8129 C CA . ASP B 1 510 ? 26.130 66.612 70.426 1.00 32.20 514 ASP B CA 1
ATOM 8130 C C . ASP B 1 510 ? 25.557 67.941 71.006 1.00 34.31 514 ASP B C 1
ATOM 8131 O O . ASP B 1 510 ? 24.379 68.027 71.342 1.00 32.55 514 ASP B O 1
ATOM 8136 N N . LYS B 1 511 ? 26.407 68.965 71.122 1.00 37.40 515 LYS B N 1
ATOM 8137 C CA . LYS B 1 511 ? 25.941 70.295 71.586 1.00 40.17 515 LYS B CA 1
ATOM 8138 C C . LYS B 1 511 ? 24.892 70.897 70.649 1.00 36.64 515 LYS B C 1
ATOM 8139 O O . LYS B 1 511 ? 23.948 71.548 71.088 1.00 38.53 515 LYS B O 1
ATOM 8145 N N . SER B 1 512 ? 25.061 70.643 69.361 1.00 32.08 516 SER B N 1
ATOM 8146 C CA . SER B 1 512 ? 24.188 71.164 68.311 1.00 31.79 516 SER B CA 1
ATOM 8147 C C . SER B 1 512 ? 22.868 70.364 68.121 1.00 33.55 516 SER B C 1
ATOM 8148 O O . SER B 1 512 ? 22.888 69.143 67.892 1.00 32.77 516 SER B O 1
ATOM 8151 N N . PRO B 1 513 ? 21.710 71.061 68.194 1.00 36.43 517 PRO B N 1
ATOM 8152 C CA . PRO B 1 513 ? 20.410 70.360 68.048 1.00 32.97 517 PRO B CA 1
ATOM 8153 C C . PRO B 1 513 ? 20.243 69.733 66.688 1.00 35.74 517 PRO B C 1
ATOM 8154 O O . PRO B 1 513 ? 19.601 68.669 66.550 1.00 36.87 517 PRO B O 1
ATOM 8158 N N . ILE B 1 514 ? 20.794 70.368 65.663 1.00 38.07 518 ILE B N 1
ATOM 8159 C CA . ILE B 1 514 ? 20.675 69.777 64.340 1.00 37.01 518 ILE B CA 1
ATOM 8160 C C . ILE B 1 514 ? 21.472 68.450 64.235 1.00 38.62 518 ILE B C 1
ATOM 8161 O O . ILE B 1 514 ? 20.965 67.449 63.692 1.00 34.15 518 ILE B O 1
ATOM 8166 N N . VAL B 1 515 ? 22.683 68.449 64.794 1.00 33.71 519 VAL B N 1
ATOM 8167 C CA . VAL B 1 515 ? 23.519 67.259 64.795 1.00 33.20 519 VAL B CA 1
ATOM 8168 C C . VAL B 1 515 ? 22.800 66.217 65.600 1.00 34.17 519 VAL B C 1
ATOM 8169 O O . VAL B 1 515 ? 22.697 65.051 65.165 1.00 36.31 519 VAL B O 1
ATOM 8173 N N . ARG B 1 516 ? 22.275 66.604 66.761 1.00 33.46 520 ARG B N 1
ATOM 8174 C CA . ARG B 1 516 ? 21.583 65.584 67.574 1.00 34.48 520 ARG B CA 1
ATOM 8175 C C . ARG B 1 516 ? 20.398 64.980 66.820 1.00 32.46 520 ARG B C 1
ATOM 8176 O O . ARG B 1 516 ? 20.224 63.738 66.780 1.00 34.91 520 ARG B O 1
ATOM 8184 N N . GLY B 1 517 ? 19.570 65.855 66.236 1.00 31.68 521 GLY B N 1
ATOM 8185 C CA . GLY B 1 517 ? 18.337 65.411 65.518 1.00 29.07 521 GLY B CA 1
ATOM 8186 C C . GLY B 1 517 ? 18.702 64.461 64.373 1.00 27.87 521 GLY B C 1
ATOM 8187 O O . GLY B 1 517 ? 18.151 63.386 64.264 1.00 31.64 521 GLY B O 1
ATOM 8188 N N . ARG B 1 518 ? 19.648 64.846 63.521 1.00 29.74 522 ARG B N 1
ATOM 8189 C CA . ARG B 1 518 ? 20.093 63.964 62.437 1.00 30.01 522 ARG B CA 1
ATOM 8190 C C . ARG B 1 518 ? 20.745 62.649 62.916 1.00 27.89 522 ARG B C 1
ATOM 8191 O O . ARG B 1 518 ? 20.436 61.608 62.345 1.00 29.61 522 ARG B O 1
ATOM 8199 N N . ALA B 1 519 ? 21.587 62.696 63.959 1.00 22.66 523 ALA B N 1
ATOM 8200 C CA . ALA B 1 519 ? 22.246 61.492 64.488 1.00 24.54 523 ALA B CA 1
ATOM 8201 C C . ALA B 1 519 ? 21.254 60.463 65.012 1.00 26.86 523 ALA B C 1
ATOM 8202 O O . ALA B 1 519 ? 21.422 59.231 64.808 1.00 24.90 523 ALA B O 1
ATOM 8204 N N . LYS B 1 520 ? 20.197 60.953 65.653 1.00 27.90 524 LYS B N 1
ATOM 8205 C CA . LYS B 1 520 ? 19.116 60.082 66.086 1.00 31.60 524 LYS B CA 1
ATOM 8206 C C . LYS B 1 520 ? 18.493 59.329 64.889 1.00 31.84 524 LYS B C 1
ATOM 8207 O O . LYS B 1 520 ? 18.378 58.125 64.933 1.00 27.19 524 LYS B O 1
ATOM 8213 N N . ILE B 1 521 ? 18.095 60.054 63.840 1.00 30.12 525 ILE B N 1
ATOM 8214 C CA . ILE B 1 521 ? 17.590 59.402 62.632 1.00 31.10 525 ILE B CA 1
ATOM 8215 C C . ILE B 1 521 ? 18.591 58.414 62.005 1.00 29.79 525 ILE B C 1
ATOM 8216 O O . ILE B 1 521 ? 18.259 57.279 61.707 1.00 26.01 525 ILE B O 1
ATOM 8221 N N . LEU B 1 522 ? 19.843 58.836 61.837 1.00 30.34 526 LEU B N 1
ATOM 8222 C CA . LEU B 1 522 ? 20.873 57.924 61.329 1.00 27.99 526 LEU B CA 1
ATOM 8223 C C . LEU B 1 522 ? 21.039 56.671 62.235 1.00 27.68 526 LEU B C 1
ATOM 8224 O O . LEU B 1 522 ? 21.079 55.536 61.785 1.00 26.56 526 LEU B O 1
ATOM 8229 N N . PHE B 1 523 ? 21.120 56.886 63.536 1.00 26.86 527 PHE B N 1
ATOM 8230 C CA . PHE B 1 523 ? 21.325 55.796 64.476 1.00 26.22 527 PHE B CA 1
ATOM 8231 C C . PHE B 1 523 ? 20.214 54.779 64.444 1.00 28.21 527 PHE B C 1
ATOM 8232 O O . PHE B 1 523 ? 20.459 53.570 64.506 1.00 26.46 527 PHE B O 1
ATOM 8240 N N . GLU B 1 524 ? 18.972 55.252 64.373 1.00 29.55 528 GLU B N 1
ATOM 8241 C CA . GLU B 1 524 ? 17.840 54.303 64.214 1.00 32.92 528 GLU B CA 1
ATOM 8242 C C . GLU B 1 524 ? 17.921 53.447 62.947 1.00 28.49 528 GLU B C 1
ATOM 8243 O O . GLU B 1 524 ? 17.708 52.236 62.974 1.00 28.88 528 GLU B O 1
ATOM 8249 N N . GLU B 1 525 ? 18.295 54.061 61.836 1.00 29.28 529 GLU B N 1
ATOM 8250 C CA . GLU B 1 525 ? 18.505 53.288 60.610 1.00 29.38 529 GLU B CA 1
ATOM 8251 C C . GLU B 1 525 ? 19.572 52.145 60.778 1.00 26.94 529 GLU B C 1
ATOM 8252 O O . GLU B 1 525 ? 19.357 50.983 60.458 1.00 23.98 529 GLU B O 1
ATOM 8258 N N . TYR B 1 526 ? 20.720 52.482 61.322 1.00 26.63 530 TYR B N 1
ATOM 8259 C CA . TYR B 1 526 ? 21.743 51.472 61.571 1.00 25.71 530 TYR B CA 1
ATOM 8260 C C . TYR B 1 526 ? 21.260 50.399 62.525 1.00 25.03 530 TYR B C 1
ATOM 8261 O O . TYR B 1 526 ? 21.500 49.235 62.282 1.00 20.39 530 TYR B O 1
ATOM 8270 N N . LEU B 1 527 ? 20.526 50.798 63.575 1.00 26.35 531 LEU B N 1
ATOM 8271 C CA . LEU B 1 527 ? 19.986 49.816 64.551 1.00 27.71 531 LEU B CA 1
ATOM 8272 C C . LEU B 1 527 ? 18.961 48.835 63.951 1.00 28.58 531 LEU B C 1
ATOM 8273 O O . LEU B 1 527 ? 18.911 47.646 64.320 1.00 26.72 531 LEU B O 1
ATOM 8278 N N . GLU B 1 528 ? 18.125 49.348 63.055 1.00 30.68 532 GLU B N 1
ATOM 8279 C CA . GLU B 1 528 ? 17.136 48.517 62.353 1.00 28.37 532 GLU B CA 1
ATOM 8280 C C . GLU B 1 528 ? 17.850 47.476 61.485 1.00 29.51 532 GLU B C 1
ATOM 8281 O O . GLU B 1 528 ? 17.514 46.296 61.538 1.00 31.55 532 GLU B O 1
ATOM 8287 N N . LYS B 1 529 ? 18.850 47.913 60.704 1.00 27.95 533 LYS B N 1
ATOM 8288 C CA . LYS B 1 529 ? 19.631 46.982 59.888 1.00 27.49 533 LYS B CA 1
ATOM 8289 C C . LYS B 1 529 ? 20.242 45.892 60.740 1.00 26.33 533 LYS B C 1
ATOM 8290 O O . LYS B 1 529 ? 20.008 44.705 60.509 1.00 31.82 533 LYS B O 1
ATOM 8296 N N . LEU B 1 530 ? 20.979 46.285 61.775 1.00 27.06 534 LEU B N 1
ATOM 8297 C CA . LEU B 1 530 ? 21.476 45.331 62.784 1.00 28.78 534 LEU B CA 1
ATOM 8298 C C . LEU B 1 530 ? 20.388 44.414 63.403 1.00 28.54 534 LEU B C 1
ATOM 8299 O O . LEU B 1 530 ? 20.545 43.193 63.440 1.00 26.50 534 LEU B O 1
ATOM 8304 N N . GLU B 1 531 ? 19.309 45.000 63.919 1.00 29.38 535 GLU B N 1
ATOM 8305 C CA . GLU B 1 531 ? 18.236 44.210 64.529 1.00 27.25 535 GLU B CA 1
ATOM 8306 C C . GLU B 1 531 ? 17.660 43.243 63.525 1.00 32.71 535 GLU B C 1
ATOM 8307 O O . GLU B 1 531 ? 17.418 42.066 63.857 1.00 37.37 535 GLU B O 1
ATOM 8309 N N . LYS B 1 532 ? 17.448 43.709 62.291 1.00 32.84 536 LYS B N 1
ATOM 8310 C CA . LYS B 1 532 ? 16.754 42.867 61.291 1.00 36.66 536 LYS B CA 1
ATOM 8311 C C . LYS B 1 532 ? 17.569 41.617 60.909 1.00 37.95 536 LYS B C 1
ATOM 8312 O O . LYS B 1 532 ? 17.030 40.523 60.729 1.00 41.62 536 LYS B O 1
ATOM 8314 N N . GLU B 1 533 ? 18.882 41.781 60.790 1.00 34.08 537 GLU B N 1
ATOM 8315 C CA . GLU B 1 533 ? 19.774 40.637 60.573 1.00 30.18 537 GLU B CA 1
ATOM 8316 C C . GLU B 1 533 ? 19.850 39.690 61.777 1.00 33.38 537 GLU B C 1
ATOM 8317 O O . GLU B 1 533 ? 19.875 38.459 61.598 1.00 35.30 537 GLU B O 1
ATOM 8319 N N . ALA B 1 534 ? 19.848 40.232 63.001 1.00 30.74 538 ALA B N 1
ATOM 8320 C CA . ALA B 1 534 ? 19.997 39.360 64.156 1.00 35.16 538 ALA B CA 1
ATOM 8321 C C . ALA B 1 534 ? 18.826 38.388 64.216 1.00 37.06 538 ALA B C 1
ATOM 8322 O O . ALA B 1 534 ? 19.006 37.203 64.507 1.00 43.73 538 ALA B O 1
ATOM 8324 N N . GLN B 1 535 ? 17.657 38.902 63.872 1.00 35.96 539 GLN B N 1
ATOM 8325 C CA . GLN B 1 535 ? 16.409 38.203 63.958 1.00 37.37 539 GLN B CA 1
ATOM 8326 C C . GLN B 1 535 ? 16.367 37.010 62.994 1.00 41.83 539 GLN B C 1
ATOM 8327 O O . GLN B 1 535 ? 15.742 36.001 63.293 1.00 43.51 539 GLN B O 1
ATOM 8333 N N . LEU B 1 536 ? 17.046 37.158 61.853 1.00 42.71 540 LEU B N 1
ATOM 8334 C CA . LEU B 1 536 ? 17.160 36.167 60.810 1.00 42.52 540 LEU B CA 1
ATOM 8335 C C . LEU B 1 536 ? 18.011 34.969 61.199 1.00 45.42 540 LEU B C 1
ATOM 8336 O O . LEU B 1 536 ? 17.884 33.887 60.591 1.00 51.10 540 LEU B O 1
ATOM 8341 N N . ILE B 1 537 ? 18.917 35.167 62.154 1.00 42.33 541 ILE B N 1
ATOM 8342 C CA . ILE B 1 537 ? 19.748 34.069 62.657 1.00 42.71 541 ILE B CA 1
ATOM 8343 C C . ILE B 1 537 ? 18.881 32.963 63.259 1.00 45.28 541 ILE B C 1
ATOM 8344 O O . ILE B 1 537 ? 17.977 33.227 64.046 1.00 52.85 541 ILE B O 1
ATOM 8349 N N . GLN B 1 538 ? 19.129 31.731 62.833 1.00 51.64 542 GLN B N 1
ATOM 8350 C CA . GLN B 1 538 ? 18.410 30.542 63.329 1.00 53.81 542 GLN B CA 1
ATOM 8351 C C . GLN B 1 538 ? 19.380 29.450 63.753 1.00 53.07 542 GLN B C 1
ATOM 8352 O O . GLN B 1 538 ? 18.979 28.334 64.075 1.00 52.03 542 GLN B O 1
ATOM 8358 N N . THR B 1 539 ? 20.668 29.789 63.742 1.00 57.12 543 THR B N 1
ATOM 8359 C CA . THR B 1 539 ? 21.748 28.828 63.985 1.00 57.80 543 THR B CA 1
ATOM 8360 C C . THR B 1 539 ? 21.566 28.160 65.336 1.00 53.54 543 THR B C 1
ATOM 8361 O O . THR B 1 539 ? 21.476 28.877 66.353 1.00 55.53 543 THR B O 1
#

Nearest PDB structures (foldseek):
  3vwa-assembly2_B  TM=1.002E+00  e=3.370E-71  Saccharomyces cerevisiae S288C
  3vwa-assembly1_A  TM=1.001E+00  e=3.395E-67  Saccharomyces cerevisiae S288C
  3c5w-assembly1_A  TM=6.156E-01  e=8.234E-04  Homo sapiens
  2pf4-assembly3_C  TM=4.464E-01  e=7.875E-05  Mus musculus
  7pks-assembly1_p  TM=4.580E-01  e=1.108E-04  Homo sapiens

InterPro domains:
  IPR011989 Armadillo-like helical [G3DSA:1.25.10.10] (238-544)
  IPR016024 Armadillo-type fold [SSF48371] (326-538)
  IPR051177 Catalytically Inactive Kinase-Related Protein [PTHR12984] (23-744)

Foldseek 3Di:
DPDAPQVPPDQKAWDDAFPDDALFWGKTWIAGPVHRQIKIKTATPDDPLLPLLLVQQQVCLVPPDFPQAFNWDDFDDPDRRNGITIGHDKAQPPLVCLVLLLVQLLQLVLQLVSNLSRCVSCVQKQQQDQDSRQWIAHLQQHIGGGGRSLIDGPPPDDLVVSLVSSVSVCVSRVHDRLDSGSQLSVCNSLVVSPSNDPVSDDPQLVVLSVNSNSPDHSVVSSVSLCPDPVNVPSLCNVLVVLQVCLVVDDLVSNVVNCSVLVCCVPPVPNPPSHRHSVQPRVLVSLLVNLVVCCVLVVVPPVVCNLSSVLVNLVSCLVVVHADVCSLVSLLVLLVRPDLSSLVSCLVSVLVVDPVADLCSCQPRNVVSLLCLLVDPDVVSNQSSLVSCVSNVVSHDLCVNQPVPVVSLVVQCVDPDVSSVQSSLVSLLVCLVVRPDDLVVSLVSLLVSLLSQCPDPDDRSVVSSLVSLLVCLVSDQLVCLVVGVLVSLPVLCVDPDVVSVVSSVVSNVVSVVNNVVVVVPDDDD/DPDDPCVPVHQKAWDDDFPDDALFWGKTWIAGNVVSQIKIKIATPDDPLLPLLLVQQQVCLVPDPFPQAQAFDDFDDPDNRGGITMGHDKAQDPLVCLVLLLVQLLQLVLQLVSVLSRCVSQVQKQQQPQDSRQWIAHLQQHIGGGGRRLIDGNVPDDLVVSLVVSVSVCVSRVHDRLDSGSLLNVCNSLVVSCSSDPVSDDPQLVVLSVNSVSPDDSVVSSVSQCPDPVNVPSLVNVLVVLLVCLVVDDLVSVVVNCSVLVCCVPPVCNPPSHRDNVQPRVLVSLLVNLVVCVVVVVVVVCCNLSSVLVNLVSCLVVVHADDCNLVSVLVQLVDPDPSSLVSCLVRVLVVDPVQDLLSCAPRPVVSLLCLCVDPDPVSVLSSLVSCLSNQVSYDLCCLAPPPVVSLVVLCVPPDPSSVLSSLVSLLSSLVVHPDDLVVSLVSLLVSLQSQCPDPDDNSVVSSLVSLQVCLVSAALVCCVVGVLVSLVVQCVDPDPVSNVSSVVSNVVSVCNNVVVVVVDPD